Protein AF-0000000078877078 (afdb_homodimer)

InterPro domains:
  IPR003819 TauD/TfdA-like domain [PF02668] (152-395)
  IPR010376 Gamma-butyrobetaine hydroxylase-like, N-terminal [PF06155] (47-127)
  IPR038492 GBBH-like, N-terminal domain superfamily [G3DSA:3.30.2020.30] (36-132)
  IPR042098 Glutarate 2-hydroxylase superfamily [G3DSA:3.60.130.10] (136-426)
  IPR050411 Alpha-ketoglutarate-dependent hydroxylases [PTHR10696] (65-412)

Structure (mmCIF, N/CA/C/O backbone):
data_AF-0000000078877078-model_v1
#
loop_
_entity.id
_entity.type
_entity.pdbx_description
1 polymer 'Gamma-butyrobetaine hydroxylase-like N-terminal domain-containing protein'
#
loop_
_atom_site.group_PDB
_atom_site.id
_atom_site.type_symbol
_atom_site.label_atom_id
_atom_site.label_alt_id
_atom_site.label_comp_id
_atom_site.label_asym_id
_atom_site.label_entity_id
_atom_site.label_seq_id
_atom_site.pdbx_PDB_ins_code
_atom_site.Cartn_x
_atom_site.Cartn_y
_atom_site.Cartn_z
_atom_site.occupancy
_atom_site.B_iso_or_equiv
_atom_site.auth_seq_id
_atom_site.auth_comp_id
_atom_site.auth_asym_id
_atom_site.auth_atom_id
_atom_site.pdbx_PDB_model_num
ATOM 1 N N . MET A 1 1 ? 47.156 -26.203 28.141 1 19.09 1 MET A N 1
ATOM 2 C CA . MET A 1 1 ? 47.281 -24.75 28.156 1 19.09 1 MET A CA 1
ATOM 3 C C . MET A 1 1 ? 47.344 -24.203 26.734 1 19.09 1 MET A C 1
ATOM 5 O O . MET A 1 1 ? 46.781 -23.141 26.438 1 19.09 1 MET A O 1
ATOM 9 N N . SER A 1 2 ? 48.156 -24.703 25.797 1 19.36 2 SER A N 1
ATOM 10 C CA . SER A 1 2 ? 49 -24.078 24.797 1 19.36 2 SER A CA 1
ATOM 11 C C . SER A 1 2 ? 48.25 -23.797 23.5 1 19.36 2 SER A C 1
ATOM 13 O O . SER A 1 2 ? 48.625 -22.906 22.734 1 19.36 2 SER A O 1
ATOM 15 N N . LEU A 1 3 ? 47.469 -24.672 22.953 1 21.61 3 LEU A N 1
ATOM 16 C CA . LEU A 1 3 ? 47.125 -24.797 21.547 1 21.61 3 LEU A CA 1
ATOM 17 C C . LEU A 1 3 ? 46.156 -23.703 21.125 1 21.61 3 LEU A C 1
ATOM 19 O O . LEU A 1 3 ? 45.281 -23.938 20.281 1 21.61 3 LEU A O 1
ATOM 23 N N . GLN A 1 4 ? 45.719 -22.719 21.969 1 19.83 4 GLN A N 1
ATOM 24 C CA . GLN A 1 4 ? 44.625 -21.766 21.891 1 19.83 4 GLN A CA 1
ATOM 25 C C . GLN A 1 4 ? 44.906 -20.703 20.828 1 19.83 4 GLN A C 1
ATOM 27 O O . GLN A 1 4 ? 44 -19.922 20.469 1 19.83 4 GLN A O 1
ATOM 32 N N . ARG A 1 5 ? 46.188 -20.312 20.438 1 21.14 5 ARG A N 1
ATOM 33 C CA . ARG A 1 5 ? 46.594 -19 19.969 1 21.14 5 ARG A CA 1
ATOM 34 C C . ARG A 1 5 ? 46.344 -18.859 18.469 1 21.14 5 ARG A C 1
ATOM 36 O O . ARG A 1 5 ? 46.406 -17.75 17.922 1 21.14 5 ARG A O 1
ATOM 43 N N . LEU A 1 6 ? 46.375 -19.859 17.656 1 22.52 6 LEU A N 1
ATOM 44 C CA . LEU A 1 6 ? 46.844 -19.672 16.281 1 22.52 6 LEU A CA 1
ATOM 45 C C . LEU A 1 6 ? 45.75 -19.062 15.414 1 22.52 6 LEU A C 1
ATOM 47 O O . LEU A 1 6 ? 46 -18.547 14.328 1 22.52 6 LEU A O 1
ATOM 51 N N . PHE A 1 7 ? 44.469 -19.359 15.664 1 23.78 7 PHE A N 1
ATOM 52 C CA . PHE A 1 7 ? 43.531 -19.266 14.562 1 23.78 7 PHE A CA 1
ATOM 53 C C . PHE A 1 7 ? 43.188 -17.812 14.258 1 23.78 7 PHE A C 1
ATOM 55 O O . PHE A 1 7 ? 42.281 -17.531 13.469 1 23.78 7 PHE A O 1
ATOM 62 N N . TYR A 1 8 ? 43.719 -16.766 15.047 1 22.09 8 TYR A N 1
ATOM 63 C CA . TYR A 1 8 ? 43.219 -15.406 14.945 1 22.09 8 TYR A CA 1
ATOM 64 C C . TYR A 1 8 ? 43.688 -14.742 13.656 1 22.09 8 TYR A C 1
ATOM 66 O O . TYR A 1 8 ? 43.438 -13.562 13.422 1 22.09 8 TYR A O 1
ATOM 74 N N . ARG A 1 9 ? 44.719 -15.258 12.891 1 23.95 9 ARG A N 1
ATOM 75 C CA . ARG A 1 9 ? 45.5 -14.359 12.047 1 23.95 9 ARG A CA 1
ATOM 76 C C . ARG A 1 9 ? 44.719 -13.992 10.781 1 23.95 9 ARG A C 1
ATOM 78 O O . ARG A 1 9 ? 44.875 -12.898 10.25 1 23.95 9 ARG A O 1
ATOM 85 N N . GLY A 1 10 ? 44.156 -14.953 10.07 1 23.25 10 GLY A N 1
ATOM 86 C CA . GLY A 1 10 ? 44.094 -14.797 8.625 1 23.25 10 GLY A CA 1
ATOM 87 C C . GLY A 1 10 ? 43.031 -13.797 8.195 1 23.25 10 GLY A C 1
ATOM 88 O O . GLY A 1 10 ? 42.969 -13.406 7.027 1 23.25 10 GLY A O 1
ATOM 89 N N . ILE A 1 11 ? 41.969 -13.68 8.953 1 23.14 11 ILE A N 1
ATOM 90 C CA . ILE A 1 11 ? 40.812 -13.133 8.297 1 23.14 11 ILE A CA 1
ATOM 91 C C . ILE A 1 11 ? 40.938 -11.625 8.125 1 23.14 11 ILE A C 1
ATOM 93 O O . ILE A 1 11 ? 40.031 -10.945 7.688 1 23.14 11 ILE A O 1
ATOM 97 N N . ARG A 1 12 ? 42.125 -10.969 8.57 1 26.03 12 ARG A N 1
ATOM 98 C CA . ARG A 1 12 ? 42.188 -9.516 8.531 1 26.03 12 ARG A CA 1
ATOM 99 C C . ARG A 1 12 ? 42.312 -9.008 7.102 1 26.03 12 ARG A C 1
ATOM 101 O O . ARG A 1 12 ? 42.156 -7.809 6.848 1 26.03 12 ARG A O 1
ATOM 108 N N . SER A 1 13 ? 42.844 -9.812 6.199 1 25.41 13 SER A N 1
ATOM 109 C CA . SER A 1 13 ? 43.469 -9.117 5.07 1 25.41 13 SER A CA 1
ATOM 110 C C . SER A 1 13 ? 42.406 -8.547 4.133 1 25.41 13 SER A C 1
ATOM 112 O O . SER A 1 13 ? 42.594 -7.457 3.582 1 25.41 13 SER A O 1
ATOM 114 N N . ASN A 1 14 ? 41.438 -9.328 3.773 1 25.66 14 ASN A N 1
ATOM 115 C CA . ASN A 1 14 ? 40.875 -8.984 2.471 1 25.66 14 ASN A CA 1
ATOM 116 C C . ASN A 1 14 ? 39.969 -7.758 2.555 1 25.66 14 ASN A C 1
ATOM 118 O O . ASN A 1 14 ? 39.25 -7.441 1.601 1 25.66 14 ASN A O 1
ATOM 122 N N . ILE A 1 15 ? 39.719 -7.285 3.746 1 26.45 15 ILE A N 1
ATOM 123 C CA . ILE A 1 15 ? 38.812 -6.133 3.76 1 26.45 15 ILE A CA 1
ATOM 124 C C . ILE A 1 15 ? 39.562 -4.898 3.248 1 26.45 15 ILE A C 1
ATOM 126 O O . ILE A 1 15 ? 39.031 -3.783 3.318 1 26.45 15 ILE A O 1
ATOM 130 N N . LYS A 1 16 ? 40.875 -5.031 2.799 1 29.19 16 LYS A N 1
ATOM 131 C CA . LYS A 1 16 ? 41.656 -3.812 2.596 1 29.19 16 LYS A CA 1
ATOM 132 C C . LYS A 1 16 ? 41.156 -3.039 1.378 1 29.19 16 LYS A C 1
ATOM 134 O O . LYS A 1 16 ? 41.469 -1.856 1.219 1 29.19 16 LYS A O 1
ATOM 139 N N . GLY A 1 17 ? 40.812 -3.783 0.355 1 27.36 17 GLY A N 1
ATOM 140 C CA . GLY A 1 17 ? 40.75 -3.021 -0.882 1 27.36 17 GLY A CA 1
ATOM 141 C C . GLY A 1 17 ? 39.594 -2.057 -0.928 1 27.36 17 GLY A C 1
ATOM 142 O O . GLY A 1 17 ? 39.312 -1.461 -1.97 1 27.36 17 GLY A O 1
ATOM 143 N N . LEU A 1 18 ? 38.562 -2.264 -0.097 1 26.84 18 LEU A N 1
ATOM 144 C CA . LEU A 1 18 ? 37.562 -1.212 -0.287 1 26.84 18 LEU A CA 1
ATOM 145 C C . LEU A 1 18 ? 38.156 0.158 0.02 1 26.84 18 LEU A C 1
ATOM 147 O O . LEU A 1 18 ? 38.562 0.423 1.154 1 26.84 18 LEU A O 1
ATOM 151 N N . SER A 1 19 ? 38.969 0.689 -0.943 1 25.38 19 SER A N 1
ATOM 152 C CA . SER A 1 19 ? 39.656 1.984 -0.896 1 25.38 19 SER A CA 1
ATOM 153 C C . SER A 1 19 ? 38.812 3.023 -0.175 1 25.38 19 SER A C 1
ATOM 155 O O . SER A 1 19 ? 37.594 2.885 -0.097 1 25.38 19 SER A O 1
ATOM 157 N N . ASN A 1 20 ? 39.531 3.801 0.718 1 27.12 20 ASN A N 1
ATOM 158 C CA . ASN A 1 20 ? 39.281 5.02 1.48 1 27.12 20 ASN A CA 1
ATOM 159 C C . ASN A 1 20 ? 38.469 6.031 0.672 1 27.12 20 ASN A C 1
ATOM 161 O O . ASN A 1 20 ? 38.219 7.141 1.142 1 27.12 20 ASN A O 1
ATOM 165 N N . THR A 1 21 ? 38.531 5.73 -0.696 1 28.34 21 THR A N 1
ATOM 166 C CA . THR A 1 21 ? 38.031 6.82 -1.513 1 28.34 21 THR A CA 1
ATOM 167 C C . THR A 1 21 ? 36.531 7.008 -1.272 1 28.34 21 THR A C 1
ATOM 169 O O . THR A 1 21 ? 36 8.109 -1.428 1 28.34 21 THR A O 1
ATOM 172 N N . LEU A 1 22 ? 35.906 5.859 -1.009 1 26.8 22 LEU A N 1
ATOM 173 C CA . LEU A 1 22 ? 34.469 6.086 -0.963 1 26.8 22 LEU A CA 1
ATOM 174 C C . LEU A 1 22 ? 34.094 6.863 0.292 1 26.8 22 LEU A C 1
ATOM 176 O O . LEU A 1 22 ? 32.969 7.383 0.386 1 26.8 22 LEU A O 1
ATOM 180 N N . VAL A 1 23 ? 34.969 6.758 1.336 1 25.77 23 VAL A N 1
ATOM 181 C CA . VAL A 1 23 ? 34.531 7.391 2.574 1 25.77 23 VAL A CA 1
ATOM 182 C C . VAL A 1 23 ? 34.719 8.906 2.469 1 25.77 23 VAL A C 1
ATOM 184 O O . VAL A 1 23 ? 34.094 9.656 3.236 1 25.77 23 VAL A O 1
ATOM 187 N N . LYS A 1 24 ? 35.812 9.305 1.719 1 29.94 24 LYS A N 1
ATOM 188 C CA . LYS A 1 24 ? 36.156 10.719 1.813 1 29.94 24 LYS A CA 1
ATOM 189 C C . LYS A 1 24 ? 35.031 11.586 1.279 1 29.94 24 LYS A C 1
ATOM 191 O O . LYS A 1 24 ? 35.062 12.812 1.374 1 29.94 24 LYS A O 1
ATOM 196 N N . CYS A 1 25 ? 34.438 10.938 0.236 1 27.7 25 CYS A N 1
ATOM 197 C CA . CYS A 1 25 ? 33.562 11.93 -0.36 1 27.7 25 CYS A CA 1
ATOM 198 C C . CYS A 1 25 ? 32.5 12.375 0.637 1 27.7 25 CYS A C 1
ATOM 200 O O . CYS A 1 25 ? 31.672 13.234 0.329 1 27.7 25 CYS A O 1
ATOM 202 N N . LEU A 1 26 ? 32.344 11.477 1.593 1 28.56 26 LEU A N 1
ATOM 203 C CA . LEU A 1 26 ? 31.234 11.906 2.414 1 28.56 26 LEU A CA 1
ATOM 204 C C . LEU A 1 26 ? 31.625 13.07 3.318 1 28.56 26 LEU A C 1
ATOM 206 O O . LEU A 1 26 ? 30.859 13.477 4.188 1 28.56 26 LEU A O 1
ATOM 210 N N . THR A 1 27 ? 33.031 13.156 3.518 1 28.77 27 THR A N 1
ATOM 211 C CA . THR A 1 27 ? 33.375 13.969 4.672 1 28.77 27 THR A CA 1
ATOM 212 C C . THR A 1 27 ? 32.906 15.414 4.477 1 28.77 27 THR A C 1
ATOM 214 O O . THR A 1 27 ? 32.531 16.078 5.438 1 28.77 27 THR A O 1
ATOM 217 N N . SER A 1 28 ? 33.625 16 3.438 1 29.11 28 SER A N 1
ATOM 218 C CA . SER A 1 28 ? 33.688 17.438 3.656 1 29.11 28 SER A CA 1
ATOM 219 C C . SER A 1 28 ? 32.312 18.062 3.635 1 29.11 28 SER A C 1
ATOM 221 O O . SER A 1 28 ? 31.672 18.172 2.578 1 29.11 28 SER A O 1
ATOM 223 N N . SER A 1 29 ? 31.5 17.578 4.434 1 30.98 29 SER A N 1
ATOM 224 C CA . SER A 1 29 ? 30.312 18.438 4.461 1 30.98 29 SER A CA 1
ATOM 225 C C . SER A 1 29 ? 30.703 19.906 4.531 1 30.98 29 SER A C 1
ATOM 227 O O . SER A 1 29 ? 31.453 20.312 5.422 1 30.98 29 SER A O 1
ATOM 229 N N . PRO A 1 30 ? 31.031 20.578 3.459 1 32.22 30 PRO A N 1
ATOM 230 C CA . PRO A 1 30 ? 31.312 22 3.703 1 32.22 30 PRO A CA 1
ATOM 231 C C . PRO A 1 30 ? 30.578 22.547 4.934 1 32.22 30 PRO A C 1
ATOM 233 O O . PRO A 1 30 ? 29.578 21.969 5.367 1 32.22 30 PRO A O 1
ATOM 236 N N . ASP A 1 31 ? 31.328 23.141 5.883 1 36.28 31 ASP A N 1
ATOM 237 C CA . ASP A 1 31 ? 30.844 24.062 6.906 1 36.28 31 ASP A CA 1
ATOM 238 C C . ASP A 1 31 ? 29.562 24.781 6.449 1 36.28 31 ASP A C 1
ATOM 240 O O . ASP A 1 31 ? 29.625 25.828 5.816 1 36.28 31 ASP A O 1
ATOM 244 N N . HIS A 1 32 ? 28.844 24.156 5.719 1 37.41 32 HIS A N 1
ATOM 245 C CA . HIS A 1 32 ? 27.734 24.844 5.059 1 37.41 32 HIS A CA 1
ATOM 246 C C . HIS A 1 32 ? 26.875 25.594 6.066 1 37.41 32 HIS A C 1
ATOM 248 O O . HIS A 1 32 ? 25.703 25.875 5.801 1 37.41 32 HIS A O 1
ATOM 254 N N . THR A 1 33 ? 27.219 25.531 7.301 1 45.47 33 THR A N 1
ATOM 255 C CA . THR A 1 33 ? 26.219 26.375 7.941 1 45.47 33 THR A CA 1
ATOM 256 C C . THR A 1 33 ? 26.188 27.766 7.285 1 45.47 33 THR A C 1
ATOM 258 O O . THR A 1 33 ? 26.406 28.781 7.949 1 45.47 33 THR A O 1
ATOM 261 N N . ARG A 1 34 ? 26.844 27.891 6.148 1 48.09 34 ARG A N 1
ATOM 262 C CA . ARG A 1 34 ? 26.781 29.219 5.543 1 48.09 34 ARG A CA 1
ATOM 263 C C . ARG A 1 34 ? 25.359 29.75 5.527 1 48.09 34 ARG A C 1
ATOM 265 O O . ARG A 1 34 ? 24.469 29.141 4.918 1 48.09 34 ARG A O 1
ATOM 272 N N . LEU A 1 35 ? 25.047 30.438 6.621 1 60.56 35 LEU A N 1
ATOM 273 C CA . LEU A 1 35 ? 23.859 31.281 6.59 1 60.56 35 LEU A CA 1
ATOM 274 C C . LEU A 1 35 ? 23.688 31.922 5.219 1 60.56 35 LEU A C 1
ATOM 276 O O . LEU A 1 35 ? 24.547 32.688 4.781 1 60.56 35 LEU A O 1
ATOM 280 N N . LEU A 1 36 ? 22.812 31.25 4.461 1 76.25 36 LEU A N 1
ATOM 281 C CA . LEU A 1 36 ? 22.469 31.781 3.143 1 76.25 36 LEU A CA 1
ATOM 282 C C . LEU A 1 36 ? 21.953 33.219 3.248 1 76.25 36 LEU A C 1
ATOM 284 O O . LEU A 1 36 ? 21.25 33.562 4.203 1 76.25 36 LEU A O 1
ATOM 288 N N . GLN A 1 37 ? 22.656 34.062 2.518 1 87.38 37 GLN A N 1
ATOM 289 C CA . GLN A 1 37 ? 22.203 35.438 2.43 1 87.38 37 GLN A CA 1
ATOM 290 C C . GLN A 1 37 ? 21.547 35.719 1.089 1 87.38 37 GLN A C 1
ATOM 292 O O . GLN A 1 37 ? 21.922 35.156 0.066 1 87.38 37 GLN A O 1
ATOM 297 N N . ALA A 1 38 ? 20.562 36.5 1.178 1 93.75 38 ALA A N 1
ATOM 298 C CA . ALA A 1 38 ? 19.969 37.031 -0.055 1 93.75 38 ALA A CA 1
ATOM 299 C C . ALA A 1 38 ? 20.719 38.25 -0.554 1 93.75 38 ALA A C 1
ATOM 301 O O . ALA A 1 38 ? 21.109 39.125 0.24 1 93.75 38 ALA A O 1
ATOM 302 N N . LYS A 1 39 ? 20.969 38.281 -1.807 1 94 39 LYS A N 1
ATOM 303 C CA . LYS A 1 39 ? 21.547 39.469 -2.424 1 94 39 LYS A CA 1
ATOM 304 C C . LYS A 1 39 ? 20.5 40.562 -2.646 1 94 39 LYS A C 1
ATOM 306 O O . LYS A 1 39 ? 20.734 41.719 -2.336 1 94 39 LYS A O 1
ATOM 311 N N . GLU A 1 40 ? 19.406 40.188 -3.203 1 95.62 40 GLU A N 1
ATOM 312 C CA . GLU A 1 40 ? 18.328 41.125 -3.52 1 95.62 40 GLU A CA 1
ATOM 313 C C . GLU A 1 40 ? 16.969 40.406 -3.508 1 95.62 40 GLU A C 1
ATOM 315 O O . GLU A 1 40 ? 16.906 39.188 -3.703 1 95.62 40 GLU A O 1
ATOM 320 N N . ILE A 1 41 ? 15.961 41.125 -3.15 1 97.19 41 ILE A N 1
ATOM 321 C CA . ILE A 1 41 ? 14.602 40.625 -3.252 1 97.19 41 ILE A CA 1
ATOM 322 C C . ILE A 1 41 ? 13.758 41.562 -4.109 1 97.19 41 ILE A C 1
ATOM 324 O O . ILE A 1 41 ? 14.008 42.781 -4.137 1 97.19 41 ILE A O 1
ATOM 328 N N . GLU A 1 42 ? 12.883 41.031 -4.84 1 96.06 42 GLU A N 1
ATOM 329 C CA . GLU A 1 42 ? 11.992 41.844 -5.691 1 96.06 42 GLU A CA 1
ATOM 330 C C . GLU A 1 42 ? 10.547 41.344 -5.562 1 96.06 42 GLU A C 1
ATOM 332 O O . GLU A 1 42 ? 10.258 40.156 -5.75 1 96.06 42 GLU A O 1
ATOM 337 N N . ARG A 1 43 ? 9.719 42.25 -5.195 1 94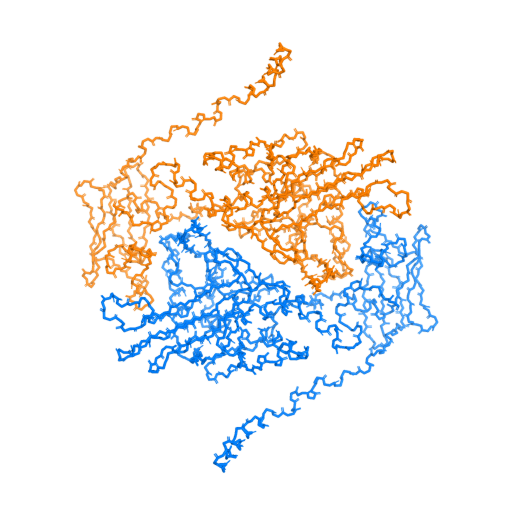.81 43 ARG A N 1
ATOM 338 C CA . ARG A 1 43 ? 8.289 41.969 -5.176 1 94.81 43 ARG A CA 1
ATOM 339 C C . ARG A 1 43 ? 7.676 42.156 -6.562 1 94.81 43 ARG A C 1
ATOM 341 O O . ARG A 1 43 ? 7.586 43.281 -7.07 1 94.81 43 ARG A O 1
ATOM 348 N N . ASN A 1 44 ? 7.344 41.094 -7.125 1 92.12 44 ASN A N 1
ATOM 349 C CA . ASN A 1 44 ? 6.648 41.156 -8.406 1 92.12 44 ASN A CA 1
ATOM 350 C C . ASN A 1 44 ? 5.137 41.062 -8.234 1 92.12 44 ASN A C 1
ATOM 352 O O . ASN A 1 44 ? 4.566 39.969 -8.203 1 92.12 44 ASN A O 1
ATOM 356 N N . LEU A 1 45 ? 4.469 42.156 -8.211 1 86.5 45 LEU A N 1
ATOM 357 C CA . LEU A 1 45 ? 3.045 42.219 -7.906 1 86.5 45 LEU A CA 1
ATOM 358 C C . LEU A 1 45 ? 2.215 41.625 -9.031 1 86.5 45 LEU A C 1
ATOM 360 O O . LEU A 1 45 ? 1.209 40.938 -8.773 1 86.5 45 LEU A O 1
ATOM 364 N N . GLY A 1 46 ? 2.619 41.844 -10.25 1 85.88 46 GLY A N 1
ATOM 365 C CA . GLY A 1 46 ? 1.891 41.312 -11.391 1 85.88 46 GLY A CA 1
ATOM 366 C C . GLY A 1 46 ? 1.839 39.781 -11.414 1 85.88 46 GLY A C 1
ATOM 367 O O . GLY A 1 46 ? 0.784 39.219 -11.664 1 85.88 46 GLY A O 1
ATOM 368 N N . ASP A 1 47 ? 2.904 39.219 -11 1 88.31 47 ASP A N 1
ATOM 369 C CA . ASP A 1 47 ? 2.996 37.75 -11.047 1 88.31 47 ASP A CA 1
ATOM 370 C C . ASP A 1 47 ? 2.6 37.125 -9.711 1 88.31 47 ASP A C 1
ATOM 372 O O . ASP A 1 47 ? 2.43 35.906 -9.609 1 88.31 47 ASP A O 1
ATOM 376 N N . GLY A 1 48 ? 2.465 38.031 -8.75 1 93.56 48 GLY A N 1
ATOM 377 C CA . GLY A 1 48 ? 2.072 37.531 -7.434 1 93.56 48 GLY A CA 1
ATOM 378 C C . GLY A 1 48 ? 3.158 36.75 -6.738 1 93.56 48 GLY A C 1
ATOM 379 O O . GLY A 1 48 ? 2.871 35.75 -6.066 1 93.56 48 GLY A O 1
ATOM 380 N N . LEU A 1 49 ? 4.449 37.062 -6.984 1 96.25 49 LEU A N 1
ATOM 381 C CA . LEU A 1 49 ? 5.512 36.25 -6.387 1 96.25 49 LEU A CA 1
ATOM 382 C C . LEU A 1 49 ? 6.66 37.156 -5.914 1 96.25 49 LEU A C 1
ATOM 384 O O . LEU A 1 49 ? 6.77 38.312 -6.328 1 96.25 49 LEU A O 1
ATOM 388 N N . LEU A 1 50 ? 7.426 36.688 -5.016 1 97.31 50 LEU A N 1
ATOM 389 C CA . LEU A 1 50 ? 8.688 37.281 -4.562 1 97.31 50 LEU A CA 1
ATOM 390 C C . LEU A 1 50 ? 9.867 36.594 -5.25 1 97.31 50 LEU A C 1
ATOM 392 O O . LEU A 1 50 ? 9.984 35.375 -5.258 1 97.31 50 LEU A O 1
ATOM 396 N N . SER A 1 51 ? 10.695 37.375 -5.84 1 96.44 51 SER A N 1
ATOM 397 C CA . SER A 1 51 ? 11.945 36.875 -6.383 1 96.44 51 SER A CA 1
ATOM 398 C C . SER A 1 51 ? 13.109 37.125 -5.426 1 96.44 51 SER A C 1
ATOM 400 O O . SER A 1 51 ? 13.281 38.25 -4.949 1 96.44 51 SER A O 1
ATOM 402 N N . VAL A 1 52 ? 13.805 36.125 -5.152 1 96.31 52 VAL A N 1
ATOM 403 C CA . VAL A 1 52 ? 14.977 36.219 -4.293 1 96.31 52 VAL A CA 1
ATOM 404 C C . VAL A 1 52 ? 16.234 35.844 -5.074 1 96.31 52 VAL A C 1
ATOM 406 O O . VAL A 1 52 ? 16.312 34.719 -5.609 1 96.31 52 VAL A O 1
ATOM 409 N N . THR A 1 53 ? 17.109 36.719 -5.199 1 96 53 THR A N 1
ATOM 410 C CA . THR A 1 53 ? 18.438 36.406 -5.711 1 96 53 THR A CA 1
ATOM 411 C C . THR A 1 53 ? 19.406 36.125 -4.566 1 96 53 THR A C 1
ATOM 413 O O . THR A 1 53 ? 19.594 36.969 -3.691 1 96 53 THR A O 1
ATOM 416 N N . TRP A 1 54 ? 19.984 34.969 -4.621 1 94.25 54 TRP A N 1
ATOM 417 C CA . TRP A 1 54 ? 20.859 34.562 -3.535 1 94.25 54 TRP A CA 1
ATOM 418 C C . TRP A 1 54 ? 22.297 35.031 -3.791 1 94.25 54 TRP A C 1
ATOM 420 O O . TRP A 1 54 ? 22.625 35.469 -4.898 1 94.25 54 TRP A O 1
ATOM 430 N N . ARG A 1 55 ? 23.109 34.938 -2.805 1 91.25 55 ARG A N 1
ATOM 431 C CA . ARG A 1 55 ? 24.484 35.438 -2.895 1 91.25 55 ARG A CA 1
ATOM 432 C C . ARG A 1 55 ? 25.266 34.656 -3.945 1 91.25 55 ARG A C 1
ATOM 434 O O . ARG A 1 55 ? 26.172 35.219 -4.578 1 91.25 55 ARG A O 1
ATOM 441 N N . ASP A 1 56 ? 24.906 33.469 -4.078 1 87.94 56 ASP A N 1
ATOM 442 C CA . ASP A 1 56 ? 25.641 32.656 -5.039 1 87.94 56 ASP A CA 1
ATOM 443 C C . ASP A 1 56 ? 25.172 32.938 -6.469 1 87.94 56 ASP A C 1
ATOM 445 O O . ASP A 1 56 ? 25.656 32.312 -7.418 1 87.94 56 ASP A O 1
ATOM 449 N N . GLY A 1 57 ? 24.281 33.812 -6.68 1 89.81 57 GLY A N 1
ATOM 450 C CA . GLY A 1 57 ? 23.828 34.219 -8 1 89.81 57 GLY A CA 1
ATOM 451 C C . GLY A 1 57 ? 22.578 33.5 -8.445 1 89.81 57 GLY A C 1
ATOM 452 O O . GLY A 1 57 ? 21.891 33.938 -9.383 1 89.81 57 GLY A O 1
ATOM 453 N N . SER A 1 58 ? 22.234 32.406 -7.785 1 90.31 58 SER A N 1
ATOM 454 C CA . SER A 1 58 ? 21 31.719 -8.133 1 90.31 58 SER A CA 1
ATOM 455 C C . SER A 1 58 ? 19.781 32.5 -7.68 1 90.31 58 SER A C 1
ATOM 457 O O . SER A 1 58 ? 19.891 33.438 -6.891 1 90.31 58 SER A O 1
ATOM 459 N N . SER A 1 59 ? 18.672 32.188 -8.273 1 93.06 59 SER A N 1
ATOM 460 C CA . SER A 1 59 ? 17.438 32.906 -7.922 1 93.06 59 SER A CA 1
ATOM 461 C C . SER A 1 59 ? 16.297 31.906 -7.656 1 93.06 59 SER A C 1
ATOM 463 O O . SER A 1 59 ? 16.297 30.797 -8.195 1 93.06 59 SER A O 1
ATOM 465 N N . SER A 1 60 ? 15.461 32.312 -6.75 1 93.56 60 SER A N 1
ATOM 466 C CA . SER A 1 60 ? 14.258 31.547 -6.438 1 93.56 60 SER A CA 1
ATOM 467 C C . SER A 1 60 ? 13.016 32.438 -6.492 1 93.56 60 SER A C 1
ATOM 469 O O . SER A 1 60 ? 13.086 33.625 -6.176 1 93.56 60 SER A O 1
ATOM 471 N N . ARG A 1 61 ? 11.977 31.875 -6.969 1 95.44 61 ARG A N 1
ATOM 472 C CA . ARG A 1 61 ? 10.688 32.562 -7.02 1 95.44 61 ARG A CA 1
ATOM 473 C C . ARG A 1 61 ? 9.688 31.922 -6.07 1 95.44 61 ARG A C 1
ATOM 475 O O . ARG A 1 61 ? 9.492 30.703 -6.098 1 95.44 61 ARG A O 1
ATOM 482 N N . TYR A 1 62 ? 9.055 32.719 -5.207 1 96.56 62 TYR A N 1
ATOM 483 C CA . TYR A 1 62 ? 8.094 32.25 -4.211 1 96.56 62 TYR A CA 1
ATOM 484 C C . TYR A 1 62 ? 6.754 32.969 -4.367 1 96.56 62 TYR A C 1
ATOM 486 O O . TYR A 1 62 ? 6.629 34.156 -4.047 1 96.56 62 TYR A O 1
ATOM 494 N N . PRO A 1 63 ? 5.727 32.281 -4.859 1 97.44 63 PRO A N 1
ATOM 495 C CA . PRO A 1 63 ? 4.406 32.906 -4.832 1 97.44 63 PRO A CA 1
ATOM 496 C C . PRO A 1 63 ? 3.996 33.344 -3.432 1 97.44 63 PRO A C 1
ATOM 498 O O . PRO A 1 63 ? 4.266 32.656 -2.453 1 97.44 63 PRO A O 1
ATOM 501 N N . PHE A 1 64 ? 3.336 34.5 -3.309 1 97.94 64 PHE A N 1
ATOM 502 C CA . PHE A 1 64 ? 3.025 35.094 -2.021 1 97.94 64 PHE A CA 1
ATOM 503 C C . PHE A 1 64 ? 2.096 34.188 -1.209 1 97.94 64 PHE A C 1
ATOM 505 O O . PHE A 1 64 ? 2.221 34.125 0.014 1 97.94 64 PHE A O 1
ATOM 512 N N . ILE A 1 65 ? 1.162 33.531 -1.873 1 97.25 65 ILE A N 1
ATOM 513 C CA . ILE A 1 65 ? 0.239 32.656 -1.165 1 97.25 65 ILE A CA 1
ATOM 514 C C . ILE A 1 65 ? 1.02 31.547 -0.451 1 97.25 65 ILE A C 1
ATOM 516 O O . ILE A 1 65 ? 0.677 31.156 0.668 1 97.25 65 ILE A O 1
ATOM 520 N N . TYR A 1 66 ? 2.064 31.047 -1.131 1 96.88 66 TYR A N 1
ATOM 521 C CA . TYR A 1 66 ? 2.936 30.047 -0.54 1 96.88 66 TYR A CA 1
ATOM 522 C C . TYR A 1 66 ? 3.643 30.594 0.696 1 96.88 66 TYR A C 1
ATOM 524 O O . TYR A 1 66 ? 3.596 29.969 1.767 1 96.88 66 TYR A O 1
ATOM 532 N N . LEU A 1 67 ? 4.148 31.719 0.571 1 97.5 67 LEU A N 1
ATOM 533 C CA . LEU A 1 67 ? 4.883 32.344 1.665 1 97.5 67 LEU A CA 1
ATOM 534 C C . LEU A 1 67 ? 3.959 32.625 2.844 1 97.5 67 LEU A C 1
ATOM 536 O O . LEU A 1 67 ? 4.348 32.469 4 1 97.5 67 LEU A O 1
ATOM 540 N N . ARG A 1 68 ? 2.746 33.062 2.574 1 97.38 68 ARG A N 1
ATOM 541 C CA . ARG A 1 68 ? 1.799 33.344 3.648 1 97.38 68 ARG A CA 1
ATOM 542 C C . ARG A 1 68 ? 1.395 32.062 4.375 1 97.38 68 ARG A C 1
ATOM 544 O O . ARG A 1 68 ? 1.274 32.062 5.602 1 97.38 68 ARG A O 1
ATOM 551 N N . ASP A 1 69 ? 1.187 31.062 3.641 1 96.19 69 ASP A N 1
ATOM 552 C CA . ASP A 1 69 ? 0.755 29.781 4.188 1 96.19 69 ASP A CA 1
ATOM 553 C C . ASP A 1 69 ? 1.827 29.188 5.098 1 96.19 69 ASP A C 1
ATOM 555 O O . ASP A 1 69 ? 1.51 28.547 6.102 1 96.19 69 ASP A O 1
ATOM 559 N N . ILE A 1 70 ? 3.102 29.422 4.742 1 94.44 70 ILE A N 1
ATOM 560 C CA . ILE A 1 70 ? 4.148 28.719 5.473 1 94.44 70 ILE A CA 1
ATOM 561 C C . ILE A 1 70 ? 4.734 29.625 6.547 1 94.44 70 ILE A C 1
ATOM 563 O O . ILE A 1 70 ? 5.824 29.375 7.062 1 94.44 70 ILE A O 1
ATOM 567 N N . CYS A 1 71 ? 3.998 30.734 6.855 1 95.06 71 CYS A N 1
ATOM 568 C CA . CYS A 1 71 ? 4.422 31.641 7.922 1 95.06 71 CYS A CA 1
ATOM 569 C C . CYS A 1 71 ? 4.633 30.875 9.227 1 95.06 71 CYS A C 1
ATOM 571 O O . CYS A 1 71 ? 3.826 30.016 9.586 1 95.06 71 CYS A O 1
ATOM 573 N N . ARG A 1 72 ? 5.652 31.234 9.961 1 91.31 72 ARG A N 1
ATOM 574 C CA . ARG A 1 72 ? 6.016 30.484 11.164 1 91.31 72 ARG A CA 1
ATOM 575 C C . ARG A 1 72 ? 5.836 31.344 12.414 1 91.31 72 ARG A C 1
ATOM 577 O O . ARG A 1 72 ? 6.371 31.016 13.477 1 91.31 72 ARG A O 1
ATOM 584 N N . CYS A 1 73 ? 5.184 32.469 12.289 1 92.62 73 CYS A N 1
ATOM 585 C CA . CYS A 1 73 ? 4.945 33.25 13.484 1 92.62 73 CYS A CA 1
ATOM 586 C C . CYS A 1 73 ? 4.066 32.5 14.477 1 92.62 73 CYS A C 1
ATOM 588 O O . CYS A 1 73 ? 3.426 31.516 14.117 1 92.62 73 CYS A O 1
ATOM 590 N N . PRO A 1 74 ? 4.004 32.875 15.695 1 89.56 74 PRO A N 1
ATOM 591 C CA . PRO A 1 74 ? 3.262 32.125 16.734 1 89.56 74 PRO A CA 1
ATOM 592 C C . PRO A 1 74 ? 1.761 32.094 16.453 1 89.56 74 PRO A C 1
ATOM 594 O O . PRO A 1 74 ? 1.072 31.188 16.953 1 89.56 74 PRO A O 1
ATOM 597 N N . GLN A 1 75 ? 1.266 33.031 15.711 1 91.19 75 GLN A N 1
ATOM 598 C CA . GLN A 1 75 ? -0.155 33.062 15.375 1 91.19 75 GLN A CA 1
ATOM 599 C C . GLN A 1 75 ? -0.475 32.031 14.289 1 91.19 75 GLN A C 1
ATOM 601 O O . GLN A 1 75 ? -1.616 31.578 14.172 1 91.19 75 GLN A O 1
ATOM 606 N N . CYS A 1 76 ? 0.543 31.656 13.539 1 93.19 76 CYS A N 1
ATOM 607 C CA . CYS A 1 76 ? 0.29 30.844 12.359 1 93.19 76 CYS A CA 1
ATOM 608 C C . CYS A 1 76 ? 0.778 29.422 12.562 1 93.19 76 CYS A C 1
ATOM 610 O O . CYS A 1 76 ? 0.383 28.516 11.82 1 93.19 76 CYS A O 1
ATOM 612 N N . PHE A 1 77 ? 1.619 29.188 13.508 1 89.44 77 PHE A N 1
ATOM 613 C CA . PHE A 1 77 ? 2.27 27.891 13.625 1 89.44 77 PHE A CA 1
ATOM 614 C C . PHE A 1 77 ? 2.555 27.562 15.078 1 89.44 77 PHE A C 1
ATOM 616 O O . PHE A 1 77 ? 3.102 28.391 15.812 1 89.44 77 PHE A O 1
ATOM 623 N N . HIS A 1 78 ? 2.088 26.359 15.422 1 83.12 78 HIS A N 1
ATOM 624 C CA . HIS A 1 78 ? 2.418 25.828 16.75 1 83.12 78 HIS A CA 1
ATOM 625 C C . HIS A 1 78 ? 3.746 25.078 16.734 1 83.12 78 HIS A C 1
ATOM 627 O O . HIS A 1 78 ? 3.814 23.938 16.266 1 83.12 78 HIS A O 1
ATOM 633 N N . ARG A 1 79 ? 4.688 25.578 17.328 1 77.75 79 ARG A N 1
ATOM 634 C CA . ARG A 1 79 ? 6.031 25.016 17.266 1 77.75 79 ARG A CA 1
ATOM 635 C C . ARG A 1 79 ? 6.109 23.719 18.062 1 77.75 79 ARG A C 1
ATOM 637 O O . ARG A 1 79 ? 6.875 22.812 17.703 1 77.75 79 ARG A O 1
ATOM 644 N N . SER A 1 80 ? 5.332 23.641 19.125 1 72.69 80 SER A N 1
ATOM 645 C CA . SER A 1 80 ? 5.387 22.453 19.969 1 72.69 80 SER A CA 1
ATOM 646 C C . SER A 1 80 ? 4.832 21.219 19.266 1 72.69 80 SER A C 1
ATOM 648 O O . SER A 1 80 ? 5.41 20.141 19.344 1 72.69 80 SER A O 1
ATOM 650 N N . SER A 1 81 ? 3.773 21.406 18.469 1 71.75 81 SER A N 1
ATOM 651 C CA . SER A 1 81 ? 3.129 20.297 17.797 1 71.75 81 SER A CA 1
ATOM 652 C C . SER A 1 81 ? 3.525 20.234 16.312 1 71.75 81 SER A C 1
ATOM 654 O O . SER A 1 81 ? 3.207 19.266 15.625 1 71.75 81 SER A O 1
ATOM 656 N N . LEU A 1 82 ? 4.266 21.234 15.875 1 76.5 82 LEU A N 1
ATOM 657 C CA . LEU A 1 82 ? 4.688 21.359 14.484 1 76.5 82 LEU A CA 1
ATOM 658 C C . LEU A 1 82 ? 3.484 21.328 13.547 1 76.5 82 LEU A C 1
ATOM 660 O O . LEU A 1 82 ? 3.496 20.625 12.531 1 76.5 82 LEU A O 1
ATOM 664 N N . GLN A 1 83 ? 2.459 22.016 14.031 1 79.81 83 GLN A N 1
ATOM 665 C CA . GLN A 1 83 ? 1.236 22.078 13.234 1 79.81 83 GLN A CA 1
ATOM 666 C C . GLN A 1 83 ? 0.803 23.516 12.984 1 79.81 83 GLN A C 1
ATOM 668 O O . GLN A 1 83 ? 1.116 24.406 13.766 1 79.81 83 GLN A O 1
ATOM 673 N N . ARG A 1 84 ? 0.043 23.672 11.977 1 86.5 84 ARG A N 1
ATOM 674 C CA . ARG A 1 84 ? -0.479 24.984 11.609 1 86.5 84 ARG A CA 1
ATOM 675 C C . ARG A 1 84 ? -1.563 25.438 12.578 1 86.5 84 ARG A C 1
ATOM 677 O O . ARG A 1 84 ? -2.404 24.641 13 1 86.5 84 ARG A O 1
ATOM 684 N N . ALA A 1 85 ? -1.438 26.641 12.922 1 85.31 85 ALA A N 1
ATOM 685 C CA . ALA A 1 85 ? -2.51 27.281 13.672 1 85.31 85 ALA A CA 1
ATOM 686 C C . ALA A 1 85 ? -3.438 28.062 12.742 1 85.31 85 ALA A C 1
ATOM 688 O O . ALA A 1 85 ? -4.633 28.188 13.008 1 85.31 85 ALA A O 1
ATOM 689 N N . LEU A 1 86 ? -2.83 28.5 11.703 1 89.19 86 LEU A N 1
ATOM 690 C CA . LEU A 1 86 ? -3.551 29.203 10.648 1 89.19 86 LEU A CA 1
ATOM 691 C C . LEU A 1 86 ? -4.469 28.25 9.891 1 89.19 86 LEU A C 1
ATOM 693 O O . LEU A 1 86 ? -4.09 27.109 9.602 1 89.19 86 LEU A O 1
ATOM 697 N N . ASP A 1 87 ? -5.699 28.672 9.648 1 90.88 87 ASP A N 1
ATOM 698 C CA . ASP A 1 87 ? -6.562 27.969 8.703 1 90.88 87 ASP A CA 1
ATOM 699 C C . ASP A 1 87 ? -6.52 28.625 7.328 1 90.88 87 ASP A C 1
ATOM 701 O O . ASP A 1 87 ? -7.309 29.531 7.035 1 90.88 87 ASP A O 1
ATOM 705 N N . PRO A 1 88 ? -5.723 28.172 6.551 1 93 88 PRO A N 1
ATOM 706 C CA . PRO A 1 88 ? -5.539 28.859 5.27 1 93 88 PRO A CA 1
ATOM 707 C C . PRO A 1 88 ? -6.789 28.828 4.395 1 93 88 PRO A C 1
ATOM 709 O O . PRO A 1 88 ? -7.035 29.75 3.619 1 93 88 PRO A O 1
ATOM 712 N N . VAL A 1 89 ? -7.57 27.828 4.527 1 93.69 89 VAL A N 1
ATOM 713 C CA . VAL A 1 89 ? -8.758 27.672 3.689 1 93.69 89 VAL A CA 1
ATOM 714 C C . VAL A 1 89 ? -9.742 28.797 3.98 1 93.69 89 VAL A C 1
ATOM 716 O O . VAL A 1 89 ? -10.359 29.344 3.062 1 93.69 89 VAL A O 1
ATOM 719 N N . ARG A 1 90 ? -9.805 29.172 5.188 1 92 90 ARG A N 1
ATOM 720 C CA . ARG A 1 90 ? -10.742 30.203 5.602 1 92 90 ARG A CA 1
ATOM 721 C C . ARG A 1 90 ? -10.117 31.594 5.496 1 92 90 ARG A C 1
ATOM 723 O O . ARG A 1 90 ? -10.812 32.562 5.215 1 92 90 ARG A O 1
ATOM 730 N N . GLU A 1 91 ? -8.867 31.688 5.641 1 94.31 91 GLU A N 1
ATOM 731 C CA . GLU A 1 91 ? -8.273 32.969 5.949 1 94.31 91 GLU A CA 1
ATOM 732 C C . GLU A 1 91 ? -7.48 33.531 4.766 1 94.31 91 GLU A C 1
ATOM 734 O O . GLU A 1 91 ? -7.137 34.719 4.73 1 94.31 91 GLU A O 1
ATOM 739 N N . LEU A 1 92 ? -7.211 32.656 3.832 1 95.88 92 LEU A N 1
ATOM 740 C CA . LEU A 1 92 ? -6.285 33.125 2.807 1 95.88 92 LEU A CA 1
ATOM 741 C C . LEU A 1 92 ? -6.949 33.125 1.434 1 95.88 92 LEU A C 1
ATOM 743 O O . LEU A 1 92 ? -7.754 32.25 1.132 1 95.88 92 LEU A O 1
ATOM 747 N N . ASP A 1 93 ? -6.555 34.094 0.718 1 95.38 93 ASP A N 1
ATOM 748 C CA . ASP A 1 93 ? -6.883 34.188 -0.702 1 95.38 93 ASP A CA 1
ATOM 749 C C . ASP A 1 93 ? -5.691 33.781 -1.566 1 95.38 93 ASP A C 1
ATOM 751 O O . ASP A 1 93 ? -4.609 34.375 -1.453 1 95.38 93 ASP A O 1
ATOM 755 N N . PRO A 1 94 ? -5.949 32.875 -2.48 1 94.88 94 PRO A N 1
ATOM 756 C CA . PRO A 1 94 ? -4.836 32.375 -3.301 1 94.88 94 PRO A CA 1
ATOM 757 C C . PRO A 1 94 ? -4.188 33.5 -4.121 1 94.88 94 PRO A C 1
ATOM 759 O O . PRO A 1 94 ? -3.068 33.344 -4.613 1 94.88 94 PRO A O 1
ATOM 762 N N . SER A 1 95 ? -4.82 34.656 -4.254 1 93 95 SER A N 1
ATOM 763 C CA . SER A 1 95 ? -4.297 35.75 -5.051 1 93 95 SER A CA 1
ATOM 764 C C . SER A 1 95 ? -3.676 36.812 -4.16 1 93 95 SER A C 1
ATOM 766 O O . SER A 1 95 ? -3.348 37.906 -4.633 1 93 95 SER A O 1
ATOM 768 N N . LEU A 1 96 ? -3.467 36.5 -2.998 1 94.44 96 LEU A N 1
ATOM 769 C CA . LEU A 1 96 ? -2.953 37.5 -2.051 1 94.44 96 LEU A CA 1
ATOM 770 C C . LEU A 1 96 ? -1.552 37.938 -2.445 1 94.44 96 LEU A C 1
ATOM 772 O O . LEU A 1 96 ? -0.767 37.156 -2.979 1 94.44 96 LEU A O 1
ATOM 776 N N . VAL A 1 97 ? -1.271 39.188 -2.18 1 95.5 97 VAL A N 1
ATOM 777 C CA . VAL A 1 97 ? 0.037 39.781 -2.441 1 95.5 97 VAL A CA 1
ATOM 778 C C . VAL A 1 97 ? 0.523 40.531 -1.204 1 95.5 97 VAL A C 1
ATOM 780 O O . VAL A 1 97 ? -0.269 41.188 -0.507 1 95.5 97 VAL A O 1
ATOM 783 N N . ALA A 1 98 ? 1.783 40.5 -0.96 1 96.88 98 ALA A N 1
ATOM 784 C CA . ALA A 1 98 ? 2.348 41.219 0.169 1 96.88 98 ALA A CA 1
ATOM 785 C C . ALA A 1 98 ? 2.355 42.719 -0.102 1 96.88 98 ALA A C 1
ATOM 787 O O . ALA A 1 98 ? 2.625 43.156 -1.225 1 96.88 98 ALA A O 1
ATOM 788 N N . SER A 1 99 ? 2.107 43.5 0.918 1 96.25 99 SER A N 1
ATOM 789 C CA . SER A 1 99 ? 2.127 44.938 0.807 1 96.25 99 SER A CA 1
ATOM 790 C C . SER A 1 99 ? 3.555 45.5 0.804 1 96.25 99 SER A C 1
ATOM 792 O O . SER A 1 99 ? 3.834 46.531 0.194 1 96.25 99 SER A O 1
ATOM 794 N N . LYS A 1 100 ? 4.426 44.844 1.51 1 97.06 100 LYS A N 1
ATOM 795 C CA . LYS A 1 100 ? 5.82 45.25 1.635 1 97.06 100 LYS A CA 1
ATOM 796 C C . LYS A 1 100 ? 6.742 44.062 1.781 1 97.06 100 LYS A C 1
ATOM 798 O O . LYS A 1 100 ? 6.34 43 2.312 1 97.06 100 LYS A O 1
ATOM 803 N N . ALA A 1 101 ? 7.914 44.125 1.192 1 97.75 101 ALA A N 1
ATOM 804 C CA . ALA A 1 101 ? 8.984 43.156 1.356 1 97.75 101 ALA A CA 1
ATOM 805 C C . ALA A 1 101 ? 10.305 43.844 1.695 1 97.75 101 ALA A C 1
ATOM 807 O O . ALA A 1 101 ? 10.695 44.812 1.039 1 97.75 101 ALA A O 1
ATOM 808 N N . GLU A 1 102 ? 10.93 43.312 2.75 1 97.44 102 GLU A N 1
ATOM 809 C CA . GLU A 1 102 ? 12.172 43.938 3.193 1 97.44 102 GLU A CA 1
ATOM 810 C C . GLU A 1 102 ? 13.234 42.875 3.484 1 97.44 102 GLU A C 1
ATOM 812 O O . GLU A 1 102 ? 12.922 41.781 3.973 1 97.44 102 GLU A O 1
ATOM 817 N N . LEU A 1 103 ? 14.398 43.188 3.15 1 96.81 103 LEU A N 1
ATOM 818 C CA . LEU A 1 103 ? 15.578 42.406 3.49 1 96.81 103 LEU A CA 1
ATOM 819 C C . LEU A 1 103 ? 16.312 43.031 4.676 1 96.81 103 LEU A C 1
ATOM 821 O O . LEU A 1 103 ? 16.516 44.25 4.73 1 96.81 103 LEU A O 1
ATOM 825 N N . SER A 1 104 ? 16.672 42.156 5.574 1 95.62 104 SER A N 1
ATOM 826 C CA . SER A 1 104 ? 17.391 42.656 6.746 1 95.62 104 SER A CA 1
ATOM 827 C C . SER A 1 104 ? 18.75 43.219 6.367 1 95.62 104 SER A C 1
ATOM 829 O O . SER A 1 104 ? 19.266 42.938 5.281 1 95.62 104 SER A O 1
ATOM 831 N N . HIS A 1 105 ? 19.281 43.969 7.336 1 94.38 105 HIS A N 1
ATOM 832 C CA . HIS A 1 105 ? 20.578 44.594 7.082 1 94.38 105 HIS A CA 1
ATOM 833 C C . HIS A 1 105 ? 21.656 43.562 6.836 1 94.38 105 HIS A C 1
ATOM 835 O O . HIS A 1 105 ? 22.531 43.75 5.992 1 94.38 105 HIS A O 1
ATOM 841 N N . ASP A 1 106 ? 21.562 42.469 7.59 1 93.31 106 ASP A N 1
ATOM 842 C CA . ASP A 1 106 ? 22.562 41.438 7.445 1 93.31 106 ASP A CA 1
ATOM 843 C C . ASP A 1 106 ? 22.219 40.5 6.301 1 93.31 106 ASP A C 1
ATOM 845 O O . ASP A 1 106 ? 22.938 39.531 6.035 1 93.31 106 ASP A O 1
ATOM 849 N N . ARG A 1 107 ? 21.078 40.719 5.684 1 94.62 107 ARG A N 1
ATOM 850 C CA . ARG A 1 107 ? 20.609 40.031 4.488 1 94.62 107 ARG A CA 1
ATOM 851 C C . ARG A 1 107 ? 20.359 38.562 4.781 1 94.62 107 ARG A C 1
ATOM 853 O O . ARG A 1 107 ? 20.531 37.719 3.898 1 94.62 107 ARG A O 1
ATOM 860 N N . LYS A 1 108 ? 20.031 38.25 6.027 1 94.5 108 LYS A N 1
ATOM 861 C CA . LYS A 1 108 ? 19.812 36.875 6.43 1 94.5 108 LYS A CA 1
ATOM 862 C C . LYS A 1 108 ? 18.328 36.594 6.672 1 94.5 108 LYS A C 1
ATOM 864 O O . LYS A 1 108 ? 17.938 35.469 6.922 1 94.5 108 LYS A O 1
ATOM 869 N N . GLN A 1 109 ? 17.531 37.688 6.578 1 96.12 109 GLN A N 1
ATOM 870 C CA . GLN A 1 109 ? 16.109 37.531 6.863 1 96.12 109 GLN A CA 1
ATOM 871 C C . GLN A 1 109 ? 15.266 38.344 5.883 1 96.12 109 GLN A C 1
ATOM 873 O O . GLN A 1 109 ? 15.633 39.469 5.52 1 96.12 109 GLN A O 1
ATOM 878 N N . ILE A 1 110 ? 14.172 37.781 5.527 1 97.19 110 ILE A N 1
ATOM 879 C CA . ILE A 1 110 ? 13.188 38.469 4.688 1 97.19 110 ILE A CA 1
ATOM 880 C C . ILE A 1 110 ? 11.891 38.656 5.473 1 97.19 110 ILE A C 1
ATOM 882 O O . ILE A 1 110 ? 11.375 37.719 6.09 1 97.19 110 ILE A O 1
ATOM 886 N N . THR A 1 111 ? 11.445 39.844 5.461 1 98 111 THR A N 1
ATOM 887 C CA . THR A 1 111 ? 10.203 40.188 6.148 1 98 111 THR A CA 1
ATOM 888 C C . THR A 1 111 ? 9.141 40.625 5.152 1 98 111 THR A C 1
ATOM 890 O O . THR A 1 111 ? 9.398 41.5 4.309 1 98 111 THR A O 1
ATOM 893 N N . LEU A 1 112 ? 7.996 40.062 5.25 1 98.06 112 LEU A N 1
ATOM 894 C CA . LEU A 1 112 ? 6.855 40.469 4.422 1 98.06 112 LEU A CA 1
ATOM 895 C C . LEU A 1 112 ? 5.727 41 5.277 1 98.06 112 LEU A C 1
ATOM 897 O O . LEU A 1 112 ? 5.41 40.469 6.336 1 98.06 112 LEU A O 1
ATOM 901 N N . THR A 1 113 ? 5.191 42.062 4.848 1 98.12 113 THR A N 1
ATOM 902 C CA . THR A 1 113 ? 3.986 42.625 5.453 1 98.12 113 THR A CA 1
ATOM 903 C C . THR A 1 113 ? 2.777 42.438 4.543 1 98.12 113 THR A C 1
ATOM 905 O O . THR A 1 113 ? 2.84 42.719 3.346 1 98.12 113 THR A O 1
ATOM 908 N N . TRP A 1 114 ? 1.732 42.031 5.152 1 97.19 114 TRP A N 1
ATOM 909 C CA . TRP A 1 114 ? 0.541 41.688 4.379 1 97.19 114 TRP A CA 1
ATOM 910 C C . TRP A 1 114 ? -0.511 42.781 4.496 1 97.19 114 TRP A C 1
ATOM 912 O O . TRP A 1 114 ? -0.431 43.625 5.383 1 97.19 114 TRP A O 1
ATOM 922 N N . PRO A 1 115 ? -1.517 42.812 3.619 1 95.06 115 PRO A N 1
ATOM 923 C CA . PRO A 1 115 ? -2.508 43.875 3.59 1 95.06 115 PRO A CA 1
ATOM 924 C C . PRO A 1 115 ? -3.24 44.031 4.918 1 95.06 115 PRO A C 1
ATOM 926 O O . PRO A 1 115 ? -3.615 45.156 5.289 1 95.06 115 PRO A O 1
ATOM 929 N N . ASN A 1 116 ? -3.395 43.031 5.668 1 94.94 116 ASN A N 1
ATOM 930 C CA . ASN A 1 116 ? -4.109 43.094 6.938 1 94.94 116 ASN A CA 1
ATOM 931 C C . ASN A 1 116 ? -3.174 43.469 8.086 1 94.94 116 ASN A C 1
ATOM 933 O O . ASN A 1 116 ? -3.564 43.406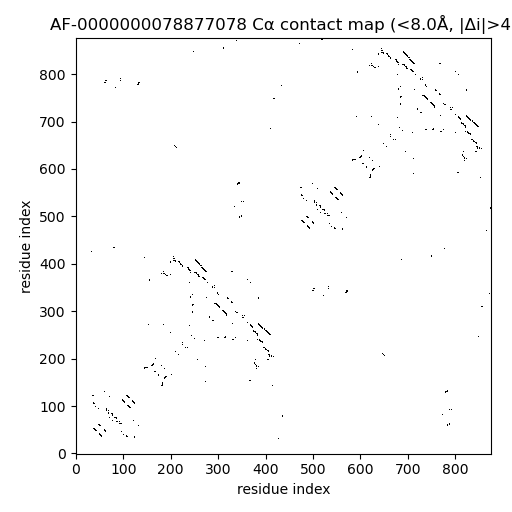 9.25 1 94.94 116 ASN A O 1
ATOM 937 N N . GLY A 1 117 ? -1.973 43.688 7.758 1 95.88 117 GLY A N 1
ATOM 938 C CA . GLY A 1 117 ? -1.012 44.125 8.758 1 95.88 117 GLY A CA 1
ATOM 939 C C . GLY A 1 117 ? -0.187 42.969 9.32 1 95.88 117 GLY A C 1
ATOM 940 O O . GLY A 1 117 ? 0.794 43.188 10.031 1 95.88 117 GLY A O 1
ATOM 941 N N . HIS A 1 118 ? -0.524 41.719 9.055 1 96.88 118 HIS A N 1
ATOM 942 C CA . HIS A 1 118 ? 0.249 40.562 9.5 1 96.88 118 HIS A CA 1
ATOM 943 C C . HIS A 1 118 ? 1.671 40.625 8.953 1 96.88 118 HIS A C 1
ATOM 945 O O . HIS A 1 118 ? 1.893 41.062 7.828 1 96.88 118 HIS A O 1
ATOM 951 N N . VAL A 1 119 ? 2.609 40.125 9.766 1 97.75 119 VAL A N 1
ATOM 952 C CA . VAL A 1 119 ? 4.012 40.156 9.359 1 97.75 119 VAL A CA 1
ATOM 953 C C . VAL A 1 119 ? 4.59 38.75 9.406 1 97.75 119 VAL A C 1
ATOM 955 O O . VAL A 1 119 ? 4.422 38.031 10.391 1 97.75 119 VAL A O 1
ATOM 958 N N . SER A 1 120 ? 5.148 38.344 8.289 1 97.19 120 SER A N 1
ATOM 959 C CA . SER A 1 120 ? 5.898 37.094 8.203 1 97.19 120 SER A CA 1
ATOM 960 C C . SER A 1 120 ? 7.398 37.344 8.117 1 97.19 120 SER A C 1
ATOM 962 O O . SER A 1 120 ? 7.844 38.219 7.391 1 97.19 120 SER A O 1
ATOM 964 N N . CYS A 1 121 ? 8.18 36.594 8.859 1 96.81 121 CYS A N 1
ATOM 965 C CA . CYS A 1 121 ? 9.633 36.656 8.828 1 96.81 121 CYS A CA 1
ATOM 966 C C . CYS A 1 121 ? 10.25 35.312 8.508 1 96.81 121 CYS A C 1
ATOM 968 O O . CYS A 1 121 ? 9.922 34.312 9.141 1 96.81 121 CYS A O 1
ATOM 970 N N . PHE A 1 122 ? 11.117 35.312 7.508 1 95.5 122 PHE A N 1
ATOM 971 C CA . PHE A 1 122 ? 11.758 34.062 7.082 1 95.5 122 PHE A CA 1
ATOM 972 C C . PHE A 1 122 ? 13.273 34.188 7.145 1 95.5 122 PHE A C 1
ATOM 974 O O . PHE A 1 122 ? 13.852 35.125 6.59 1 95.5 122 PHE A O 1
ATOM 981 N N . ASP A 1 123 ? 13.859 33.188 7.824 1 93.62 123 ASP A N 1
ATOM 982 C CA . ASP A 1 123 ? 15.305 33.031 7.656 1 93.62 123 ASP A CA 1
ATOM 983 C C . ASP A 1 123 ? 15.648 32.625 6.227 1 93.62 123 ASP A C 1
ATOM 985 O O . ASP A 1 123 ? 14.977 31.766 5.645 1 93.62 123 ASP A O 1
ATOM 989 N N . CYS A 1 124 ? 16.688 33.25 5.676 1 93.81 124 CYS A N 1
ATOM 990 C CA . CYS A 1 124 ? 17.047 32.969 4.289 1 93.81 124 CYS A CA 1
ATOM 991 C C . CYS A 1 124 ? 17.422 31.5 4.098 1 93.81 124 CYS A C 1
ATOM 993 O O . CYS A 1 124 ? 17.062 30.891 3.082 1 93.81 124 CYS A O 1
ATOM 995 N N . ASP A 1 125 ? 18.062 30.891 5.055 1 89.56 125 ASP A N 1
ATOM 996 C CA . ASP A 1 125 ? 18.406 29.484 4.965 1 89.56 125 ASP A CA 1
ATOM 997 C C . ASP A 1 125 ? 17.156 28.609 4.926 1 89.56 125 ASP A C 1
ATOM 999 O O . ASP A 1 125 ? 17.062 27.688 4.117 1 89.56 125 ASP A O 1
ATOM 1003 N N . TRP A 1 126 ? 16.266 28.922 5.809 1 90.12 126 TRP A N 1
ATOM 1004 C CA . TRP A 1 126 ? 15.008 28.188 5.902 1 90.12 126 TRP A CA 1
ATOM 1005 C C . TRP A 1 126 ? 14.219 28.281 4.605 1 90.12 126 TRP A C 1
ATOM 1007 O O . TRP A 1 126 ? 13.703 27.281 4.102 1 90.12 126 TRP A O 1
ATOM 1017 N N . LEU A 1 127 ? 14.164 29.469 4.109 1 92.69 127 LEU A N 1
ATOM 1018 C CA . LEU A 1 127 ? 13.398 29.703 2.891 1 92.69 127 LEU A CA 1
ATOM 1019 C C . LEU A 1 127 ? 14.078 29.062 1.686 1 92.69 127 LEU A C 1
ATOM 1021 O O . LEU A 1 127 ? 13.406 28.547 0.789 1 92.69 127 LEU A O 1
ATOM 1025 N N . PHE A 1 128 ? 15.383 29.125 1.647 1 90.69 128 PHE A N 1
ATOM 1026 C CA . PHE A 1 128 ? 16.125 28.516 0.557 1 90.69 128 PHE A CA 1
ATOM 1027 C C . PHE A 1 128 ? 15.836 27.016 0.477 1 90.69 128 PHE A C 1
ATOM 1029 O O . PHE A 1 128 ? 15.703 26.469 -0.616 1 90.69 128 PHE A O 1
ATOM 1036 N N . GLU A 1 129 ? 15.734 26.328 1.612 1 86.19 129 GLU A N 1
ATOM 1037 C CA . GLU A 1 129 ? 15.422 24.891 1.66 1 86.19 129 GLU A CA 1
ATOM 1038 C C . GLU A 1 129 ? 14.031 24.609 1.094 1 86.19 129 GLU A C 1
ATOM 1040 O O . GLU A 1 129 ? 13.719 23.484 0.737 1 86.19 129 GLU A O 1
ATOM 1045 N N . ARG A 1 130 ? 13.234 25.594 1.035 1 91.06 130 ARG A N 1
ATOM 1046 C CA . ARG A 1 130 ? 11.852 25.438 0.602 1 91.06 130 ARG A CA 1
ATOM 1047 C C . ARG A 1 130 ? 11.633 26.047 -0.78 1 91.06 130 ARG A C 1
ATOM 1049 O O . ARG A 1 130 ? 10.516 26.422 -1.133 1 91.06 130 ARG A O 1
ATOM 1056 N N . ARG A 1 131 ? 12.719 26.188 -1.537 1 91.38 131 ARG A N 1
ATOM 1057 C CA . ARG A 1 131 ? 12.609 26.672 -2.91 1 91.38 131 ARG A CA 1
ATOM 1058 C C . ARG A 1 131 ? 11.758 25.734 -3.756 1 91.38 131 ARG A C 1
ATOM 1060 O O . ARG A 1 131 ? 11.672 24.547 -3.467 1 91.38 131 ARG A O 1
ATOM 1067 N N . LEU A 1 132 ? 11.172 26.312 -4.723 1 91.75 132 LEU A N 1
ATOM 1068 C CA . LEU A 1 132 ? 10.297 25.562 -5.625 1 91.75 132 LEU A CA 1
ATOM 1069 C C . LEU A 1 132 ? 11.031 25.172 -6.902 1 91.75 132 LEU A C 1
ATOM 1071 O O . LEU A 1 132 ? 11.969 25.859 -7.312 1 91.75 132 LEU A O 1
ATOM 1075 N N . PRO A 1 133 ? 10.648 24 -7.414 1 86.88 133 PRO A N 1
ATOM 1076 C CA . PRO A 1 133 ? 11.312 23.594 -8.656 1 86.88 133 PRO A CA 1
ATOM 1077 C C . PRO A 1 133 ? 10.969 24.5 -9.828 1 86.88 133 PRO A C 1
ATOM 1079 O O . PRO A 1 133 ? 9.867 25.062 -9.891 1 86.88 133 PRO A O 1
ATOM 1082 N N . ASP A 1 134 ? 12.055 24.641 -10.594 1 77.12 134 ASP A N 1
ATOM 1083 C CA . ASP A 1 134 ? 11.758 25.344 -11.844 1 77.12 134 ASP A CA 1
ATOM 1084 C C . ASP A 1 134 ? 10.992 24.453 -12.805 1 77.12 134 ASP A C 1
ATOM 1086 O O . ASP A 1 134 ? 10.758 23.281 -12.516 1 77.12 134 ASP A O 1
ATOM 1090 N N . SER A 1 135 ? 10.688 24.797 -14.023 1 63.31 135 SER A N 1
ATOM 1091 C CA . SER A 1 135 ? 9.914 24 -14.969 1 63.31 135 SER A CA 1
ATOM 1092 C C . SER A 1 135 ? 10.375 22.547 -14.977 1 63.31 135 SER A C 1
ATOM 1094 O O . SER A 1 135 ? 9.555 21.625 -14.984 1 63.31 135 SER A O 1
ATOM 1096 N N . ASN A 1 136 ? 11.641 22.297 -15.172 1 51.28 136 ASN A N 1
ATOM 1097 C CA . ASN A 1 136 ? 12.117 20.938 -15.422 1 51.28 136 ASN A CA 1
ATOM 1098 C C . ASN A 1 136 ? 12.695 20.297 -14.164 1 51.28 136 ASN A C 1
ATOM 1100 O O . ASN A 1 136 ? 13.148 19.156 -14.188 1 51.28 136 ASN A O 1
ATOM 1104 N N . GLY A 1 137 ? 12.797 20.984 -13.047 1 50.34 137 GLY A N 1
ATOM 1105 C CA . GLY A 1 137 ? 13.609 20.438 -11.977 1 50.34 137 GLY A CA 1
ATOM 1106 C C . GLY A 1 137 ? 12.781 19.922 -10.812 1 50.34 137 GLY A C 1
ATOM 1107 O O . GLY A 1 137 ? 11.609 20.266 -10.672 1 50.34 137 GLY A O 1
ATOM 1108 N N . GLN A 1 138 ? 12.891 18.625 -10.469 1 51.25 138 GLN A N 1
ATOM 1109 C CA . GLN A 1 138 ? 12.219 18.062 -9.297 1 51.25 138 GLN A CA 1
ATOM 1110 C C . GLN A 1 138 ? 12.977 18.406 -8.016 1 51.25 138 GLN A C 1
ATOM 1112 O O . GLN A 1 138 ? 14.188 18.219 -7.934 1 51.25 138 GLN A O 1
ATOM 1117 N N . GLN A 1 139 ? 12.531 19.359 -7.246 1 51.59 139 GLN A N 1
ATOM 1118 C CA . GLN A 1 139 ? 13.25 19.781 -6.047 1 51.59 139 GLN A CA 1
ATOM 1119 C C . GLN A 1 139 ? 13.312 18.656 -5.016 1 51.59 139 GLN A C 1
ATOM 1121 O O . GLN A 1 139 ? 14.359 18.422 -4.414 1 51.59 139 GLN A O 1
ATOM 1126 N N . PHE A 1 140 ? 12.102 18.219 -4.434 1 50.88 140 PHE A N 1
ATOM 1127 C CA . PHE A 1 140 ? 12.203 17.281 -3.32 1 50.88 140 PHE A CA 1
ATOM 1128 C C . PHE A 1 140 ? 11.812 15.875 -3.762 1 50.88 140 PHE A C 1
ATOM 1130 O O . PHE A 1 140 ? 10.766 15.68 -4.379 1 50.88 140 PHE A O 1
ATOM 1137 N N . GLU A 1 141 ? 12.891 15.172 -4.223 1 49.59 141 GLU A N 1
ATOM 1138 C CA . GLU A 1 141 ? 12.57 13.766 -4.449 1 49.59 141 GLU A CA 1
ATOM 1139 C C . GLU A 1 141 ? 12.141 13.086 -3.158 1 49.59 141 GLU A C 1
ATOM 1141 O O . GLU A 1 141 ? 12.852 13.133 -2.152 1 49.59 141 GLU A O 1
ATOM 1146 N N . GLU A 1 142 ? 10.93 13.195 -2.885 1 51.09 142 GLU A N 1
ATOM 1147 C CA . GLU A 1 142 ? 10.594 12.273 -1.803 1 51.09 142 GLU A CA 1
ATOM 1148 C C . GLU A 1 142 ? 11.562 11.094 -1.754 1 51.09 142 GLU A C 1
ATOM 1150 O O . GLU A 1 142 ? 11.828 10.461 -2.777 1 51.09 142 GLU A O 1
ATOM 1155 N N . GLN A 1 143 ? 12.602 11.281 -1.057 1 45.69 143 GLN A N 1
ATOM 1156 C CA . GLN A 1 143 ? 13.594 10.227 -0.921 1 45.69 143 GLN A CA 1
ATOM 1157 C C . GLN A 1 143 ? 12.961 8.844 -1.051 1 45.69 143 GLN A C 1
ATOM 1159 O O . GLN A 1 143 ? 12.453 8.297 -0.071 1 45.69 143 GLN A O 1
ATOM 1164 N N . SER A 1 144 ? 12.141 8.695 -2.072 1 46.16 144 SER A N 1
ATOM 1165 C CA . SER A 1 144 ? 11.805 7.285 -2.252 1 46.16 144 SER A CA 1
ATOM 1166 C C . SER A 1 144 ? 13.062 6.414 -2.256 1 46.16 144 SER A C 1
ATOM 1168 O O . SER A 1 144 ? 14.148 6.879 -2.615 1 46.16 144 SER A O 1
ATOM 1170 N N . PHE A 1 145 ? 13.141 5.543 -1.425 1 43.25 145 PHE A N 1
ATOM 1171 C CA . PHE A 1 145 ? 14.242 4.582 -1.393 1 43.25 145 PHE A CA 1
ATOM 1172 C C . PHE A 1 145 ? 14.859 4.426 -2.775 1 43.25 145 PHE A C 1
ATOM 1174 O O . PHE A 1 145 ? 16.062 4.199 -2.898 1 43.25 145 PHE A O 1
ATOM 1181 N N . ILE A 1 146 ? 13.992 4.23 -3.859 1 45.47 146 ILE A N 1
ATOM 1182 C CA . ILE A 1 146 ? 14.562 3.771 -5.121 1 45.47 146 ILE A CA 1
ATOM 1183 C C . ILE A 1 146 ? 15.117 4.965 -5.898 1 45.47 146 ILE A C 1
ATOM 1185 O O . ILE A 1 146 ? 14.367 5.801 -6.395 1 45.47 146 ILE A O 1
ATOM 1189 N N . ARG A 1 147 ? 16.25 5.535 -5.531 1 49.38 147 ARG A N 1
ATOM 1190 C CA . ARG A 1 147 ? 16.906 6.645 -6.211 1 49.38 147 ARG A CA 1
ATOM 1191 C C . ARG A 1 147 ? 17.5 6.191 -7.539 1 49.38 147 ARG A C 1
ATOM 1193 O O . ARG A 1 147 ? 17.797 5.012 -7.727 1 49.38 147 ARG A O 1
ATOM 1200 N N . GLU A 1 148 ? 17.422 6.957 -8.586 1 48.75 148 GLU A N 1
ATOM 1201 C CA . GLU A 1 148 ? 18.188 6.891 -9.82 1 48.75 148 GLU A CA 1
ATOM 1202 C C . GLU A 1 148 ? 19.594 6.344 -9.562 1 48.75 148 GLU A C 1
ATOM 1204 O O . GLU A 1 148 ? 20.25 5.82 -10.469 1 48.75 148 GLU A O 1
ATOM 1209 N N . ASP A 1 149 ? 19.828 6.207 -8.227 1 57.44 149 ASP A N 1
ATOM 1210 C CA . ASP A 1 149 ? 21.172 5.754 -7.91 1 57.44 149 ASP A CA 1
ATOM 1211 C C . ASP A 1 149 ? 21.188 4.281 -7.504 1 57.44 149 ASP A C 1
ATOM 1213 O O . ASP A 1 149 ? 22.109 3.82 -6.84 1 57.44 149 ASP A O 1
ATOM 1217 N N . ALA A 1 150 ? 20.109 3.658 -7.98 1 65.69 150 ALA A N 1
ATOM 1218 C CA . ALA A 1 150 ? 20.094 2.232 -7.668 1 65.69 150 ALA A CA 1
ATOM 1219 C C . ALA A 1 150 ? 21.266 1.512 -8.328 1 65.69 150 ALA A C 1
ATOM 1221 O O . ALA A 1 150 ? 21.516 1.689 -9.523 1 65.69 150 ALA A O 1
ATOM 1222 N N . GLN A 1 151 ? 22.062 0.97 -7.461 1 72.5 151 GLN A N 1
ATOM 1223 C CA . GLN A 1 151 ? 23.078 0.059 -7.977 1 72.5 151 GLN A CA 1
ATOM 1224 C C . GLN A 1 151 ? 22.484 -1.312 -8.289 1 72.5 151 GLN A C 1
ATOM 1226 O O . GLN A 1 151 ? 22.047 -2.018 -7.379 1 72.5 151 GLN A O 1
ATOM 1231 N N . LEU A 1 152 ? 22.375 -1.499 -9.562 1 73.69 152 LEU A N 1
ATOM 1232 C CA . LEU A 1 152 ? 21.719 -2.721 -10.008 1 73.69 152 LEU A CA 1
ATOM 1233 C C . LEU A 1 152 ? 22.578 -3.943 -9.711 1 73.69 152 LEU A C 1
ATOM 1235 O O . LEU A 1 152 ? 23.797 -3.916 -9.914 1 73.69 152 LEU A O 1
ATOM 1239 N N . LEU A 1 153 ? 21.891 -4.844 -9.164 1 77.38 153 LEU A N 1
ATOM 1240 C CA . LEU A 1 153 ? 22.578 -6.082 -8.828 1 77.38 153 LEU A CA 1
ATOM 1241 C C . LEU A 1 153 ? 22.547 -7.059 -10 1 77.38 153 LEU A C 1
ATOM 1243 O O . LEU A 1 153 ? 21.578 -7.098 -10.75 1 77.38 153 LEU A O 1
ATOM 1247 N N . GLY A 1 154 ? 23.672 -7.641 -10.281 1 71.88 154 GLY A N 1
ATOM 1248 C CA . GLY A 1 154 ? 23.781 -8.68 -11.289 1 71.88 154 GLY A CA 1
ATOM 1249 C C . GLY A 1 154 ? 24.828 -9.727 -10.961 1 71.88 154 GLY A C 1
ATOM 1250 O O . GLY A 1 154 ? 25.25 -9.852 -9.805 1 71.88 154 GLY A O 1
ATOM 1251 N N . LEU A 1 155 ? 25.078 -10.328 -12.055 1 69.88 155 LEU A N 1
ATOM 1252 C CA . LEU A 1 155 ? 26 -11.453 -11.906 1 69.88 155 LEU A CA 1
ATOM 1253 C C . LEU A 1 155 ? 27.328 -10.992 -11.32 1 69.88 155 LEU A C 1
ATOM 1255 O O . LEU A 1 155 ? 27.891 -9.984 -11.766 1 69.88 155 LEU A O 1
ATOM 1259 N N . GLY A 1 156 ? 27.719 -11.766 -10.375 1 69.56 156 GLY A N 1
ATOM 1260 C CA . GLY A 1 156 ? 29.031 -11.555 -9.789 1 69.56 156 GLY A CA 1
ATOM 1261 C C . GLY A 1 156 ? 29.047 -10.445 -8.75 1 69.56 156 GLY A C 1
ATOM 1262 O O . GLY A 1 156 ? 30.078 -10.18 -8.141 1 69.56 156 GLY A O 1
ATOM 1263 N N . ALA A 1 157 ? 27.906 -9.82 -8.562 1 71.06 157 ALA A N 1
ATOM 1264 C CA . ALA A 1 157 ? 27.875 -8.758 -7.562 1 71.06 157 ALA A CA 1
ATOM 1265 C C . ALA A 1 157 ? 27.969 -9.336 -6.152 1 71.06 157 ALA A C 1
ATOM 1267 O O . ALA A 1 157 ? 27.422 -10.398 -5.871 1 71.06 157 ALA A O 1
ATOM 1268 N N . ASP A 1 158 ? 28.797 -8.727 -5.418 1 85.56 158 ASP A N 1
ATOM 1269 C CA . ASP A 1 158 ? 28.859 -9.078 -4 1 85.56 158 ASP A CA 1
ATOM 1270 C C . ASP A 1 158 ? 27.688 -8.453 -3.238 1 85.56 158 ASP A C 1
ATOM 1272 O O . ASP A 1 158 ? 27.328 -7.293 -3.479 1 85.56 158 ASP A O 1
ATOM 1276 N N . ILE A 1 159 ? 27.109 -9.281 -2.439 1 93.56 159 ILE A N 1
ATOM 1277 C CA . ILE A 1 159 ? 26.062 -8.75 -1.57 1 93.56 159 ILE A CA 1
ATOM 1278 C C . ILE A 1 159 ? 26.703 -7.906 -0.464 1 93.56 159 ILE A C 1
ATOM 1280 O O . ILE A 1 159 ? 27.516 -8.414 0.315 1 93.56 159 ILE A O 1
ATOM 1284 N N . PRO A 1 160 ? 26.328 -6.586 -0.424 1 95.12 160 PRO A N 1
ATOM 1285 C CA . PRO A 1 160 ? 26.828 -5.832 0.724 1 95.12 160 PRO A CA 1
ATOM 1286 C C . PRO A 1 160 ? 26.531 -6.516 2.057 1 95.12 160 PRO A C 1
ATOM 1288 O O . PRO A 1 160 ? 25.438 -7.039 2.26 1 95.12 160 PRO A O 1
ATOM 1291 N N . THR A 1 161 ? 27.547 -6.543 2.932 1 97.12 161 THR A N 1
ATOM 1292 C CA . THR A 1 161 ? 27.453 -7.277 4.188 1 97.12 161 THR A CA 1
ATOM 1293 C C . THR A 1 161 ? 27.844 -6.391 5.367 1 97.12 161 THR A C 1
ATOM 1295 O O . THR A 1 161 ? 28.812 -5.641 5.289 1 97.12 161 THR A O 1
ATOM 1298 N N . ILE A 1 162 ? 27.031 -6.438 6.395 1 97.81 162 ILE A N 1
ATOM 1299 C CA . ILE A 1 162 ? 27.312 -5.672 7.605 1 97.81 162 ILE A CA 1
ATOM 1300 C C . ILE A 1 162 ? 27.172 -6.574 8.828 1 97.81 162 ILE A C 1
ATOM 1302 O O . ILE A 1 162 ? 26.562 -7.641 8.758 1 97.81 162 ILE A O 1
ATOM 1306 N N . SER A 1 163 ? 27.75 -6.117 9.977 1 98.06 163 SER A N 1
ATOM 1307 C CA . SER A 1 163 ? 27.734 -6.895 11.211 1 98.06 163 SER A CA 1
ATOM 1308 C C . SER A 1 163 ? 26.438 -6.672 11.984 1 98.06 163 SER A C 1
ATOM 1310 O O . SER A 1 163 ? 26 -5.531 12.148 1 98.06 163 SER A O 1
ATOM 1312 N N . PHE A 1 164 ? 25.859 -7.828 12.492 1 98.56 164 PHE A N 1
ATOM 1313 C CA . PHE A 1 164 ? 24.641 -7.762 13.289 1 98.56 164 PHE A CA 1
ATOM 1314 C C . PHE A 1 164 ? 24.859 -6.914 14.539 1 98.56 164 PHE A C 1
ATOM 1316 O O . PHE A 1 164 ? 24.078 -6.012 14.828 1 98.56 164 PHE A O 1
ATOM 1323 N N . ASP A 1 165 ? 25.938 -7.121 15.211 1 98 165 ASP A N 1
ATOM 1324 C CA . ASP A 1 165 ? 26.25 -6.391 16.438 1 98 165 ASP A CA 1
ATOM 1325 C C . ASP A 1 165 ? 26.391 -4.895 16.172 1 98 165 ASP A C 1
ATOM 1327 O O . ASP A 1 165 ? 25.906 -4.07 16.953 1 98 165 ASP A O 1
ATOM 1331 N N . ASP A 1 166 ? 27.016 -4.602 15.102 1 97.75 166 ASP A N 1
ATOM 1332 C CA . ASP A 1 166 ? 27.219 -3.195 14.758 1 97.75 166 ASP A CA 1
ATOM 1333 C C . ASP A 1 166 ? 25.891 -2.521 14.438 1 97.75 166 ASP A C 1
ATOM 1335 O O . ASP A 1 166 ? 25.656 -1.368 14.805 1 97.75 166 ASP A O 1
ATOM 1339 N N . VAL A 1 167 ? 24.984 -3.232 13.797 1 97.69 167 VAL A N 1
ATOM 1340 C CA . VAL A 1 167 ? 23.688 -2.664 13.453 1 97.69 167 VAL A CA 1
ATOM 1341 C C . VAL A 1 167 ? 22.906 -2.361 14.734 1 97.69 167 VAL A C 1
ATOM 1343 O O . VAL A 1 167 ? 22.188 -1.357 14.805 1 97.69 167 VAL A O 1
ATOM 1346 N N . LEU A 1 168 ? 23.016 -3.168 15.719 1 96.88 168 LEU A N 1
ATOM 1347 C CA . LEU A 1 168 ? 22.25 -2.986 16.938 1 96.88 168 LEU A CA 1
ATOM 1348 C C . LEU A 1 168 ? 22.844 -1.892 17.812 1 96.88 168 LEU A C 1
ATOM 1350 O O . LEU A 1 168 ? 22.141 -1.233 18.578 1 96.88 168 LEU A O 1
ATOM 1354 N N . GLN A 1 169 ? 24.141 -1.602 17.625 1 95.69 169 GLN A N 1
ATOM 1355 C CA . GLN A 1 169 ? 24.797 -0.782 18.641 1 95.69 169 GLN A CA 1
ATOM 1356 C C . GLN A 1 169 ? 25.219 0.569 18.062 1 95.69 169 GLN A C 1
ATOM 1358 O O . GLN A 1 169 ? 25.484 1.513 18.812 1 95.69 169 GLN A O 1
ATOM 1363 N N . ASP A 1 170 ? 25.328 0.595 16.75 1 96.62 170 ASP A N 1
ATOM 1364 C CA . ASP A 1 170 ? 25.922 1.778 16.125 1 96.62 170 ASP A CA 1
ATOM 1365 C C . ASP A 1 170 ? 24.969 2.418 15.125 1 96.62 170 ASP A C 1
ATOM 1367 O O . ASP A 1 170 ? 24.641 1.815 14.102 1 96.62 170 ASP A O 1
ATOM 1371 N N . GLU A 1 171 ? 24.641 3.666 15.398 1 95.06 171 GLU A N 1
ATOM 1372 C CA . GLU A 1 171 ? 23.703 4.391 14.547 1 95.06 171 GLU A CA 1
ATOM 1373 C C . GLU A 1 171 ? 24.266 4.602 13.148 1 95.06 171 GLU A C 1
ATOM 1375 O O . GLU A 1 171 ? 23.531 4.621 12.164 1 95.06 171 GLU A O 1
ATOM 1380 N N . ARG A 1 172 ? 25.531 4.789 13.062 1 96.25 172 ARG A N 1
ATOM 1381 C CA . ARG A 1 172 ? 26.156 4.949 11.75 1 96.25 172 ARG A CA 1
ATOM 1382 C C . ARG A 1 172 ? 26 3.682 10.914 1 96.25 172 ARG A C 1
ATOM 1384 O O . ARG A 1 172 ? 25.719 3.754 9.719 1 96.25 172 ARG A O 1
ATOM 1391 N N . THR A 1 173 ? 26.172 2.572 11.555 1 97.75 173 THR A N 1
ATOM 1392 C CA . THR A 1 173 ? 25.984 1.302 10.859 1 97.75 173 THR A CA 1
ATOM 1393 C C . THR A 1 173 ? 24.531 1.093 10.492 1 97.75 173 THR A C 1
ATOM 1395 O O . THR A 1 173 ? 24.219 0.565 9.422 1 97.75 173 THR A O 1
ATOM 1398 N N . GLN A 1 174 ? 23.641 1.485 11.375 1 97.12 174 GLN A N 1
ATOM 1399 C CA . GLN A 1 174 ? 22.219 1.428 11.062 1 97.12 174 GLN A CA 1
ATOM 1400 C C . GLN A 1 174 ? 21.891 2.225 9.797 1 97.12 174 GLN A C 1
ATOM 1402 O O . GLN A 1 174 ? 21.188 1.736 8.914 1 97.12 174 GLN A O 1
ATOM 1407 N N . LEU A 1 175 ? 22.375 3.406 9.789 1 95.94 175 LEU A N 1
ATOM 1408 C CA . LEU A 1 175 ? 22.125 4.258 8.625 1 95.94 175 LEU A CA 1
ATOM 1409 C C . LEU A 1 175 ? 22.734 3.639 7.367 1 95.94 175 LEU A C 1
ATOM 1411 O O . LEU A 1 175 ? 22.109 3.662 6.301 1 95.94 175 LEU A O 1
ATOM 1415 N N . THR A 1 176 ? 23.922 3.076 7.484 1 95.88 176 THR A N 1
ATOM 1416 C CA . THR A 1 176 ? 24.547 2.404 6.355 1 95.88 176 THR A CA 1
ATOM 1417 C C . THR A 1 176 ? 23.672 1.264 5.84 1 95.88 176 THR A C 1
ATOM 1419 O O . THR A 1 176 ? 23.5 1.11 4.633 1 95.88 176 THR A O 1
ATOM 1422 N N . TRP A 1 177 ? 23.172 0.473 6.738 1 97.31 177 TRP A N 1
ATOM 1423 C CA . TRP A 1 177 ? 22.266 -0.615 6.391 1 97.31 177 TRP A CA 1
ATOM 1424 C C . TRP A 1 177 ? 21.109 -0.108 5.535 1 97.31 177 TRP A C 1
ATOM 1426 O O . TRP A 1 177 ? 20.859 -0.625 4.445 1 97.31 177 TRP A O 1
ATOM 1436 N N . LEU A 1 178 ? 20.531 0.928 5.992 1 95.38 178 LEU A N 1
ATOM 1437 C CA . LEU A 1 178 ? 19.328 1.445 5.344 1 95.38 178 LEU A CA 1
ATOM 1438 C C . LEU A 1 178 ? 19.672 2.086 4 1 95.38 178 LEU A C 1
ATOM 1440 O O . LEU A 1 178 ? 18.891 1.981 3.045 1 95.38 178 LEU A O 1
ATOM 1444 N N . LYS A 1 179 ? 20.75 2.744 3.951 1 92.06 179 LYS A N 1
ATOM 1445 C CA . LYS A 1 179 ? 21.188 3.316 2.684 1 92.06 179 LYS A CA 1
ATOM 1446 C C . LYS A 1 179 ? 21.5 2.223 1.666 1 92.06 179 LYS A C 1
ATOM 1448 O O . LYS A 1 179 ? 21.188 2.363 0.481 1 92.06 179 LYS A O 1
ATOM 1453 N N . LEU A 1 180 ? 22.125 1.156 2.145 1 92.88 180 LEU A N 1
ATOM 1454 C CA . LEU A 1 180 ? 22.438 0.038 1.266 1 92.88 180 LEU A CA 1
ATOM 1455 C C . LEU A 1 180 ? 21.172 -0.632 0.752 1 92.88 180 LEU A C 1
ATOM 1457 O O . LEU A 1 180 ? 21.094 -1.019 -0.416 1 92.88 180 LEU A O 1
ATOM 1461 N N . ILE A 1 181 ? 20.203 -0.785 1.59 1 94.12 181 ILE A N 1
ATOM 1462 C CA . ILE A 1 181 ? 18.922 -1.326 1.148 1 94.12 181 ILE A CA 1
ATOM 1463 C C . ILE A 1 181 ? 18.344 -0.443 0.048 1 94.12 181 ILE A C 1
ATOM 1465 O O . ILE A 1 181 ? 17.828 -0.946 -0.953 1 94.12 181 ILE A O 1
ATOM 1469 N N . GLY A 1 182 ? 18.406 0.808 0.245 1 89.5 182 GLY A N 1
ATOM 1470 C CA . GLY A 1 182 ? 17.906 1.734 -0.755 1 89.5 182 GLY A CA 1
ATOM 1471 C C . GLY A 1 182 ? 18.625 1.63 -2.084 1 89.5 182 GLY A C 1
ATOM 1472 O O . GLY A 1 182 ? 18 1.653 -3.145 1 89.5 182 GLY A O 1
ATOM 1473 N N . SER A 1 183 ? 19.922 1.516 -2.035 1 89 183 SER A N 1
ATOM 1474 C CA . SER A 1 183 ? 20.734 1.562 -3.252 1 89 183 SER A CA 1
ATOM 1475 C C . SER A 1 183 ? 20.797 0.193 -3.92 1 89 183 SER A C 1
ATOM 1477 O O . SER A 1 183 ? 20.703 0.088 -5.145 1 89 183 SER A O 1
ATOM 1479 N N . HIS A 1 184 ? 20.938 -0.901 -3.074 1 91.12 184 HIS A N 1
ATOM 1480 C CA . HIS A 1 184 ? 21.219 -2.223 -3.629 1 91.12 184 HIS A CA 1
ATOM 1481 C C . HIS A 1 184 ? 20 -3.127 -3.523 1 91.12 184 HIS A C 1
ATOM 1483 O O . HIS A 1 184 ? 19.891 -4.133 -4.234 1 91.12 184 HIS A O 1
ATOM 1489 N N . GLY A 1 185 ? 19.109 -2.791 -2.625 1 93.5 185 GLY A N 1
ATOM 1490 C CA . GLY A 1 185 ? 17.906 -3.582 -2.439 1 93.5 185 GLY A CA 1
ATOM 1491 C C . GLY A 1 185 ? 18.156 -4.871 -1.681 1 93.5 185 GLY A C 1
ATOM 1492 O O . GLY A 1 185 ? 17.203 -5.551 -1.277 1 93.5 185 GLY A O 1
ATOM 1493 N N . LEU A 1 186 ? 19.391 -5.242 -1.473 1 96.19 186 LEU A N 1
ATOM 1494 C CA . LEU A 1 186 ? 19.797 -6.5 -0.852 1 96.19 186 LEU A CA 1
ATOM 1495 C C . LEU A 1 186 ? 21.016 -6.301 0.045 1 96.19 186 LEU A C 1
ATOM 1497 O O . LEU A 1 186 ? 22.047 -5.781 -0.399 1 96.19 186 LEU A O 1
ATOM 1501 N N . VAL A 1 187 ? 20.859 -6.715 1.295 1 97 187 VAL A N 1
ATOM 1502 C CA . VAL A 1 187 ? 21.953 -6.586 2.248 1 97 187 VAL A CA 1
ATOM 1503 C C . VAL A 1 187 ? 22 -7.816 3.154 1 97 187 VAL A C 1
ATOM 1505 O O . VAL A 1 187 ? 20.969 -8.289 3.619 1 97 187 VAL A O 1
ATOM 1508 N N . LEU A 1 188 ? 23.203 -8.344 3.334 1 98.12 188 LEU A N 1
ATOM 1509 C CA . LEU A 1 188 ? 23.438 -9.453 4.262 1 98.12 188 LEU A CA 1
ATOM 1510 C C . LEU A 1 188 ? 23.938 -8.938 5.609 1 98.12 188 LEU A C 1
ATOM 1512 O O . LEU A 1 188 ? 24.859 -8.117 5.664 1 98.12 188 LEU A O 1
ATOM 1516 N N . ILE A 1 189 ? 23.281 -9.305 6.648 1 98.69 189 ILE A N 1
ATOM 1517 C CA . ILE A 1 189 ? 23.734 -9.047 8.016 1 98.69 189 ILE A CA 1
ATOM 1518 C C . ILE A 1 189 ? 24.25 -10.336 8.641 1 98.69 189 ILE A C 1
ATOM 1520 O O . ILE A 1 189 ? 23.516 -11.312 8.773 1 98.69 189 ILE A O 1
ATOM 1524 N N . ASN A 1 190 ? 25.5 -10.344 9.055 1 98.19 190 ASN A N 1
ATOM 1525 C CA . ASN A 1 190 ? 26.078 -11.578 9.586 1 98.19 190 ASN A CA 1
ATOM 1526 C C . ASN A 1 190 ? 26.297 -11.484 11.094 1 98.19 190 ASN A C 1
ATOM 1528 O O . ASN A 1 190 ? 26.266 -10.398 11.664 1 98.19 190 ASN A O 1
ATOM 1532 N N . GLY A 1 191 ? 26.344 -12.641 11.742 1 98.19 191 GLY A N 1
ATOM 1533 C CA . GLY A 1 191 ? 26.75 -12.727 13.133 1 98.19 191 GLY A CA 1
ATOM 1534 C C . GLY A 1 191 ? 25.594 -12.609 14.102 1 98.19 191 GLY A C 1
ATOM 1535 O O . GLY A 1 191 ? 25.766 -12.211 15.258 1 98.19 191 GLY A O 1
ATOM 1536 N N . ALA A 1 192 ? 24.422 -12.945 13.703 1 98.44 192 ALA A N 1
ATOM 1537 C CA . ALA A 1 192 ? 23.25 -12.781 14.57 1 98.44 192 ALA A CA 1
ATOM 1538 C C . ALA A 1 192 ? 23.094 -13.969 15.516 1 98.44 192 ALA A C 1
ATOM 1540 O O . ALA A 1 192 ? 22.297 -13.93 16.453 1 98.44 192 ALA A O 1
ATOM 1541 N N . GLY A 1 193 ? 23.875 -15.047 15.312 1 97.62 193 GLY A N 1
ATOM 1542 C CA . GLY A 1 193 ? 23.688 -16.266 16.094 1 97.62 193 GLY A CA 1
ATOM 1543 C C . GLY A 1 193 ? 22.469 -17.062 15.664 1 97.62 193 GLY A C 1
ATOM 1544 O O . GLY A 1 193 ? 21.812 -16.719 14.688 1 97.62 193 GLY A O 1
ATOM 1545 N N . SER A 1 194 ? 22.062 -18.109 16.422 1 97.12 194 SER A N 1
ATOM 1546 C CA . SER A 1 194 ? 21.047 -19.062 15.992 1 97.12 194 SER A CA 1
ATOM 1547 C C . SER A 1 194 ? 19.734 -18.844 16.734 1 97.12 194 SER A C 1
ATOM 1549 O O . SER A 1 194 ? 18.719 -19.438 16.391 1 97.12 194 SER A O 1
ATOM 1551 N N . ASP A 1 195 ? 19.719 -18 17.656 1 97.06 195 ASP A N 1
ATOM 1552 C CA . ASP A 1 195 ? 18.547 -17.828 18.516 1 97.06 195 ASP A CA 1
ATOM 1553 C C . ASP A 1 195 ? 17.422 -17.141 17.766 1 97.06 195 ASP A C 1
ATOM 1555 O O . ASP A 1 195 ? 17.656 -16.234 16.953 1 97.06 195 ASP A O 1
ATOM 1559 N N . ALA A 1 196 ? 16.234 -17.547 18.141 1 96.81 196 ALA A N 1
ATOM 1560 C CA . ALA A 1 196 ? 15.062 -16.828 17.641 1 96.81 196 ALA A CA 1
ATOM 1561 C C . ALA A 1 196 ? 14.984 -15.414 18.219 1 96.81 196 ALA A C 1
ATOM 1563 O O . ALA A 1 196 ? 15.547 -15.148 19.281 1 96.81 196 ALA A O 1
ATOM 1564 N N . GLY A 1 197 ? 14.344 -14.539 17.484 1 97.38 197 GLY A N 1
ATOM 1565 C CA . GLY A 1 197 ? 14.109 -13.203 18.016 1 97.38 197 GLY A CA 1
ATOM 1566 C C . GLY A 1 197 ? 15.047 -12.156 17.438 1 97.38 197 GLY A C 1
ATOM 1567 O O . GLY A 1 197 ? 14.859 -10.961 17.656 1 97.38 197 GLY A O 1
ATOM 1568 N N . GLN A 1 198 ? 16.062 -12.641 16.688 1 98.25 198 GLN A N 1
ATOM 1569 C CA . GLN A 1 198 ? 17.031 -11.695 16.141 1 98.25 198 GLN A CA 1
ATOM 1570 C C . GLN A 1 198 ? 16.391 -10.773 15.117 1 98.25 198 GLN A C 1
ATOM 1572 O O . GLN A 1 198 ? 16.75 -9.594 15.016 1 98.25 198 GLN A O 1
ATOM 1577 N N . VAL A 1 199 ? 15.43 -11.242 14.352 1 98.31 199 VAL A N 1
ATOM 1578 C CA . VAL A 1 199 ? 14.711 -10.445 13.367 1 98.31 199 VAL A CA 1
ATOM 1579 C C . VAL A 1 199 ? 13.93 -9.344 14.07 1 98.31 199 VAL A C 1
ATOM 1581 O O . VAL A 1 199 ? 13.875 -8.203 13.594 1 98.31 199 VAL A O 1
ATOM 1584 N N . LYS A 1 200 ? 13.32 -9.664 15.195 1 97 200 LYS A N 1
ATOM 1585 C CA . LYS A 1 200 ? 12.578 -8.688 15.977 1 97 200 LYS A CA 1
ATOM 1586 C C . LYS A 1 200 ? 13.484 -7.547 16.438 1 97 200 LYS A C 1
ATOM 1588 O O . LYS A 1 200 ? 13.07 -6.387 16.453 1 97 200 LYS A O 1
ATOM 1593 N N . LYS A 1 201 ? 14.672 -7.887 16.828 1 97.12 201 LYS A N 1
ATOM 1594 C CA . LYS A 1 201 ? 15.617 -6.855 17.234 1 97.12 201 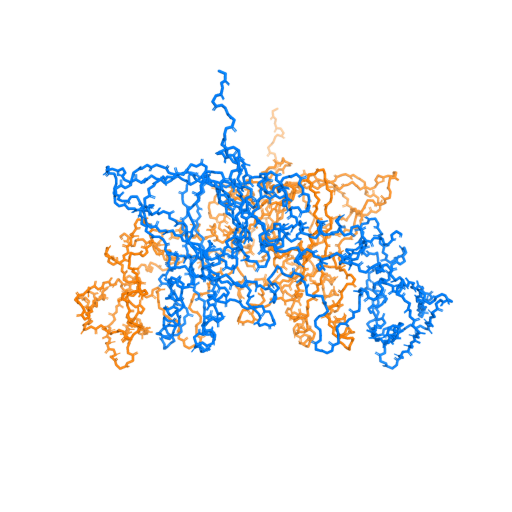LYS A CA 1
ATOM 1595 C C . LYS A 1 201 ? 15.875 -5.859 16.109 1 97.12 201 LYS A C 1
ATOM 1597 O O . LYS A 1 201 ? 15.945 -4.652 16.344 1 97.12 201 LYS A O 1
ATOM 1602 N N . LEU A 1 202 ? 16.062 -6.395 14.938 1 97.31 202 LEU A N 1
ATOM 1603 C CA . LEU A 1 202 ? 16.219 -5.508 13.789 1 97.31 202 LEU A CA 1
ATOM 1604 C C . LEU A 1 202 ? 14.961 -4.684 13.562 1 97.31 202 LEU A C 1
ATOM 1606 O O . LEU A 1 202 ? 15.039 -3.506 13.203 1 97.31 202 LEU A O 1
ATOM 1610 N N . GLY A 1 203 ? 13.789 -5.324 13.734 1 94.81 203 GLY A N 1
ATOM 1611 C CA . GLY A 1 203 ? 12.523 -4.613 13.641 1 94.81 203 GLY A CA 1
ATOM 1612 C C . GLY A 1 203 ? 12.43 -3.439 14.602 1 94.81 203 GLY A C 1
ATOM 1613 O O . GLY A 1 203 ? 11.883 -2.389 14.25 1 94.81 203 GLY A O 1
ATOM 1614 N N . ASP A 1 204 ? 12.953 -3.629 15.734 1 92.62 204 ASP A N 1
ATOM 1615 C CA . ASP A 1 204 ? 12.922 -2.57 16.734 1 92.62 204 ASP A CA 1
ATOM 1616 C C . ASP A 1 204 ? 13.773 -1.381 16.312 1 92.62 204 ASP A C 1
ATOM 1618 O O . ASP A 1 204 ? 13.453 -0.233 16.625 1 92.62 204 ASP A O 1
ATOM 1622 N N . VAL A 1 205 ? 14.859 -1.679 15.617 1 93.56 205 VAL A N 1
ATOM 1623 C CA . VAL A 1 205 ? 15.688 -0.609 15.07 1 93.56 205 VAL A CA 1
ATOM 1624 C C . VAL A 1 205 ? 14.867 0.22 14.078 1 93.56 205 VAL A C 1
ATOM 1626 O O . VAL A 1 205 ? 15.008 1.444 14.023 1 93.56 205 VAL A O 1
ATOM 1629 N N . LEU A 1 206 ? 13.984 -0.403 13.414 1 93.56 206 LEU A N 1
ATOM 1630 C CA . LEU A 1 206 ? 13.188 0.243 12.375 1 93.56 206 LEU A CA 1
ATOM 1631 C C . LEU A 1 206 ? 11.922 0.859 12.961 1 93.56 206 LEU A C 1
ATOM 1633 O O . LEU A 1 206 ? 11.227 1.624 12.289 1 93.56 206 LEU A O 1
ATOM 1637 N N . GLY A 1 207 ? 11.594 0.587 14.188 1 90.94 207 GLY A N 1
ATOM 1638 C CA . GLY A 1 207 ? 10.344 0.943 14.836 1 90.94 207 GLY A CA 1
ATOM 1639 C C . GLY A 1 207 ? 9.539 -0.262 15.289 1 90.94 207 GLY A C 1
ATOM 1640 O O . GLY A 1 207 ? 9.375 -0.493 16.484 1 90.94 207 GLY A O 1
ATOM 1641 N N . TYR A 1 208 ? 9.039 -1.049 14.383 1 91.5 208 TYR A N 1
ATOM 1642 C CA . TYR A 1 208 ? 8.32 -2.287 14.656 1 91.5 208 TYR A CA 1
ATOM 1643 C C . TYR A 1 208 ? 8.211 -3.141 13.398 1 91.5 208 TYR A C 1
ATOM 1645 O O . TYR A 1 208 ? 8.469 -2.664 12.289 1 91.5 208 TYR A O 1
ATOM 1653 N N . LEU A 1 209 ? 7.883 -4.387 13.609 1 94.38 209 LEU A N 1
ATOM 1654 C CA . LEU A 1 209 ? 7.668 -5.301 12.492 1 94.38 209 LEU A CA 1
ATOM 1655 C C . LEU A 1 209 ? 6.215 -5.262 12.039 1 94.38 209 LEU A C 1
ATOM 1657 O O . LEU A 1 209 ? 5.312 -4.984 12.828 1 94.38 209 LEU A O 1
ATOM 1661 N N . LYS A 1 210 ? 6.039 -5.473 10.797 1 94.12 210 LYS A N 1
ATOM 1662 C CA . LYS A 1 210 ? 4.695 -5.68 10.258 1 94.12 210 LYS A CA 1
ATOM 1663 C C . LYS A 1 210 ? 4.117 -7.012 10.727 1 94.12 210 LYS A C 1
ATOM 1665 O O . LYS A 1 210 ? 4.812 -8.031 10.734 1 94.12 210 LYS A O 1
ATOM 1670 N N . THR A 1 211 ? 2.891 -6.961 11.141 1 91.38 211 THR A N 1
ATOM 1671 C CA . THR A 1 211 ? 2.195 -8.195 11.484 1 91.38 211 THR A CA 1
ATOM 1672 C C . THR A 1 211 ? 1.565 -8.828 10.25 1 91.38 211 THR A C 1
ATOM 1674 O O . THR A 1 211 ? 0.97 -8.125 9.422 1 91.38 211 THR A O 1
ATOM 1677 N N . MET A 1 212 ? 1.766 -10.086 10.117 1 89.31 212 MET A N 1
ATOM 1678 C CA . MET A 1 212 ? 1.116 -10.891 9.086 1 89.31 212 MET A CA 1
ATOM 1679 C C . MET A 1 212 ? 0.266 -11.992 9.711 1 89.31 212 MET A C 1
ATOM 1681 O O . MET A 1 212 ? 0.018 -11.977 10.914 1 89.31 212 MET A O 1
ATOM 1685 N N . TRP A 1 213 ? -0.255 -12.836 8.891 1 86.38 213 TRP A N 1
ATOM 1686 C CA . TRP A 1 213 ? -1.156 -13.859 9.398 1 86.38 213 TRP A CA 1
ATOM 1687 C C . TRP A 1 213 ? -0.428 -14.797 10.359 1 86.38 213 TRP A C 1
ATOM 1689 O O . TRP A 1 213 ? -1.061 -15.508 11.141 1 86.38 213 TRP A O 1
ATOM 1699 N N . PHE A 1 214 ? 0.868 -14.773 10.367 1 84.81 214 PHE A N 1
ATOM 1700 C CA . PHE A 1 214 ? 1.661 -15.625 11.242 1 84.81 214 PHE A CA 1
ATOM 1701 C C . PHE A 1 214 ? 2.176 -14.844 12.445 1 84.81 214 PHE A C 1
ATOM 1703 O O . PHE A 1 214 ? 2.889 -15.383 13.289 1 84.81 214 PHE A O 1
ATOM 1710 N N . GLY A 1 215 ? 1.87 -13.656 12.508 1 88.62 215 GLY A N 1
ATOM 1711 C CA . GLY A 1 215 ? 2.395 -12.797 13.555 1 88.62 215 GLY A CA 1
ATOM 1712 C C . GLY A 1 215 ? 3.525 -11.906 13.094 1 88.62 215 GLY A C 1
ATOM 1713 O O . GLY A 1 215 ? 3.621 -11.586 11.906 1 88.62 215 GLY A O 1
ATOM 1714 N N . GLU A 1 216 ? 4.332 -11.438 14.055 1 91.62 216 GLU A N 1
ATOM 1715 C CA . GLU A 1 216 ? 5.43 -10.531 13.719 1 91.62 216 GLU A CA 1
ATOM 1716 C C . GLU A 1 216 ? 6.562 -11.273 13.023 1 91.62 216 GLU A C 1
ATOM 1718 O O . GLU A 1 216 ? 7.195 -10.734 12.109 1 91.62 216 GLU A O 1
ATOM 1723 N N . THR A 1 217 ? 6.852 -12.453 13.555 1 94.81 217 THR A N 1
ATOM 1724 C CA . THR A 1 217 ? 7.828 -13.344 12.922 1 94.81 217 THR A CA 1
ATOM 1725 C C . THR A 1 217 ? 7.273 -14.758 12.805 1 94.81 217 THR A C 1
ATOM 1727 O O . THR A 1 217 ? 6.27 -15.094 13.438 1 94.81 217 THR A O 1
ATOM 1730 N N . TYR A 1 218 ? 7.887 -15.531 11.945 1 90.19 218 TYR A N 1
ATOM 1731 C CA . TYR A 1 218 ? 7.461 -16.922 11.805 1 90.19 218 TYR A CA 1
ATOM 1732 C C . TYR A 1 218 ? 8.633 -17.812 11.43 1 90.19 218 TYR A C 1
ATOM 1734 O O . TYR A 1 218 ? 9.539 -17.391 10.703 1 90.19 218 TYR A O 1
ATOM 1742 N N . PRO A 1 219 ? 8.602 -18.984 11.938 1 91.62 219 PRO A N 1
ATOM 1743 C CA . PRO A 1 219 ? 9.633 -19.953 11.562 1 91.62 219 PRO A CA 1
ATOM 1744 C C . PRO A 1 219 ? 9.328 -20.656 10.242 1 91.62 219 PRO A C 1
ATOM 1746 O O . PRO A 1 219 ? 8.156 -20.844 9.891 1 91.62 219 PRO A O 1
ATOM 1749 N N . VAL A 1 220 ? 10.32 -20.938 9.516 1 90.06 220 VAL A N 1
ATOM 1750 C CA . VAL A 1 220 ? 10.258 -21.828 8.359 1 90.06 220 VAL A CA 1
ATOM 1751 C C . VAL A 1 220 ? 11.156 -23.047 8.586 1 90.06 220 VAL A C 1
ATOM 1753 O O . VAL A 1 220 ? 12.375 -22.906 8.758 1 90.06 220 VAL A O 1
ATOM 1756 N N . VAL A 1 221 ? 10.562 -24.125 8.656 1 90.25 221 VAL A N 1
ATOM 1757 C CA . VAL A 1 221 ? 11.305 -25.375 8.859 1 90.25 221 VAL A CA 1
ATOM 1758 C C . VAL A 1 221 ? 11.227 -26.234 7.605 1 90.25 221 VAL A C 1
ATOM 1760 O O . VAL A 1 221 ? 10.141 -26.641 7.184 1 90.25 221 VAL A O 1
ATOM 1763 N N . ASN A 1 222 ? 12.344 -26.422 7.023 1 86.88 222 ASN A N 1
ATOM 1764 C CA . ASN A 1 222 ? 12.43 -27.297 5.848 1 86.88 222 ASN A CA 1
ATOM 1765 C C . ASN A 1 222 ? 13.102 -28.625 6.176 1 86.88 222 ASN A C 1
ATOM 1767 O O . ASN A 1 222 ? 14.266 -28.641 6.582 1 86.88 222 ASN A O 1
ATOM 1771 N N . LYS A 1 223 ? 12.414 -29.672 5.98 1 86.25 223 LYS A N 1
ATOM 1772 C CA . LYS A 1 223 ? 12.961 -31.016 6.137 1 86.25 223 LYS A CA 1
ATOM 1773 C C . LYS A 1 223 ? 13.32 -31.625 4.785 1 86.25 223 LYS A C 1
ATOM 1775 O O . LYS A 1 223 ? 12.438 -31.859 3.953 1 86.25 223 LYS A O 1
ATOM 1780 N N . ILE A 1 224 ? 14.586 -31.922 4.66 1 84.25 224 ILE A N 1
ATOM 1781 C CA . ILE A 1 224 ? 15.086 -32.406 3.381 1 84.25 224 ILE A CA 1
ATOM 1782 C C . ILE A 1 224 ? 15.422 -33.906 3.5 1 84.25 224 ILE A C 1
ATOM 1784 O O . ILE A 1 224 ? 16.016 -34.344 4.484 1 84.25 224 ILE A O 1
ATOM 1788 N N . GLY A 1 225 ? 15.297 -34.812 2.395 1 73.25 225 GLY A N 1
ATOM 1789 C CA . GLY A 1 225 ? 15.672 -36.219 2.305 1 73.25 225 GLY A CA 1
ATOM 1790 C C . GLY A 1 225 ? 14.711 -37.125 3.025 1 73.25 225 GLY A C 1
ATOM 1791 O O . GLY A 1 225 ? 14.844 -38.344 2.953 1 73.25 225 GLY A O 1
ATOM 1792 N N . SER A 1 226 ? 14.078 -36.812 4.062 1 56.94 226 SER A N 1
ATOM 1793 C CA . SER A 1 226 ? 13.352 -37.781 4.859 1 56.94 226 SER A CA 1
ATOM 1794 C C . SER A 1 226 ? 12.422 -38.625 3.99 1 56.94 226 SER A C 1
ATOM 1796 O O . SER A 1 226 ? 11.805 -38.125 3.057 1 56.94 226 SER A O 1
ATOM 1798 N N . GLU A 1 227 ? 12.875 -39.938 3.811 1 49.06 227 GLU A N 1
ATOM 1799 C CA . GLU A 1 227 ? 12.281 -41.094 3.131 1 49.06 227 GLU A CA 1
ATOM 1800 C C . GLU A 1 227 ? 10.773 -40.938 3.004 1 49.06 227 GLU A C 1
ATOM 1802 O O . GLU A 1 227 ? 10.172 -41.406 2.031 1 49.06 227 GLU A O 1
ATOM 1807 N N . ASP A 1 228 ? 10.133 -41.156 4.23 1 41.53 228 ASP A N 1
ATOM 1808 C CA . ASP A 1 228 ? 8.719 -41.5 4.109 1 41.53 228 ASP A CA 1
ATOM 1809 C C . ASP A 1 228 ? 8.016 -40.531 3.139 1 41.53 228 ASP A C 1
ATOM 1811 O O . ASP A 1 228 ? 7.098 -40.938 2.422 1 41.53 228 ASP A O 1
ATOM 1815 N N . THR A 1 229 ? 7.852 -39.344 3.562 1 39.16 229 THR A N 1
ATOM 1816 C CA . THR A 1 229 ? 6.875 -38.531 2.83 1 39.16 229 THR A CA 1
ATOM 1817 C C . THR A 1 229 ? 7.496 -37.938 1.572 1 39.16 229 THR A C 1
ATOM 1819 O O . THR A 1 229 ? 8.719 -37.781 1.498 1 39.16 229 THR A O 1
ATOM 1822 N N . GLY A 1 230 ? 6.871 -37.938 0.433 1 38.41 230 GLY A N 1
ATOM 1823 C CA . GLY A 1 230 ? 7 -37.219 -0.825 1 38.41 230 GLY A CA 1
ATOM 1824 C C . GLY A 1 230 ? 7.945 -36.031 -0.74 1 38.41 230 GLY A C 1
ATOM 1825 O O . GLY A 1 230 ? 8.258 -35.562 0.355 1 38.41 230 GLY A O 1
ATOM 1826 N N . ALA A 1 231 ? 8.898 -36.031 -1.693 1 41.59 231 ALA A N 1
ATOM 1827 C CA . ALA A 1 231 ? 9.797 -34.906 -1.814 1 41.59 231 ALA A CA 1
ATOM 1828 C C . ALA A 1 231 ? 9.219 -33.656 -1.136 1 41.59 231 ALA A C 1
ATOM 1830 O O . ALA A 1 231 ? 8.117 -33.219 -1.479 1 41.59 231 ALA A O 1
ATOM 1831 N N . SER A 1 232 ? 9.617 -33.438 0.005 1 47.69 232 SER A N 1
ATOM 1832 C CA . SER A 1 232 ? 9.188 -32.188 0.635 1 47.69 232 SER A CA 1
ATOM 1833 C C . SER A 1 232 ? 9.297 -31 -0.334 1 47.69 232 SER A C 1
ATOM 1835 O O . SER A 1 232 ? 10.273 -30.891 -1.073 1 47.69 232 SER A O 1
ATOM 1837 N N . PRO A 1 233 ? 8.25 -30.359 -0.647 1 54.5 233 PRO A N 1
ATOM 1838 C CA . PRO A 1 233 ? 8.273 -29.188 -1.518 1 54.5 233 PRO A CA 1
ATOM 1839 C C . PRO A 1 233 ? 9.523 -28.328 -1.328 1 54.5 233 PRO A C 1
ATOM 1841 O O . PRO A 1 233 ? 9.984 -27.688 -2.275 1 54.5 233 PRO A O 1
ATOM 1844 N N . ALA A 1 234 ? 10.227 -28.625 -0.172 1 53.47 234 ALA A N 1
ATOM 1845 C CA . ALA A 1 234 ? 11.414 -27.812 0.092 1 53.47 234 ALA A CA 1
ATOM 1846 C C . ALA A 1 234 ? 12.617 -28.359 -0.682 1 53.47 234 ALA A C 1
ATOM 1848 O O . ALA A 1 234 ? 13.617 -27.656 -0.846 1 53.47 234 ALA A O 1
ATOM 1849 N N . SER A 1 235 ? 12.539 -29.516 -1.243 1 56.28 235 SER A N 1
ATOM 1850 C CA . SER A 1 235 ? 13.664 -30.109 -1.962 1 56.28 235 SER A CA 1
ATOM 1851 C C . SER A 1 235 ? 13.688 -29.656 -3.418 1 56.28 235 SER A C 1
ATOM 1853 O O . SER A 1 235 ? 14.68 -29.859 -4.117 1 56.28 235 SER A O 1
ATOM 1855 N N . ILE A 1 236 ? 12.695 -28.953 -3.736 1 69.19 236 ILE A N 1
ATOM 1856 C CA . ILE A 1 236 ? 12.594 -28.531 -5.133 1 69.19 236 ILE A CA 1
ATOM 1857 C C . ILE A 1 236 ? 13.008 -27.078 -5.262 1 69.19 236 ILE A C 1
ATOM 1859 O O . ILE A 1 236 ? 12.828 -26.281 -4.332 1 69.19 236 ILE A O 1
ATOM 1863 N N . ALA A 1 237 ? 13.711 -26.922 -6.363 1 82.44 237 ALA A N 1
ATOM 1864 C CA . ALA A 1 237 ? 14.141 -25.547 -6.656 1 82.44 237 ALA A CA 1
ATOM 1865 C C . ALA A 1 237 ? 12.945 -24.609 -6.75 1 82.44 237 ALA A C 1
ATOM 1867 O O . ALA A 1 237 ? 11.852 -25.016 -7.148 1 82.44 237 ALA A O 1
ATOM 1868 N N . CYS A 1 238 ? 13.125 -23.484 -6.254 1 88.31 238 CYS A N 1
ATOM 1869 C CA . CYS A 1 238 ? 12.133 -22.422 -6.371 1 88.31 238 CYS A CA 1
ATOM 1870 C C . CYS A 1 238 ? 12.664 -21.281 -7.23 1 88.31 238 CYS A C 1
ATOM 1872 O O . CYS A 1 238 ? 13.688 -20.672 -6.91 1 88.31 238 CYS A O 1
ATOM 1874 N N . VAL A 1 239 ? 11.977 -21.031 -8.305 1 91.81 239 VAL A N 1
ATOM 1875 C CA . VAL A 1 239 ? 12.336 -19.922 -9.164 1 91.81 239 VAL A CA 1
ATOM 1876 C C . VAL A 1 239 ? 12.172 -18.609 -8.398 1 91.81 239 VAL A C 1
ATOM 1878 O O . VAL A 1 239 ? 11.211 -18.438 -7.641 1 91.81 239 VAL A O 1
ATOM 1881 N N . PRO A 1 240 ? 13.148 -17.688 -8.648 1 95.75 240 PRO A N 1
ATOM 1882 C CA . PRO A 1 240 ? 12.992 -16.391 -7.977 1 95.75 240 PRO A CA 1
ATOM 1883 C C . PRO A 1 240 ? 11.641 -15.742 -8.258 1 95.75 240 PRO A C 1
ATOM 1885 O O . PRO A 1 240 ? 11.188 -15.719 -9.398 1 95.75 240 PRO A O 1
ATOM 1888 N N . LYS A 1 241 ? 11.023 -15.266 -7.195 1 96.31 241 LYS A N 1
ATOM 1889 C CA . LYS A 1 241 ? 9.68 -14.711 -7.305 1 96.31 241 LYS A CA 1
ATOM 1890 C C . LYS A 1 241 ? 9.477 -13.562 -6.324 1 96.31 241 LYS A C 1
ATOM 1892 O O . LYS A 1 241 ? 10.234 -13.414 -5.367 1 96.31 241 LYS A O 1
ATOM 1897 N N . ALA A 1 242 ? 8.469 -12.758 -6.625 1 97.12 242 ALA A N 1
ATOM 1898 C CA . ALA A 1 242 ? 8.086 -11.664 -5.734 1 97.12 242 ALA A CA 1
ATOM 1899 C C . ALA A 1 242 ? 7.469 -12.195 -4.445 1 97.12 242 ALA A C 1
ATOM 1901 O O . ALA A 1 242 ? 6.754 -13.195 -4.457 1 97.12 242 ALA A O 1
ATOM 1902 N N . THR A 1 243 ? 7.73 -11.461 -3.436 1 94.19 243 THR A N 1
ATOM 1903 C CA . THR A 1 243 ? 7.199 -11.797 -2.121 1 94.19 243 THR A CA 1
ATOM 1904 C C . THR A 1 243 ? 5.734 -11.383 -2.004 1 94.19 243 THR A C 1
ATOM 1906 O O . THR A 1 243 ? 5.387 -10.234 -2.291 1 94.19 243 THR A O 1
ATOM 1909 N N . CYS A 1 244 ? 4.848 -12.273 -1.663 1 94.44 244 CYS A N 1
ATOM 1910 C CA . CYS A 1 244 ? 3.439 -12.062 -1.354 1 94.44 244 CYS A CA 1
ATOM 1911 C C . CYS A 1 244 ? 2.74 -11.305 -2.477 1 94.44 244 CYS A C 1
ATOM 1913 O O . CYS A 1 244 ? 2.068 -10.297 -2.229 1 94.44 244 CYS A O 1
ATOM 1915 N N . PRO A 1 245 ? 2.811 -11.758 -3.676 1 96 245 PRO A N 1
ATOM 1916 C CA . PRO A 1 245 ? 2.203 -11.039 -4.797 1 96 245 PRO A CA 1
ATOM 1917 C C . PRO A 1 245 ? 0.678 -11.008 -4.723 1 96 245 PRO A C 1
ATOM 1919 O O . PRO A 1 245 ? 0.034 -10.273 -5.473 1 96 245 PRO A O 1
ATOM 1922 N N . TYR A 1 246 ? 0.047 -11.766 -3.863 1 94.06 246 TYR A N 1
ATOM 1923 C CA . TYR A 1 246 ? -1.399 -11.875 -3.719 1 94.06 246 TYR A CA 1
ATOM 1924 C C . TYR A 1 246 ? -1.945 -10.789 -2.805 1 94.06 246 TYR A C 1
ATOM 1926 O O . TYR A 1 246 ? -3.135 -10.781 -2.48 1 94.06 246 TYR A O 1
ATOM 1934 N N . LYS A 1 247 ? -1.097 -9.867 -2.383 1 94.62 247 LYS A N 1
ATOM 1935 C CA . LYS A 1 247 ? -1.502 -8.75 -1.538 1 94.62 247 LYS A CA 1
ATOM 1936 C C . LYS A 1 247 ? -1.31 -7.422 -2.258 1 94.62 247 LYS A C 1
ATOM 1938 O O . LYS A 1 247 ? -0.376 -7.266 -3.049 1 94.62 247 LYS A O 1
ATOM 1943 N N . GLU A 1 248 ? -2.219 -6.496 -1.885 1 91.56 248 GLU A N 1
ATOM 1944 C CA . GLU A 1 248 ? -2.004 -5.129 -2.35 1 91.56 248 GLU A CA 1
ATOM 1945 C C . GLU A 1 248 ? -0.818 -4.484 -1.639 1 91.56 248 GLU A C 1
ATOM 1947 O O . GLU A 1 248 ? 0.062 -3.908 -2.285 1 91.56 248 GLU A O 1
ATOM 1952 N N . TYR A 1 249 ? -0.838 -4.672 -0.396 1 89.44 249 TYR A N 1
ATOM 1953 C CA . TYR A 1 249 ? 0.302 -4.18 0.369 1 89.44 249 TYR A CA 1
ATOM 1954 C C . TYR A 1 249 ? 1.16 -5.332 0.875 1 89.44 249 TYR A C 1
ATOM 1956 O O . TYR A 1 249 ? 0.751 -6.07 1.774 1 89.44 249 TYR A O 1
ATOM 1964 N N . ARG A 1 250 ? 2.328 -5.457 0.502 1 91.06 250 ARG A N 1
ATOM 1965 C CA . ARG A 1 250 ? 3.146 -6.652 0.675 1 91.06 250 ARG A CA 1
ATOM 1966 C C . ARG A 1 250 ? 4.188 -6.449 1.771 1 91.06 250 ARG A C 1
ATOM 1968 O O . ARG A 1 250 ? 4.844 -7.406 2.197 1 91.06 250 ARG A O 1
ATOM 1975 N N . GLY A 1 251 ? 4.371 -5.277 2.23 1 90.44 251 GLY A N 1
ATOM 1976 C CA . GLY A 1 251 ? 5.516 -4.965 3.072 1 90.44 251 GLY A CA 1
ATOM 1977 C C . GLY A 1 251 ? 6.66 -4.32 2.309 1 90.44 251 GLY A C 1
ATOM 1978 O O . GLY A 1 251 ? 6.676 -4.336 1.076 1 90.44 251 GLY A O 1
ATOM 1979 N N . GLY A 1 252 ? 7.594 -3.822 3.023 1 93.19 252 GLY A N 1
ATOM 1980 C CA . GLY A 1 252 ? 8.672 -3.104 2.367 1 93.19 252 GLY A CA 1
ATOM 1981 C C . GLY A 1 252 ? 10 -3.834 2.436 1 93.19 252 GLY A C 1
ATOM 1982 O O . GLY A 1 252 ? 10.773 -3.826 1.472 1 93.19 252 GLY A O 1
ATOM 1983 N N . LEU A 1 253 ? 10.289 -4.391 3.545 1 97 253 LEU A N 1
ATOM 1984 C CA . LEU A 1 253 ? 11.539 -5.113 3.783 1 97 253 LEU A CA 1
ATOM 1985 C C . LEU A 1 253 ? 11.258 -6.523 4.285 1 97 253 LEU A C 1
ATOM 1987 O O . LEU A 1 253 ? 10.516 -6.711 5.254 1 97 253 LEU A O 1
ATOM 1991 N N . HIS A 1 254 ? 11.789 -7.5 3.615 1 97.81 254 HIS A N 1
ATOM 1992 C CA . HIS A 1 254 ? 11.711 -8.891 4.047 1 97.81 254 HIS A CA 1
ATOM 1993 C C . HIS A 1 254 ? 13.031 -9.344 4.656 1 97.81 254 HIS A C 1
ATOM 1995 O O . HIS A 1 254 ? 14.102 -9.094 4.098 1 97.81 254 HIS A O 1
ATOM 2001 N N . MET A 1 255 ? 12.969 -9.945 5.781 1 98.44 255 MET A N 1
ATOM 2002 C CA . MET A 1 255 ? 14.164 -10.414 6.48 1 98.44 255 MET A CA 1
ATOM 2003 C C . MET A 1 255 ? 14.086 -11.914 6.727 1 98.44 255 MET A C 1
ATOM 2005 O O . MET A 1 255 ? 13.07 -12.43 7.188 1 98.44 255 MET A O 1
ATOM 2009 N N . ILE A 1 256 ? 15.164 -12.578 6.402 1 98.19 256 ILE A N 1
ATOM 2010 C CA . ILE A 1 256 ? 15.266 -14.023 6.59 1 98.19 256 ILE A CA 1
ATOM 2011 C C . ILE A 1 256 ? 16.516 -14.352 7.41 1 98.19 256 ILE A C 1
ATOM 2013 O O . ILE A 1 256 ? 17.641 -14.148 6.949 1 98.19 256 ILE A O 1
ATOM 2017 N N . HIS A 1 257 ? 16.297 -14.859 8.547 1 98.75 257 HIS A N 1
ATOM 2018 C CA . HIS A 1 257 ? 17.359 -15.273 9.461 1 98.75 257 HIS A CA 1
ATOM 2019 C C . HIS A 1 257 ? 17.594 -16.781 9.406 1 98.75 257 HIS A C 1
ATOM 2021 O O . HIS A 1 257 ? 16.688 -17.562 9.703 1 98.75 257 HIS A O 1
ATOM 2027 N N . CYS A 1 258 ? 18.828 -17.141 9.062 1 98.31 258 CYS A N 1
ATOM 2028 C CA . CYS A 1 258 ? 19.172 -18.562 9.117 1 98.31 258 CYS A CA 1
ATOM 2029 C C . CYS A 1 258 ? 19.562 -18.969 10.531 1 98.31 258 CYS A C 1
ATOM 2031 O O . CYS A 1 258 ? 20.641 -18.641 11.016 1 98.31 258 CYS A O 1
ATOM 2033 N N . ARG A 1 259 ? 18.75 -19.719 11.125 1 98.19 259 ARG A N 1
ATOM 2034 C CA . ARG A 1 259 ? 18.984 -20.172 12.5 1 98.19 259 ARG A CA 1
ATOM 2035 C C . ARG A 1 259 ? 19.719 -21.5 12.531 1 98.19 259 ARG A C 1
ATOM 2037 O O . ARG A 1 259 ? 20.484 -21.766 13.461 1 98.19 259 ARG A O 1
ATOM 2044 N N . GLN A 1 260 ? 19.344 -22.312 11.555 1 96.62 260 GLN A N 1
ATOM 2045 C CA . GLN A 1 260 ? 20 -23.609 11.375 1 96.62 260 GLN A CA 1
ATOM 2046 C C . GLN A 1 260 ? 20.25 -23.891 9.898 1 96.62 260 GLN A C 1
ATOM 2048 O O . GLN A 1 260 ? 19.312 -24.078 9.117 1 96.62 260 GLN A O 1
ATOM 2053 N N . GLU A 1 261 ? 21.531 -24 9.586 1 93.94 261 GLU A N 1
ATOM 2054 C CA . GLU A 1 261 ? 21.891 -24.281 8.195 1 93.94 261 GLU A CA 1
ATOM 2055 C C . GLU A 1 261 ? 21.891 -25.781 7.918 1 93.94 261 GLU A C 1
ATOM 2057 O O . GLU A 1 261 ? 22 -26.578 8.844 1 93.94 261 GLU A O 1
ATOM 2062 N N . LEU A 1 262 ? 21.672 -26.062 6.715 1 91 262 LEU A N 1
ATOM 2063 C CA . LEU A 1 262 ? 21.859 -27.422 6.227 1 91 262 LEU A CA 1
ATOM 2064 C C . LEU A 1 262 ? 23.031 -27.5 5.246 1 91 262 LEU A C 1
ATOM 2066 O O . LEU A 1 262 ? 23 -26.844 4.203 1 91 262 LEU A O 1
ATOM 2070 N N . GLY A 1 263 ? 23.984 -28.234 5.598 1 88 263 GLY A N 1
ATOM 2071 C CA . GLY A 1 263 ? 25.141 -28.391 4.734 1 88 263 GLY A CA 1
ATOM 2072 C C . GLY A 1 263 ? 24.875 -29.234 3.508 1 88 263 GLY A C 1
ATOM 2073 O O . GLY A 1 263 ? 23.75 -29.703 3.311 1 88 263 GLY A O 1
ATOM 2074 N N . GLY A 1 264 ? 25.906 -29.281 2.625 1 88.56 264 GLY A N 1
ATOM 2075 C CA . GLY A 1 264 ? 25.781 -30.062 1.406 1 88.56 264 GLY A CA 1
ATOM 2076 C C . GLY A 1 264 ? 25.625 -29.219 0.164 1 88.56 264 GLY A C 1
ATOM 2077 O O . GLY A 1 264 ? 25.578 -27.984 0.251 1 88.56 264 GLY A O 1
ATOM 2078 N N . GLU A 1 265 ? 25.531 -29.984 -0.898 1 90.25 265 GLU A N 1
ATOM 2079 C CA . GLU A 1 265 ? 25.406 -29.297 -2.176 1 90.25 265 GLU A CA 1
ATOM 2080 C C . GLU A 1 265 ? 23.984 -28.781 -2.393 1 90.25 265 GLU A C 1
ATOM 2082 O O . GLU A 1 265 ? 23.016 -29.469 -2.053 1 90.25 265 GLU A O 1
ATOM 2087 N N . GLY A 1 266 ? 23.969 -27.625 -2.992 1 91.19 266 GLY A N 1
ATOM 2088 C CA . GLY A 1 266 ? 22.641 -27.062 -3.258 1 91.19 266 GLY A CA 1
ATOM 2089 C C . GLY A 1 266 ? 22.109 -26.234 -2.102 1 91.19 266 GLY A C 1
ATOM 2090 O O . GLY A 1 266 ? 22.797 -26.016 -1.113 1 91.19 266 GLY A O 1
ATOM 2091 N N . GLY A 1 267 ? 20.875 -25.719 -2.27 1 91.5 267 GLY A N 1
ATOM 2092 C CA . GLY A 1 267 ? 20.172 -25.016 -1.204 1 91.5 267 GLY A CA 1
ATOM 2093 C C . GLY A 1 267 ? 20.516 -23.531 -1.142 1 91.5 267 GLY A C 1
ATOM 2094 O O . GLY A 1 267 ? 20.109 -22.844 -0.214 1 91.5 267 GLY A O 1
ATOM 2095 N N . GLU A 1 268 ? 21.234 -23.078 -2.123 1 93.56 268 GLU A N 1
ATOM 2096 C CA . GLU A 1 268 ? 21.547 -21.656 -2.168 1 93.56 268 GLU A CA 1
ATOM 2097 C C . GLU A 1 268 ? 20.281 -20.828 -2.408 1 93.56 268 GLU A C 1
ATOM 2099 O O . GLU A 1 268 ? 19.422 -21.203 -3.199 1 93.56 268 GLU A O 1
ATOM 2104 N N . HIS A 1 269 ? 20.188 -19.797 -1.698 1 93.94 269 HIS A N 1
ATOM 2105 C CA . HIS A 1 269 ? 19.203 -18.797 -2.094 1 93.94 269 HIS A CA 1
ATOM 2106 C C . HIS A 1 269 ? 19.625 -18.094 -3.387 1 93.94 269 HIS A C 1
ATOM 2108 O O . HIS A 1 269 ? 20.812 -17.859 -3.617 1 93.94 269 HIS A O 1
ATOM 2114 N N . THR A 1 270 ? 18.688 -17.828 -4.148 1 94.88 270 THR A N 1
ATOM 2115 C CA . THR A 1 270 ? 18.922 -17.094 -5.391 1 94.88 270 THR A CA 1
ATOM 2116 C C . THR A 1 270 ? 18.188 -15.758 -5.387 1 94.88 270 THR A C 1
ATOM 2118 O O . THR A 1 270 ? 17.031 -15.688 -5 1 94.88 270 THR A O 1
ATOM 2121 N N . PHE A 1 271 ? 18.922 -14.711 -5.766 1 96.12 271 PHE A N 1
ATOM 2122 C CA . PHE A 1 271 ? 18.375 -13.367 -5.777 1 96.12 271 PHE A CA 1
ATOM 2123 C C . PHE A 1 271 ? 18.516 -12.734 -7.16 1 96.12 271 PHE A C 1
ATOM 2125 O O . PHE A 1 271 ? 19.562 -12.828 -7.785 1 96.12 271 PHE A O 1
ATOM 2132 N N . VAL A 1 272 ? 17.469 -12.156 -7.598 1 96.5 272 VAL A N 1
ATOM 2133 C CA . VAL A 1 272 ? 17.453 -11.445 -8.867 1 96.5 272 VAL A CA 1
ATOM 2134 C C . VAL A 1 272 ? 16.969 -10.016 -8.664 1 96.5 272 VAL A C 1
ATOM 2136 O O . VAL A 1 272 ? 15.938 -9.797 -8.016 1 96.5 272 VAL A O 1
ATOM 2139 N N . ASP A 1 273 ? 17.719 -9.031 -9.172 1 95.88 273 ASP A N 1
ATOM 2140 C CA . ASP A 1 273 ? 17.281 -7.637 -9.148 1 95.88 273 ASP A CA 1
ATOM 2141 C C . ASP A 1 273 ? 16.234 -7.367 -10.234 1 95.88 273 ASP A C 1
ATOM 2143 O O . ASP A 1 273 ? 16.578 -7.238 -11.414 1 95.88 273 ASP A O 1
ATOM 2147 N N . GLY A 1 274 ? 15.016 -7.262 -9.828 1 96.5 274 GLY A N 1
ATOM 2148 C CA . GLY A 1 274 ? 13.922 -7.043 -10.766 1 96.5 274 GLY A CA 1
ATOM 2149 C C . GLY A 1 274 ? 14.094 -5.777 -11.586 1 96.5 274 GLY A C 1
ATOM 2150 O O . GLY A 1 274 ? 13.648 -5.715 -12.734 1 96.5 274 GLY A O 1
ATOM 2151 N N . PHE A 1 275 ? 14.688 -4.715 -11.055 1 94.5 275 PHE A N 1
ATOM 2152 C CA . PHE A 1 275 ? 14.914 -3.475 -11.781 1 94.5 275 PHE A CA 1
ATOM 2153 C C . PHE A 1 275 ? 15.914 -3.688 -12.914 1 94.5 275 PHE A C 1
ATOM 2155 O O . PHE A 1 275 ? 15.742 -3.146 -14.008 1 94.5 275 PHE A O 1
ATOM 2162 N N . ASN A 1 276 ? 16.891 -4.48 -12.617 1 93.56 276 ASN A N 1
ATOM 2163 C CA . ASN A 1 276 ? 17.844 -4.809 -13.664 1 93.56 276 ASN A CA 1
ATOM 2164 C C . ASN A 1 276 ? 17.188 -5.555 -14.82 1 93.56 276 ASN A C 1
ATOM 2166 O O . ASN A 1 276 ? 17.422 -5.227 -15.984 1 93.56 276 ASN A O 1
ATOM 2170 N N . ILE A 1 277 ? 16.391 -6.461 -14.492 1 96.12 277 ILE A N 1
ATOM 2171 C CA . ILE A 1 277 ? 15.672 -7.254 -15.492 1 96.12 277 ILE A CA 1
ATOM 2172 C C . ILE A 1 277 ? 14.742 -6.355 -16.297 1 96.12 277 ILE A C 1
ATOM 2174 O O . ILE A 1 277 ? 14.664 -6.469 -17.531 1 96.12 277 ILE A O 1
ATOM 2178 N N . ALA A 1 278 ? 14.039 -5.508 -15.625 1 96.69 278 ALA A N 1
ATOM 2179 C CA . ALA A 1 278 ? 13.109 -4.598 -16.281 1 96.69 278 ALA A CA 1
ATOM 2180 C C . ALA A 1 278 ? 13.844 -3.678 -17.266 1 96.69 278 ALA A C 1
ATOM 2182 O O . ALA A 1 278 ? 13.375 -3.438 -18.375 1 96.69 278 ALA A O 1
ATOM 2183 N N . LYS A 1 279 ? 14.953 -3.186 -16.844 1 94.38 279 LYS A N 1
ATOM 2184 C CA . LYS A 1 279 ? 15.75 -2.334 -17.734 1 94.38 279 LYS A CA 1
ATOM 2185 C C . LYS A 1 279 ? 16.219 -3.098 -18.969 1 94.38 279 LYS A C 1
ATOM 2187 O O . LYS A 1 279 ? 16.172 -2.572 -20.078 1 94.38 279 LYS A O 1
ATOM 2192 N N . GLN A 1 280 ? 16.641 -4.328 -18.719 1 95.25 280 GLN A N 1
ATOM 2193 C CA . GLN A 1 280 ? 17.078 -5.164 -19.828 1 95.25 280 GLN A CA 1
ATOM 2194 C C . GLN A 1 280 ? 15.945 -5.426 -20.812 1 95.25 280 GLN A C 1
ATOM 2196 O O . GLN A 1 280 ? 16.125 -5.348 -22.031 1 95.25 280 GLN A O 1
ATOM 2201 N N . LEU A 1 281 ? 14.82 -5.699 -20.312 1 97.94 281 LEU A N 1
ATOM 2202 C CA . LEU A 1 281 ? 13.664 -5.934 -21.188 1 97.94 281 LEU A CA 1
ATOM 2203 C C . LEU A 1 281 ? 13.32 -4.676 -21.969 1 97.94 281 LEU A C 1
ATOM 2205 O O . LEU A 1 281 ? 13.031 -4.75 -23.172 1 97.94 281 LEU A O 1
ATOM 2209 N N . LYS A 1 282 ? 13.305 -3.553 -21.25 1 97.38 282 LYS A N 1
ATOM 2210 C CA . LYS A 1 282 ? 12.984 -2.291 -21.922 1 97.38 282 LYS A CA 1
ATOM 2211 C C . LYS A 1 282 ? 13.922 -2.033 -23.094 1 97.38 282 LYS A C 1
ATOM 2213 O O . LYS A 1 282 ? 13.484 -1.578 -24.156 1 97.38 282 LYS A O 1
ATOM 2218 N N . LYS A 1 283 ? 15.133 -2.326 -22.969 1 96.75 283 LYS A N 1
ATOM 2219 C CA . LYS A 1 283 ? 16.141 -2.154 -24.016 1 96.75 283 LYS A CA 1
ATOM 2220 C C . LYS A 1 283 ? 15.906 -3.129 -25.172 1 96.75 283 LYS A C 1
ATOM 2222 O O . LYS A 1 283 ? 15.953 -2.74 -26.328 1 96.75 283 LYS A O 1
ATOM 2227 N N . GLU A 1 284 ? 15.57 -4.371 -24.875 1 97.56 284 GLU A N 1
ATOM 2228 C CA . GLU A 1 284 ? 15.484 -5.43 -25.875 1 97.56 284 GLU A CA 1
ATOM 2229 C C . GLU A 1 284 ? 14.133 -5.43 -26.562 1 97.56 284 GLU A C 1
ATOM 2231 O O . GLU A 1 284 ? 14.039 -5.746 -27.75 1 97.56 284 GLU A O 1
ATOM 2236 N N . ASP A 1 285 ? 13.148 -5.16 -25.812 1 98.44 285 ASP A N 1
ATOM 2237 C CA . ASP A 1 285 ? 11.789 -5.273 -26.328 1 98.44 285 ASP A CA 1
ATOM 2238 C C . ASP A 1 285 ? 10.852 -4.277 -25.641 1 98.44 285 ASP A C 1
ATOM 2240 O O . ASP A 1 285 ? 10.047 -4.66 -24.797 1 98.44 285 ASP A O 1
ATOM 2244 N N . PRO A 1 286 ? 10.852 -3.021 -26.094 1 98.25 286 PRO A N 1
ATOM 2245 C CA . PRO A 1 286 ? 10.047 -1.98 -25.453 1 98.25 286 PRO A CA 1
ATOM 2246 C C . PRO A 1 286 ? 8.547 -2.281 -25.5 1 98.25 286 PRO A C 1
ATOM 2248 O O . PRO A 1 286 ? 7.805 -1.869 -24.609 1 98.25 286 PRO A O 1
ATOM 2251 N N . GLU A 1 287 ? 8.117 -2.994 -26.484 1 98.31 287 GLU A N 1
ATOM 2252 C CA . GLU A 1 287 ? 6.699 -3.332 -26.578 1 98.31 287 GLU A CA 1
ATOM 2253 C C . GLU A 1 287 ? 6.285 -4.297 -25.469 1 98.31 287 GLU A C 1
ATOM 2255 O O . GLU A 1 287 ? 5.266 -4.094 -24.812 1 98.31 287 GLU A O 1
ATOM 2260 N N . ASN A 1 288 ? 7.094 -5.305 -25.281 1 98.5 288 ASN A N 1
ATOM 2261 C CA . ASN A 1 288 ? 6.824 -6.234 -24.188 1 98.5 288 ASN A CA 1
ATOM 2262 C C . ASN A 1 288 ? 6.926 -5.547 -22.828 1 98.5 288 ASN A C 1
ATOM 2264 O O . ASN A 1 288 ? 6.152 -5.844 -21.922 1 98.5 288 ASN A O 1
ATOM 2268 N N . PHE A 1 289 ? 7.906 -4.625 -22.797 1 98.5 289 PHE A N 1
ATOM 2269 C CA . PHE A 1 289 ? 8.023 -3.838 -21.578 1 98.5 289 PHE A CA 1
ATOM 2270 C C . PHE A 1 289 ? 6.738 -3.078 -21.297 1 98.5 289 PHE A C 1
ATOM 2272 O O . PHE A 1 289 ? 6.191 -3.164 -20.188 1 98.5 289 PHE A O 1
ATOM 2279 N N . ASN A 1 290 ? 6.262 -2.469 -22.234 1 98.19 290 ASN A N 1
ATOM 2280 C CA . ASN A 1 290 ? 5.047 -1.682 -22.078 1 98.19 290 ASN A CA 1
ATOM 2281 C C . ASN A 1 290 ? 3.846 -2.564 -21.734 1 98.19 290 ASN A C 1
ATOM 2283 O O . ASN A 1 290 ? 2.998 -2.186 -20.938 1 98.19 290 ASN A O 1
ATOM 2287 N N . ARG A 1 291 ? 3.748 -3.688 -22.312 1 97.81 291 ARG A N 1
ATOM 2288 C CA . ARG A 1 291 ? 2.66 -4.621 -22.047 1 97.81 291 ARG A CA 1
ATOM 2289 C C . ARG A 1 291 ? 2.666 -5.062 -20.594 1 97.81 291 ARG A C 1
ATOM 2291 O O . ARG A 1 291 ? 1.611 -5.164 -19.953 1 97.81 291 ARG A O 1
ATOM 2298 N N . LEU A 1 292 ? 3.852 -5.297 -20.078 1 98.31 292 LEU A N 1
ATOM 2299 C CA . LEU A 1 292 ? 3.975 -5.762 -18.703 1 98.31 292 LEU A CA 1
ATOM 2300 C C . LEU A 1 292 ? 3.754 -4.617 -17.719 1 98.31 292 LEU A C 1
ATOM 2302 O O . LEU A 1 292 ? 3.551 -4.852 -16.531 1 98.31 292 LEU A O 1
ATOM 2306 N N . CYS A 1 293 ? 3.768 -3.342 -18.188 1 97.12 293 CYS A N 1
ATOM 2307 C CA . CYS A 1 293 ? 3.459 -2.182 -17.359 1 97.12 293 CYS A CA 1
ATOM 2308 C C . CYS A 1 293 ? 1.953 -1.965 -17.266 1 97.12 293 CYS A C 1
ATOM 2310 O O . CYS A 1 293 ? 1.479 -1.242 -16.391 1 97.12 293 CYS A O 1
ATOM 2312 N N . THR A 1 294 ? 1.229 -2.6 -18.109 1 93.38 294 THR A N 1
ATOM 2313 C CA . THR A 1 294 ? -0.18 -2.236 -18.219 1 93.38 294 THR A CA 1
ATOM 2314 C C . THR A 1 294 ? -1.072 -3.42 -17.859 1 93.38 294 THR A C 1
ATOM 2316 O O . THR A 1 294 ? -2.035 -3.271 -17.109 1 93.38 294 THR A O 1
ATOM 2319 N N . ALA A 1 295 ? -0.768 -4.59 -18.391 1 93.44 295 ALA A N 1
ATOM 2320 C CA . ALA A 1 295 ? -1.595 -5.762 -18.125 1 93.44 295 ALA A CA 1
ATOM 2321 C C . ALA A 1 295 ? -1.425 -6.23 -16.688 1 93.44 295 ALA A C 1
ATOM 2323 O O . ALA A 1 295 ? -0.305 -6.285 -16.172 1 93.44 295 ALA A O 1
ATOM 2324 N N . ARG A 1 296 ? -2.502 -6.566 -16.109 1 93.44 296 ARG A N 1
ATOM 2325 C CA . ARG A 1 296 ? -2.453 -7.012 -14.719 1 93.44 296 ARG A CA 1
ATOM 2326 C C . ARG A 1 296 ? -2.525 -8.531 -14.625 1 93.44 296 ARG A C 1
ATOM 2328 O O . ARG A 1 296 ? -3.279 -9.164 -15.367 1 93.44 296 ARG A O 1
ATOM 2335 N N . ILE A 1 297 ? -1.721 -9.07 -13.758 1 95 297 ILE A N 1
ATOM 2336 C CA . ILE A 1 297 ? -1.703 -10.508 -13.484 1 95 297 ILE A CA 1
ATOM 2337 C C . ILE A 1 297 ? -2.311 -10.773 -12.109 1 95 297 ILE A C 1
ATOM 2339 O O . ILE A 1 297 ? -1.968 -10.109 -11.133 1 95 297 ILE A O 1
ATOM 2343 N N . LEU A 1 298 ? -3.246 -11.727 -12.055 1 92.62 298 LEU A N 1
ATOM 2344 C CA . LEU A 1 298 ? -3.932 -12.055 -10.812 1 92.62 298 LEU A CA 1
ATOM 2345 C C . LEU A 1 298 ? -3.168 -13.133 -10.039 1 92.62 298 LEU A C 1
ATOM 2347 O O . LEU A 1 298 ? -2.744 -14.133 -10.617 1 92.62 298 LEU A O 1
ATOM 2351 N N . TYR A 1 299 ? -2.977 -12.867 -8.773 1 93.5 299 TYR A N 1
ATOM 2352 C CA . TYR A 1 299 ? -2.336 -13.812 -7.859 1 93.5 299 TYR A CA 1
ATOM 2353 C C . TYR A 1 299 ? -3.258 -14.148 -6.695 1 93.5 299 TYR A C 1
ATOM 2355 O O . TYR A 1 299 ? -4.02 -13.297 -6.227 1 93.5 299 TYR A O 1
ATOM 2363 N N . GLN A 1 300 ? -3.154 -15.391 -6.211 1 90.56 300 GLN A N 1
ATOM 2364 C CA . GLN A 1 300 ? -3.984 -15.789 -5.082 1 90.56 300 GLN A CA 1
ATOM 2365 C C . GLN A 1 300 ? -3.23 -16.734 -4.156 1 90.56 300 GLN A C 1
ATOM 2367 O O . GLN A 1 300 ? -2.334 -17.469 -4.598 1 90.56 300 GLN A O 1
ATOM 2372 N N . ARG A 1 301 ? -3.588 -16.703 -2.959 1 89.56 301 ARG A N 1
ATOM 2373 C CA . ARG A 1 301 ? -3.092 -17.641 -1.956 1 89.56 301 ARG A CA 1
ATOM 2374 C C . ARG A 1 301 ? -4.137 -17.891 -0.875 1 89.56 301 ARG A C 1
ATOM 2376 O O . ARG A 1 301 ? -4.734 -16.938 -0.354 1 89.56 301 ARG A O 1
ATOM 2383 N N . LYS A 1 302 ? -4.363 -19.094 -0.612 1 87.19 302 LYS A N 1
ATOM 2384 C CA . LYS A 1 302 ? -5.195 -19.5 0.514 1 87.19 302 LYS A CA 1
ATOM 2385 C C . LYS A 1 302 ? -4.34 -19.953 1.697 1 87.19 302 LYS A C 1
ATOM 2387 O O . LYS A 1 302 ? -3.354 -20.672 1.521 1 87.19 302 LYS A O 1
ATOM 2392 N N . VAL A 1 303 ? -4.645 -19.391 2.826 1 83.19 303 VAL A N 1
ATOM 2393 C CA . VAL A 1 303 ? -3.979 -19.797 4.059 1 83.19 303 VAL A CA 1
ATOM 2394 C C . VAL A 1 303 ? -5.008 -20.344 5.047 1 83.19 303 VAL A C 1
ATOM 2396 O O . VAL A 1 303 ? -6.012 -19.672 5.332 1 83.19 303 VAL A O 1
ATOM 2399 N N . THR A 1 304 ? -4.785 -21.547 5.379 1 79.06 304 THR A N 1
ATOM 2400 C CA . THR A 1 304 ? -5.648 -22.141 6.395 1 79.06 304 THR A CA 1
ATOM 2401 C C . THR A 1 304 ? -4.82 -22.672 7.559 1 79.06 304 THR A C 1
ATOM 2403 O O . THR A 1 304 ? -4.027 -23.609 7.383 1 79.06 304 THR A O 1
ATOM 2406 N N . ASN A 1 305 ? -4.805 -22.016 8.562 1 67.62 305 ASN A N 1
ATOM 2407 C CA . ASN A 1 305 ? -4.191 -22.547 9.766 1 67.62 305 ASN A CA 1
ATOM 2408 C C . ASN A 1 305 ? -5.109 -22.406 10.977 1 67.62 305 ASN A C 1
ATOM 2410 O O . ASN A 1 305 ? -6.277 -22.031 10.836 1 67.62 305 ASN A O 1
ATOM 2414 N N . HIS A 1 306 ? -4.641 -22.984 11.992 1 56.97 306 HIS A N 1
ATOM 2415 C CA . HIS A 1 306 ? -5.438 -22.984 13.219 1 56.97 306 HIS A CA 1
ATOM 2416 C C . HIS A 1 306 ? -5.934 -21.594 13.562 1 56.97 306 HIS A C 1
ATOM 2418 O O . HIS A 1 306 ? -7.027 -21.422 14.102 1 56.97 306 HIS A O 1
ATOM 2424 N N . ASP A 1 307 ? -5.211 -20.672 13.078 1 60.5 307 ASP A N 1
ATOM 2425 C CA . ASP A 1 307 ? -5.477 -19.328 13.586 1 60.5 307 ASP A CA 1
ATOM 2426 C C . ASP A 1 307 ? -6.062 -18.438 12.5 1 60.5 307 ASP A C 1
ATOM 2428 O O . ASP A 1 307 ? -6.605 -17.375 12.789 1 60.5 307 ASP A O 1
ATOM 2432 N N . ALA A 1 308 ? -5.938 -18.953 11.32 1 68.44 308 ALA A N 1
ATOM 2433 C CA . ALA A 1 308 ? -6.375 -18 10.305 1 68.44 308 ALA A CA 1
ATOM 2434 C C . ALA A 1 308 ? -6.891 -18.719 9.062 1 68.44 308 ALA A C 1
ATOM 2436 O O . ALA A 1 308 ? -6.355 -19.766 8.68 1 68.44 308 ALA A O 1
ATOM 2437 N N . ASP A 1 309 ? -7.969 -18.375 8.531 1 83.94 309 ASP A N 1
ATOM 2438 C CA . ASP A 1 309 ? -8.508 -18.75 7.223 1 83.94 309 ASP A CA 1
ATOM 2439 C C . ASP A 1 309 ? -8.578 -17.531 6.297 1 83.94 309 ASP A C 1
ATOM 2441 O O . ASP A 1 309 ? -9.406 -16.641 6.504 1 83.94 309 ASP A O 1
ATOM 2445 N N . LEU A 1 310 ? -7.594 -17.516 5.375 1 89.56 310 LEU A N 1
ATOM 2446 C CA . LEU A 1 310 ? -7.48 -16.344 4.52 1 89.56 310 LEU A CA 1
ATOM 2447 C C . LEU A 1 310 ? -7.559 -16.734 3.049 1 89.56 310 LEU A C 1
ATOM 2449 O O . LEU A 1 310 ? -7.078 -17.797 2.656 1 89.56 310 LEU A O 1
ATOM 2453 N N . LYS A 1 311 ? -8.156 -15.992 2.305 1 90.5 311 LYS A N 1
ATOM 2454 C CA . LYS A 1 311 ? -8.188 -16.047 0.847 1 90.5 311 LYS A CA 1
ATOM 2455 C C . LYS A 1 311 ? -7.738 -14.719 0.239 1 90.5 311 LYS A C 1
ATOM 2457 O O . LYS A 1 311 ? -8.562 -13.844 -0.039 1 90.5 311 LYS A O 1
ATOM 2462 N N . MET A 1 312 ? -6.48 -14.617 0.049 1 91.62 312 MET A N 1
ATOM 2463 C CA . MET A 1 312 ? -5.902 -13.367 -0.44 1 91.62 312 MET A CA 1
ATOM 2464 C C . MET A 1 312 ? -5.801 -13.375 -1.962 1 91.62 312 MET A C 1
ATOM 2466 O O . MET A 1 312 ? -5.48 -14.398 -2.562 1 91.62 312 MET A O 1
ATOM 2470 N N . SER A 1 313 ? -6.168 -12.359 -2.553 1 92.19 313 SER A N 1
ATOM 2471 C CA . SER A 1 313 ? -6.199 -12.211 -4.004 1 92.19 313 SER A CA 1
ATOM 2472 C C . SER A 1 313 ? -5.984 -10.758 -4.418 1 92.19 313 SER A C 1
ATOM 2474 O O . SER A 1 313 ? -6.637 -9.852 -3.889 1 92.19 313 SER A O 1
ATOM 2476 N N . PHE A 1 314 ? -5.023 -10.586 -5.297 1 92.81 314 PHE A N 1
ATOM 2477 C CA . PHE A 1 314 ? -4.812 -9.242 -5.828 1 92.81 314 PHE A CA 1
ATOM 2478 C C . PHE A 1 314 ? -4.113 -9.305 -7.18 1 92.81 314 PHE A C 1
ATOM 2480 O O . PHE A 1 314 ? -3.367 -10.25 -7.461 1 92.81 314 PHE A O 1
ATOM 2487 N N . SER A 1 315 ? -4.387 -8.32 -8.016 1 92.75 315 SER A N 1
ATOM 2488 C CA . SER A 1 315 ? -3.746 -8.273 -9.328 1 92.75 315 SER A CA 1
ATOM 2489 C C . SER A 1 315 ? -2.777 -7.098 -9.422 1 92.75 315 SER A C 1
ATOM 2491 O O . SER A 1 315 ? -3.027 -6.031 -8.859 1 92.75 315 SER A O 1
ATOM 2493 N N . HIS A 1 316 ? -1.682 -7.336 -10.086 1 94.88 316 HIS A N 1
ATOM 2494 C CA . HIS A 1 316 ? -0.632 -6.348 -10.305 1 94.88 316 HIS A CA 1
ATOM 2495 C C . HIS A 1 316 ? -0.137 -6.379 -11.742 1 94.88 316 HIS A C 1
ATOM 2497 O O . HIS A 1 316 ? -0.134 -7.434 -12.383 1 94.88 316 HIS A O 1
ATOM 2503 N N . PRO A 1 317 ? 0.275 -5.156 -12.258 1 96.25 317 PRO A N 1
ATOM 2504 C CA . PRO A 1 317 ? 1.229 -5.293 -13.359 1 96.25 317 PRO A CA 1
ATOM 2505 C C . PRO A 1 317 ? 2.561 -5.895 -12.914 1 96.25 317 PRO A C 1
ATOM 2507 O O . PRO A 1 317 ? 2.928 -5.793 -11.742 1 96.25 317 PRO A O 1
ATOM 2510 N N . VAL A 1 318 ? 3.211 -6.52 -13.812 1 98.31 318 VAL A N 1
ATOM 2511 C CA . VAL A 1 318 ? 4.516 -7.082 -13.492 1 98.31 318 VAL A CA 1
ATOM 2512 C C . VAL A 1 318 ? 5.504 -5.961 -13.18 1 98.31 318 VAL A C 1
ATOM 2514 O O . VAL A 1 318 ? 6.297 -6.062 -12.242 1 98.31 318 VAL A O 1
ATOM 2517 N N . ILE A 1 319 ? 5.441 -4.934 -14.023 1 98.19 319 ILE A N 1
ATOM 2518 C CA . ILE A 1 319 ? 6.301 -3.766 -13.859 1 98.19 319 ILE A CA 1
ATOM 2519 C C . ILE A 1 319 ? 5.453 -2.541 -13.523 1 98.19 319 ILE A C 1
ATOM 2521 O O . ILE A 1 319 ? 4.598 -2.135 -14.312 1 98.19 319 ILE A O 1
ATOM 2525 N N . ARG A 1 320 ? 5.715 -1.99 -12.414 1 96.31 320 ARG A N 1
ATOM 2526 C CA . ARG A 1 320 ? 5.043 -0.751 -12.039 1 96.31 320 ARG A CA 1
ATOM 2527 C C . ARG A 1 320 ? 5.996 0.436 -12.117 1 96.31 320 ARG A C 1
ATOM 2529 O O . ARG A 1 320 ? 7.109 0.38 -11.586 1 96.31 320 ARG A O 1
ATOM 2536 N N . LEU A 1 321 ? 5.52 1.453 -12.727 1 92.69 321 LEU A N 1
ATOM 2537 C CA . LEU A 1 321 ? 6.262 2.709 -12.805 1 92.69 321 LEU A CA 1
ATOM 2538 C C . LEU A 1 321 ? 5.637 3.764 -11.898 1 92.69 321 LEU A C 1
ATOM 2540 O O . LEU A 1 321 ? 4.453 3.68 -11.562 1 92.69 321 LEU A O 1
ATOM 2544 N N . ASP A 1 322 ? 6.434 4.633 -11.43 1 86.94 322 ASP A N 1
ATOM 2545 C CA . ASP A 1 322 ? 5.879 5.77 -10.703 1 86.94 322 ASP A CA 1
ATOM 2546 C C . ASP A 1 322 ? 5.367 6.84 -11.664 1 86.94 322 ASP A C 1
ATOM 2548 O O . ASP A 1 322 ? 5.32 6.621 -12.875 1 86.94 322 ASP A O 1
ATOM 2552 N N . ASP A 1 323 ? 4.906 7.98 -11.133 1 79.81 323 ASP A N 1
ATOM 2553 C CA . ASP A 1 323 ? 4.262 9.023 -11.922 1 79.81 323 ASP A CA 1
ATOM 2554 C C . ASP A 1 323 ? 5.258 9.688 -12.875 1 79.81 323 ASP A C 1
ATOM 2556 O O . ASP A 1 323 ? 4.863 10.359 -13.82 1 79.81 323 ASP A O 1
ATOM 2560 N N . LYS A 1 324 ? 6.566 9.477 -12.656 1 80.44 324 LYS A N 1
ATOM 2561 C CA . LYS A 1 324 ? 7.598 10.062 -13.508 1 80.44 324 LYS A CA 1
ATOM 2562 C C . LYS A 1 324 ? 8.133 9.039 -14.5 1 80.44 324 LYS A C 1
ATOM 2564 O O . LYS A 1 324 ? 9.117 9.297 -15.203 1 80.44 324 LYS A O 1
ATOM 2569 N N . GLY A 1 325 ? 7.621 7.91 -14.461 1 86.06 325 GLY A N 1
ATOM 2570 C CA . GLY A 1 325 ? 8.016 6.875 -15.406 1 86.06 325 GLY A CA 1
ATOM 2571 C C . GLY A 1 325 ? 9.195 6.055 -14.938 1 86.06 325 GLY A C 1
ATOM 2572 O O . GLY A 1 325 ? 9.789 5.301 -15.711 1 86.06 325 GLY A O 1
ATOM 2573 N N . ARG A 1 326 ? 9.539 6.152 -13.703 1 90 326 ARG A N 1
ATOM 2574 C CA . ARG A 1 326 ? 10.648 5.367 -13.156 1 90 326 ARG A CA 1
ATOM 2575 C C . ARG A 1 326 ? 10.148 4.055 -12.57 1 90 326 ARG A C 1
ATOM 2577 O O . ARG A 1 326 ? 8.992 3.955 -12.156 1 90 326 ARG A O 1
ATOM 2584 N N . LEU A 1 327 ? 11.094 3.057 -12.5 1 92.81 327 LEU A N 1
ATOM 2585 C CA . LEU A 1 327 ? 10.734 1.759 -11.938 1 92.81 327 LEU A CA 1
ATOM 2586 C C . LEU A 1 327 ? 10.375 1.885 -10.461 1 92.81 327 LEU A C 1
ATOM 2588 O O . LEU A 1 327 ? 11.125 2.48 -9.688 1 92.81 327 LEU A O 1
ATOM 2592 N N . LYS A 1 328 ? 9.281 1.337 -10.094 1 92.62 328 LYS A N 1
ATOM 2593 C CA . LYS A 1 328 ? 8.789 1.446 -8.727 1 92.62 328 LYS A CA 1
ATOM 2594 C C . LYS A 1 328 ? 8.711 0.077 -8.055 1 92.62 328 LYS A C 1
ATOM 2596 O O . LYS A 1 328 ? 9.062 -0.069 -6.883 1 92.62 328 LYS A O 1
ATOM 2601 N N . ARG A 1 329 ? 8.234 -0.881 -8.805 1 95.38 329 ARG A N 1
ATOM 2602 C CA . ARG A 1 329 ? 8.008 -2.193 -8.211 1 95.38 329 ARG A CA 1
ATOM 2603 C C . ARG A 1 329 ? 7.98 -3.283 -9.273 1 95.38 329 ARG A C 1
ATOM 2605 O O . ARG A 1 329 ? 7.461 -3.07 -10.375 1 95.38 329 ARG A O 1
ATOM 2612 N N . ILE A 1 330 ? 8.484 -4.422 -8.914 1 97.5 330 ILE A N 1
ATOM 2613 C CA . ILE A 1 330 ? 8.445 -5.609 -9.766 1 97.5 330 ILE A CA 1
ATOM 2614 C C . ILE A 1 330 ? 7.699 -6.73 -9.047 1 97.5 330 ILE A C 1
ATOM 2616 O O . ILE A 1 330 ? 8.07 -7.121 -7.934 1 97.5 330 ILE A O 1
ATOM 2620 N N . ILE A 1 331 ? 6.598 -7.211 -9.641 1 98.06 331 ILE A N 1
ATOM 2621 C CA . ILE A 1 331 ? 5.844 -8.312 -9.062 1 98.06 331 ILE A CA 1
ATOM 2622 C C . ILE A 1 331 ? 5.664 -9.422 -10.094 1 98.06 331 ILE A C 1
ATOM 2624 O O . ILE A 1 331 ? 4.832 -9.312 -11 1 98.06 331 ILE A O 1
ATOM 2628 N N . CYS A 1 332 ? 6.402 -10.43 -9.945 1 97.62 332 CYS A N 1
ATOM 2629 C CA . CYS A 1 332 ? 6.34 -11.594 -10.82 1 97.62 332 CYS A CA 1
ATOM 2630 C C . CYS A 1 332 ? 6.484 -12.883 -10.023 1 97.62 332 CYS A C 1
ATOM 2632 O O . CYS A 1 332 ? 7.457 -13.055 -9.289 1 97.62 332 CYS A O 1
ATOM 2634 N N . SER A 1 333 ? 5.512 -13.734 -10.148 1 95.19 333 SER A N 1
ATOM 2635 C CA . SER A 1 333 ? 5.531 -15.031 -9.469 1 95.19 333 SER A CA 1
ATOM 2636 C C . SER A 1 333 ? 4.719 -16.062 -10.242 1 95.19 333 SER A C 1
ATOM 2638 O O . SER A 1 333 ? 3.496 -15.945 -10.352 1 95.19 333 SER A O 1
ATOM 2640 N N . GLU A 1 334 ? 5.379 -17.078 -10.695 1 90.31 334 GLU A N 1
ATOM 2641 C CA . GLU A 1 334 ? 4.664 -18.172 -11.344 1 90.31 334 GLU A CA 1
ATOM 2642 C C . GLU A 1 334 ? 3.902 -19.016 -10.328 1 90.31 334 GLU A C 1
ATOM 2644 O O . GLU A 1 334 ? 2.826 -19.531 -10.633 1 90.31 334 GLU A O 1
ATOM 2649 N N . LYS A 1 335 ? 4.426 -19.047 -9.219 1 88.06 335 LYS A N 1
ATOM 2650 C CA . LYS A 1 335 ? 3.916 -19.922 -8.172 1 88.06 335 LYS A CA 1
ATOM 2651 C C . LYS A 1 335 ? 2.496 -19.531 -7.77 1 88.06 335 LYS A C 1
ATOM 2653 O O . LYS A 1 335 ? 1.65 -20.391 -7.539 1 88.06 335 LYS A O 1
ATOM 2658 N N . TYR A 1 336 ? 2.234 -18.25 -7.762 1 91.56 336 TYR A N 1
ATOM 2659 C CA . TYR A 1 336 ? 0.967 -17.812 -7.191 1 91.56 336 TYR A CA 1
ATOM 2660 C C . TYR A 1 336 ? 0.033 -17.297 -8.273 1 91.56 336 TYR A C 1
ATOM 2662 O O . TYR A 1 336 ? -1.077 -16.844 -7.984 1 91.56 336 TYR A O 1
ATOM 2670 N N . ARG A 1 337 ? 0.475 -17.328 -9.477 1 92.75 337 ARG A N 1
ATOM 2671 C CA . ARG A 1 337 ? -0.373 -16.906 -10.586 1 92.75 337 ARG A CA 1
ATOM 2672 C C . ARG A 1 337 ? -1.558 -17.844 -10.758 1 92.75 337 ARG A C 1
ATOM 2674 O O . ARG A 1 337 ? -1.406 -19.078 -10.656 1 92.75 337 ARG A O 1
ATOM 2681 N N . VAL A 1 338 ? -2.75 -17.266 -11.078 1 89.75 338 VAL A N 1
ATOM 2682 C CA . VAL A 1 338 ? -3.941 -18.109 -11.156 1 89.75 338 VAL A CA 1
ATOM 2683 C C . VAL A 1 338 ? -4.398 -18.219 -12.609 1 89.75 338 VAL A C 1
ATOM 2685 O O . VAL A 1 338 ? -3.699 -17.781 -13.523 1 89.75 338 VAL A O 1
ATOM 2688 N N . SER A 1 339 ? -5.492 -18.906 -12.789 1 87.75 339 SER A N 1
ATOM 2689 C CA . SER A 1 339 ? -5.953 -19.312 -14.109 1 87.75 339 SER A CA 1
ATOM 2690 C C . SER A 1 339 ? -6.836 -18.234 -14.742 1 87.75 339 SER A C 1
ATOM 2692 O O . SER A 1 339 ? -7.66 -18.531 -15.609 1 87.75 339 SER A O 1
ATOM 2694 N N . PHE A 1 340 ? -6.738 -17.047 -14.281 1 88.62 340 PHE A N 1
ATOM 2695 C CA . PHE A 1 340 ? -7.523 -15.953 -14.836 1 88.62 340 PHE A CA 1
ATOM 2696 C C . PHE A 1 340 ? -6.621 -14.953 -15.555 1 88.62 340 PHE A C 1
ATOM 2698 O O . PHE A 1 340 ? -5.535 -14.633 -15.07 1 88.62 340 PHE A O 1
ATOM 2705 N N . VAL A 1 341 ? -7.074 -14.609 -16.656 1 88 341 VAL A N 1
ATOM 2706 C CA . VAL A 1 341 ? -6.41 -13.555 -17.422 1 88 341 VAL A CA 1
ATOM 2707 C C . VAL A 1 341 ? -7.422 -12.469 -17.781 1 88 341 VAL A C 1
ATOM 2709 O O . VAL A 1 341 ? -8.562 -12.773 -18.141 1 88 341 VAL A O 1
ATOM 2712 N N . ASN A 1 342 ? -6.98 -11.203 -17.703 1 86.12 342 ASN A N 1
ATOM 2713 C CA . ASN A 1 342 ? -7.938 -10.117 -17.875 1 86.12 342 ASN A CA 1
ATOM 2714 C C . ASN A 1 342 ? -7.555 -9.219 -19.047 1 86.12 342 ASN A C 1
ATOM 2716 O O . ASN A 1 342 ? -7.465 -7.996 -18.906 1 86.12 342 ASN A O 1
ATOM 2720 N N . VAL A 1 343 ? -7.312 -9.758 -20.172 1 91.25 343 VAL A N 1
ATOM 2721 C CA . VAL A 1 343 ? -7.098 -9.031 -21.422 1 91.25 343 VAL A CA 1
ATOM 2722 C C . VAL A 1 343 ? -7.902 -9.688 -22.547 1 91.25 343 VAL A C 1
ATOM 2724 O O . VAL A 1 343 ? -8.289 -10.852 -22.438 1 91.25 343 VAL A O 1
ATOM 2727 N N . PRO A 1 344 ? -8.18 -8.961 -23.609 1 92.06 344 PRO A N 1
ATOM 2728 C CA . PRO A 1 344 ? -8.914 -9.555 -24.734 1 92.06 344 PRO A CA 1
ATOM 2729 C C . PRO A 1 344 ? -8.172 -10.734 -25.375 1 92.06 344 PRO A C 1
ATOM 2731 O O . PRO A 1 344 ? -6.941 -10.797 -25.312 1 92.06 344 PRO A O 1
ATOM 2734 N N . PRO A 1 345 ? -8.898 -11.609 -25.969 1 93.81 345 PRO A N 1
ATOM 2735 C CA . PRO A 1 345 ? -8.32 -12.844 -26.516 1 93.81 345 PRO A CA 1
ATOM 2736 C C . PRO A 1 345 ? -7.125 -12.578 -27.438 1 93.81 345 PRO A C 1
ATOM 2738 O O . PRO A 1 345 ? -6.117 -13.289 -27.359 1 93.81 345 PRO A O 1
ATOM 2741 N N . ASN A 1 346 ? -7.234 -11.539 -28.203 1 92.44 346 ASN A N 1
ATOM 2742 C CA . ASN A 1 346 ? -6.176 -11.273 -29.172 1 92.44 346 ASN A CA 1
ATOM 2743 C C . ASN A 1 346 ? -4.898 -10.797 -28.5 1 92.44 346 ASN A C 1
ATOM 2745 O O . ASN A 1 346 ? -3.814 -10.867 -29.078 1 92.44 346 ASN A O 1
ATOM 2749 N N . GLU A 1 347 ? -5.047 -10.352 -27.281 1 94.06 347 GLU A N 1
ATOM 2750 C CA . GLU A 1 347 ? -3.9 -9.82 -26.547 1 94.06 347 GLU A CA 1
ATOM 2751 C C . GLU A 1 347 ? -3.248 -10.891 -25.688 1 94.06 347 GLU A C 1
ATOM 2753 O O . GLU A 1 347 ? -2.131 -10.711 -25.203 1 94.06 347 GLU A O 1
ATOM 2758 N N . VAL A 1 348 ? -3.877 -11.992 -25.531 1 95.62 348 VAL A N 1
ATOM 2759 C CA . VAL A 1 348 ? -3.439 -13.023 -24.594 1 95.62 348 VAL A CA 1
ATOM 2760 C C . VAL A 1 348 ? -2.096 -13.586 -25.047 1 95.62 348 VAL A C 1
ATOM 2762 O O . VAL A 1 348 ? -1.141 -13.625 -24.266 1 95.62 348 VAL A O 1
ATOM 2765 N N . PRO A 1 349 ? -1.93 -14.008 -26.328 1 96.38 349 PRO A N 1
ATOM 2766 C CA . PRO A 1 349 ? -0.62 -14.531 -26.734 1 96.38 349 PRO A CA 1
ATOM 2767 C C . PRO A 1 349 ? 0.499 -13.508 -26.578 1 96.38 349 PRO A C 1
ATOM 2769 O O . PRO A 1 349 ? 1.63 -13.867 -26.234 1 96.38 349 PRO A O 1
ATOM 2772 N N . LEU A 1 350 ? 0.148 -12.266 -26.844 1 96.69 350 LEU A N 1
ATOM 2773 C CA . LEU A 1 350 ? 1.138 -11.203 -26.688 1 96.69 350 LEU A CA 1
ATOM 2774 C C . LEU A 1 350 ? 1.558 -11.055 -25.234 1 96.69 350 LEU A C 1
ATOM 2776 O O . LEU A 1 350 ? 2.742 -10.883 -24.938 1 96.69 350 LEU A O 1
ATOM 2780 N N . LEU A 1 351 ? 0.608 -11.117 -24.328 1 97.12 351 LEU A N 1
ATOM 2781 C CA . LEU A 1 351 ? 0.903 -11.031 -22.906 1 97.12 351 LEU A CA 1
ATOM 2782 C C . LEU A 1 351 ? 1.775 -12.195 -22.453 1 97.12 351 LEU A C 1
ATOM 2784 O O . LEU A 1 351 ? 2.732 -12.016 -21.703 1 97.12 351 LEU A O 1
ATOM 2788 N N . TYR A 1 352 ? 1.456 -13.367 -22.938 1 97.56 352 TYR A N 1
ATOM 2789 C CA . TYR A 1 352 ? 2.25 -14.539 -22.578 1 97.56 352 TYR A CA 1
ATOM 2790 C C . TYR A 1 352 ? 3.678 -14.406 -23.094 1 97.56 352 TYR A C 1
ATOM 2792 O O . TYR A 1 352 ? 4.633 -14.758 -22.406 1 97.56 352 TYR A O 1
ATOM 2800 N N . ARG A 1 353 ? 3.811 -13.953 -24.297 1 97.94 353 ARG A N 1
ATOM 2801 C CA . ARG A 1 353 ? 5.148 -13.742 -24.844 1 97.94 353 ARG A CA 1
ATOM 2802 C C . ARG A 1 353 ? 5.961 -12.805 -23.953 1 97.94 353 ARG A C 1
ATOM 2804 O O . ARG A 1 353 ? 7.121 -13.094 -23.641 1 97.94 353 ARG A O 1
ATOM 2811 N N . ALA A 1 354 ? 5.309 -11.703 -23.594 1 98.38 354 ALA A N 1
ATOM 2812 C CA . ALA A 1 354 ? 5.98 -10.727 -22.734 1 98.38 354 ALA A CA 1
ATOM 2813 C C . ALA A 1 354 ? 6.336 -11.336 -21.391 1 98.38 354 ALA A C 1
ATOM 2815 O O . ALA A 1 354 ? 7.465 -11.188 -20.906 1 98.38 354 ALA A O 1
ATOM 2816 N N . TYR A 1 355 ? 5.371 -12.008 -20.812 1 98 355 TYR A N 1
ATOM 2817 C CA . TYR A 1 355 ? 5.551 -12.625 -19.5 1 98 355 TYR A CA 1
ATOM 2818 C C . TYR A 1 355 ? 6.656 -13.672 -19.531 1 98 355 TYR A C 1
ATOM 2820 O O . TYR A 1 355 ? 7.5 -13.727 -18.641 1 98 355 TYR A O 1
ATOM 2828 N N . PHE A 1 356 ? 6.684 -14.5 -20.578 1 97.88 356 PHE A N 1
ATOM 2829 C CA . PHE A 1 356 ? 7.691 -15.547 -20.703 1 97.88 356 PHE A CA 1
ATOM 2830 C C . PHE A 1 356 ? 9.078 -14.945 -20.906 1 97.88 356 PHE A C 1
ATOM 2832 O O . PHE A 1 356 ? 10.062 -15.438 -20.344 1 97.88 356 PHE A O 1
ATOM 2839 N N . GLN A 1 357 ? 9.117 -13.953 -21.703 1 98.12 357 GLN A N 1
ATOM 2840 C CA . GLN A 1 357 ? 10.406 -13.305 -21.906 1 98.12 357 GLN A CA 1
ATOM 2841 C C . GLN A 1 357 ? 10.969 -12.766 -20.594 1 98.12 357 GLN A C 1
ATOM 2843 O O . GLN A 1 357 ? 12.148 -12.961 -20.281 1 98.12 357 GLN A O 1
ATOM 2848 N N . PHE A 1 358 ? 10.18 -12.086 -19.859 1 98.38 358 PHE A N 1
ATOM 2849 C CA . PHE A 1 358 ? 10.594 -11.555 -18.562 1 98.38 358 PHE A CA 1
ATOM 2850 C C . PHE A 1 358 ? 11.031 -12.672 -17.641 1 98.38 358 PHE A C 1
ATOM 2852 O O . PHE A 1 358 ? 12.07 -12.578 -16.984 1 98.38 358 PHE A O 1
ATOM 2859 N N . SER A 1 359 ? 10.266 -13.695 -17.578 1 97.56 359 SER A N 1
ATOM 2860 C CA . SER A 1 359 ? 10.547 -14.836 -16.719 1 97.56 359 SER A CA 1
ATOM 2861 C C . SER A 1 359 ? 11.852 -15.523 -17.109 1 97.56 359 SER A C 1
ATOM 2863 O O . SER A 1 359 ? 12.586 -16.016 -16.25 1 97.56 359 SER A O 1
ATOM 2865 N N . ARG A 1 360 ? 12.078 -15.602 -18.344 1 97.12 360 ARG A N 1
ATOM 2866 C CA . ARG A 1 360 ? 13.336 -16.172 -18.812 1 97.12 360 ARG A CA 1
ATOM 2867 C C . ARG A 1 360 ? 14.523 -15.344 -18.344 1 97.12 360 ARG A C 1
ATOM 2869 O O . ARG A 1 360 ? 15.578 -15.891 -17.984 1 97.12 360 ARG A O 1
ATOM 2876 N N . LEU A 1 361 ? 14.352 -14.062 -18.375 1 96.56 361 LEU A N 1
ATOM 2877 C CA . LEU A 1 361 ? 15.406 -13.195 -17.875 1 96.56 361 LEU A CA 1
ATOM 2878 C C . LEU A 1 361 ? 15.633 -13.438 -16.375 1 96.56 361 LEU A C 1
ATOM 2880 O O . LEU A 1 361 ? 16.781 -13.461 -15.922 1 96.56 361 LEU A O 1
ATOM 2884 N N . ILE A 1 362 ? 14.586 -13.625 -15.648 1 96.69 362 ILE A N 1
ATOM 2885 C CA . ILE A 1 362 ? 14.664 -13.898 -14.211 1 96.69 362 ILE A CA 1
ATOM 2886 C C . ILE A 1 362 ? 15.453 -15.188 -13.977 1 96.69 362 ILE A C 1
ATOM 2888 O O . ILE A 1 362 ? 16.188 -15.297 -13 1 96.69 362 ILE A O 1
ATOM 2892 N N . ARG A 1 363 ? 15.336 -16.094 -14.883 1 94.81 363 ARG A N 1
ATOM 2893 C CA . ARG A 1 363 ? 15.93 -17.422 -14.727 1 94.81 363 AR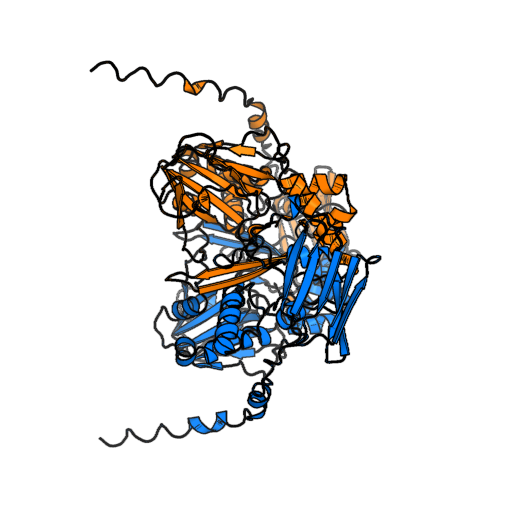G A CA 1
ATOM 2894 C C . ARG A 1 363 ? 17.344 -17.438 -15.281 1 94.81 363 ARG A C 1
ATOM 2896 O O . ARG A 1 363 ? 18.062 -18.438 -15.141 1 94.81 363 ARG A O 1
ATOM 2903 N N . ASN A 1 364 ? 17.75 -16.422 -15.906 1 94.94 364 ASN A N 1
ATOM 2904 C CA . ASN A 1 364 ? 19.078 -16.359 -16.5 1 94.94 364 ASN A CA 1
ATOM 2905 C C . ASN A 1 364 ? 20.156 -16.25 -15.438 1 94.94 364 ASN A C 1
ATOM 2907 O O . ASN A 1 364 ? 20.156 -15.305 -14.633 1 94.94 364 ASN A O 1
ATOM 2911 N N . PRO A 1 365 ? 21.094 -17.156 -15.477 1 92.31 365 PRO A N 1
ATOM 2912 C CA . PRO A 1 365 ? 22.156 -17.141 -14.461 1 92.31 365 PRO A CA 1
ATOM 2913 C C . PRO A 1 365 ? 22.984 -15.859 -14.508 1 92.31 365 PRO A C 1
ATOM 2915 O O . PRO A 1 365 ? 23.594 -15.469 -13.5 1 92.31 365 PRO A O 1
ATOM 2918 N N . GLY A 1 366 ? 23 -15.195 -15.594 1 92.19 366 GLY A N 1
ATOM 2919 C CA . GLY A 1 366 ? 23.75 -13.961 -15.727 1 92.19 366 GLY A CA 1
ATOM 2920 C C . GLY A 1 366 ? 23.188 -12.828 -14.891 1 92.19 366 GLY A C 1
ATOM 2921 O O . GLY A 1 366 ? 23.875 -11.82 -14.656 1 92.19 366 GLY A O 1
ATOM 2922 N N . TYR A 1 367 ? 22 -13.023 -14.383 1 93.38 367 TYR A N 1
ATOM 2923 C CA . TYR A 1 367 ? 21.375 -11.977 -13.586 1 93.38 367 TYR A CA 1
ATOM 2924 C C . TYR A 1 367 ? 21.125 -12.453 -12.156 1 93.38 367 TYR A C 1
ATOM 2926 O O . TYR A 1 367 ? 20.547 -11.727 -11.344 1 93.38 367 TYR A O 1
ATOM 2934 N N . THR A 1 368 ? 21.578 -13.609 -11.836 1 93.69 368 THR A N 1
ATOM 2935 C CA . THR A 1 368 ? 21.234 -14.219 -10.562 1 93.69 368 THR A CA 1
ATOM 2936 C C . THR A 1 368 ? 22.422 -14.188 -9.609 1 93.69 368 THR A C 1
ATOM 2938 O O . THR A 1 368 ? 23.547 -14.523 -9.992 1 93.69 368 THR A O 1
ATOM 2941 N N . ILE A 1 369 ? 22.141 -13.75 -8.398 1 94.06 369 ILE A N 1
ATOM 2942 C CA . ILE A 1 369 ? 23.109 -13.867 -7.309 1 94.06 369 ILE A CA 1
ATOM 2943 C C . ILE A 1 369 ? 22.75 -15.07 -6.438 1 94.06 369 ILE A C 1
ATOM 2945 O O . ILE A 1 369 ? 21.609 -15.203 -5.984 1 94.06 369 ILE A O 1
ATOM 2949 N N . LYS A 1 370 ? 23.703 -15.906 -6.219 1 92.75 370 LYS A N 1
ATOM 2950 C CA . LYS A 1 370 ? 23.5 -17.078 -5.363 1 92.75 370 LYS A CA 1
ATOM 2951 C C . LYS A 1 370 ? 24.266 -16.922 -4.047 1 92.75 370 LYS A C 1
ATOM 2953 O O . LYS A 1 370 ? 25.391 -16.438 -4.027 1 92.75 370 LYS A O 1
ATOM 2958 N N . HIS A 1 371 ? 23.578 -17.281 -3.029 1 93.75 371 HIS A N 1
ATOM 2959 C CA . HIS A 1 371 ? 24.203 -17.219 -1.714 1 93.75 371 HIS A CA 1
ATOM 2960 C C . HIS A 1 371 ? 23.641 -18.281 -0.774 1 93.75 371 HIS A C 1
ATOM 2962 O O . HIS A 1 371 ? 22.422 -18.359 -0.582 1 93.75 371 HIS A O 1
ATOM 2968 N N . LYS A 1 372 ? 24.531 -19.078 -0.241 1 94.12 372 LYS A N 1
ATOM 2969 C CA . LYS A 1 372 ? 24.094 -20.016 0.79 1 94.12 372 LYS A CA 1
ATOM 2970 C C . LYS A 1 372 ? 24.188 -19.391 2.178 1 94.12 372 LYS A C 1
ATOM 2972 O O . LYS A 1 372 ? 25.281 -19.062 2.648 1 94.12 372 LYS A O 1
ATOM 2977 N N . LEU A 1 373 ? 23.094 -19.234 2.791 1 95.44 373 LEU A N 1
ATOM 2978 C CA . LEU A 1 373 ? 23.078 -18.609 4.105 1 95.44 373 LEU A CA 1
ATOM 2979 C C . LEU A 1 373 ? 23.656 -19.531 5.164 1 95.44 373 LEU A C 1
ATOM 2981 O O . LEU A 1 373 ? 23.406 -20.734 5.152 1 95.44 373 LEU A O 1
ATOM 2985 N N . ARG A 1 374 ? 24.453 -18.938 6 1 96.19 374 ARG A N 1
ATOM 2986 C CA . ARG A 1 374 ? 25.016 -19.641 7.152 1 96.19 374 ARG A CA 1
ATOM 2987 C C . ARG A 1 374 ? 24.25 -19.281 8.43 1 96.19 374 ARG A C 1
ATOM 2989 O O . ARG A 1 374 ? 23.562 -18.266 8.484 1 96.19 374 ARG A O 1
ATOM 2996 N N . GLU A 1 375 ? 24.406 -20.234 9.359 1 97.62 375 GLU A N 1
ATOM 2997 C CA . GLU A 1 375 ? 23.812 -19.953 10.656 1 97.62 375 GLU A CA 1
ATOM 2998 C C . GLU A 1 375 ? 24.234 -18.578 11.172 1 97.62 375 GLU A C 1
ATOM 3000 O O . GLU A 1 375 ? 25.438 -18.266 11.195 1 97.62 375 GLU A O 1
ATOM 3005 N N . GLY A 1 376 ? 23.234 -17.781 11.5 1 98.44 376 GLY A N 1
ATOM 3006 C CA . GLY A 1 376 ? 23.531 -16.438 11.992 1 98.44 376 GLY A CA 1
ATOM 3007 C C . GLY A 1 376 ? 23.406 -15.367 10.93 1 98.44 376 GLY A C 1
ATOM 3008 O O . GLY A 1 376 ? 23.406 -14.18 11.242 1 98.44 376 GLY A O 1
ATOM 3009 N N . ASP A 1 377 ? 23.297 -15.789 9.703 1 98.38 377 ASP A N 1
ATOM 3010 C CA . ASP A 1 377 ? 23.094 -14.844 8.617 1 98.38 377 ASP A CA 1
ATOM 3011 C C . ASP A 1 377 ? 21.641 -14.359 8.562 1 98.38 377 ASP A C 1
ATOM 3013 O O . ASP A 1 377 ? 20.719 -15.148 8.766 1 98.38 377 ASP A O 1
ATOM 3017 N N . ILE A 1 378 ? 21.438 -13.086 8.344 1 98.75 378 ILE A N 1
ATOM 3018 C CA . ILE A 1 378 ? 20.125 -12.516 8.039 1 98.75 378 ILE A CA 1
ATOM 3019 C C . ILE A 1 378 ? 20.188 -11.773 6.707 1 98.75 378 ILE A C 1
ATOM 3021 O O . ILE A 1 378 ? 20.906 -10.773 6.574 1 98.75 378 ILE A O 1
ATOM 3025 N N . ILE A 1 379 ? 19.5 -12.273 5.77 1 98.19 379 ILE A N 1
ATOM 3026 C CA . ILE A 1 379 ? 19.375 -11.547 4.516 1 98.19 379 ILE A CA 1
ATOM 3027 C C . ILE A 1 379 ? 18.203 -10.562 4.602 1 98.19 379 ILE A C 1
ATOM 3029 O O . ILE A 1 379 ? 17.156 -10.898 5.148 1 98.19 379 ILE A O 1
ATOM 3033 N N . THR A 1 380 ? 18.375 -9.312 4.223 1 98.12 380 THR A N 1
ATOM 3034 C CA . THR A 1 380 ? 17.344 -8.289 4.152 1 98.12 380 THR A CA 1
ATOM 3035 C C . THR A 1 380 ? 17.156 -7.805 2.717 1 98.12 380 THR A C 1
ATOM 3037 O O . THR A 1 380 ? 18.109 -7.426 2.049 1 98.12 380 THR A O 1
ATOM 3040 N N . MET A 1 381 ? 15.938 -7.793 2.277 1 97.19 381 MET A N 1
ATOM 3041 C CA . MET A 1 381 ? 15.719 -7.512 0.862 1 97.19 381 MET A CA 1
ATOM 3042 C C . MET A 1 381 ? 14.531 -6.574 0.671 1 97.19 381 MET A C 1
ATOM 3044 O O . MET A 1 381 ? 13.523 -6.688 1.372 1 97.19 381 MET A O 1
ATOM 3048 N N . ASP A 1 382 ? 14.648 -5.598 -0.2 1 95.88 382 ASP A N 1
ATOM 3049 C CA . ASP A 1 382 ? 13.555 -4.742 -0.649 1 95.88 382 ASP A CA 1
ATOM 3050 C C . ASP A 1 382 ? 12.531 -5.535 -1.458 1 95.88 382 ASP A C 1
ATOM 3052 O O . ASP A 1 382 ? 12.828 -5.996 -2.562 1 95.88 382 ASP A O 1
ATOM 3056 N N . THR A 1 383 ? 11.297 -5.602 -0.994 1 96 383 THR A N 1
ATOM 3057 C CA . THR A 1 383 ? 10.289 -6.477 -1.575 1 96 383 THR A CA 1
ATOM 3058 C C . THR A 1 383 ? 9.812 -5.93 -2.918 1 96 383 THR A C 1
ATOM 3060 O O . THR A 1 383 ? 9.188 -6.652 -3.701 1 96 383 THR A O 1
ATOM 3063 N N . ASP A 1 384 ? 10.094 -4.672 -3.24 1 94.25 384 ASP A N 1
ATOM 3064 C CA . ASP A 1 384 ? 9.641 -4.059 -4.484 1 94.25 384 ASP A CA 1
ATOM 3065 C C . ASP A 1 384 ? 10.625 -4.316 -5.617 1 94.25 384 ASP A C 1
ATOM 3067 O O . ASP A 1 384 ? 10.32 -4.059 -6.785 1 94.25 384 ASP A O 1
ATOM 3071 N N . ARG A 1 385 ? 11.664 -4.871 -5.25 1 93.81 385 ARG A N 1
ATOM 3072 C CA . ARG A 1 385 ? 12.734 -4.898 -6.242 1 93.81 385 ARG A CA 1
ATOM 3073 C C . ARG A 1 385 ? 13.336 -6.297 -6.367 1 93.81 385 ARG A C 1
ATOM 3075 O O . ARG A 1 385 ? 13.523 -6.801 -7.473 1 93.81 385 ARG A O 1
ATOM 3082 N N . VAL A 1 386 ? 13.594 -6.895 -5.289 1 96.38 386 VAL A N 1
ATOM 3083 C CA . VAL A 1 386 ? 14.375 -8.133 -5.289 1 96.38 386 VAL A CA 1
ATOM 3084 C C . VAL A 1 386 ? 13.43 -9.328 -5.344 1 96.38 386 VAL A C 1
ATOM 3086 O O . VAL A 1 386 ? 12.469 -9.406 -4.578 1 96.38 386 VAL A O 1
ATOM 3089 N N . LEU A 1 387 ? 13.672 -10.203 -6.246 1 97.56 387 LEU A N 1
ATOM 3090 C CA . LEU A 1 387 ? 13.016 -11.508 -6.324 1 97.56 387 LEU A CA 1
ATOM 3091 C C . LEU A 1 387 ? 13.883 -12.594 -5.699 1 97.56 387 LEU A C 1
ATOM 3093 O O . LEU A 1 387 ? 15.102 -12.602 -5.883 1 97.56 387 LEU A O 1
ATOM 3097 N N . CYS A 1 388 ? 13.25 -13.445 -4.973 1 96.44 388 CYS A N 1
ATOM 3098 C CA . CYS A 1 388 ? 14.008 -14.438 -4.211 1 96.44 388 CYS A CA 1
ATOM 3099 C C . CYS A 1 388 ? 13.555 -15.844 -4.559 1 96.44 388 CYS A C 1
ATOM 3101 O O . CYS A 1 388 ? 12.359 -16.094 -4.723 1 96.44 388 CYS A O 1
ATOM 3103 N N . GLY A 1 389 ? 14.531 -16.719 -4.75 1 94.94 389 GLY A N 1
ATOM 3104 C CA . GLY A 1 389 ? 14.32 -18.141 -4.945 1 94.94 389 GLY A CA 1
ATOM 3105 C C . GLY A 1 389 ? 15.312 -19 -4.188 1 94.94 389 GLY A C 1
ATOM 3106 O O . GLY A 1 389 ? 15.93 -18.547 -3.221 1 94.94 389 GLY A O 1
ATOM 3107 N N . ARG A 1 390 ? 15.328 -20.281 -4.609 1 92.69 390 ARG A N 1
ATOM 3108 C CA . ARG A 1 390 ? 16.219 -21.234 -3.951 1 92.69 390 ARG A CA 1
ATOM 3109 C C . ARG A 1 390 ? 16.578 -22.375 -4.891 1 92.69 390 ARG A C 1
ATOM 3111 O O . ARG A 1 390 ? 15.742 -22.859 -5.645 1 92.69 390 ARG A O 1
ATOM 3118 N N . ASP A 1 391 ? 17.812 -22.719 -4.793 1 92.62 391 ASP A N 1
ATOM 3119 C CA . ASP A 1 391 ? 18.25 -23.906 -5.531 1 92.62 391 ASP A CA 1
ATOM 3120 C C . ASP A 1 391 ? 17.828 -25.188 -4.805 1 92.62 391 ASP A C 1
ATOM 3122 O O . ASP A 1 391 ? 17.734 -25.203 -3.576 1 92.62 391 ASP A O 1
ATOM 3126 N N . ALA A 1 392 ? 17.688 -26.219 -5.555 1 89.69 392 ALA A N 1
ATOM 3127 C CA . ALA A 1 392 ? 17.391 -27.516 -4.973 1 89.69 392 ALA A CA 1
ATOM 3128 C C . ALA A 1 392 ? 18.625 -28.094 -4.277 1 89.69 392 ALA A C 1
ATOM 3130 O O . ALA A 1 392 ? 19.766 -27.844 -4.684 1 89.69 392 ALA A O 1
ATOM 3131 N N . TYR A 1 393 ? 18.375 -28.828 -3.266 1 89.69 393 TYR A N 1
ATOM 3132 C CA . TYR A 1 393 ? 19.438 -29.609 -2.67 1 89.69 393 TYR A CA 1
ATOM 3133 C C . TYR A 1 393 ? 19.766 -30.844 -3.516 1 89.69 393 TYR A C 1
ATOM 3135 O O . TYR A 1 393 ? 18.875 -31.375 -4.207 1 89.69 393 TYR A O 1
ATOM 3143 N N . GLY A 1 394 ? 21.016 -31.234 -3.406 1 87.06 394 GLY A N 1
ATOM 3144 C CA . GLY A 1 394 ? 21.375 -32.469 -4.055 1 87.06 394 GLY A CA 1
ATOM 3145 C C . GLY A 1 394 ? 20.641 -33.688 -3.479 1 87.06 394 GLY A C 1
ATOM 3146 O O . GLY A 1 394 ? 20.219 -33.656 -2.326 1 87.06 394 GLY A O 1
ATOM 3147 N N . PRO A 1 395 ? 20.516 -34.688 -4.281 1 84.25 395 PRO A N 1
ATOM 3148 C CA . PRO A 1 395 ? 19.75 -35.875 -3.865 1 84.25 395 PRO A CA 1
ATOM 3149 C C . PRO A 1 395 ? 20.328 -36.531 -2.629 1 84.25 395 PRO A C 1
ATOM 3151 O O . PRO A 1 395 ? 19.625 -37.25 -1.918 1 84.25 395 PRO A O 1
ATOM 3154 N N . GLU A 1 396 ? 21.594 -36.312 -2.316 1 85.75 396 GLU A N 1
ATOM 3155 C CA . GLU A 1 396 ? 22.25 -37 -1.215 1 85.75 396 GLU A CA 1
ATOM 3156 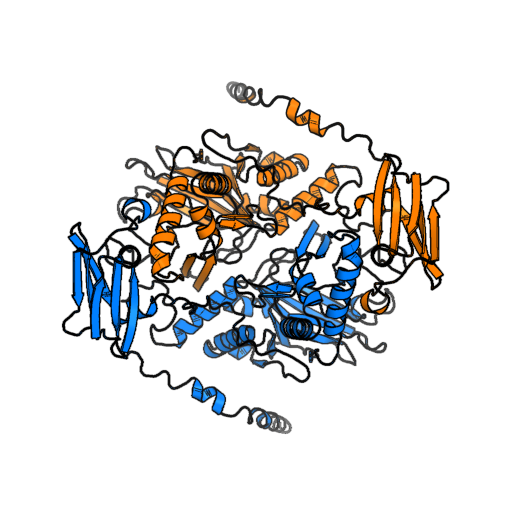C C . GLU A 1 396 ? 22.156 -36.188 0.08 1 85.75 396 GLU A C 1
ATOM 3158 O O . GLU A 1 396 ? 22.562 -36.656 1.142 1 85.75 396 GLU A O 1
ATOM 3163 N N . VAL A 1 397 ? 21.594 -35.094 -0.028 1 88.62 397 VAL A N 1
ATOM 3164 C CA . VAL A 1 397 ? 21.562 -34.219 1.134 1 88.62 397 VAL A CA 1
ATOM 3165 C C . VAL A 1 397 ? 20.297 -34.5 1.958 1 88.62 397 VAL A C 1
ATOM 3167 O O . VAL A 1 397 ? 19.203 -34.656 1.407 1 88.62 397 VAL A O 1
ATOM 3170 N N . SER A 1 398 ? 20.453 -34.688 3.289 1 88.62 398 SER A N 1
ATOM 3171 C CA . SER A 1 398 ? 19.344 -34.875 4.219 1 88.62 398 SER A CA 1
ATOM 3172 C C . SER A 1 398 ? 19.562 -34.094 5.508 1 88.62 398 SER A C 1
ATOM 3174 O O . SER A 1 398 ? 20.688 -33.969 5.98 1 88.62 398 SER A O 1
ATOM 3176 N N . GLY A 1 399 ? 18.516 -33.562 6 1 90.69 399 GLY A N 1
ATOM 3177 C CA . GLY A 1 399 ? 18.578 -32.781 7.23 1 90.69 399 GLY A CA 1
ATOM 3178 C C . GLY A 1 399 ? 17.531 -31.703 7.301 1 90.69 399 GLY A C 1
ATOM 3179 O O . GLY A 1 399 ? 16.547 -31.719 6.555 1 90.69 399 GLY A O 1
ATOM 3180 N N . THR A 1 400 ? 17.672 -30.875 8.312 1 90.62 400 THR A N 1
ATOM 3181 C CA . THR A 1 400 ? 16.688 -29.812 8.547 1 90.62 400 THR A CA 1
ATOM 3182 C C . THR A 1 400 ? 17.359 -28.453 8.547 1 90.62 400 THR A C 1
ATOM 3184 O O . THR A 1 400 ? 18.453 -28.297 9.094 1 90.62 400 THR A O 1
ATOM 3187 N N . GLU A 1 401 ? 16.812 -27.562 7.906 1 93.06 401 GLU A N 1
ATOM 3188 C CA . GLU A 1 401 ? 17.203 -26.156 8.062 1 93.06 401 GLU A CA 1
ATOM 3189 C C . GLU A 1 401 ? 16.047 -25.328 8.625 1 93.06 401 GLU A C 1
ATOM 3191 O O . GLU A 1 401 ? 14.883 -25.641 8.398 1 93.06 401 GLU A O 1
ATOM 3196 N N . VAL A 1 402 ? 16.375 -24.344 9.414 1 95.06 402 VAL A N 1
ATOM 3197 C CA . VAL A 1 402 ? 15.391 -23.516 10.109 1 95.06 402 VAL A CA 1
ATOM 3198 C C . VAL A 1 402 ? 15.672 -22.047 9.852 1 95.06 402 VAL A C 1
ATOM 3200 O O . VAL A 1 402 ? 16.812 -21.594 9.992 1 95.06 402 VAL A O 1
ATOM 3203 N N . PHE A 1 403 ? 14.656 -21.375 9.477 1 96.19 403 PHE A N 1
ATOM 3204 C CA . PHE A 1 403 ? 14.727 -19.938 9.273 1 96.19 403 PHE A CA 1
ATOM 3205 C C . PHE A 1 403 ? 13.711 -19.219 10.148 1 96.19 403 PHE A C 1
ATOM 3207 O O . PHE A 1 403 ? 12.742 -19.812 10.617 1 96.19 403 PHE A O 1
ATOM 3214 N N . GLU A 1 404 ? 13.984 -18.016 10.445 1 97.62 404 GLU A N 1
ATOM 3215 C CA . GLU A 1 404 ? 13.031 -17.062 11.016 1 97.62 404 GLU A CA 1
ATOM 3216 C C . GLU A 1 404 ? 12.828 -15.859 10.094 1 97.62 404 GLU A C 1
ATOM 3218 O O . GLU A 1 404 ? 13.797 -15.203 9.711 1 97.62 404 GLU A O 1
ATOM 3223 N N . CYS A 1 405 ? 11.602 -15.594 9.773 1 96.94 405 CYS A N 1
ATOM 3224 C CA . CYS A 1 405 ? 11.32 -14.555 8.789 1 96.94 405 CYS A CA 1
ATOM 3225 C C . CYS A 1 405 ? 10.453 -13.453 9.391 1 96.94 405 CYS A C 1
ATOM 3227 O O . CYS A 1 405 ? 9.727 -13.688 10.359 1 96.94 405 CYS A O 1
ATOM 3229 N N . GLY A 1 406 ? 10.562 -12.258 8.867 1 96.62 406 GLY A N 1
ATOM 3230 C CA . GLY A 1 406 ? 9.734 -11.117 9.234 1 96.62 406 GLY A CA 1
ATOM 3231 C C . GLY A 1 406 ? 9.727 -10.023 8.18 1 96.62 406 GLY A C 1
ATOM 3232 O O . GLY A 1 406 ? 10.523 -10.062 7.238 1 96.62 406 GLY A O 1
ATOM 3233 N N . PHE A 1 407 ? 8.758 -9.102 8.406 1 96.5 407 PHE A N 1
ATOM 3234 C CA . PHE A 1 407 ? 8.594 -8.008 7.449 1 96.5 407 PHE A CA 1
ATOM 3235 C C . PHE A 1 407 ? 8.57 -6.664 8.164 1 96.5 407 PHE A C 1
ATOM 3237 O O . PHE A 1 407 ? 8.164 -6.582 9.328 1 96.5 407 PHE A O 1
ATOM 3244 N N . SER A 1 408 ? 9.039 -5.699 7.516 1 95.62 408 SER A N 1
ATOM 3245 C CA . SER A 1 408 ? 8.828 -4.312 7.926 1 95.62 408 SER A CA 1
ATOM 3246 C C . SER A 1 408 ? 8.188 -3.494 6.812 1 95.62 408 SER A C 1
ATOM 3248 O O . SER A 1 408 ? 8.398 -3.77 5.633 1 95.62 408 SER A O 1
ATOM 3250 N N . ASP A 1 409 ? 7.414 -2.5 7.23 1 93.38 409 ASP A N 1
ATOM 3251 C CA . ASP A 1 409 ? 6.832 -1.593 6.25 1 93.38 409 ASP A CA 1
ATOM 3252 C C . ASP A 1 409 ? 7.883 -0.635 5.691 1 93.38 409 ASP A C 1
ATOM 3254 O O . ASP A 1 409 ? 8.789 -0.212 6.414 1 93.38 409 ASP A O 1
ATOM 3258 N N . LYS A 1 410 ? 7.664 -0.254 4.527 1 91.75 410 LYS A N 1
ATOM 3259 C CA . LYS A 1 410 ? 8.562 0.714 3.906 1 91.75 410 LYS A CA 1
ATOM 3260 C C . LYS A 1 410 ? 8.562 2.033 4.676 1 91.75 410 LYS A C 1
ATOM 3262 O O . LYS A 1 410 ? 9.602 2.701 4.77 1 91.75 410 LYS A O 1
ATOM 3267 N N . ASP A 1 411 ? 7.445 2.449 5.195 1 92.56 411 ASP A N 1
ATOM 3268 C CA . ASP A 1 411 ? 7.328 3.684 5.969 1 92.56 411 ASP A CA 1
ATOM 3269 C C . ASP A 1 411 ? 8.273 3.67 7.164 1 92.56 411 ASP A C 1
ATOM 3271 O O . ASP A 1 411 ? 8.828 4.707 7.535 1 92.56 411 ASP A O 1
ATOM 3275 N N . MET A 1 412 ? 8.438 2.504 7.707 1 92 412 MET A N 1
ATOM 3276 C CA . MET A 1 412 ? 9.273 2.396 8.898 1 92 412 MET A CA 1
ATOM 3277 C C . MET A 1 412 ? 10.75 2.479 8.523 1 92 412 MET A C 1
ATOM 3279 O O . MET A 1 412 ? 11.531 3.133 9.219 1 92 412 MET A O 1
ATOM 3283 N N . THR A 1 413 ? 11.117 1.854 7.438 1 92.44 413 THR A N 1
ATOM 3284 C CA . THR A 1 413 ? 12.5 1.939 6.984 1 92.44 413 THR A CA 1
ATOM 3285 C C . THR A 1 413 ? 12.859 3.377 6.621 1 92.44 413 THR A C 1
ATOM 3287 O O . THR A 1 413 ? 13.93 3.863 6.984 1 92.44 413 THR A O 1
ATOM 3290 N N . SER A 1 414 ? 11.961 4.02 5.996 1 92 414 SER A N 1
ATOM 3291 C CA . SER A 1 414 ? 12.18 5.406 5.605 1 92 414 SER A CA 1
ATOM 3292 C C . SER A 1 414 ? 12.25 6.32 6.828 1 92 414 SER A C 1
ATOM 3294 O O . SER A 1 414 ? 13.078 7.234 6.883 1 92 414 SER A O 1
ATOM 3296 N N . SER A 1 415 ? 11.328 6.09 7.711 1 93.12 415 SER A N 1
ATOM 3297 C CA . SER A 1 415 ? 11.32 6.863 8.953 1 93.12 415 SER A CA 1
ATOM 3298 C C . SER A 1 415 ? 12.625 6.707 9.711 1 93.12 415 SER A C 1
ATOM 3300 O O . SER A 1 415 ? 13.219 7.695 10.156 1 93.12 415 SER A O 1
ATOM 3302 N N . ALA A 1 416 ? 13.086 5.484 9.836 1 93.25 416 ALA A N 1
ATOM 3303 C CA . ALA A 1 416 ? 14.344 5.211 10.539 1 93.25 416 ALA A CA 1
ATOM 3304 C C . ALA A 1 416 ? 15.516 5.914 9.859 1 93.25 416 ALA A C 1
ATOM 3306 O O . ALA A 1 416 ? 16.375 6.496 10.523 1 93.25 416 ALA A O 1
ATOM 3307 N N . ARG A 1 417 ? 15.547 5.836 8.617 1 92.5 417 ARG A N 1
ATOM 3308 C CA . ARG A 1 417 ? 16.609 6.488 7.871 1 92.5 417 ARG A CA 1
ATOM 3309 C C . ARG A 1 417 ? 16.625 7.992 8.117 1 92.5 417 ARG A C 1
ATOM 3311 O O . ARG A 1 417 ? 17.672 8.578 8.375 1 92.5 417 ARG A O 1
ATOM 3318 N N . ARG A 1 418 ? 15.461 8.617 8.039 1 89.75 418 ARG A N 1
ATOM 3319 C CA . ARG A 1 418 ? 15.344 10.055 8.258 1 89.75 418 ARG A CA 1
ATOM 3320 C C . ARG A 1 418 ? 15.812 10.438 9.656 1 89.75 418 ARG A C 1
ATOM 3322 O O . ARG A 1 418 ? 16.516 11.43 9.828 1 89.75 418 ARG A O 1
ATOM 3329 N N . LEU A 1 419 ? 15.43 9.664 10.602 1 90.19 419 LEU A N 1
ATOM 3330 C CA . LEU A 1 419 ? 15.82 9.914 11.984 1 90.19 419 LEU A CA 1
ATOM 3331 C C . LEU A 1 419 ? 17.328 9.836 12.148 1 90.19 419 LEU A C 1
ATOM 3333 O O . LEU A 1 419 ? 17.953 10.711 12.758 1 90.19 419 LEU A O 1
ATOM 3337 N N . LEU A 1 420 ? 17.859 8.812 11.57 1 91.56 420 LEU A N 1
ATOM 3338 C CA . LEU A 1 420 ? 19.297 8.578 11.688 1 91.56 420 LEU A CA 1
ATOM 3339 C C . LEU A 1 420 ? 20.078 9.656 10.953 1 91.56 420 LEU A C 1
ATOM 3341 O O . LEU A 1 420 ? 21.109 10.133 11.445 1 91.56 420 LEU A O 1
ATOM 3345 N N . GLU A 1 421 ? 19.609 10 9.812 1 88.44 421 GLU A N 1
ATOM 3346 C CA . GLU A 1 421 ? 20.266 11.062 9.062 1 88.44 421 GLU A CA 1
ATOM 3347 C C . GLU A 1 421 ? 20.281 12.367 9.852 1 88.44 421 GLU A C 1
ATOM 3349 O O . GLU A 1 421 ? 21.297 13.07 9.883 1 88.44 421 GLU A O 1
ATOM 3354 N N . LYS A 1 422 ? 19.203 12.648 10.43 1 84.69 422 LYS A N 1
ATOM 3355 C CA . LYS A 1 422 ? 19.094 13.867 11.227 1 84.69 422 LYS A CA 1
ATOM 3356 C C . LYS A 1 422 ? 20.031 13.82 12.43 1 84.69 422 LYS A C 1
ATOM 3358 O O . LYS A 1 422 ? 20.75 14.789 12.711 1 84.69 422 LYS A O 1
ATOM 3363 N N . ARG A 1 423 ? 20.047 12.766 13.117 1 86.75 423 ARG A N 1
ATOM 3364 C CA . ARG A 1 423 ? 20.844 12.625 14.328 1 86.75 423 ARG A CA 1
ATOM 3365 C C . ARG A 1 423 ? 22.344 12.656 14.023 1 86.75 423 ARG A C 1
ATOM 3367 O O . ARG A 1 423 ? 23.125 13.203 14.797 1 86.75 423 ARG A O 1
ATOM 3374 N N . LEU A 1 424 ? 22.734 12.109 12.945 1 89.94 424 LEU A N 1
ATOM 3375 C CA . LEU A 1 424 ? 24.141 11.945 12.625 1 89.94 424 LEU A CA 1
ATOM 3376 C C . LEU A 1 424 ? 24.656 13.148 11.844 1 89.94 424 LEU A C 1
ATOM 3378 O O . LEU A 1 424 ? 25.875 13.352 11.75 1 89.94 424 LEU A O 1
ATOM 3382 N N . SER A 1 425 ? 23.922 13.789 11.039 1 75.62 425 SER A N 1
ATOM 3383 C CA . SER A 1 425 ? 24.375 14.992 10.344 1 75.62 425 SER A CA 1
ATOM 3384 C C . SER A 1 425 ? 24.641 16.125 11.32 1 75.62 425 SER A C 1
ATOM 3386 O O . SER A 1 425 ? 25.344 17.094 10.992 1 75.62 425 SER A O 1
ATOM 3388 N N . GLY A 1 426 ? 24.719 15.773 12.617 1 59.5 426 GLY A N 1
ATOM 3389 C CA . GLY A 1 426 ? 24.891 16.891 13.539 1 59.5 426 GLY A CA 1
ATOM 3390 C C . GLY A 1 426 ? 24.031 18.078 13.203 1 59.5 426 GLY A C 1
ATOM 3391 O O . GLY A 1 426 ? 23.609 18.828 14.102 1 59.5 426 GLY A O 1
ATOM 3392 N N . GLU A 1 427 ? 24.234 18.781 11.938 1 45 427 GLU A N 1
ATOM 3393 C CA . GLU A 1 427 ? 23.734 20.047 11.414 1 45 427 GLU A CA 1
ATOM 3394 C C . GLU A 1 427 ? 22.312 19.906 10.883 1 45 427 GLU A C 1
ATOM 3396 O O . GLU A 1 427 ? 21.906 18.812 10.5 1 45 427 GLU A O 1
ATOM 3401 N N . GLY A 1 428 ? 21.359 20.719 11.18 1 41.25 428 GLY A N 1
ATOM 3402 C CA . GLY A 1 428 ? 19.984 21.031 10.797 1 41.25 428 GLY A CA 1
ATOM 3403 C C . GLY A 1 428 ? 19.688 20.734 9.336 1 41.25 428 GLY A C 1
ATOM 3404 O O . GLY A 1 428 ? 18.766 21.297 8.758 1 41.25 428 GLY A O 1
ATOM 3405 N N . THR A 1 429 ? 20.641 20.203 8.586 1 39.5 429 THR A N 1
ATOM 3406 C CA . THR A 1 429 ? 20.562 20.344 7.137 1 39.5 429 THR A CA 1
ATOM 3407 C C . THR A 1 429 ? 19.453 19.469 6.562 1 39.5 429 THR A C 1
ATOM 3409 O O . THR A 1 429 ? 19.141 19.562 5.375 1 39.5 429 THR A O 1
ATOM 3412 N N . GLY A 1 430 ? 19.078 18.484 7.094 1 40.97 430 GLY A N 1
ATOM 3413 C CA . GLY A 1 430 ? 18.203 17.625 6.32 1 40.97 430 GLY A CA 1
ATOM 3414 C C . GLY A 1 430 ? 16.781 18.156 6.227 1 40.97 430 GLY A C 1
ATOM 3415 O O . GLY A 1 430 ? 16.469 19.219 6.793 1 40.97 430 GLY A O 1
ATOM 3416 N N . PHE A 1 431 ? 15.969 17.562 5.254 1 44.16 431 PHE A N 1
ATOM 3417 C CA . PHE A 1 431 ? 14.547 17.859 5.172 1 44.16 431 PHE A CA 1
ATOM 3418 C C . PHE A 1 431 ? 13.961 18.078 6.562 1 44.16 431 PHE A C 1
ATOM 3420 O O . PHE A 1 431 ? 13.844 17.141 7.352 1 44.16 431 PHE A O 1
ATOM 3427 N N . GLU A 1 432 ? 14.398 19.234 7.105 1 47 432 GLU A N 1
ATOM 3428 C CA . GLU A 1 432 ? 13.875 19.531 8.438 1 47 432 GLU A CA 1
ATOM 3429 C C . GLU A 1 432 ? 12.352 19.406 8.477 1 47 432 GLU A C 1
ATOM 3431 O O . GLU A 1 432 ? 11.664 20 7.641 1 47 432 GLU A O 1
ATOM 3436 N N . PHE A 1 433 ? 11.945 18.297 9.008 1 52.03 433 PHE A N 1
ATOM 3437 C CA . PHE A 1 433 ? 10.562 18.391 9.453 1 52.03 433 PHE A CA 1
ATOM 3438 C C . PHE A 1 433 ? 10.258 19.781 9.992 1 52.03 433 PHE A C 1
ATOM 3440 O O . PHE A 1 433 ? 11.164 20.516 10.375 1 52.03 433 PHE A O 1
ATOM 3447 N N . ASP A 1 434 ? 9.281 20.328 9.516 1 48.12 434 ASP A N 1
ATOM 3448 C CA . ASP A 1 434 ? 8.883 21.625 10.039 1 48.12 434 ASP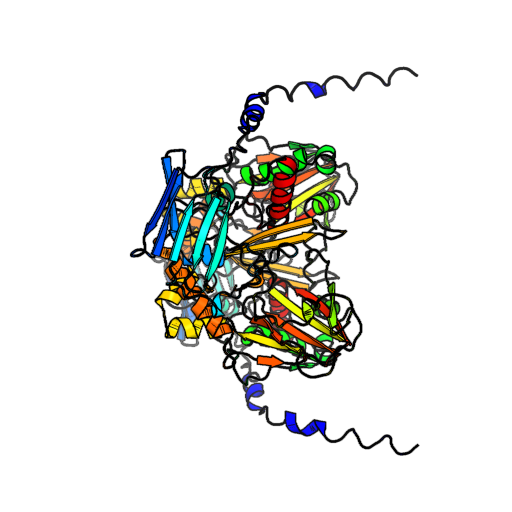 A CA 1
ATOM 3449 C C . ASP A 1 434 ? 9.312 21.781 11.5 1 48.12 434 ASP A C 1
ATOM 3451 O O . ASP A 1 434 ? 8.469 21.844 12.398 1 48.12 434 ASP A O 1
ATOM 3455 N N . GLU A 1 435 ? 10.578 21.25 11.805 1 43.41 435 GLU A N 1
ATOM 3456 C CA . GLU A 1 435 ? 11.023 21.438 13.18 1 43.41 435 GLU A CA 1
ATOM 3457 C C . GLU A 1 435 ? 11.203 22.922 13.484 1 43.41 435 GLU A C 1
ATOM 3459 O O . GLU A 1 435 ? 11.531 23.719 12.594 1 43.41 435 GLU A O 1
ATOM 3464 N N . PRO A 1 436 ? 10.734 23.297 14.711 1 32.41 436 PRO A N 1
ATOM 3465 C CA . PRO A 1 436 ? 10.961 24.688 15.156 1 32.41 436 PRO A CA 1
ATOM 3466 C C . PRO A 1 436 ? 12.422 25.109 15.039 1 32.41 436 PRO A C 1
ATOM 3468 O O . PRO A 1 436 ? 13.328 24.312 15.289 1 32.41 436 PRO A O 1
ATOM 3471 N N . VAL A 1 437 ? 12.789 25.875 13.984 1 27.25 437 VAL A N 1
ATOM 3472 C CA . VAL A 1 437 ? 14.047 26.594 14.156 1 27.25 437 VAL A CA 1
ATOM 3473 C C . VAL A 1 437 ? 14.172 27.078 15.602 1 27.25 437 VAL A C 1
ATOM 3475 O O . VAL A 1 437 ? 13.328 27.844 16.078 1 27.25 437 VAL A O 1
ATOM 3478 N N . LEU A 1 438 ? 14.711 26.344 16.438 1 23.84 438 LEU A N 1
ATOM 3479 C CA . LEU A 1 438 ? 15.117 27.016 17.672 1 23.84 438 LEU A CA 1
ATOM 3480 C C . LEU A 1 438 ? 16.016 28.203 17.359 1 23.84 438 LEU A C 1
ATOM 3482 O O . LEU A 1 438 ? 16.906 28.125 16.516 1 23.84 438 LEU A O 1
ATOM 3486 N N . MET B 1 1 ? -40.344 -8.469 44.219 1 19.05 1 MET B N 1
ATOM 3487 C CA . MET B 1 1 ? -40.594 -9.383 43.094 1 19.05 1 MET B CA 1
ATOM 3488 C C . MET B 1 1 ? -40.812 -8.617 41.781 1 19.05 1 MET B C 1
ATOM 3490 O O . MET B 1 1 ? -40.281 -9.016 40.75 1 19.05 1 MET B O 1
ATOM 3494 N N . SER B 1 2 ? -41.688 -7.617 41.656 1 19.31 2 SER B N 1
ATOM 3495 C CA . SER B 1 2 ? -42.688 -7.355 40.625 1 19.31 2 SER B CA 1
ATOM 3496 C C . SER B 1 2 ? -42.156 -6.449 39.531 1 19.31 2 SER B C 1
ATOM 3498 O O . SER B 1 2 ? -42.625 -6.496 38.375 1 19.31 2 SER B O 1
ATOM 3500 N N . LEU B 1 3 ? -41.469 -5.379 39.781 1 21.31 3 LEU B N 1
ATOM 3501 C CA . LEU B 1 3 ? -41.406 -4.168 38.969 1 21.31 3 LEU B CA 1
ATOM 3502 C C . LEU B 1 3 ? -40.531 -4.371 37.75 1 21.31 3 LEU B C 1
ATOM 3504 O O . LEU B 1 3 ? -39.75 -3.479 37.406 1 21.31 3 LEU B O 1
ATOM 3508 N N . GLN B 1 4 ? -39.906 -5.562 37.5 1 19.91 4 GLN B N 1
ATOM 3509 C CA . GLN B 1 4 ? -38.844 -5.926 36.594 1 19.91 4 GLN B CA 1
ATOM 3510 C C . GLN B 1 4 ? -39.281 -5.809 35.125 1 19.91 4 GLN B C 1
ATOM 3512 O O . GLN B 1 4 ? -38.469 -5.891 34.219 1 19.91 4 GLN B O 1
ATOM 3517 N N . ARG B 1 5 ? -40.625 -5.938 34.719 1 22.22 5 ARG B N 1
ATOM 3518 C CA . ARG B 1 5 ? -41.125 -6.461 33.469 1 22.22 5 ARG B CA 1
ATOM 3519 C C . ARG B 1 5 ? -41.125 -5.375 32.375 1 22.22 5 ARG B C 1
ATOM 3521 O O . ARG B 1 5 ? -41.312 -5.664 31.203 1 22.22 5 ARG B O 1
ATOM 3528 N N . LEU B 1 6 ? -41.25 -4.125 32.625 1 22.06 6 LEU B N 1
ATOM 3529 C CA . LEU B 1 6 ? -41.938 -3.236 31.719 1 22.06 6 LEU B CA 1
ATOM 3530 C C . LEU B 1 6 ? -41.031 -2.834 30.562 1 22.06 6 LEU B C 1
ATOM 3532 O O . LEU B 1 6 ? -41.531 -2.336 29.531 1 22.06 6 LEU B O 1
ATOM 3536 N N . PHE B 1 7 ? -39.719 -2.691 30.75 1 23.8 7 PHE B N 1
ATOM 3537 C CA . PHE B 1 7 ? -39 -1.78 29.875 1 23.8 7 PHE B CA 1
ATOM 3538 C C . PHE B 1 7 ? -38.781 -2.41 28.5 1 23.8 7 PHE B C 1
ATOM 3540 O O . PHE B 1 7 ? -37.969 -1.913 27.703 1 23.8 7 PHE B O 1
ATOM 3547 N N . TYR B 1 8 ? -39.25 -3.713 28.203 1 21.94 8 TYR B N 1
ATOM 3548 C CA . TYR B 1 8 ? -38.875 -4.438 27 1 21.94 8 TYR B CA 1
ATOM 3549 C C . TYR B 1 8 ? -39.562 -3.85 25.766 1 21.94 8 TYR B C 1
ATOM 3551 O O . TYR B 1 8 ? -39.438 -4.391 24.672 1 21.94 8 TYR B O 1
ATOM 3559 N N . ARG B 1 9 ? -40.625 -2.979 25.859 1 23.72 9 ARG B N 1
ATOM 3560 C CA . ARG B 1 9 ? -41.594 -2.93 24.766 1 23.72 9 ARG B CA 1
ATOM 3561 C C . ARG B 1 9 ? -41.031 -2.16 23.562 1 23.72 9 ARG B C 1
ATOM 3563 O O . ARG B 1 9 ? -41.312 -2.5 22.422 1 23.72 9 ARG B O 1
ATOM 3570 N N . GLY B 1 10 ? -40.531 -0.904 23.719 1 23.05 10 GLY B N 1
ATOM 3571 C CA . GLY B 1 10 ? -40.719 0.098 22.688 1 23.05 10 GLY B CA 1
ATOM 3572 C C . GLY B 1 10 ? -39.781 -0.078 21.5 1 23.05 10 GLY B C 1
ATOM 3573 O O . GLY B 1 10 ? -40 0.549 20.469 1 23.05 10 GLY B O 1
ATOM 3574 N N . ILE B 1 11 ? -38.594 -0.58 21.719 1 22.72 11 ILE B N 1
ATOM 3575 C CA . ILE B 1 11 ? -37.594 -0.281 20.734 1 22.72 11 ILE B CA 1
ATOM 3576 C C . ILE B 1 11 ? -37.812 -1.134 19.484 1 22.72 11 ILE B C 1
ATOM 3578 O O . ILE B 1 11 ? -36.969 -1.189 18.594 1 22.72 11 ILE B O 1
ATOM 3582 N N . ARG B 1 12 ? -38.938 -1.963 19.406 1 27.64 12 ARG B N 1
ATOM 3583 C CA . ARG B 1 12 ? -39.094 -2.881 18.281 1 27.64 12 ARG B CA 1
ATOM 3584 C C . ARG B 1 12 ? -39.406 -2.127 17 1 27.64 12 ARG B C 1
ATOM 3586 O O . ARG B 1 12 ? -39.312 -2.68 15.898 1 27.64 12 ARG B O 1
ATOM 3593 N N . SER B 1 13 ? -40.031 -0.984 17.109 1 25.11 13 SER B N 1
ATOM 3594 C CA . SER B 1 13 ? -40.844 -0.638 15.945 1 25.11 13 SER B CA 1
ATOM 3595 C C . SER B 1 13 ? -39.969 -0.19 14.773 1 25.11 13 SER B C 1
ATOM 3597 O O . SER B 1 13 ? -40.281 -0.478 13.617 1 25.11 13 SER B O 1
ATOM 3599 N N . ASN B 1 14 ? -39 0.693 15.023 1 25.41 14 ASN B N 1
ATOM 3600 C CA . ASN B 1 14 ? -38.656 1.504 13.859 1 25.41 14 ASN B CA 1
ATOM 3601 C C . ASN B 1 14 ? -37.812 0.727 12.859 1 25.41 14 ASN B C 1
ATOM 3603 O O . ASN B 1 14 ? -37.188 1.316 11.969 1 25.41 14 ASN B O 1
ATOM 3607 N N . ILE B 1 15 ? -37.5 -0.547 13.219 1 28.58 15 ILE B N 1
ATOM 3608 C CA . ILE B 1 15 ? -36.75 -1.228 12.156 1 28.58 15 ILE B CA 1
ATOM 3609 C C . ILE B 1 15 ? -37.688 -1.44 10.945 1 28.58 15 ILE B C 1
ATOM 3611 O O . ILE B 1 15 ? -37.531 -2.426 10.219 1 28.58 15 ILE B O 1
ATOM 3615 N N . LYS B 1 16 ? -38.938 -0.891 10.93 1 28.41 16 LYS B N 1
ATOM 3616 C CA . LYS B 1 16 ? -39.969 -1.411 10.047 1 28.41 16 LYS B CA 1
ATOM 3617 C C . LYS B 1 16 ? -39.656 -1.125 8.586 1 28.41 16 LYS B C 1
ATOM 3619 O O . LYS B 1 16 ? -40.062 -1.873 7.695 1 28.41 16 LYS B O 1
ATOM 3624 N N . GLY B 1 17 ? -39.281 0.13 8.32 1 27.64 17 GLY B N 1
ATOM 3625 C CA . GLY B 1 17 ? -39.469 0.471 6.918 1 27.64 17 GLY B CA 1
ATOM 3626 C C . GLY B 1 17 ? -38.438 -0.168 6.016 1 27.64 17 GLY B C 1
ATOM 3627 O O . GLY B 1 17 ? -38.312 0.17 4.836 1 27.64 17 GLY B O 1
ATOM 3628 N N . LEU B 1 18 ? -37.312 -0.685 6.586 1 27.55 18 LEU B N 1
ATOM 3629 C CA . LEU B 1 18 ? -36.438 -1.24 5.555 1 27.55 18 LEU B CA 1
ATOM 3630 C C . LEU B 1 18 ? -37.125 -2.381 4.816 1 27.55 18 LEU B C 1
ATOM 3632 O O . LEU B 1 18 ? -37.469 -3.406 5.418 1 27.55 18 LEU B O 1
ATOM 3636 N N . SER B 1 19 ? -38.094 -2 3.9 1 26.03 19 SER B N 1
ATOM 3637 C CA . SER B 1 19 ? -38.844 -2.92 3.047 1 26.03 19 SER B CA 1
ATOM 3638 C C . SER B 1 19 ? -37.969 -4.113 2.641 1 26.03 19 SER B C 1
ATOM 3640 O O . SER B 1 19 ? -36.75 -4.031 2.635 1 26.03 19 SER B O 1
ATOM 3642 N N . ASN B 1 20 ? -38.594 -5.328 2.785 1 28.17 20 ASN B N 1
ATOM 3643 C CA . ASN B 1 20 ? -38.344 -6.695 2.344 1 28.17 20 ASN B CA 1
ATOM 3644 C C . ASN B 1 20 ? -37.75 -6.727 0.944 1 28.17 20 ASN B C 1
ATOM 3646 O O . ASN B 1 20 ? -37.5 -7.805 0.393 1 28.17 20 ASN B O 1
ATOM 3650 N N . THR B 1 21 ? -38 -5.516 0.279 1 29.41 21 THR B N 1
ATOM 3651 C CA . THR B 1 21 ? -37.656 -5.609 -1.137 1 29.41 21 THR B CA 1
ATOM 3652 C C . THR B 1 21 ? -36.156 -5.82 -1.322 1 29.41 21 THR B C 1
ATOM 3654 O O . THR B 1 21 ? -35.719 -6.406 -2.316 1 29.41 21 THR B O 1
ATOM 3657 N N . LEU B 1 22 ? -35.438 -5.234 -0.364 1 27.47 22 LEU B N 1
ATOM 3658 C CA . LEU B 1 22 ? -34 -5.363 -0.678 1 27.47 22 LEU B CA 1
ATOM 3659 C C . LEU B 1 22 ? -33.531 -6.801 -0.478 1 27.47 22 LEU B C 1
ATOM 3661 O O . LEU B 1 22 ? -32.438 -7.168 -0.921 1 27.47 22 LEU B O 1
ATOM 3665 N N . VAL B 1 23 ? -34.281 -7.539 0.396 1 26.5 23 VAL B N 1
ATOM 3666 C CA . VAL B 1 23 ? -33.781 -8.875 0.68 1 26.5 23 VAL B CA 1
ATOM 3667 C C . VAL B 1 23 ? -34.062 -9.797 -0.502 1 26.5 23 VAL B C 1
ATOM 3669 O O . VAL B 1 23 ? -33.406 -10.828 -0.67 1 26.5 23 VAL B O 1
ATOM 3672 N N . LYS B 1 24 ? -35.25 -9.547 -1.145 1 30.31 24 LYS B N 1
ATOM 3673 C CA . LYS B 1 24 ? -35.656 -10.555 -2.115 1 30.31 24 LYS B CA 1
ATOM 3674 C C . LYS B 1 24 ? -34.656 -10.648 -3.268 1 30.31 24 LYS B C 1
ATOM 3676 O O . LYS B 1 24 ? -34.781 -11.523 -4.129 1 30.31 24 LYS B O 1
ATOM 3681 N N . CYS B 1 25 ? -34.188 -9.422 -3.512 1 28.41 25 CYS B N 1
ATOM 3682 C CA . CYS B 1 25 ? -33.438 -9.562 -4.746 1 28.41 25 CYS B CA 1
ATOM 3683 C C . CYS B 1 25 ? -32.281 -10.539 -4.562 1 28.41 25 CYS B C 1
ATOM 3685 O O . CYS B 1 25 ? -31.531 -10.812 -5.508 1 28.41 25 CYS B O 1
ATOM 3687 N N . LEU B 1 26 ? -32 -10.664 -3.281 1 28.89 26 LEU B N 1
ATOM 3688 C CA . LEU B 1 26 ? -30.828 -11.531 -3.205 1 28.89 26 LEU B CA 1
ATOM 3689 C C . LEU B 1 26 ? -31.203 -12.984 -3.438 1 28.89 26 LEU B C 1
ATOM 3691 O O . LEU B 1 26 ? -30.375 -13.883 -3.254 1 28.89 26 LEU B O 1
ATOM 3695 N N . THR B 1 27 ? -32.562 -13.242 -3.227 1 29.16 27 THR B N 1
ATOM 3696 C CA . THR B 1 27 ? -32.875 -14.648 -3.041 1 29.16 27 THR B CA 1
ATOM 3697 C C . THR B 1 27 ? -32.531 -15.453 -4.285 1 29.16 27 THR B C 1
ATOM 3699 O O . THR B 1 27 ? -32.062 -16.594 -4.18 1 29.16 27 THR B O 1
ATOM 3702 N N . SER B 1 28 ? -33.375 -15.133 -5.328 1 29.28 28 SER B N 1
ATOM 3703 C CA . SER B 1 28 ? -33.469 -16.25 -6.258 1 29.28 28 SER B CA 1
ATOM 3704 C C . SER B 1 28 ? -32.125 -16.562 -6.914 1 29.28 28 SER B C 1
ATOM 3706 O O . SER B 1 28 ? -31.672 -15.805 -7.766 1 29.28 28 SER B O 1
ATOM 3708 N N . SER B 1 29 ? -31.203 -16.766 -6.125 1 31.36 29 SER B N 1
ATOM 3709 C CA . SER B 1 29 ? -30.078 -17.281 -6.906 1 31.36 29 SER B CA 1
ATOM 3710 C C . SER B 1 29 ? -30.547 -18.344 -7.898 1 31.36 29 SER B C 1
ATOM 3712 O O . SER B 1 29 ? -31.172 -19.328 -7.512 1 31.36 29 SER B O 1
ATOM 3714 N N . PRO B 1 30 ? -31.078 -18.031 -9.055 1 32.28 30 PRO B N 1
ATOM 3715 C CA . PRO B 1 30 ? -31.406 -19.172 -9.906 1 32.28 30 PRO B CA 1
ATOM 3716 C C . PRO B 1 30 ? -30.531 -20.391 -9.617 1 32.28 30 PRO B C 1
ATOM 3718 O O . PRO B 1 30 ? -29.438 -20.25 -9.07 1 32.28 30 PRO B O 1
ATOM 3721 N N . ASP B 1 31 ? -31.141 -21.547 -9.305 1 36.44 31 ASP B N 1
ATOM 3722 C CA . ASP B 1 31 ? -30.562 -22.891 -9.383 1 36.44 31 ASP B CA 1
ATOM 3723 C C . ASP B 1 31 ? -29.453 -22.953 -10.422 1 36.44 31 ASP B C 1
ATOM 3725 O O . ASP B 1 31 ? -29.703 -23.219 -11.602 1 36.44 31 ASP B O 1
ATOM 3729 N N . HIS B 1 32 ? -28.859 -21.906 -10.633 1 37.53 32 HIS B N 1
ATOM 3730 C CA . HIS B 1 32 ? -27.938 -21.844 -11.766 1 37.53 32 HIS B CA 1
ATOM 3731 C C . HIS B 1 32 ? -26.953 -23.016 -11.734 1 37.53 32 HIS B C 1
ATOM 3733 O O . HIS B 1 32 ? -25.844 -22.906 -12.273 1 37.53 32 HIS B O 1
ATOM 3739 N N . THR B 1 33 ? -27.094 -23.906 -10.82 1 45.75 33 THR B N 1
ATOM 3740 C CA . THR B 1 33 ? -26.047 -24.859 -11.172 1 45.75 33 THR B CA 1
ATOM 3741 C C . THR B 1 33 ? -26.188 -25.312 -12.617 1 45.75 33 THR B C 1
ATOM 3743 O O . THR B 1 33 ? -26.547 -26.453 -12.875 1 45.75 33 THR B O 1
ATOM 3746 N N . ARG B 1 34 ? -27 -24.594 -13.383 1 48.06 34 ARG B N 1
ATOM 3747 C CA . ARG B 1 34 ? -27.094 -25.047 -14.766 1 48.06 34 ARG B CA 1
ATOM 3748 C C . ARG B 1 34 ? -25.703 -25.312 -15.344 1 48.06 34 ARG B C 1
ATOM 3750 O O . ARG B 1 34 ? -24.875 -24.406 -15.438 1 48.06 34 ARG B O 1
ATOM 3757 N N . LEU B 1 35 ? -25.312 -26.578 -15.18 1 60.53 35 LEU B N 1
ATOM 3758 C CA . LEU B 1 35 ? -24.172 -27.047 -15.969 1 60.53 35 LEU B CA 1
ATOM 3759 C C . LEU B 1 35 ? -24.203 -26.438 -17.375 1 60.53 35 LEU B C 1
ATOM 3761 O O . LEU B 1 35 ? -25.141 -26.672 -18.125 1 60.53 35 LEU B O 1
ATOM 3765 N N . LEU B 1 36 ? -23.359 -25.391 -17.469 1 76.94 36 LEU B N 1
ATOM 3766 C CA . LEU B 1 36 ? -23.219 -24.734 -18.766 1 76.94 36 LEU B CA 1
ATOM 3767 C C . LEU B 1 36 ? -22.781 -25.734 -19.828 1 76.94 36 LEU B C 1
ATOM 3769 O O . LEU B 1 36 ? -21.984 -26.625 -19.562 1 76.94 36 LEU B O 1
ATOM 3773 N N . GLN B 1 37 ? -23.609 -25.781 -20.875 1 87.88 37 GLN B N 1
ATOM 3774 C CA . GLN B 1 37 ? -23.266 -26.625 -22.016 1 87.88 37 GLN B CA 1
ATOM 3775 C C . GLN B 1 37 ? -22.781 -25.781 -23.188 1 87.88 37 GLN B C 1
ATOM 3777 O O . GLN B 1 37 ? -23.25 -24.656 -23.375 1 87.88 37 GLN B O 1
ATOM 3782 N N . ALA B 1 38 ? -21.859 -26.312 -23.844 1 94 38 ALA B N 1
ATOM 3783 C CA . ALA B 1 38 ? -21.453 -25.703 -25.109 1 94 38 ALA B CA 1
ATOM 3784 C C . ALA B 1 38 ? -22.328 -26.203 -26.25 1 94 38 ALA B C 1
ATOM 3786 O O . ALA B 1 38 ? -22.672 -27.391 -26.312 1 94 38 ALA B O 1
ATOM 3787 N N . LYS B 1 39 ? -22.734 -25.297 -27.062 1 94.19 39 LYS B N 1
ATOM 3788 C CA . LYS B 1 39 ? -23.469 -25.672 -28.281 1 94.19 39 LYS B CA 1
ATOM 3789 C C . LYS B 1 39 ? -22.516 -26.156 -29.359 1 94.19 39 LYS B C 1
ATOM 3791 O O . LYS B 1 39 ? -22.766 -27.188 -30 1 94.19 39 LYS B O 1
ATOM 3796 N N . GLU B 1 40 ? -21.484 -25.453 -29.609 1 95.69 40 GLU B N 1
ATOM 3797 C CA . GLU B 1 40 ? -20.5 -25.766 -30.641 1 95.69 40 GLU B CA 1
ATOM 3798 C C . GLU B 1 40 ? -19.125 -25.219 -30.266 1 95.69 40 GLU B C 1
ATOM 3800 O O . GLU B 1 40 ? -19.016 -24.266 -29.5 1 95.69 40 GLU B O 1
ATOM 3805 N N . ILE B 1 41 ? -18.109 -25.922 -30.703 1 97.25 41 ILE B N 1
ATOM 3806 C CA . ILE B 1 41 ? -16.75 -25.422 -30.562 1 97.25 41 ILE B CA 1
ATOM 3807 C C . ILE B 1 41 ? -16.078 -25.359 -31.938 1 97.25 41 ILE B C 1
ATOM 3809 O O . ILE B 1 41 ? -16.391 -26.172 -32.812 1 97.25 41 ILE B O 1
ATOM 3813 N N . GLU B 1 42 ? -15.273 -24.422 -32.125 1 96.12 42 GLU B N 1
ATOM 3814 C CA . GLU B 1 42 ? -14.539 -24.25 -33.375 1 96.12 42 GLU B CA 1
ATOM 3815 C C . GLU B 1 42 ? -13.07 -23.969 -33.125 1 96.12 42 GLU B C 1
ATOM 3817 O O . GLU B 1 42 ? -12.734 -23.016 -32.406 1 96.12 42 GLU B O 1
ATOM 3822 N N . ARG B 1 43 ? -12.258 -24.781 -33.656 1 94.88 43 ARG B N 1
ATOM 3823 C CA . ARG B 1 43 ? -10.82 -24.547 -33.625 1 94.88 43 ARG B CA 1
ATOM 3824 C C . ARG B 1 43 ? -10.391 -23.609 -34.719 1 94.88 43 ARG B C 1
ATOM 3826 O O . ARG B 1 43 ? -10.414 -23.969 -35.906 1 94.88 43 ARG B O 1
ATOM 3833 N N . ASN B 1 44 ? -10.078 -22.453 -34.375 1 92.06 44 ASN B N 1
ATOM 3834 C CA . ASN B 1 44 ? -9.555 -21.5 -35.344 1 92.06 44 ASN B CA 1
ATOM 3835 C C . ASN B 1 44 ? -8.031 -21.484 -35.344 1 92.06 44 ASN B C 1
ATOM 3837 O O . ASN B 1 44 ? -7.402 -20.75 -34.594 1 92.06 44 ASN B O 1
ATOM 3841 N N . LEU B 1 45 ? -7.426 -22.188 -36.219 1 86.56 45 LEU B N 1
ATOM 3842 C CA . LEU B 1 45 ? -5.98 -22.391 -36.25 1 86.56 45 LEU B CA 1
ATOM 3843 C C . LEU B 1 45 ? -5.266 -21.094 -36.656 1 86.56 45 LEU B C 1
ATOM 3845 O O . LEU B 1 45 ? -4.199 -20.781 -36.094 1 86.56 45 LEU B O 1
ATOM 3849 N N . GLY B 1 46 ? -5.832 -20.359 -37.562 1 85.88 46 GLY B N 1
ATOM 3850 C CA . GLY B 1 46 ? -5.223 -19.125 -38 1 85.88 46 GLY B CA 1
ATOM 3851 C C . GLY B 1 46 ? -5.09 -18.094 -36.906 1 85.88 46 GLY B C 1
ATOM 3852 O O . GLY B 1 46 ? -4.043 -17.453 -36.75 1 85.88 46 GLY B O 1
ATOM 3853 N N . ASP B 1 47 ? -6.066 -18.062 -36.062 1 88.31 47 ASP B N 1
ATOM 3854 C CA . ASP B 1 47 ? -6.082 -17.062 -35 1 88.31 47 ASP B CA 1
ATOM 3855 C C . ASP B 1 47 ? -5.484 -17.625 -33.719 1 88.31 47 ASP B C 1
ATOM 3857 O O . ASP B 1 47 ? -5.23 -16.891 -32.75 1 88.31 47 ASP B O 1
ATOM 3861 N N . GLY B 1 48 ? -5.273 -18.922 -33.75 1 93.62 48 GLY B N 1
ATOM 3862 C CA . GLY B 1 48 ? -4.691 -19.562 -32.594 1 93.62 48 GLY B CA 1
ATOM 3863 C C . GLY B 1 48 ? -5.633 -19.594 -31.391 1 93.62 48 GLY B C 1
ATOM 3864 O O . GLY B 1 48 ? -5.211 -19.422 -30.25 1 93.62 48 GLY B O 1
ATOM 3865 N N . LEU B 1 49 ? -6.957 -19.703 -31.641 1 96.25 49 LEU B N 1
ATOM 3866 C CA . LEU B 1 49 ? -7.887 -19.672 -30.516 1 96.25 49 LEU B CA 1
ATOM 3867 C C . LEU B 1 49 ? -9.016 -20.688 -30.719 1 96.25 49 LEU B C 1
ATOM 3869 O O . LEU B 1 49 ? -9.242 -21.156 -31.828 1 96.25 49 LEU B O 1
ATOM 3873 N N . LEU B 1 50 ? -9.641 -21.094 -29.688 1 97.31 50 LEU B N 1
ATOM 3874 C CA . LEU B 1 50 ? -10.859 -21.891 -29.672 1 97.31 50 LEU B CA 1
ATOM 3875 C C . LEU B 1 50 ? -12.086 -21 -29.469 1 97.31 50 LEU B C 1
ATOM 3877 O O . LEU B 1 50 ? -12.125 -20.188 -28.547 1 97.31 50 LEU B O 1
ATOM 3881 N N . SER B 1 51 ? -13.016 -21.125 -30.344 1 96.5 51 SER B N 1
ATOM 3882 C CA . SER B 1 51 ? -14.297 -20.453 -30.156 1 96.5 51 SER B CA 1
ATOM 3883 C C . SER B 1 51 ? -15.344 -21.406 -29.578 1 96.5 51 SER B C 1
ATOM 3885 O O . SER B 1 51 ? -15.523 -22.516 -30.078 1 96.5 51 SER B O 1
ATOM 3887 N N . VAL B 1 52 ? -15.945 -20.969 -28.547 1 96.38 52 VAL B N 1
ATOM 3888 C CA . VAL B 1 52 ? -17 -21.75 -27.922 1 96.38 52 VAL B CA 1
ATOM 3889 C C . VAL B 1 52 ? -18.328 -20.984 -28 1 96.38 52 VAL B C 1
ATOM 3891 O O . VAL B 1 52 ? -18.406 -19.844 -27.516 1 96.38 52 VAL B O 1
ATOM 3894 N N . THR B 1 53 ? -19.25 -21.531 -28.609 1 96.06 53 THR B N 1
ATOM 3895 C CA . THR B 1 53 ? -20.609 -21.016 -28.547 1 96.06 53 THR B CA 1
ATOM 3896 C C . THR B 1 53 ? -21.406 -21.734 -27.469 1 96.06 53 THR B C 1
ATOM 3898 O O . THR B 1 53 ? -21.531 -22.969 -27.5 1 96.06 53 THR B O 1
ATOM 3901 N N . TRP B 1 54 ? -21.922 -20.969 -26.578 1 94.31 54 TRP B N 1
ATOM 3902 C CA . TRP B 1 54 ? -22.641 -21.547 -25.453 1 94.31 54 TRP B CA 1
ATOM 3903 C C . TRP B 1 54 ? -24.109 -21.75 -25.781 1 94.31 54 TRP B C 1
ATOM 3905 O O . TRP B 1 54 ? -24.609 -21.234 -26.797 1 94.31 54 TRP B O 1
ATOM 3915 N N . ARG B 1 55 ? -24.781 -22.484 -24.984 1 91.44 55 ARG B N 1
ATOM 3916 C CA . ARG B 1 55 ? -26.172 -22.828 -25.234 1 91.44 55 ARG B CA 1
ATOM 3917 C C . ARG B 1 55 ? -27.047 -21.578 -25.25 1 91.44 55 ARG B C 1
ATOM 3919 O O . ARG B 1 55 ? -28.047 -21.516 -25.969 1 91.44 55 ARG B O 1
ATOM 3926 N N . ASP B 1 56 ? -26.656 -20.656 -24.5 1 88 56 ASP B N 1
ATOM 3927 C CA . ASP B 1 56 ? -27.453 -19.438 -24.422 1 88 56 ASP B CA 1
ATOM 3928 C C . ASP B 1 56 ? -27.188 -18.547 -25.625 1 88 56 ASP B C 1
ATOM 3930 O O . ASP B 1 56 ? -27.766 -17.453 -25.734 1 88 56 ASP B O 1
ATOM 3934 N N . GLY B 1 57 ? -26.375 -18.922 -26.531 1 89.94 57 GLY B N 1
ATOM 3935 C CA . GLY B 1 57 ? -26.125 -18.172 -27.75 1 89.94 57 GLY B CA 1
ATOM 3936 C C . GLY B 1 57 ? -24.891 -17.297 -27.672 1 89.94 57 GLY B C 1
ATOM 3937 O O . GLY B 1 57 ? -24.375 -16.844 -28.688 1 89.94 57 GLY B O 1
ATOM 3938 N N . SER B 1 58 ? -24.422 -17.047 -26.469 1 90.38 58 SER B N 1
ATOM 3939 C CA . SER B 1 58 ? -23.203 -16.25 -26.328 1 90.38 58 SER B CA 1
ATOM 3940 C C . SER B 1 58 ? -21.969 -17.047 -26.781 1 90.38 58 SER B C 1
ATOM 3942 O O . SER B 1 58 ? -22.047 -18.266 -26.938 1 90.38 58 SER B O 1
ATOM 3944 N N . SER B 1 59 ? -20.938 -16.328 -27.078 1 93.12 59 SER B N 1
ATOM 3945 C CA . SER B 1 59 ? -19.719 -16.984 -27.516 1 93.12 59 SER B CA 1
ATOM 3946 C C . SER B 1 59 ? -18.5 -16.453 -26.766 1 93.12 59 SER B C 1
ATOM 3948 O O . SER B 1 59 ? -18.5 -15.32 -26.281 1 93.12 59 SER B O 1
ATOM 3950 N N . SER B 1 60 ? -17.578 -17.344 -26.562 1 93.56 60 SER B N 1
ATOM 3951 C CA . SER B 1 60 ? -16.297 -17 -25.953 1 93.56 60 SER B CA 1
ATOM 3952 C C . SER B 1 60 ? -15.133 -17.484 -26.797 1 93.56 60 SER B C 1
ATOM 3954 O O . SER B 1 60 ? -15.227 -18.516 -27.469 1 93.56 60 SER B O 1
ATOM 3956 N N . ARG B 1 61 ? -14.125 -16.688 -26.828 1 95.5 61 ARG B N 1
ATOM 3957 C CA . ARG B 1 61 ? -12.891 -17.031 -27.531 1 95.5 61 ARG B CA 1
ATOM 3958 C C . ARG B 1 61 ? -11.75 -17.25 -26.547 1 95.5 61 ARG B C 1
ATOM 3960 O O . ARG B 1 61 ? -11.484 -16.406 -25.688 1 95.5 61 ARG B O 1
ATOM 3967 N N . TYR B 1 62 ? -11.055 -18.406 -26.672 1 96.56 62 TYR B N 1
ATOM 3968 C CA . TYR B 1 62 ? -9.953 -18.781 -25.781 1 96.56 62 TYR B CA 1
ATOM 3969 C C . TYR B 1 62 ? -8.688 -19.047 -26.578 1 96.56 62 TYR B C 1
ATOM 3971 O O . TYR B 1 62 ? -8.586 -20.062 -27.266 1 96.56 62 TYR B O 1
ATOM 3979 N N . PRO B 1 63 ? -7.691 -18.172 -26.516 1 97.5 63 PRO B N 1
ATOM 3980 C CA . PRO B 1 63 ? -6.414 -18.531 -27.141 1 97.5 63 PRO B CA 1
ATOM 3981 C C . PRO B 1 63 ? -5.855 -19.844 -26.594 1 97.5 63 PRO B C 1
ATOM 3983 O O . PRO B 1 63 ? -5.965 -20.125 -25.406 1 97.5 63 PRO B O 1
ATOM 3986 N N . PHE B 1 64 ? -5.254 -20.656 -27.453 1 98 64 PHE B N 1
ATOM 3987 C CA . PHE B 1 64 ? -4.82 -22 -27.094 1 98 64 PHE B CA 1
ATOM 3988 C C . PHE B 1 64 ? -3.748 -21.953 -26.016 1 98 64 PHE B C 1
ATOM 3990 O O . PHE B 1 64 ? -3.713 -22.812 -25.141 1 98 64 PHE B O 1
ATOM 3997 N N . ILE B 1 65 ? -2.877 -20.969 -26.062 1 97.31 65 ILE B N 1
ATOM 3998 C CA . ILE B 1 65 ? -1.823 -20.859 -25.062 1 97.31 65 ILE B CA 1
ATOM 3999 C C . ILE B 1 65 ? -2.445 -20.703 -23.672 1 97.31 65 ILE B C 1
ATOM 4001 O O . ILE B 1 65 ? -1.943 -21.266 -22.688 1 97.31 65 ILE B O 1
ATOM 4005 N N . TYR B 1 66 ? -3.533 -19.922 -23.625 1 96.94 66 TYR B N 1
ATOM 4006 C CA . TYR B 1 66 ? -4.266 -19.75 -22.375 1 96.94 66 TYR B CA 1
ATOM 4007 C C . TYR B 1 66 ? -4.84 -21.062 -21.891 1 96.94 66 TYR B C 1
ATOM 4009 O O . TYR B 1 66 ? -4.617 -21.453 -20.734 1 96.94 66 TYR B O 1
ATOM 4017 N N . LEU B 1 67 ? -5.422 -21.75 -22.734 1 97.56 67 LEU B N 1
ATOM 4018 C CA . LEU B 1 67 ? -6.047 -23.031 -22.391 1 97.56 67 LEU B CA 1
ATOM 4019 C C . LEU B 1 67 ? -5 -24.047 -21.953 1 97.56 67 LEU B C 1
ATOM 4021 O O . LEU B 1 67 ? -5.23 -24.812 -21.016 1 97.56 67 LEU B O 1
ATOM 4025 N N . ARG B 1 68 ? -3.855 -24.062 -22.609 1 97.44 68 ARG B N 1
ATOM 4026 C CA . ARG B 1 68 ? -2.799 -24.984 -22.234 1 97.44 68 ARG B CA 1
ATOM 4027 C C . ARG B 1 68 ? -2.236 -24.656 -20.859 1 97.44 68 ARG B C 1
ATOM 4029 O O . ARG B 1 68 ? -1.96 -25.547 -20.047 1 97.44 68 ARG B O 1
ATOM 4036 N N . ASP B 1 69 ? -2.064 -23.438 -20.609 1 96.25 69 ASP B N 1
ATOM 4037 C CA . ASP B 1 69 ? -1.498 -22.969 -19.344 1 96.25 69 ASP B CA 1
ATOM 4038 C C . ASP B 1 69 ? -2.412 -23.312 -18.172 1 96.25 69 ASP B C 1
ATOM 4040 O O . ASP B 1 69 ? -1.938 -23.609 -17.078 1 96.25 69 ASP B O 1
ATOM 4044 N N . ILE B 1 70 ? -3.73 -23.266 -18.422 1 94.56 70 ILE B N 1
ATOM 4045 C CA . ILE B 1 70 ? -4.641 -23.406 -17.281 1 94.56 70 ILE B CA 1
ATOM 4046 C C . ILE B 1 70 ? -5.133 -24.844 -17.188 1 94.56 70 ILE B C 1
ATOM 4048 O O . ILE B 1 70 ? -6.137 -25.109 -16.516 1 94.56 70 ILE B O 1
ATOM 4052 N N . CYS B 1 71 ? -4.426 -25.75 -17.891 1 95.25 71 CYS B N 1
ATOM 4053 C CA . CYS B 1 71 ? -4.758 -27.172 -17.812 1 95.25 71 CYS B CA 1
ATOM 4054 C C . CYS B 1 71 ? -4.758 -27.656 -16.359 1 95.25 71 CYS B C 1
ATOM 4056 O O . CYS B 1 71 ? -3.863 -27.297 -15.594 1 95.25 71 CYS B O 1
ATOM 4058 N N . ARG B 1 72 ? -5.703 -28.5 -16.016 1 91.44 72 ARG B N 1
ATOM 4059 C CA . ARG B 1 72 ? -5.871 -28.906 -14.633 1 91.44 72 ARG B CA 1
ATOM 4060 C C . ARG B 1 72 ? -5.578 -30.391 -14.469 1 91.44 72 ARG B C 1
ATOM 4062 O O . ARG B 1 72 ? -5.949 -31 -13.453 1 91.44 72 ARG B O 1
ATOM 4069 N N . CYS B 1 73 ? -5.012 -31 -15.461 1 92.75 73 CYS B N 1
ATOM 4070 C CA . CYS B 1 73 ? -4.668 -32.406 -15.305 1 92.75 73 CYS B CA 1
ATOM 4071 C C . CYS B 1 73 ? -3.629 -32.594 -14.203 1 92.75 73 CYS B C 1
ATOM 4073 O O . CYS B 1 73 ? -2.982 -31.641 -13.781 1 92.75 73 CYS B O 1
ATOM 4075 N N . PRO B 1 74 ? -3.438 -33.75 -13.664 1 89.69 74 PRO B N 1
ATOM 4076 C CA . PRO B 1 74 ? -2.533 -34 -12.539 1 89.69 74 PRO B CA 1
ATOM 4077 C C . PRO B 1 74 ? -1.077 -33.688 -12.875 1 89.69 74 PRO B C 1
ATOM 4079 O O . PRO B 1 74 ? -0.281 -33.406 -11.969 1 89.69 74 PRO B O 1
ATOM 4082 N N . GLN B 1 75 ? -0.743 -33.719 -14.141 1 91.31 75 GLN B N 1
ATOM 4083 C CA . GLN B 1 75 ? 0.622 -33.406 -14.555 1 91.31 75 GLN B CA 1
ATOM 4084 C C . GLN B 1 75 ? 0.861 -31.906 -14.539 1 91.31 75 GLN B C 1
ATOM 4086 O O . GLN B 1 75 ? 2.002 -31.453 -14.422 1 91.31 75 GLN B O 1
ATOM 4091 N N . CYS B 1 76 ? -0.228 -31.172 -14.617 1 93.38 76 CYS B N 1
ATOM 4092 C CA . CYS B 1 76 ? -0.08 -29.734 -14.828 1 93.38 76 CYS B CA 1
ATOM 4093 C C . CYS B 1 76 ? -0.457 -28.953 -13.57 1 93.38 76 CYS B C 1
ATOM 4095 O O . CYS B 1 76 ? -0.104 -27.781 -13.43 1 93.38 76 CYS B O 1
ATOM 4097 N N . PHE B 1 77 ? -1.158 -29.562 -12.68 1 89.62 77 PHE B N 1
ATOM 4098 C CA . PHE B 1 77 ? -1.716 -28.812 -11.555 1 89.62 77 PHE B CA 1
ATOM 4099 C C . PHE B 1 77 ? -1.801 -29.688 -10.312 1 89.62 77 PHE B C 1
ATOM 4101 O O . PHE B 1 77 ? -2.291 -30.828 -10.383 1 89.62 77 PHE B O 1
ATOM 4108 N N . HIS B 1 78 ? -1.225 -29.109 -9.25 1 83.31 78 HIS B N 1
ATOM 4109 C CA . HIS B 1 78 ? -1.356 -29.766 -7.957 1 83.31 78 HIS B CA 1
ATOM 4110 C C . HIS B 1 78 ? -2.633 -29.328 -7.246 1 83.31 78 HIS B C 1
ATOM 4112 O O . HIS B 1 78 ? -2.695 -28.219 -6.695 1 83.31 78 HIS B O 1
ATOM 4118 N N . ARG B 1 79 ? -3.521 -30.156 -7.113 1 78.19 79 ARG B N 1
ATOM 4119 C CA . ARG B 1 79 ? -4.828 -29.812 -6.562 1 78.19 79 ARG B CA 1
ATOM 4120 C C . ARG B 1 79 ? -4.738 -29.531 -5.066 1 78.19 79 ARG B C 1
ATOM 4122 O O . ARG B 1 79 ? -5.492 -28.719 -4.531 1 78.19 79 ARG B O 1
ATOM 4129 N N . SER B 1 80 ? -3.828 -30.219 -4.402 1 72.88 80 SER B N 1
ATOM 4130 C CA . SER B 1 80 ? -3.713 -30.078 -2.957 1 72.88 80 SER B CA 1
ATOM 4131 C C . SER B 1 80 ? -3.182 -28.703 -2.582 1 72.88 80 SER B C 1
ATOM 4133 O O . SER B 1 80 ? -3.682 -28.062 -1.649 1 72.88 80 SER B O 1
ATOM 4135 N N . SER B 1 81 ? -2.24 -28.172 -3.367 1 71.81 81 SER B N 1
ATOM 4136 C CA . SER B 1 81 ? -1.621 -26.891 -3.057 1 71.81 81 SER B CA 1
ATOM 4137 C C . SER B 1 81 ? -2.189 -25.781 -3.932 1 71.81 81 SER B C 1
ATOM 4139 O O . SER B 1 81 ? -1.908 -24.594 -3.707 1 71.81 81 SER B O 1
ATOM 4141 N N . LEU B 1 82 ? -3.031 -26.156 -4.875 1 76.88 82 LEU B N 1
ATOM 4142 C CA . LEU B 1 82 ? -3.629 -25.234 -5.824 1 76.88 82 LEU B CA 1
ATOM 4143 C C . LEU B 1 82 ? -2.553 -24.438 -6.566 1 76.88 82 LEU B C 1
ATOM 4145 O O . LEU B 1 82 ? -2.648 -23.219 -6.699 1 76.88 82 LEU B O 1
ATOM 4149 N N . GLN B 1 83 ? -1.513 -25.203 -6.887 1 80.25 83 GLN B N 1
ATOM 4150 C CA . GLN B 1 83 ? -0.406 -24.578 -7.602 1 80.25 83 GLN B CA 1
ATOM 4151 C C . GLN B 1 83 ? -0.091 -25.312 -8.891 1 80.25 83 GLN B C 1
ATOM 4153 O O . GLN B 1 83 ? -0.355 -26.516 -9.008 1 80.25 83 GLN B O 1
ATOM 4158 N N . ARG B 1 84 ? 0.522 -24.641 -9.773 1 86.75 84 ARG B N 1
ATOM 4159 C CA . ARG B 1 84 ? 0.918 -25.219 -11.055 1 86.75 84 ARG B CA 1
ATOM 4160 C C . ARG B 1 84 ? 2.088 -26.172 -10.891 1 86.75 84 ARG B C 1
ATOM 4162 O O . ARG B 1 84 ? 3.02 -25.906 -10.133 1 86.75 84 ARG B O 1
ATOM 4169 N N . ALA B 1 85 ? 1.941 -27.234 -11.547 1 85.62 85 ALA B N 1
ATOM 4170 C CA . ALA B 1 85 ? 3.062 -28.156 -11.672 1 85.62 85 ALA B CA 1
ATOM 4171 C C . ALA B 1 85 ? 3.816 -27.938 -12.977 1 85.62 85 ALA B C 1
ATOM 4173 O O . ALA B 1 85 ? 5.031 -28.141 -13.047 1 85.62 85 ALA B O 1
ATOM 4174 N N . LEU B 1 86 ? 3.062 -27.5 -13.906 1 89.56 86 LEU B N 1
ATOM 4175 C CA . LEU B 1 86 ? 3.605 -27.141 -15.211 1 89.56 86 LEU B CA 1
ATOM 4176 C C . LEU B 1 86 ? 4.473 -25.891 -15.117 1 89.56 86 LEU B C 1
ATOM 4178 O O . LEU B 1 86 ? 4.121 -24.953 -14.414 1 89.56 86 LEU B O 1
ATOM 4182 N N . ASP B 1 87 ? 5.641 -25.938 -15.742 1 91.12 87 ASP B N 1
ATOM 4183 C CA . ASP B 1 87 ? 6.418 -24.719 -15.945 1 91.12 87 ASP B CA 1
ATOM 4184 C C . ASP B 1 87 ? 6.168 -24.125 -17.328 1 91.12 87 ASP B C 1
ATOM 4186 O O . ASP B 1 87 ? 6.863 -24.469 -18.297 1 91.12 87 ASP B O 1
ATOM 4190 N N . PRO B 1 88 ? 5.309 -23.297 -17.406 1 93.19 88 PRO B N 1
ATOM 4191 C CA . PRO B 1 88 ? 4.926 -22.797 -18.734 1 93.19 88 PRO B CA 1
ATOM 4192 C C . PRO B 1 88 ? 6.055 -22.047 -19.438 1 93.19 88 PRO B C 1
ATOM 4194 O O . PRO B 1 88 ? 6.145 -22.078 -20.656 1 93.19 88 PRO B O 1
ATOM 4197 N N . VAL B 1 89 ? 6.895 -21.453 -18.703 1 94 89 VAL B N 1
ATOM 4198 C CA . VAL B 1 89 ? 7.973 -20.656 -19.281 1 94 89 VAL B CA 1
ATOM 4199 C C . VAL B 1 89 ? 8.93 -21.562 -20.047 1 94 89 VAL B C 1
ATOM 4201 O O . VAL B 1 89 ? 9.391 -21.203 -21.141 1 94 89 VAL B O 1
ATOM 4204 N N . ARG B 1 90 ? 9.117 -22.703 -19.547 1 92.38 90 ARG B N 1
ATOM 4205 C CA . ARG B 1 90 ? 10.047 -23.641 -20.172 1 92.38 90 ARG B CA 1
ATOM 4206 C C . ARG B 1 90 ? 9.336 -24.516 -21.203 1 92.38 90 ARG B C 1
ATOM 4208 O O . ARG B 1 90 ? 9.938 -24.906 -22.203 1 92.38 90 ARG B O 1
ATOM 4215 N N . GLU B 1 91 ? 8.109 -24.75 -21.016 1 94.56 91 GLU B N 1
ATOM 4216 C CA . GLU B 1 91 ? 7.492 -25.891 -21.703 1 94.56 91 GLU B CA 1
ATOM 4217 C C . GLU B 1 91 ? 6.523 -25.406 -22.781 1 94.56 91 GLU B C 1
ATOM 4219 O O . GLU B 1 91 ? 6.117 -26.188 -23.656 1 94.56 91 GLU B O 1
ATOM 4224 N N . LEU B 1 92 ? 6.191 -24.156 -22.719 1 96 92 LEU B N 1
ATOM 4225 C CA . LEU B 1 92 ? 5.117 -23.766 -23.625 1 96 92 LEU B CA 1
ATOM 4226 C C . LEU B 1 92 ? 5.598 -22.703 -24.594 1 96 92 LEU B C 1
ATOM 4228 O O . LEU B 1 92 ? 6.402 -21.844 -24.234 1 96 92 LEU B O 1
ATOM 4232 N N . ASP B 1 93 ? 5.07 -22.844 -25.766 1 95.5 93 ASP B N 1
ATOM 4233 C CA . ASP B 1 93 ? 5.207 -21.828 -26.797 1 95.5 93 ASP B CA 1
ATOM 4234 C C . ASP B 1 93 ? 3.943 -20.969 -26.906 1 95.5 93 ASP B C 1
ATOM 4236 O O . ASP B 1 93 ? 2.852 -21.5 -27.125 1 95.5 93 ASP B O 1
ATOM 4240 N N . PRO B 1 94 ? 4.141 -19.672 -26.859 1 95 94 PRO B N 1
ATOM 4241 C CA . PRO B 1 94 ? 2.957 -18.812 -26.906 1 95 94 PRO B CA 1
ATOM 4242 C C . PRO B 1 94 ? 2.15 -18.984 -28.188 1 95 94 PRO B C 1
ATOM 4244 O O . PRO B 1 94 ? 0.986 -18.578 -28.25 1 95 94 PRO B O 1
ATOM 4247 N N . SER B 1 95 ? 2.689 -19.594 -29.203 1 93.12 95 SER B N 1
ATOM 4248 C CA . SER B 1 95 ? 2.01 -19.766 -30.484 1 93.12 95 SER B CA 1
ATOM 4249 C C . SER B 1 95 ? 1.448 -21.172 -30.625 1 93.12 95 SER B C 1
ATOM 4251 O O . SER B 1 95 ? 1.001 -21.578 -31.703 1 93.12 95 SER B O 1
ATOM 4253 N N . LEU B 1 96 ? 1.404 -21.859 -29.594 1 94.56 96 LEU B N 1
ATOM 4254 C CA . LEU B 1 96 ? 0.96 -23.234 -29.656 1 94.56 96 LEU B CA 1
ATOM 4255 C C . LEU B 1 96 ? -0.503 -23.328 -30.062 1 94.56 96 LEU B C 1
ATOM 4257 O O . LEU B 1 96 ? -1.303 -22.453 -29.734 1 94.56 96 LEU B O 1
ATOM 4261 N N . VAL B 1 97 ? -0.822 -24.375 -30.781 1 95.62 97 VAL B N 1
ATOM 4262 C CA . VAL B 1 97 ? -2.186 -24.641 -31.234 1 95.62 97 VAL B CA 1
ATOM 4263 C C . VAL B 1 97 ? -2.557 -26.094 -30.906 1 95.62 97 VAL B C 1
ATOM 4265 O O . VAL B 1 97 ? -1.722 -27 -31.031 1 95.62 97 VAL B O 1
ATOM 4268 N N . ALA B 1 98 ? -3.768 -26.312 -30.562 1 96.94 98 ALA B N 1
ATOM 4269 C CA . ALA B 1 98 ? -4.227 -27.672 -30.281 1 96.94 98 ALA B CA 1
ATOM 4270 C C . ALA B 1 98 ? -4.355 -28.469 -31.578 1 96.94 98 ALA B C 1
ATOM 4272 O O . ALA B 1 98 ? -4.793 -27.938 -32.594 1 96.94 98 ALA B O 1
ATOM 4273 N N . SER B 1 99 ? -4.035 -29.734 -31.516 1 96.38 99 SER B N 1
ATOM 4274 C CA . SER B 1 99 ? -4.152 -30.625 -32.656 1 96.38 99 SER B CA 1
ATOM 4275 C C . SER B 1 99 ? -5.598 -31.047 -32.875 1 96.38 99 SER B C 1
ATOM 4277 O O . SER B 1 99 ? -6.008 -31.297 -34.031 1 96.38 99 SER B O 1
ATOM 4279 N N . LYS B 1 100 ? -6.32 -31.203 -31.828 1 97.12 100 LYS B N 1
ATOM 4280 C CA . LYS B 1 100 ? -7.711 -31.656 -31.891 1 97.12 100 LYS B CA 1
ATOM 4281 C C . LYS B 1 100 ? -8.539 -31.016 -30.781 1 97.12 100 LYS B C 1
ATOM 4283 O O . LYS B 1 100 ? -8.016 -30.688 -29.703 1 97.12 100 LYS B O 1
ATOM 4288 N N . ALA B 1 101 ? -9.773 -30.688 -31.078 1 97.75 101 ALA B N 1
ATOM 4289 C CA . ALA B 1 101 ? -10.758 -30.219 -30.109 1 97.75 101 ALA B CA 1
ATOM 4290 C C . ALA B 1 101 ? -12.062 -31 -30.234 1 97.75 101 ALA B C 1
ATOM 4292 O O . ALA B 1 101 ? -12.594 -31.172 -31.328 1 97.75 101 ALA B O 1
ATOM 4293 N N . GLU B 1 102 ? -12.508 -31.469 -29.078 1 97.5 102 GLU B N 1
ATOM 4294 C CA . GLU B 1 102 ? -13.727 -32.281 -29.078 1 97.5 102 GLU B CA 1
ATOM 4295 C C . GLU B 1 102 ? -14.68 -31.844 -27.969 1 97.5 102 GLU B C 1
ATOM 4297 O O . GLU B 1 102 ? -14.242 -31.484 -26.875 1 97.5 102 GLU B O 1
ATOM 4302 N N . LEU B 1 103 ? -15.891 -31.875 -28.297 1 96.88 103 LEU B N 1
ATOM 4303 C CA . LEU B 1 103 ? -16.969 -31.672 -27.344 1 96.88 103 LEU B CA 1
ATOM 4304 C C . LEU B 1 103 ? -17.578 -33 -26.922 1 96.88 103 LEU B C 1
ATOM 4306 O O . LEU B 1 103 ? -17.844 -33.875 -27.781 1 96.88 103 LEU B O 1
ATOM 4310 N N . SER B 1 104 ? -17.781 -33.125 -25.656 1 95.69 104 SER B N 1
ATOM 4311 C CA . SER B 1 104 ? -18.359 -34.375 -25.172 1 95.69 104 SER B CA 1
ATOM 4312 C C . SER B 1 104 ? -19.797 -34.531 -25.672 1 95.69 104 SER B C 1
ATOM 4314 O O . SER B 1 104 ? -20.422 -33.562 -26.094 1 95.69 104 SER B O 1
ATOM 4316 N N . HIS B 1 105 ? -20.234 -35.781 -25.516 1 94.5 105 HIS B N 1
ATOM 4317 C CA . HIS B 1 105 ? -21.578 -36.094 -25.984 1 94.5 105 HIS B CA 1
ATOM 4318 C C . HIS B 1 105 ? -22.641 -35.281 -25.234 1 94.5 105 HIS B C 1
ATOM 4320 O O . HIS B 1 105 ? -23.625 -34.844 -25.828 1 94.5 105 HIS B O 1
ATOM 4326 N N . ASP B 1 106 ? -22.375 -35.125 -23.953 1 93.44 106 ASP B N 1
ATOM 4327 C CA . ASP B 1 106 ? -23.344 -34.375 -23.141 1 93.44 106 ASP B CA 1
ATOM 4328 C C . ASP B 1 106 ? -23.078 -32.875 -23.234 1 93.44 106 ASP B C 1
ATOM 4330 O O . ASP B 1 106 ? -23.781 -32.094 -22.594 1 93.44 106 ASP B O 1
ATOM 4334 N N . ARG B 1 107 ? -22.047 -32.5 -23.953 1 94.75 107 ARG B N 1
ATOM 4335 C CA . ARG B 1 107 ? -21.703 -31.125 -24.281 1 94.75 107 ARG B CA 1
ATOM 4336 C C . ARG B 1 107 ? -21.344 -30.359 -23.016 1 94.75 107 ARG B C 1
ATOM 4338 O O . ARG B 1 107 ? -21.562 -29.141 -22.953 1 94.75 107 ARG B O 1
ATOM 4345 N N . LYS B 1 108 ? -20.828 -31.078 -22.031 1 94.62 108 LYS B N 1
ATOM 4346 C CA . LYS B 1 108 ? -20.484 -30.438 -20.766 1 94.62 108 LYS B CA 1
ATOM 4347 C C . LYS B 1 108 ? -18.969 -30.344 -20.578 1 94.62 108 LYS B C 1
ATOM 4349 O O . LYS B 1 108 ? -18.484 -29.75 -19.625 1 94.62 108 LYS B O 1
ATOM 4354 N N . GLN B 1 109 ? -18.25 -30.953 -21.547 1 96.19 109 GLN B N 1
ATOM 4355 C CA . GLN B 1 109 ? -16.797 -30.984 -21.438 1 96.19 109 GLN B CA 1
ATOM 4356 C C . GLN B 1 109 ? -16.141 -30.734 -22.781 1 96.19 109 GLN B C 1
ATOM 4358 O O . GLN B 1 109 ? -16.609 -31.234 -23.812 1 96.19 109 GLN B O 1
ATOM 4363 N N . ILE B 1 110 ? -15.062 -30.031 -22.734 1 97.31 110 ILE B N 1
ATOM 4364 C CA . ILE B 1 110 ? -14.234 -29.812 -23.906 1 97.31 110 ILE B CA 1
ATOM 4365 C C . ILE B 1 110 ? -12.867 -30.453 -23.719 1 97.31 110 ILE B C 1
ATOM 4367 O O . ILE B 1 110 ? -12.227 -30.266 -22.672 1 97.31 110 ILE B O 1
ATOM 4371 N N . THR B 1 111 ? -12.492 -31.203 -24.656 1 98.06 111 THR B N 1
ATOM 4372 C CA . THR B 1 111 ? -11.195 -31.875 -24.609 1 98.06 111 THR B CA 1
ATOM 4373 C C . THR B 1 111 ? -10.297 -31.375 -25.734 1 98.06 111 THR B C 1
ATOM 4375 O O . THR B 1 111 ? -10.711 -31.344 -26.891 1 98.06 111 THR B O 1
ATOM 4378 N N . LEU B 1 112 ? -9.117 -31.016 -25.406 1 98.06 112 LEU B N 1
ATOM 4379 C CA . LEU B 1 112 ? -8.117 -30.594 -26.375 1 98.06 112 LEU B CA 1
ATOM 4380 C C . LEU B 1 112 ? -6.918 -31.531 -26.359 1 98.06 112 LEU B C 1
ATOM 4382 O O . LEU B 1 112 ? -6.441 -31.938 -25.297 1 98.06 112 LEU B O 1
ATOM 4386 N N . THR B 1 113 ? -6.496 -31.891 -27.5 1 98.19 113 THR B N 1
ATOM 4387 C CA . THR B 1 113 ? -5.258 -32.656 -27.672 1 98.19 113 THR B CA 1
ATOM 4388 C C . THR B 1 113 ? -4.164 -31.766 -28.266 1 98.19 113 THR B C 1
ATOM 4390 O O . THR B 1 113 ? -4.395 -31.062 -29.25 1 98.19 113 THR B O 1
ATOM 4393 N N . TRP B 1 114 ? -3.031 -31.875 -27.688 1 97.25 114 TRP B N 1
ATOM 4394 C CA . TRP B 1 114 ? -1.93 -31 -28.094 1 97.25 114 TRP B CA 1
ATOM 4395 C C . TRP B 1 114 ? -0.933 -31.766 -28.969 1 97.25 114 TRP B C 1
ATOM 4397 O O . TRP B 1 114 ? -0.946 -33 -29 1 97.25 114 TRP B O 1
ATOM 4407 N N . PRO B 1 115 ? -0.05 -31.078 -29.688 1 95.12 115 PRO B N 1
ATOM 4408 C CA . PRO B 1 115 ? 0.87 -31.719 -30.625 1 95.12 115 PRO B CA 1
ATOM 4409 C C . PRO B 1 115 ? 1.751 -32.781 -29.969 1 95.12 115 PRO B C 1
ATOM 4411 O O . PRO B 1 115 ? 2.105 -33.781 -30.609 1 95.12 115 PRO B O 1
ATOM 4414 N N . ASN B 1 116 ? 2.055 -32.625 -28.734 1 95.06 116 ASN B N 1
ATOM 4415 C CA . ASN B 1 116 ? 2.916 -33.594 -28.047 1 95.06 116 ASN B CA 1
ATOM 4416 C C . ASN B 1 116 ? 2.111 -34.75 -27.453 1 95.06 116 ASN B C 1
ATOM 4418 O O . ASN B 1 116 ? 2.648 -35.562 -26.703 1 95.06 116 ASN B O 1
ATOM 4422 N N . GLY B 1 117 ? 0.866 -34.719 -27.672 1 96.06 117 GLY B N 1
ATOM 4423 C CA . GLY B 1 117 ? 0.016 -35.781 -27.219 1 96.06 117 GLY B CA 1
ATOM 4424 C C . GLY B 1 117 ? -0.665 -35.5 -25.891 1 96.06 117 GLY B C 1
ATOM 4425 O O . GLY B 1 117 ? -1.558 -36.25 -25.469 1 96.06 117 GLY B O 1
ATOM 4426 N N . HIS B 1 118 ? -0.288 -34.438 -25.188 1 97 118 HIS B N 1
ATOM 4427 C CA . HIS B 1 118 ? -0.934 -34.062 -23.938 1 97 118 HIS B CA 1
ATOM 4428 C C . HIS B 1 118 ? -2.414 -33.75 -24.156 1 97 118 HIS B C 1
ATOM 4430 O O . HIS B 1 118 ? -2.799 -33.25 -25.203 1 97 118 HIS B O 1
ATOM 4436 N N . VAL B 1 119 ? -3.215 -34.094 -23.141 1 97.81 119 VAL B N 1
ATOM 4437 C CA . VAL B 1 119 ? -4.656 -33.906 -23.266 1 97.81 119 VAL B CA 1
ATOM 4438 C C . VAL B 1 119 ? -5.145 -33.031 -22.109 1 97.81 119 VAL B C 1
ATOM 4440 O O . VAL B 1 119 ? -4.816 -33.281 -20.953 1 97.81 119 VAL B O 1
ATOM 4443 N N . SER B 1 120 ? -5.812 -31.953 -22.469 1 97.25 120 SER B N 1
ATOM 4444 C CA . SER B 1 120 ? -6.496 -31.094 -21.5 1 97.25 120 SER B CA 1
ATOM 4445 C C . SER B 1 120 ? -8.008 -31.297 -21.562 1 97.25 120 SER B C 1
ATOM 4447 O O . SER B 1 120 ? -8.586 -31.375 -22.641 1 97.25 120 SER B O 1
ATOM 4449 N N . CYS B 1 121 ? -8.641 -31.375 -20.422 1 96.88 121 CYS B N 1
ATOM 4450 C CA . CYS B 1 121 ? -10.086 -31.5 -20.312 1 96.88 121 CYS B CA 1
ATOM 4451 C C . CYS B 1 121 ? -10.664 -30.391 -19.438 1 96.88 121 CYS B C 1
ATOM 4453 O O . CYS B 1 121 ? -10.195 -30.172 -18.312 1 96.88 121 CYS B O 1
ATOM 4455 N N . PHE B 1 122 ? -11.641 -29.703 -19.984 1 95.56 122 PHE B N 1
ATOM 4456 C CA . PHE B 1 122 ? -12.258 -28.594 -19.25 1 95.56 122 PHE B CA 1
ATOM 4457 C C . PHE B 1 122 ? -13.758 -28.812 -19.109 1 95.56 122 PHE B C 1
ATOM 4459 O O . PHE B 1 122 ? -14.453 -29.047 -20.109 1 95.56 122 PHE B O 1
ATOM 4466 N N . ASP B 1 123 ? -14.203 -28.672 -17.859 1 93.75 123 ASP B N 1
ATOM 4467 C CA . ASP B 1 123 ? -15.641 -28.531 -17.672 1 93.75 123 ASP B CA 1
ATOM 4468 C C . ASP B 1 123 ? -16.141 -27.203 -18.266 1 93.75 123 ASP B C 1
ATOM 4470 O O . ASP B 1 123 ? -15.5 -26.172 -18.094 1 93.75 123 ASP B O 1
ATOM 4474 N N . CYS B 1 124 ? -17.266 -27.266 -18.953 1 94 124 CYS B N 1
ATOM 4475 C CA . CYS B 1 124 ? -17.781 -26.078 -19.609 1 94 124 CYS B CA 1
ATOM 4476 C C . CYS B 1 124 ? -18.094 -24.984 -18.594 1 94 124 CYS B C 1
ATOM 4478 O O . CYS B 1 124 ? -17.844 -23.797 -18.859 1 94 124 CYS B O 1
ATOM 4480 N N . ASP B 1 125 ? -18.594 -25.328 -17.438 1 89.69 125 ASP B N 1
ATOM 4481 C CA . ASP B 1 125 ? -18.875 -24.344 -16.406 1 89.69 125 ASP B CA 1
ATOM 4482 C C . ASP B 1 125 ? -17.578 -23.656 -15.93 1 89.69 125 ASP B C 1
ATOM 4484 O O . ASP B 1 125 ? -17.531 -22.438 -15.781 1 89.69 125 ASP B O 1
ATOM 4488 N N . TRP B 1 126 ? -16.594 -24.469 -15.695 1 90.38 126 TRP B N 1
ATOM 4489 C CA . TRP B 1 126 ? -15.297 -23.969 -15.242 1 90.38 126 TRP B CA 1
ATOM 4490 C C . TRP B 1 126 ? -14.688 -23.031 -16.266 1 90.38 126 TRP B C 1
ATOM 4492 O O . TRP B 1 126 ? -14.18 -21.969 -15.922 1 90.38 126 TRP B O 1
ATOM 4502 N N . LEU B 1 127 ? -14.766 -23.453 -17.484 1 92.75 127 LEU B N 1
ATOM 4503 C CA . LEU B 1 127 ? -14.172 -22.656 -18.562 1 92.75 127 LEU B CA 1
ATOM 4504 C C . LEU B 1 127 ? -14.969 -21.375 -18.797 1 92.75 127 LEU B C 1
ATOM 4506 O O . LEU B 1 127 ? -14.383 -20.328 -19.078 1 92.75 127 LEU B O 1
ATOM 4510 N N . PHE B 1 128 ? -16.266 -21.469 -18.688 1 90.75 128 PHE B N 1
ATOM 4511 C CA . PHE B 1 128 ? -17.109 -20.281 -18.859 1 90.75 128 PHE B CA 1
ATOM 4512 C C . PHE B 1 128 ? -16.734 -19.219 -17.828 1 90.75 128 PHE B C 1
ATOM 4514 O O . PHE B 1 128 ? -16.703 -18.016 -18.156 1 90.75 128 PHE B O 1
ATOM 4521 N N . GLU B 1 129 ? -16.438 -19.594 -16.594 1 86.31 129 GLU B N 1
ATOM 4522 C CA . GLU B 1 129 ? -16.047 -18.656 -15.539 1 86.31 129 GLU B CA 1
ATOM 4523 C C . GLU B 1 129 ? -14.727 -17.969 -15.875 1 86.31 129 GLU B C 1
ATOM 4525 O O . GLU B 1 129 ? -14.391 -16.938 -15.305 1 86.31 129 GLU B O 1
ATOM 4530 N N . ARG B 1 130 ? -14.008 -18.531 -16.75 1 91.25 130 ARG B N 1
ATOM 4531 C CA . ARG B 1 130 ? -12.68 -18.031 -17.094 1 91.25 130 ARG B CA 1
ATOM 4532 C C . ARG B 1 130 ? -12.68 -17.391 -18.484 1 91.25 130 ARG B C 1
ATOM 4534 O O . ARG B 1 130 ? -11.641 -17.328 -19.141 1 91.25 130 ARG B O 1
ATOM 4541 N N . ARG B 1 131 ? -13.852 -16.984 -18.938 1 91.44 131 ARG B N 1
ATOM 4542 C CA . ARG B 1 131 ? -13.945 -16.281 -20.203 1 91.44 131 ARG B CA 1
ATOM 4543 C C . ARG B 1 131 ? -13.148 -14.977 -20.172 1 91.44 131 ARG B C 1
ATOM 4545 O O . ARG B 1 131 ? -12.953 -14.398 -19.109 1 91.44 131 ARG B O 1
ATOM 4552 N N . LEU B 1 132 ? -12.734 -14.602 -21.297 1 91.75 132 LEU B N 1
ATOM 4553 C CA . LEU B 1 132 ? -11.938 -13.383 -21.453 1 91.75 132 LEU B CA 1
ATOM 4554 C C . LEU B 1 132 ? -12.805 -12.219 -21.906 1 91.75 132 LEU B C 1
ATOM 4556 O O . LEU B 1 132 ? -13.828 -12.422 -22.562 1 91.75 132 LEU B O 1
ATOM 4560 N N . PRO B 1 133 ? -12.422 -11.039 -21.406 1 86.69 133 PRO B N 1
ATOM 4561 C CA . PRO B 1 133 ? -13.211 -9.883 -21.828 1 86.69 133 PRO B CA 1
ATOM 4562 C C . PRO B 1 133 ? -13.07 -9.586 -23.328 1 86.69 133 PRO B C 1
ATOM 4564 O O . PRO B 1 133 ? -12.016 -9.844 -23.906 1 86.69 133 PRO B O 1
ATOM 4567 N N . ASP B 1 134 ? -14.234 -9.188 -23.812 1 77 134 ASP B N 1
ATOM 4568 C CA . ASP B 1 134 ? -14.133 -8.719 -25.188 1 77 134 ASP B CA 1
ATOM 4569 C C . ASP B 1 134 ? -13.453 -7.352 -25.25 1 77 134 ASP B C 1
ATOM 4571 O O . ASP B 1 134 ? -13.117 -6.773 -24.203 1 77 134 ASP B O 1
ATOM 4575 N N . SER B 1 135 ? -13.375 -6.641 -26.328 1 63 135 SER B N 1
ATOM 4576 C CA . SER B 1 135 ? -12.688 -5.359 -26.453 1 63 135 SER B CA 1
ATOM 4577 C C . SER B 1 135 ? -13.031 -4.438 -25.281 1 63 135 SER B C 1
ATOM 4579 O O . SER B 1 135 ? -12.148 -3.811 -24.703 1 63 135 SER B O 1
ATOM 4581 N N . ASN B 1 136 ? -14.266 -4.141 -25.078 1 50.81 136 ASN B N 1
ATOM 4582 C CA . ASN B 1 136 ? -14.648 -3.076 -24.156 1 50.81 136 ASN B CA 1
ATOM 4583 C C . ASN B 1 136 ? -15.023 -3.633 -22.781 1 50.81 136 ASN B C 1
ATOM 4585 O O . ASN B 1 136 ? -15.375 -2.875 -21.875 1 50.81 136 ASN B O 1
ATOM 4589 N N . GLY B 1 137 ? -15.078 -4.926 -22.562 1 50.06 137 GLY B N 1
ATOM 4590 C CA . GLY B 1 137 ? -15.703 -5.398 -21.344 1 50.06 137 GLY B CA 1
ATOM 4591 C C . GLY B 1 137 ? -14.703 -5.898 -20.312 1 50.06 137 GLY B C 1
ATOM 4592 O O . GLY B 1 137 ? -13.562 -6.203 -20.656 1 50.06 137 GLY B O 1
ATOM 4593 N N . GLN B 1 138 ? -14.648 -5.312 -19.125 1 51.19 138 GLN B N 1
ATOM 4594 C CA . GLN B 1 138 ? -13.805 -5.801 -18.031 1 51.19 138 GLN B CA 1
ATOM 4595 C C . GLN B 1 138 ? -14.438 -7.008 -17.344 1 51.19 138 GLN B C 1
ATOM 4597 O O . GLN B 1 138 ? -15.617 -6.98 -16.984 1 51.19 138 GLN B O 1
ATOM 4602 N N . GLN B 1 139 ? -13.969 -8.195 -17.609 1 51.59 139 GLN B N 1
ATOM 4603 C CA . GLN B 1 139 ? -14.562 -9.406 -17.047 1 51.59 139 GLN B CA 1
ATOM 4604 C C . GLN B 1 139 ? -14.438 -9.43 -15.523 1 51.59 139 GLN B C 1
ATOM 4606 O O . GLN B 1 139 ? -15.391 -9.781 -14.82 1 51.59 139 GLN B O 1
ATOM 4611 N N . PHE B 1 140 ? -13.148 -9.492 -14.969 1 50.88 140 PHE B N 1
ATOM 4612 C CA . PHE B 1 140 ? -13.055 -9.688 -13.523 1 50.88 140 PHE B CA 1
ATOM 4613 C C . PHE B 1 140 ? -12.656 -8.398 -12.82 1 50.88 140 PHE B C 1
ATOM 4615 O O . PHE B 1 140 ? -11.68 -7.75 -13.211 1 50.88 140 PHE B O 1
ATOM 4622 N N . GLU B 1 141 ? -13.734 -7.66 -12.469 1 49.75 141 GLU B N 1
ATOM 4623 C CA . GLU B 1 141 ? -13.375 -6.531 -11.617 1 49.75 141 GLU B CA 1
ATOM 4624 C C . GLU B 1 141 ? -12.742 -7.004 -10.312 1 49.75 141 GLU B C 1
ATOM 4626 O O . GLU B 1 141 ? -13.32 -7.828 -9.594 1 49.75 141 GLU B O 1
ATOM 4631 N N . GLU B 1 142 ? -11.516 -7.195 -10.367 1 51.28 142 GLU B N 1
ATOM 4632 C CA . GLU B 1 142 ? -10.984 -7.367 -9.016 1 51.28 142 GLU B CA 1
ATOM 4633 C C . GLU B 1 142 ? -11.875 -6.684 -7.98 1 51.28 142 GLU B C 1
ATOM 4635 O O . GLU B 1 142 ? -12.25 -5.52 -8.148 1 51.28 142 GLU B O 1
ATOM 4640 N N . GLN B 1 143 ? -12.797 -7.391 -7.52 1 45.81 143 GLN B N 1
ATOM 4641 C CA . GLN B 1 143 ? -13.711 -6.855 -6.52 1 45.81 143 GLN B CA 1
ATOM 4642 C C . GLN B 1 143 ? -13.031 -5.797 -5.66 1 45.81 143 GLN B C 1
ATOM 4644 O O . GLN B 1 143 ? -12.359 -6.125 -4.68 1 45.81 143 GLN B O 1
ATOM 4649 N N . SER B 1 144 ? -12.383 -4.867 -6.32 1 46.19 144 SER B N 1
ATOM 4650 C CA . SER B 1 144 ? -12 -3.771 -5.434 1 46.19 144 SER B CA 1
ATOM 4651 C C . SER B 1 144 ? -13.195 -3.279 -4.621 1 46.19 144 SER B C 1
ATOM 4653 O O . SER B 1 144 ? -14.344 -3.402 -5.055 1 46.19 144 SER B O 1
ATOM 4655 N N . PHE B 1 145 ? -13.094 -3.314 -3.41 1 43.28 145 PHE B N 1
ATOM 4656 C CA . PHE B 1 145 ? -14.125 -2.77 -2.535 1 43.28 145 PHE B CA 1
ATOM 4657 C C . PHE B 1 145 ? -14.906 -1.668 -3.24 1 43.28 145 PHE B C 1
ATOM 4659 O O . PHE B 1 145 ? -16.109 -1.504 -3.008 1 43.28 145 PHE B O 1
ATOM 4666 N N . ILE B 1 146 ? -14.172 -0.678 -3.918 1 45.19 146 ILE B N 1
ATOM 4667 C CA . ILE B 1 146 ? -14.875 0.526 -4.348 1 45.19 146 ILE B CA 1
ATOM 4668 C C . ILE B 1 146 ? -15.578 0.27 -5.68 1 45.19 146 ILE B C 1
ATOM 4670 O O . ILE B 1 146 ? -14.914 0.126 -6.715 1 45.19 146 ILE B O 1
ATOM 4674 N N . ARG B 1 147 ? -16.703 -0.405 -5.734 1 49.5 147 ARG B N 1
ATOM 4675 C CA . ARG B 1 147 ? -17.5 -0.677 -6.926 1 49.5 147 ARG B CA 1
ATOM 4676 C C . ARG B 1 147 ? -18.234 0.575 -7.391 1 49.5 147 ARG B C 1
ATOM 4678 O O . ARG B 1 147 ? -18.484 1.484 -6.598 1 49.5 147 ARG B O 1
ATOM 4685 N N . GLU B 1 148 ? -18.312 0.838 -8.656 1 48.94 148 GLU B N 1
ATOM 4686 C CA . GLU B 1 148 ? -19.234 1.758 -9.328 1 48.94 148 GLU B CA 1
ATOM 4687 C C . GLU B 1 148 ? -20.562 1.851 -8.586 1 48.94 148 GLU B C 1
ATOM 4689 O O . GLU B 1 148 ? -21.281 2.848 -8.703 1 48.94 148 GLU B O 1
ATOM 4694 N N . ASP B 1 149 ? -20.625 0.911 -7.602 1 57.34 149 ASP B N 1
ATOM 4695 C CA . ASP B 1 149 ? -21.906 0.901 -6.898 1 57.34 149 ASP B CA 1
ATOM 4696 C C . ASP B 1 149 ? -21.781 1.563 -5.527 1 57.34 149 ASP B C 1
ATOM 4698 O O . ASP B 1 149 ? -22.625 1.34 -4.648 1 57.34 149 ASP B O 1
ATOM 4702 N N . ALA B 1 150 ? -20.75 2.385 -5.496 1 65.25 150 ALA B N 1
ATOM 4703 C CA . ALA B 1 150 ? -20.609 3.086 -4.223 1 65.25 150 ALA B CA 1
ATOM 4704 C C . ALA B 1 150 ? -21.797 4.004 -3.969 1 65.25 150 ALA B C 1
ATOM 4706 O O . ALA B 1 150 ? -22.203 4.766 -4.852 1 65.25 150 ALA B O 1
ATOM 4707 N N . GLN B 1 151 ? -22.469 3.664 -2.9 1 72.44 151 GLN B N 1
ATOM 4708 C CA . GLN B 1 151 ? -23.484 4.605 -2.432 1 72.44 151 GLN B CA 1
ATOM 4709 C C . GLN B 1 151 ? -22.844 5.777 -1.69 1 72.44 151 GLN B C 1
ATOM 4711 O O . GLN B 1 151 ? -22.234 5.594 -0.63 1 72.44 151 GLN B O 1
ATOM 4716 N N . LEU B 1 152 ? -22.875 6.855 -2.398 1 73.62 152 LEU B N 1
ATOM 4717 C CA . LEU B 1 152 ? -22.203 8.031 -1.863 1 73.62 152 LEU B CA 1
ATOM 4718 C C . LEU B 1 152 ? -22.938 8.578 -0.651 1 73.62 152 LEU B C 1
ATOM 4720 O O . LEU B 1 152 ? -24.172 8.648 -0.648 1 73.62 152 LEU B O 1
ATOM 4724 N N . LEU B 1 153 ? -22.125 8.82 0.291 1 77.38 153 LEU B N 1
ATOM 4725 C CA . LEU B 1 153 ? -22.703 9.359 1.521 1 77.38 153 LEU B CA 1
ATOM 4726 C C . LEU B 1 153 ? -22.766 10.883 1.462 1 77.38 153 LEU B C 1
ATOM 4728 O O . LEU B 1 153 ? -21.906 11.523 0.869 1 77.38 153 LEU B O 1
ATOM 4732 N N . GLY B 1 154 ? -23.906 11.406 1.871 1 72.06 154 GLY B N 1
ATOM 4733 C CA . GLY B 1 154 ? -24.078 12.844 1.992 1 72.06 154 GLY B CA 1
ATOM 4734 C C . GLY B 1 154 ? -25.016 13.234 3.119 1 72.06 154 GLY B C 1
ATOM 4735 O O . GLY B 1 154 ? -25.281 12.438 4.023 1 72.06 154 GLY B O 1
ATOM 4736 N N . LEU B 1 155 ? -25.375 14.445 2.889 1 70 155 LEU B N 1
ATOM 4737 C CA . LEU B 1 155 ? -26.219 15.023 3.934 1 70 155 LEU B CA 1
ATOM 4738 C C . LEU B 1 155 ? -27.484 14.203 4.133 1 70 155 LEU B C 1
ATOM 4740 O O . LEU B 1 155 ? -28.141 13.836 3.162 1 70 155 LEU B O 1
ATOM 4744 N N . GLY B 1 156 ? -27.703 13.984 5.367 1 69.69 156 GLY B N 1
ATOM 4745 C CA . GLY B 1 156 ? -28.938 13.32 5.75 1 69.69 156 GLY B CA 1
ATOM 4746 C C . GLY B 1 156 ? -28.891 11.812 5.609 1 69.69 156 GLY B C 1
ATOM 4747 O O . GLY B 1 156 ? -29.844 11.117 5.953 1 69.69 156 GLY B O 1
ATOM 4748 N N . ALA B 1 157 ? -27.781 11.328 5.125 1 71.25 157 ALA B N 1
ATOM 4749 C CA . ALA B 1 157 ? -27.672 9.875 4.992 1 71.25 157 ALA B CA 1
ATOM 4750 C C . ALA B 1 157 ? -27.547 9.203 6.355 1 71.25 157 ALA B C 1
ATOM 4752 O O . ALA B 1 157 ? -26.922 9.75 7.27 1 71.25 157 ALA B O 1
ATOM 4753 N N . ASP B 1 158 ? -28.312 8.203 6.488 1 85.5 158 ASP B N 1
ATOM 4754 C CA . ASP B 1 158 ? -28.172 7.383 7.688 1 85.5 158 ASP B CA 1
ATOM 4755 C C . ASP B 1 158 ? -26.953 6.465 7.578 1 85.5 158 ASP B C 1
ATOM 4757 O O . ASP B 1 158 ? -26.688 5.891 6.52 1 85.5 158 ASP B O 1
ATOM 4761 N N . ILE B 1 159 ? -26.234 6.461 8.648 1 93.62 159 ILE B N 1
ATOM 4762 C CA . ILE B 1 159 ? -25.125 5.516 8.695 1 93.62 159 ILE B CA 1
ATOM 4763 C C . ILE B 1 159 ? -25.656 4.098 8.875 1 93.62 159 ILE B C 1
ATOM 4765 O O . ILE B 1 159 ? -26.344 3.809 9.867 1 93.62 159 ILE B O 1
ATOM 4769 N N . PRO B 1 160 ? -25.359 3.211 7.883 1 95.12 160 PRO B N 1
ATOM 4770 C CA . PRO B 1 160 ? -25.75 1.825 8.141 1 95.12 160 PRO B CA 1
ATOM 4771 C C . PRO B 1 160 ? -25.266 1.309 9.484 1 95.12 160 PRO B C 1
ATOM 4773 O O . PRO B 1 160 ? -24.125 1.57 9.867 1 95.12 160 PRO B O 1
ATOM 4776 N N . THR B 1 161 ? -26.156 0.626 10.203 1 97.06 161 THR B N 1
ATOM 4777 C CA . THR B 1 161 ? -25.859 0.189 11.562 1 97.06 161 THR B CA 1
ATOM 4778 C C . THR B 1 161 ? -26.141 -1.301 11.727 1 97.06 161 THR B C 1
ATOM 4780 O O . THR B 1 161 ? -27.156 -1.801 11.242 1 97.06 161 THR B O 1
ATOM 4783 N N . ILE B 1 162 ? -25.219 -1.99 12.328 1 97.81 162 ILE B N 1
ATOM 4784 C CA . ILE B 1 162 ? -25.375 -3.418 12.586 1 97.81 162 ILE B CA 1
ATOM 4785 C C . ILE B 1 162 ? -25.031 -3.719 14.047 1 97.81 162 ILE B C 1
ATOM 4787 O O . ILE B 1 162 ? -24.375 -2.916 14.711 1 97.81 162 ILE B O 1
ATOM 4791 N N . SER B 1 163 ? -25.484 -4.906 14.539 1 98.06 163 SER B N 1
ATOM 4792 C CA . SER B 1 163 ? -25.266 -5.301 15.93 1 98.06 163 SER B CA 1
ATOM 4793 C C . SER B 1 163 ? -23.906 -5.949 16.109 1 98.06 163 SER B C 1
ATOM 4795 O O . SER B 1 163 ? -23.516 -6.809 15.312 1 98.06 163 SER B O 1
ATOM 4797 N N . PHE B 1 164 ? -23.203 -5.535 17.219 1 98.5 164 PHE B N 1
ATOM 4798 C CA . PHE B 1 164 ? -21.906 -6.105 17.547 1 98.5 164 PHE B CA 1
ATOM 4799 C C . PHE B 1 164 ? -22.016 -7.609 17.75 1 98.5 164 PHE B C 1
ATOM 4801 O O . PHE B 1 164 ? -21.25 -8.383 17.172 1 98.5 164 PHE B O 1
ATOM 4808 N N . ASP B 1 165 ? -22.984 -8.031 18.484 1 98 165 ASP B N 1
ATOM 4809 C CA . ASP B 1 165 ? -23.172 -9.445 18.781 1 98 165 ASP B CA 1
ATOM 4810 C C . ASP B 1 165 ? -23.438 -10.25 17.516 1 98 165 ASP B C 1
ATOM 4812 O O . ASP B 1 165 ? -22.906 -11.352 17.344 1 98 165 ASP B O 1
ATOM 4816 N N . ASP B 1 166 ? -24.203 -9.68 16.672 1 97.75 166 ASP B N 1
ATOM 4817 C CA . ASP B 1 166 ? -24.516 -10.375 15.43 1 97.75 166 ASP B CA 1
ATOM 4818 C C . ASP B 1 166 ? -23.281 -10.508 14.547 1 97.75 166 ASP B C 1
ATOM 4820 O O . ASP B 1 166 ? -23.078 -11.539 13.906 1 97.75 166 ASP B O 1
ATOM 4824 N N . VAL B 1 167 ? -22.438 -9.508 14.539 1 97.69 167 VAL B N 1
ATOM 4825 C CA . VAL B 1 167 ? -21.219 -9.562 13.734 1 97.69 167 VAL B CA 1
ATOM 4826 C C . VAL B 1 167 ? -20.297 -10.672 14.25 1 97.69 167 VAL B C 1
ATOM 4828 O O . VAL B 1 167 ? -19.656 -11.367 13.469 1 97.69 167 VAL B O 1
ATOM 4831 N N . LEU B 1 168 ? -20.25 -10.883 15.516 1 96.88 168 LEU B N 1
ATOM 4832 C CA . LEU B 1 168 ? -19.344 -11.867 16.078 1 96.88 168 LEU B CA 1
ATOM 4833 C C . LEU B 1 168 ? -19.891 -13.281 15.922 1 96.88 168 LEU B C 1
ATOM 4835 O O . LEU B 1 168 ? -19.125 -14.242 15.836 1 96.88 168 LEU B O 1
ATOM 4839 N N . GLN B 1 169 ? -21.219 -13.398 15.75 1 95.69 169 GLN B N 1
ATOM 4840 C CA . GLN B 1 169 ? -21.797 -14.734 15.883 1 95.69 169 GLN B CA 1
ATOM 4841 C C . GLN B 1 169 ? -22.344 -15.234 14.547 1 95.69 169 GLN B C 1
ATOM 4843 O O . GLN B 1 169 ? -22.578 -16.422 14.375 1 95.69 169 GLN B O 1
ATOM 4848 N N . ASP B 1 170 ? -22.625 -14.281 13.68 1 96.69 170 ASP B N 1
ATOM 4849 C CA . ASP B 1 170 ? -23.344 -14.648 12.461 1 96.69 170 ASP B CA 1
ATOM 4850 C C . ASP B 1 170 ? -22.562 -14.266 11.211 1 96.69 170 ASP B C 1
ATOM 4852 O O . ASP B 1 170 ? -22.328 -13.086 10.953 1 96.69 170 ASP B O 1
ATOM 4856 N N . GLU B 1 171 ? -22.266 -15.289 10.414 1 95.12 171 GLU B N 1
ATOM 4857 C CA . GLU B 1 171 ? -21.484 -15.078 9.203 1 95.12 171 GLU B CA 1
ATOM 4858 C C . GLU B 1 171 ? -22.234 -14.211 8.203 1 95.12 171 GLU B C 1
ATOM 4860 O O . GLU B 1 171 ? -21.625 -13.445 7.449 1 95.12 171 GLU B O 1
ATOM 4865 N N . ARG B 1 172 ? -23.5 -14.344 8.156 1 96.25 172 ARG B N 1
ATOM 4866 C CA . ARG B 1 172 ? -24.297 -13.508 7.254 1 96.25 172 ARG B CA 1
ATOM 4867 C C . ARG B 1 172 ? -24.172 -12.039 7.629 1 96.25 172 ARG B C 1
ATOM 4869 O O . ARG B 1 172 ? -24.047 -11.18 6.754 1 96.25 172 ARG B O 1
ATOM 4876 N N . THR B 1 173 ? -24.203 -11.781 8.906 1 97.75 173 THR B N 1
ATOM 4877 C CA . THR B 1 173 ? -24.047 -10.406 9.375 1 97.75 173 THR B CA 1
ATOM 4878 C C . THR B 1 173 ? -22.641 -9.906 9.102 1 97.75 173 THR B C 1
ATOM 4880 O O . THR B 1 173 ? -22.438 -8.742 8.758 1 97.75 173 THR B O 1
ATOM 4883 N N . GLN B 1 174 ? -21.656 -10.781 9.273 1 97.19 174 GLN B N 1
ATOM 4884 C CA . GLN B 1 174 ? -20.281 -10.422 8.938 1 97.19 174 GLN B CA 1
ATOM 4885 C C . GLN B 1 174 ? -20.172 -10 7.477 1 97.19 174 GLN B C 1
ATOM 4887 O O . GLN B 1 174 ? -19.562 -8.969 7.168 1 97.19 174 GLN B O 1
ATOM 4892 N N . LEU B 1 175 ? -20.703 -10.797 6.652 1 96 175 LEU B N 1
ATOM 4893 C CA . LEU B 1 175 ? -20.672 -10.492 5.227 1 96 175 LEU B CA 1
ATOM 4894 C C . LEU B 1 175 ? -21.391 -9.18 4.934 1 96 175 LEU B C 1
ATOM 4896 O O . LEU B 1 175 ? -20.906 -8.359 4.141 1 96 175 LEU B O 1
ATOM 4900 N N . THR B 1 176 ? -22.516 -8.961 5.57 1 95.94 176 THR B N 1
ATOM 4901 C CA . THR B 1 176 ? -23.25 -7.711 5.41 1 95.94 176 THR B CA 1
ATOM 4902 C C . THR B 1 176 ? -22.391 -6.52 5.816 1 95.94 176 THR B C 1
ATOM 4904 O O . THR B 1 176 ? -22.344 -5.508 5.113 1 95.94 176 THR B O 1
ATOM 4907 N N . TRP B 1 177 ? -21.734 -6.621 6.934 1 97.31 177 TRP B N 1
ATOM 4908 C CA . TRP B 1 177 ? -20.812 -5.586 7.406 1 97.31 177 TRP B CA 1
ATOM 4909 C C . TRP B 1 177 ? -19.797 -5.223 6.324 1 97.31 177 TRP B C 1
ATOM 4911 O O . TRP B 1 177 ? -19.672 -4.051 5.961 1 97.31 177 TRP B O 1
ATOM 4921 N N . LEU B 1 178 ? -19.234 -6.23 5.77 1 95.44 178 LEU B N 1
ATOM 4922 C CA . LEU B 1 178 ? -18.141 -6.02 4.812 1 95.44 178 LEU B CA 1
ATOM 4923 C C . LEU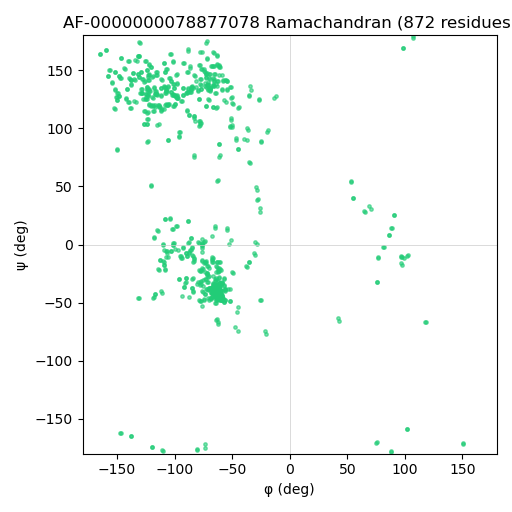 B 1 178 ? -18.688 -5.469 3.498 1 95.44 178 LEU B C 1
ATOM 4925 O O . LEU B 1 178 ? -18.047 -4.641 2.855 1 95.44 178 LEU B O 1
ATOM 4929 N N . LYS B 1 179 ? -19.797 -5.93 3.111 1 92.12 179 LYS B N 1
ATOM 4930 C CA . LYS B 1 179 ? -20.422 -5.391 1.908 1 92.12 179 LYS B CA 1
ATOM 4931 C C . LYS B 1 179 ? -20.797 -3.924 2.094 1 92.12 179 LYS B C 1
ATOM 4933 O O . LYS B 1 179 ? -20.656 -3.117 1.175 1 92.12 179 LYS B O 1
ATOM 4938 N N . LEU B 1 180 ? -21.297 -3.604 3.273 1 92.94 180 LEU B N 1
ATOM 4939 C CA . LEU B 1 180 ? -21.672 -2.225 3.57 1 92.94 180 LEU B CA 1
ATOM 4940 C C . LEU B 1 180 ? -20.438 -1.323 3.576 1 92.94 180 LEU B C 1
ATOM 4942 O O . LEU B 1 180 ? -20.484 -0.19 3.094 1 92.94 180 LEU B O 1
ATOM 4946 N N . ILE B 1 181 ? -19.359 -1.792 4.121 1 94.12 181 ILE B N 1
ATOM 4947 C CA . ILE B 1 181 ? -18.125 -1.03 4.074 1 94.12 181 ILE B CA 1
ATOM 4948 C C . ILE B 1 181 ? -17.734 -0.764 2.623 1 94.12 181 ILE B C 1
ATOM 4950 O O . ILE B 1 181 ? -17.312 0.346 2.277 1 94.12 181 ILE B O 1
ATOM 4954 N N . GLY B 1 182 ? -17.844 -1.738 1.827 1 89.56 182 GLY B N 1
ATOM 4955 C CA . GLY B 1 182 ? -17.531 -1.58 0.418 1 89.56 182 GLY B CA 1
ATOM 4956 C C . GLY B 1 182 ? -18.406 -0.564 -0.284 1 89.56 182 GLY B C 1
ATOM 4957 O O . GLY B 1 182 ? -17.922 0.253 -1.067 1 89.56 182 GLY B O 1
ATOM 4958 N N . SER B 1 183 ? -19.672 -0.609 -0.006 1 89 183 SER B N 1
ATOM 4959 C CA . SER B 1 183 ? -20.625 0.218 -0.739 1 89 183 SER B CA 1
ATOM 4960 C C . SER B 1 183 ? -20.703 1.622 -0.151 1 89 183 SER B C 1
ATOM 4962 O O . SER B 1 183 ? -20.781 2.607 -0.89 1 89 183 SER B O 1
ATOM 4964 N N . HIS B 1 184 ? -20.672 1.718 1.236 1 91.12 184 HIS B N 1
ATOM 4965 C CA . HIS B 1 184 ? -20.938 2.996 1.887 1 91.12 184 HIS B CA 1
ATOM 4966 C C . HIS B 1 184 ? -19.672 3.59 2.477 1 91.12 184 HIS B C 1
ATOM 4968 O O . HIS B 1 184 ? -19.609 4.789 2.746 1 91.12 184 HIS B O 1
ATOM 4974 N N . GLY B 1 185 ? -18.703 2.744 2.711 1 93.56 185 GLY B N 1
ATOM 4975 C CA . GLY B 1 185 ? -17.438 3.205 3.271 1 93.56 185 GLY B CA 1
ATOM 4976 C C . GLY B 1 185 ? -17.516 3.482 4.762 1 93.56 185 GLY B C 1
ATOM 4977 O O . GLY B 1 185 ? -16.5 3.688 5.414 1 93.56 185 GLY B O 1
ATOM 4978 N N . LEU B 1 186 ? -18.703 3.508 5.332 1 96.19 186 LEU B N 1
ATOM 4979 C CA . LEU B 1 186 ? -18.953 3.857 6.727 1 96.19 186 LEU B CA 1
ATOM 4980 C C . LEU B 1 186 ? -20.062 2.984 7.316 1 96.19 186 LEU B C 1
ATOM 4982 O O . LEU B 1 186 ? -21.156 2.908 6.762 1 96.19 186 LEU B O 1
ATOM 4986 N N . VAL B 1 187 ? -19.719 2.348 8.43 1 97.06 187 VAL B N 1
ATOM 4987 C CA . VAL B 1 187 ? -20.688 1.489 9.094 1 97.06 187 VAL B CA 1
ATOM 4988 C C . VAL B 1 187 ? -20.562 1.632 10.609 1 97.06 187 VAL B C 1
ATOM 4990 O O . VAL B 1 187 ? -19.438 1.661 11.133 1 97.06 187 VAL B O 1
ATOM 4993 N N . LEU B 1 188 ? -21.703 1.772 11.266 1 98.12 188 LEU B N 1
ATOM 4994 C CA . LEU B 1 188 ? -21.75 1.808 12.719 1 98.12 188 LEU B CA 1
ATOM 4995 C C . LEU B 1 188 ? -22.109 0.434 13.289 1 98.12 188 LEU B C 1
ATOM 4997 O O . LEU B 1 188 ? -23.062 -0.205 12.836 1 98.12 188 LEU B O 1
ATOM 5001 N N . ILE B 1 189 ? -21.297 -0.051 14.164 1 98.69 189 ILE B N 1
ATOM 5002 C CA . ILE B 1 189 ? -21.578 -1.262 14.93 1 98.69 189 ILE B CA 1
ATOM 5003 C C . ILE B 1 189 ? -21.953 -0.895 16.359 1 98.69 189 ILE B C 1
ATOM 5005 O O . ILE B 1 189 ? -21.156 -0.294 17.078 1 98.69 189 ILE B O 1
ATOM 5009 N N . ASN B 1 190 ? -23.141 -1.267 16.797 1 98.19 190 ASN B N 1
ATOM 5010 C CA . ASN B 1 190 ? -23.578 -0.877 18.125 1 98.19 190 ASN B CA 1
ATOM 5011 C C . ASN B 1 190 ? -23.609 -2.07 19.078 1 98.19 190 ASN B C 1
ATOM 5013 O O . ASN B 1 190 ? -23.562 -3.221 18.641 1 98.19 190 ASN B O 1
ATOM 5017 N N . GLY B 1 191 ? -23.516 -1.794 20.359 1 98.19 191 GLY B N 1
ATOM 5018 C CA . GLY B 1 191 ? -23.734 -2.797 21.391 1 98.19 191 GLY B CA 1
ATOM 5019 C C . GLY B 1 191 ? -22.469 -3.529 21.797 1 98.19 191 GLY B C 1
ATOM 5020 O O . GLY B 1 191 ? -22.531 -4.664 22.281 1 98.19 191 GLY B O 1
ATOM 5021 N N . ALA B 1 192 ? -21.344 -2.941 21.641 1 98.44 192 ALA B N 1
ATOM 5022 C CA . ALA B 1 192 ? -20.094 -3.629 21.938 1 98.44 192 ALA B CA 1
ATOM 5023 C C . ALA B 1 192 ? -19.75 -3.525 23.422 1 98.44 192 ALA B C 1
ATOM 5025 O O . ALA B 1 192 ? -18.844 -4.199 23.906 1 98.44 192 ALA B O 1
ATOM 5026 N N . GLY B 1 193 ? -20.484 -2.707 24.203 1 97.56 193 GLY B N 1
ATOM 5027 C CA . GLY B 1 193 ? -20.141 -2.471 25.594 1 97.56 193 GLY B CA 1
ATOM 5028 C C . GLY B 1 193 ? -18.953 -1.542 25.75 1 97.56 193 GLY B C 1
ATOM 5029 O O . GLY B 1 193 ? -18.438 -1.002 24.781 1 97.56 193 GLY B O 1
ATOM 5030 N N . SER B 1 194 ? -18.391 -1.396 26.984 1 97.06 194 SER B N 1
ATOM 5031 C CA . SER B 1 194 ? -17.391 -0.383 27.281 1 97.06 194 SER B CA 1
ATOM 5032 C C . SER B 1 194 ? -16 -1.008 27.422 1 97.06 194 SER B C 1
ATOM 5034 O O . SER B 1 194 ? -15.008 -0.295 27.516 1 97.06 194 SER B O 1
ATOM 5036 N N . ASP B 1 195 ? -15.922 -2.254 27.406 1 97.06 195 ASP B N 1
ATOM 5037 C CA . ASP B 1 195 ? -14.664 -2.932 27.703 1 97.06 195 ASP B CA 1
ATOM 5038 C C . ASP B 1 195 ? -13.672 -2.771 26.562 1 97.06 195 ASP B C 1
ATOM 5040 O O . ASP B 1 195 ? -14.055 -2.781 25.391 1 97.06 195 ASP B O 1
ATOM 5044 N N . ALA B 1 196 ? -12.43 -2.709 26.953 1 96.69 196 ALA B N 1
ATOM 5045 C CA . ALA B 1 196 ? -11.367 -2.746 25.953 1 96.69 196 ALA B CA 1
ATOM 5046 C C . ALA B 1 196 ? -11.305 -4.113 25.266 1 96.69 196 ALA B C 1
ATOM 5048 O O . ALA B 1 196 ? -11.742 -5.117 25.844 1 96.69 196 ALA B O 1
ATOM 5049 N N . GLY B 1 197 ? -10.805 -4.117 24.062 1 97.38 197 GLY B N 1
ATOM 5050 C CA . GLY B 1 197 ? -10.578 -5.387 23.375 1 97.38 197 GLY B CA 1
ATOM 5051 C C . GLY B 1 197 ? -11.641 -5.703 22.344 1 97.38 197 GLY B C 1
ATOM 5052 O O . GLY B 1 197 ? -11.5 -6.656 21.578 1 97.38 197 GLY B O 1
ATOM 5053 N N . GLN B 1 198 ? -12.719 -4.902 22.344 1 98.25 198 GLN B N 1
ATOM 5054 C CA . GLN B 1 198 ? -13.797 -5.176 21.406 1 98.25 198 GLN B CA 1
ATOM 5055 C C . GLN B 1 198 ? -13.336 -4.988 19.953 1 98.25 198 GLN B C 1
ATOM 5057 O O . GLN B 1 198 ? -13.773 -5.715 19.062 1 98.25 198 GLN B O 1
ATOM 5062 N N . VAL B 1 199 ? -12.461 -4.047 19.688 1 98.31 199 VAL B N 1
ATOM 5063 C CA . VAL B 1 199 ? -11.914 -3.809 18.359 1 98.31 199 VAL B CA 1
ATOM 5064 C C . VAL B 1 199 ? -11.109 -5.023 17.906 1 98.31 199 VAL B C 1
ATOM 5066 O O . VAL B 1 199 ? -11.18 -5.422 16.734 1 98.31 199 VAL B O 1
ATOM 5069 N N . LYS B 1 200 ? -10.352 -5.602 18.812 1 97.06 200 LYS B N 1
ATOM 5070 C CA . LYS B 1 200 ? -9.57 -6.797 18.5 1 97.06 200 LYS B CA 1
ATOM 5071 C C . LYS B 1 200 ? -10.469 -7.949 18.062 1 97.06 200 LYS B C 1
ATOM 5073 O O . LYS B 1 200 ? -10.125 -8.711 17.156 1 97.06 200 LYS B O 1
ATOM 5078 N N . LYS B 1 201 ? -11.578 -8.078 18.719 1 97.12 201 LYS B N 1
ATOM 5079 C CA . LYS B 1 201 ? -12.523 -9.133 18.344 1 97.12 201 LYS B CA 1
ATOM 5080 C C . LYS B 1 201 ? -12.977 -8.977 16.906 1 97.12 201 LYS B C 1
ATOM 5082 O O . LYS B 1 201 ? -13.078 -9.961 16.156 1 97.12 201 LYS B O 1
ATOM 5087 N N . LEU B 1 202 ? -13.281 -7.754 16.547 1 97.31 202 LEU B N 1
ATOM 5088 C CA . LEU B 1 202 ? -13.625 -7.5 15.148 1 97.31 202 LEU B CA 1
ATOM 5089 C C . LEU B 1 202 ? -12.445 -7.812 14.234 1 97.31 202 LEU B C 1
ATOM 5091 O O . LEU B 1 202 ? -12.633 -8.328 13.133 1 97.31 202 LEU B O 1
ATOM 5095 N N . GLY B 1 203 ? -11.234 -7.449 14.672 1 95 203 GLY B N 1
ATOM 5096 C CA . GLY B 1 203 ? -10.031 -7.781 13.93 1 95 203 GLY B CA 1
ATOM 5097 C C . GLY B 1 203 ? -9.883 -9.273 13.672 1 95 203 GLY B C 1
ATOM 5098 O O . GLY B 1 203 ? -9.445 -9.68 12.594 1 95 203 GLY B O 1
ATOM 5099 N N . ASP B 1 204 ? -10.242 -10.008 14.617 1 92.81 204 ASP B N 1
ATOM 5100 C CA . ASP B 1 204 ? -10.148 -11.461 14.484 1 92.81 204 ASP B CA 1
ATOM 5101 C C . ASP B 1 204 ? -11.117 -11.977 13.422 1 92.81 204 ASP B C 1
ATOM 5103 O O . ASP B 1 204 ? -10.82 -12.953 12.727 1 92.81 204 ASP B O 1
ATOM 5107 N N . VAL B 1 205 ? -12.266 -11.336 13.328 1 93.62 205 VAL B N 1
ATOM 5108 C CA . VAL B 1 205 ? -13.211 -11.68 12.273 1 93.62 205 VAL B CA 1
ATOM 5109 C C . VAL B 1 205 ? -12.57 -11.453 10.906 1 93.62 205 VAL B C 1
ATOM 5111 O O . VAL B 1 205 ? -12.789 -12.227 9.977 1 93.62 205 VAL B O 1
ATOM 5114 N N . LEU B 1 206 ? -11.742 -10.5 10.82 1 93.75 206 LEU B N 1
ATOM 5115 C CA . LEU B 1 206 ? -11.125 -10.109 9.562 1 93.75 206 LEU B CA 1
ATOM 5116 C C . LEU B 1 206 ? -9.828 -10.883 9.328 1 93.75 206 LEU B C 1
ATOM 5118 O O . LEU B 1 206 ? -9.266 -10.844 8.234 1 93.75 206 LEU B O 1
ATOM 5122 N N . GLY B 1 207 ? -9.336 -11.602 10.281 1 91.06 207 GLY B N 1
ATOM 5123 C CA . GLY B 1 207 ? -8.031 -12.25 10.289 1 91.06 207 GLY B CA 1
ATOM 5124 C C . GLY B 1 207 ? -7.117 -11.734 11.383 1 91.06 207 GLY B C 1
ATOM 5125 O O . GLY B 1 207 ? -6.789 -12.469 12.32 1 91.06 207 GLY B O 1
ATOM 5126 N N . TYR B 1 208 ? -6.695 -10.516 11.328 1 91.62 208 TYR B N 1
ATOM 5127 C CA . TYR B 1 208 ? -5.879 -9.852 12.336 1 91.62 208 TYR B CA 1
ATOM 5128 C C . TYR B 1 208 ? -5.883 -8.336 12.133 1 91.62 208 TYR B C 1
ATOM 5130 O O . TYR B 1 208 ? -6.305 -7.848 11.086 1 91.62 208 TYR B O 1
ATOM 5138 N N . LEU B 1 209 ? -5.469 -7.645 13.164 1 94.44 209 LEU B N 1
ATOM 5139 C CA . LEU B 1 209 ? -5.344 -6.191 13.078 1 94.44 209 LEU B CA 1
ATOM 5140 C C . LEU B 1 209 ? -3.963 -5.793 12.562 1 94.44 209 LEU B C 1
ATOM 5142 O O . LEU B 1 209 ? -2.988 -6.523 12.766 1 94.44 209 LEU B O 1
ATOM 5146 N N . LYS B 1 210 ? -3.922 -4.719 11.883 1 94.19 210 LYS B N 1
ATOM 5147 C CA . LYS B 1 210 ? -2.646 -4.109 11.516 1 94.19 210 LYS B CA 1
ATOM 5148 C C . LYS B 1 210 ? -1.939 -3.539 12.742 1 94.19 210 LYS B C 1
ATOM 5150 O O . LYS B 1 210 ? -2.572 -2.91 13.594 1 94.19 210 LYS B O 1
ATOM 5155 N N . THR B 1 211 ? -0.681 -3.812 12.82 1 91.31 211 THR B N 1
ATOM 5156 C CA . THR B 1 211 ? 0.121 -3.209 13.883 1 91.31 211 THR B CA 1
ATOM 5157 C C . THR B 1 211 ? 0.626 -1.832 13.461 1 91.31 211 THR B C 1
ATOM 5159 O O . THR B 1 211 ? 1.078 -1.65 12.328 1 91.31 211 THR B O 1
ATOM 5162 N N . MET B 1 212 ? 0.485 -0.906 14.344 1 89.31 212 MET B N 1
ATOM 5163 C CA . MET B 1 212 ? 1.044 0.433 14.18 1 89.31 212 MET B CA 1
ATOM 5164 C C . MET B 1 212 ? 2.025 0.751 15.305 1 89.31 212 MET B C 1
ATOM 5166 O O . MET B 1 212 ? 2.422 -0.139 16.062 1 89.31 212 MET B O 1
ATOM 5170 N N . TRP B 1 213 ? 2.486 1.947 15.328 1 86.25 213 TRP B N 1
ATOM 5171 C CA . TRP B 1 213 ? 3.5 2.303 16.312 1 86.25 213 TRP B CA 1
ATOM 5172 C C . TRP B 1 213 ? 2.951 2.172 17.734 1 86.25 213 TRP B C 1
ATOM 5174 O O . TRP B 1 213 ? 3.715 2.092 18.688 1 86.25 213 TRP B O 1
ATOM 5184 N N . PHE B 1 214 ? 1.664 2.08 17.891 1 84.69 214 PHE B N 1
ATOM 5185 C CA . PHE B 1 214 ? 1.036 1.947 19.188 1 84.69 214 PHE B CA 1
ATOM 5186 C C . PHE B 1 214 ? 0.634 0.501 19.453 1 84.69 214 PHE B C 1
ATOM 5188 O O . PHE B 1 214 ? 0.065 0.191 20.5 1 84.69 214 PHE B O 1
ATOM 5195 N N . GLY B 1 215 ? 0.878 -0.315 18.578 1 88.56 215 GLY B N 1
ATOM 5196 C CA . GLY B 1 215 ? 0.446 -1.698 18.703 1 88.56 215 GLY B CA 1
ATOM 5197 C C . GLY B 1 215 ? -0.783 -2.014 17.875 1 88.56 215 GLY B C 1
ATOM 5198 O O . GLY B 1 215 ? -1.045 -1.351 16.859 1 88.56 215 GLY B O 1
ATOM 5199 N N . GLU B 1 216 ? -1.493 -3.086 18.266 1 91.56 216 GLU B N 1
ATOM 5200 C CA . GLU B 1 216 ? -2.67 -3.506 17.5 1 91.56 216 GLU B CA 1
ATOM 5201 C C . GLU B 1 216 ? -3.84 -2.553 17.734 1 91.56 216 GLU B C 1
ATOM 5203 O O . GLU B 1 216 ? -4.609 -2.277 16.812 1 91.56 216 GLU B O 1
ATOM 5208 N N . THR B 1 217 ? -4 -2.174 19 1 94.75 217 THR B N 1
ATOM 5209 C CA . THR B 1 217 ? -4.992 -1.169 19.359 1 94.75 217 THR B CA 1
ATOM 5210 C C . THR B 1 217 ? -4.383 -0.107 20.266 1 94.75 217 THR B C 1
ATOM 5212 O O . THR B 1 217 ? -3.291 -0.298 20.797 1 94.75 217 THR B O 1
ATOM 5215 N N . TYR B 1 218 ? -5.047 1.022 20.359 1 90 218 TYR B N 1
ATOM 5216 C CA . TYR B 1 218 ? -4.566 2.072 21.25 1 90 218 TYR B CA 1
ATOM 5217 C C . TYR B 1 218 ? -5.727 2.881 21.812 1 90 218 TYR B C 1
ATOM 5219 O O . TYR B 1 218 ? -6.738 3.088 21.141 1 90 218 TYR B O 1
ATOM 5227 N N . PRO B 1 219 ? -5.574 3.285 23 1 91.44 219 PRO B N 1
ATOM 5228 C CA . PRO B 1 219 ? -6.586 4.152 23.594 1 91.44 219 PRO B CA 1
ATOM 5229 C C . PRO B 1 219 ? -6.41 5.621 23.219 1 91.44 219 PRO B C 1
ATOM 5231 O O . PRO B 1 219 ? -5.285 6.066 22.969 1 91.44 219 PRO B O 1
ATOM 5234 N N . VAL B 1 220 ? -7.469 6.297 23.094 1 89.94 220 VAL B N 1
ATOM 5235 C CA . VAL B 1 220 ? -7.504 7.75 22.984 1 89.94 220 VAL B CA 1
ATOM 5236 C C . VAL B 1 220 ? -8.297 8.336 24.141 1 89.94 220 VAL B C 1
ATOM 5238 O O . VAL B 1 220 ? -9.484 8.047 24.297 1 89.94 220 VAL B O 1
ATOM 5241 N N . VAL B 1 221 ? -7.637 9.047 24.938 1 90.19 221 VAL B N 1
ATOM 5242 C CA . VAL B 1 221 ? -8.281 9.672 26.078 1 90.19 221 VAL B CA 1
ATOM 5243 C C . VAL B 1 221 ? -8.312 11.188 25.891 1 90.19 221 VAL B C 1
ATOM 5245 O O . VAL B 1 221 ? -7.27 11.836 25.781 1 90.19 221 VAL B O 1
ATOM 5248 N N . ASN B 1 222 ? -9.492 11.688 25.781 1 86.81 222 ASN B N 1
ATOM 5249 C CA . ASN B 1 222 ? -9.672 13.125 25.656 1 86.81 222 ASN B CA 1
ATOM 5250 C C . ASN B 1 222 ? -10.227 13.734 26.953 1 86.81 222 ASN B C 1
ATOM 5252 O O . ASN B 1 222 ? -11.328 13.383 27.375 1 86.81 222 ASN B O 1
ATOM 5256 N N . LYS B 1 223 ? -9.5 14.625 27.516 1 86.06 223 LYS B N 1
ATOM 5257 C CA . LYS B 1 223 ? -9.953 15.367 28.688 1 86.06 223 LYS B CA 1
ATOM 5258 C C . LYS B 1 223 ? -10.438 16.766 28.297 1 86.06 223 LYS B C 1
ATOM 5260 O O . LYS B 1 223 ? -9.656 17.594 27.812 1 86.06 223 LYS B O 1
ATOM 5265 N N . ILE B 1 224 ? -11.695 16.984 28.594 1 84.12 224 ILE B N 1
ATOM 5266 C CA . ILE B 1 224 ? -12.32 18.234 28.188 1 84.12 224 ILE B CA 1
ATOM 5267 C C . ILE B 1 224 ? -12.555 19.125 29.422 1 84.12 224 ILE B C 1
ATOM 5269 O O . ILE B 1 224 ? -13 18.641 30.469 1 84.12 224 ILE B O 1
ATOM 5273 N N . GLY B 1 225 ? -12.516 20.562 29.359 1 73 225 GLY B N 1
ATOM 5274 C CA . GLY B 1 225 ? -12.82 21.531 30.391 1 73 225 GLY B CA 1
ATOM 5275 C C . GLY B 1 225 ? -11.727 21.656 31.438 1 73 225 GLY B C 1
ATOM 5276 O O . GLY B 1 225 ? -11.797 22.516 32.312 1 73 225 GLY B O 1
ATOM 5277 N N . SER B 1 226 ? -11 20.703 31.797 1 56.84 226 SER B N 1
ATOM 5278 C CA . SER B 1 226 ? -10.125 20.797 32.969 1 56.84 226 SER B CA 1
ATOM 5279 C C . SER B 1 226 ? -9.266 22.062 32.906 1 56.84 226 SER B C 1
ATOM 5281 O O . SER B 1 226 ? -8.812 22.453 31.828 1 56.84 226 SER B O 1
ATOM 5283 N N . GLU B 1 227 ? -9.648 23.047 33.844 1 48.91 227 GLU B N 1
ATOM 5284 C CA . GLU B 1 227 ? -9.078 24.344 34.188 1 48.91 227 GLU B CA 1
ATOM 5285 C C . GLU B 1 227 ? -7.609 24.422 33.75 1 48.91 227 GLU B C 1
ATOM 5287 O O . GLU B 1 227 ? -7.117 25.5 33.406 1 48.91 227 GLU B O 1
ATOM 5292 N N . ASP B 1 228 ? -6.805 23.703 34.656 1 41.41 228 ASP B N 1
ATOM 5293 C CA . ASP B 1 228 ? -5.402 24.109 34.625 1 41.41 228 ASP B CA 1
ATOM 5294 C C . ASP B 1 228 ? -4.898 24.25 33.188 1 41.41 228 ASP B C 1
ATOM 5296 O O . ASP B 1 228 ? -4.137 25.172 32.875 1 41.41 228 ASP B O 1
ATOM 5300 N N . THR B 1 229 ? -4.684 23.172 32.562 1 39 229 THR B N 1
ATOM 5301 C CA . THR B 1 229 ? -3.84 23.25 31.375 1 39 229 THR B CA 1
ATOM 5302 C C . THR B 1 229 ? -4.645 23.734 30.172 1 39 229 THR B C 1
ATOM 5304 O O . THR B 1 229 ? -5.871 23.625 30.156 1 39 229 THR B O 1
ATOM 5307 N N . GLY B 1 230 ? -4.145 24.562 29.297 1 38 230 GLY B N 1
ATOM 5308 C CA . GLY B 1 230 ? -4.457 24.984 27.938 1 38 230 GLY B CA 1
ATOM 5309 C C . GLY B 1 230 ? -5.465 24.094 27.234 1 38 230 GLY B C 1
ATOM 5310 O O . GLY B 1 230 ? -5.691 22.953 27.672 1 38 230 GLY B O 1
ATOM 5311 N N . ALA B 1 231 ? -6.531 24.766 26.734 1 41.47 231 ALA B N 1
ATOM 5312 C CA . ALA B 1 231 ? -7.516 24.047 25.922 1 41.47 231 ALA B CA 1
ATOM 5313 C C . ALA B 1 231 ? -6.945 22.75 25.391 1 41.47 231 ALA B C 1
ATOM 5315 O O . ALA B 1 231 ? -5.922 22.734 24.703 1 41.47 231 ALA B O 1
ATOM 5316 N N . SER B 1 232 ? -7.242 21.734 26.031 1 47.66 232 SER B N 1
ATOM 5317 C CA . SER B 1 232 ? -6.828 20.453 25.469 1 47.66 232 SER B CA 1
ATOM 5318 C C . SER B 1 232 ? -7.113 20.375 23.984 1 47.66 232 SER B C 1
ATOM 5320 O O . SER B 1 232 ? -8.18 20.797 23.516 1 47.66 232 SER B O 1
ATOM 5322 N N . PRO B 1 233 ? -6.16 20.234 23.156 1 54.47 233 PRO B N 1
ATOM 5323 C CA . PRO B 1 233 ? -6.348 20.094 21.719 1 54.47 233 PRO B CA 1
ATOM 5324 C C . PRO B 1 233 ? -7.613 19.312 21.359 1 54.47 233 PRO B C 1
ATOM 5326 O O . PRO B 1 233 ? -8.227 19.562 20.312 1 54.47 233 PRO B O 1
ATOM 5329 N N . ALA B 1 234 ? -8.156 18.609 22.422 1 53.31 234 ALA B N 1
ATOM 5330 C CA . ALA B 1 234 ? -9.344 17.812 22.141 1 53.31 234 ALA B CA 1
ATOM 5331 C C . ALA B 1 234 ? -10.602 18.672 22.188 1 53.31 234 ALA B C 1
ATOM 5333 O O . ALA B 1 234 ? -11.656 18.281 21.672 1 53.31 234 ALA B O 1
ATOM 5334 N N . SER B 1 235 ? -10.539 19.859 22.688 1 56.06 235 SER B N 1
ATOM 5335 C CA . SER B 1 235 ? -11.711 20.734 22.797 1 56.06 235 SER B CA 1
ATOM 5336 C C . SER B 1 235 ? -11.938 21.516 21.516 1 56.06 235 SER B C 1
ATOM 5338 O O . SER B 1 235 ? -13 22.109 21.328 1 56.06 235 SER B O 1
ATOM 5340 N N . ILE B 1 236 ? -11.023 21.328 20.656 1 69.06 236 ILE B N 1
ATOM 5341 C CA . ILE B 1 236 ? -11.117 22.094 19.422 1 69.06 236 ILE B CA 1
ATOM 5342 C C . ILE B 1 236 ? -11.633 21.203 18.297 1 69.06 236 ILE B C 1
ATOM 5344 O O . ILE B 1 236 ? -11.383 20 18.297 1 69.06 236 ILE B O 1
ATOM 5348 N N . ALA B 1 237 ? -12.469 21.891 17.547 1 82.06 237 ALA B N 1
ATOM 5349 C CA . ALA B 1 237 ? -13.008 21.172 16.391 1 82.06 237 ALA B CA 1
ATOM 5350 C C . ALA B 1 237 ? -11.883 20.688 15.477 1 82.06 237 ALA B C 1
ATOM 5352 O O . ALA B 1 237 ? -10.828 21.312 15.383 1 82.06 237 ALA B O 1
ATOM 5353 N N . CYS B 1 238 ? -12.07 19.547 14.984 1 88.12 238 CYS B N 1
ATOM 5354 C CA . CYS B 1 238 ? -11.164 18.984 13.992 1 88.12 238 CYS B CA 1
ATOM 5355 C C . CYS B 1 238 ? -11.852 18.828 12.641 1 88.12 238 CYS B C 1
ATOM 5357 O O . CYS B 1 238 ? -12.867 18.141 12.539 1 88.12 238 CYS B O 1
ATOM 5359 N N . VAL B 1 239 ? -11.328 19.516 11.672 1 91.75 239 VAL B N 1
ATOM 5360 C CA . VAL B 1 239 ? -11.852 19.391 10.32 1 91.75 239 VAL B CA 1
ATOM 5361 C C . VAL B 1 239 ? -11.664 17.969 9.82 1 91.75 239 VAL B C 1
ATOM 5363 O O . VAL B 1 239 ? -10.625 17.344 10.078 1 91.75 239 VAL B O 1
ATOM 5366 N N . PRO B 1 240 ? -12.719 17.484 9.094 1 95.75 240 PRO B N 1
ATOM 5367 C CA . PRO B 1 240 ? -12.547 16.125 8.555 1 95.75 240 PRO B CA 1
ATOM 5368 C C . PRO B 1 240 ? -11.281 15.984 7.719 1 95.75 240 PRO B C 1
ATOM 5370 O O . PRO B 1 240 ? -10.969 16.844 6.895 1 95.75 240 PRO B O 1
ATOM 5373 N N . LYS B 1 241 ? -10.562 14.906 7.984 1 96.25 241 LYS B N 1
ATOM 5374 C CA . LYS B 1 241 ? -9.273 14.703 7.332 1 96.25 241 LYS B CA 1
ATOM 5375 C C . LYS B 1 241 ? -9.008 13.219 7.098 1 96.25 241 LYS B C 1
ATOM 5377 O O . LYS B 1 241 ? -9.656 12.359 7.711 1 96.25 241 LYS B O 1
ATOM 5382 N N . ALA B 1 242 ? -8.094 12.961 6.176 1 97.12 242 ALA B N 1
ATOM 5383 C CA . ALA B 1 242 ? -7.672 11.594 5.898 1 97.12 242 ALA B CA 1
ATOM 5384 C C . ALA B 1 242 ? -6.863 11.023 7.059 1 97.12 242 ALA B C 1
ATOM 5386 O O . ALA B 1 242 ? -6.098 11.742 7.703 1 97.12 242 ALA B O 1
ATOM 5387 N N . THR B 1 243 ? -7.035 9.758 7.219 1 94.25 243 THR B N 1
ATOM 5388 C CA . THR B 1 243 ? -6.324 9.039 8.266 1 94.25 243 THR B CA 1
ATOM 5389 C C . THR B 1 243 ? -4.883 8.758 7.844 1 94.25 243 THR B C 1
ATOM 5391 O O . THR B 1 243 ? -4.641 8.234 6.758 1 94.25 243 THR B O 1
ATOM 5394 N N . CYS B 1 244 ? -3.91 9.141 8.617 1 94.38 244 CYS B N 1
ATOM 5395 C CA . CYS B 1 244 ? -2.488 8.852 8.492 1 94.38 244 CYS B CA 1
ATOM 5396 C C . CYS B 1 244 ? -1.98 9.227 7.102 1 94.38 244 CYS B C 1
ATOM 5398 O O . CYS B 1 244 ? -1.344 8.406 6.43 1 94.38 244 CYS B O 1
ATOM 5400 N N . PRO B 1 245 ? -2.168 10.422 6.664 1 96 245 PRO B N 1
ATOM 5401 C CA . PRO B 1 245 ? -1.748 10.805 5.316 1 96 245 PRO B CA 1
ATOM 5402 C C . PRO B 1 245 ? -0.23 10.812 5.152 1 96 245 PRO B C 1
ATOM 5404 O O . PRO B 1 245 ? 0.272 10.914 4.031 1 96 245 PRO B O 1
ATOM 5407 N N . TYR B 1 246 ? 0.54 10.711 6.199 1 94.06 246 TYR B N 1
ATOM 5408 C CA . TYR B 1 246 ? 1.998 10.766 6.195 1 94.06 246 TYR B CA 1
ATOM 5409 C C . TYR B 1 246 ? 2.592 9.391 5.914 1 94.06 246 TYR B C 1
ATOM 5411 O O . TYR B 1 246 ? 3.811 9.211 5.973 1 94.06 246 TYR B O 1
ATOM 5419 N N . LYS B 1 247 ? 1.753 8.414 5.613 1 94.56 247 LYS B N 1
ATOM 5420 C CA . LYS B 1 247 ? 2.199 7.066 5.281 1 94.56 247 LYS B CA 1
ATOM 5421 C C . LYS B 1 247 ? 1.852 6.707 3.84 1 94.56 247 LYS B C 1
ATOM 5423 O O . LYS B 1 247 ? 0.827 7.152 3.314 1 94.56 247 LYS B O 1
ATOM 5428 N N . GLU B 1 248 ? 2.75 5.859 3.289 1 91.56 248 GLU B N 1
ATOM 5429 C CA . GLU B 1 248 ? 2.406 5.285 1.992 1 91.56 248 GLU B CA 1
ATOM 5430 C C . GLU B 1 248 ? 1.268 4.277 2.119 1 91.56 248 GLU B C 1
ATOM 5432 O O . GLU B 1 248 ? 0.285 4.344 1.378 1 91.56 248 GLU B O 1
ATOM 5437 N N . TYR B 1 249 ? 1.442 3.465 3.053 1 89.44 249 TYR B N 1
ATOM 5438 C CA . TYR B 1 249 ? 0.358 2.529 3.33 1 89.44 249 TYR B CA 1
ATOM 5439 C C . TYR B 1 249 ? -0.347 2.883 4.633 1 89.44 249 TYR B C 1
ATOM 5441 O O . TYR B 1 249 ? 0.23 2.748 5.715 1 89.44 249 TYR B O 1
ATOM 5449 N N . ARG B 1 250 ? -1.554 3.15 4.629 1 91.12 250 ARG B N 1
ATOM 5450 C CA . ARG B 1 250 ? -2.27 3.775 5.734 1 91.12 250 ARG B CA 1
ATOM 5451 C C . ARG B 1 250 ? -3.174 2.77 6.441 1 91.12 250 ARG B C 1
ATOM 5453 O O . ARG B 1 250 ? -3.732 3.064 7.5 1 91.12 250 ARG B O 1
ATOM 5460 N N . GLY B 1 251 ? -3.35 1.637 5.887 1 90.44 251 GLY B N 1
ATOM 5461 C CA . GLY B 1 251 ? -4.391 0.734 6.359 1 90.44 251 GLY B CA 1
ATOM 5462 C C . GLY B 1 251 ? -5.652 0.794 5.523 1 90.44 251 GLY B C 1
ATOM 5463 O O . GLY B 1 251 ? -5.828 1.711 4.715 1 90.44 251 GLY B O 1
ATOM 5464 N N . GLY B 1 252 ? -6.52 -0.118 5.746 1 93.25 252 GLY B N 1
ATOM 5465 C CA . GLY B 1 252 ? -7.715 -0.181 4.918 1 93.25 252 GLY B CA 1
ATOM 5466 C C . GLY B 1 252 ? -8.984 0.175 5.672 1 93.25 252 GLY B C 1
ATOM 5467 O O . GLY B 1 252 ? -9.875 0.824 5.121 1 93.25 252 GLY B O 1
ATOM 5468 N N . LEU B 1 253 ? -9.086 -0.272 6.859 1 97 253 LEU B N 1
ATOM 5469 C CA . LEU B 1 253 ? -10.25 -0.041 7.707 1 97 253 LEU B CA 1
ATOM 5470 C C . LEU B 1 253 ? -9.836 0.545 9.055 1 97 253 LEU B C 1
ATOM 5472 O O . LEU B 1 253 ? -8.961 -0.004 9.727 1 97 253 LEU B O 1
ATOM 5476 N N . HIS B 1 254 ? -10.398 1.657 9.398 1 97.81 254 HIS B N 1
ATOM 5477 C CA . HIS B 1 254 ? -10.195 2.266 10.711 1 97.81 254 HIS B CA 1
ATOM 5478 C C . HIS B 1 254 ? -11.398 2.041 11.617 1 97.81 254 HIS B C 1
ATOM 5480 O O . HIS B 1 254 ? -12.539 2.229 11.195 1 97.81 254 HIS B O 1
ATOM 5486 N N . MET B 1 255 ? -11.164 1.604 12.789 1 98.44 255 MET B N 1
ATOM 5487 C CA . MET B 1 255 ? -12.234 1.331 13.742 1 98.44 255 MET B CA 1
ATOM 5488 C C . MET B 1 255 ? -12.047 2.154 15.016 1 98.44 255 MET B C 1
ATOM 5490 O O . MET B 1 255 ? -10.953 2.207 15.57 1 98.44 255 MET B O 1
ATOM 5494 N N . ILE B 1 256 ? -13.117 2.771 15.43 1 98.12 256 ILE B N 1
ATOM 5495 C CA . ILE B 1 256 ? -13.109 3.59 16.641 1 98.12 256 ILE B CA 1
ATOM 5496 C C . ILE B 1 256 ? -14.227 3.129 17.578 1 98.12 256 ILE B C 1
ATOM 5498 O O . ILE B 1 256 ? -15.406 3.258 17.266 1 98.12 256 ILE B O 1
ATOM 5502 N N . HIS B 1 257 ? -13.859 2.635 18.672 1 98.75 257 HIS B N 1
ATOM 5503 C CA . HIS B 1 257 ? -14.773 2.164 19.719 1 98.75 257 HIS B CA 1
ATOM 5504 C C . HIS B 1 257 ? -14.922 3.197 20.828 1 98.75 257 HIS B C 1
ATOM 5506 O O . HIS B 1 257 ? -13.945 3.549 21.484 1 98.75 257 HIS B O 1
ATOM 5512 N N . CYS B 1 258 ? -16.172 3.625 21.031 1 98.25 258 CYS B N 1
ATOM 5513 C CA . CYS B 1 258 ? -16.422 4.508 22.156 1 98.25 258 CYS B CA 1
ATOM 5514 C C . CYS B 1 258 ? -16.609 3.711 23.438 1 98.25 258 CYS B C 1
ATOM 5516 O O . CYS B 1 258 ? -17.641 3.074 23.641 1 98.25 258 CYS B O 1
ATOM 5518 N N . ARG B 1 259 ? -15.68 3.814 24.297 1 98.19 259 ARG B N 1
ATOM 5519 C CA . ARG B 1 259 ? -15.711 3.074 25.547 1 98.19 259 ARG B CA 1
ATOM 5520 C C . ARG B 1 259 ? -16.375 3.898 26.656 1 98.19 259 ARG B C 1
ATOM 5522 O O . ARG B 1 259 ? -16.984 3.346 27.562 1 98.19 259 ARG B O 1
ATOM 5529 N N . GLN B 1 260 ? -16.078 5.184 26.562 1 96.56 260 GLN B N 1
ATOM 5530 C CA . GLN B 1 260 ? -16.688 6.141 27.5 1 96.56 260 GLN B CA 1
ATOM 5531 C C . GLN B 1 260 ? -17.109 7.414 26.766 1 96.56 260 GLN B C 1
ATOM 5533 O O . GLN B 1 260 ? -16.266 8.172 26.281 1 96.56 260 GLN B O 1
ATOM 5538 N N . GLU B 1 261 ? -18.406 7.648 26.797 1 93.75 261 GLU B N 1
ATOM 5539 C CA . GLU B 1 261 ? -18.922 8.844 26.141 1 93.75 261 GLU B CA 1
ATOM 5540 C C . GLU B 1 261 ? -18.875 10.047 27.078 1 93.75 261 GLU B C 1
ATOM 5542 O O . GLU B 1 261 ? -18.828 9.898 28.297 1 93.75 261 GLU B O 1
ATOM 5547 N N . LEU B 1 262 ? -18.766 11.148 26.484 1 90.88 262 LEU B N 1
ATOM 5548 C CA . LEU B 1 262 ? -18.938 12.406 27.188 1 90.88 262 LEU B CA 1
ATOM 5549 C C . LEU B 1 262 ? -20.219 13.117 26.75 1 90.88 262 LEU B C 1
ATOM 5551 O O . LEU B 1 262 ? -20.359 13.461 25.562 1 90.88 262 LEU B O 1
ATOM 5555 N N . GLY B 1 263 ? -21.094 13.281 27.625 1 87.88 263 GLY B N 1
ATOM 5556 C CA . GLY B 1 263 ? -22.344 13.953 27.312 1 87.88 263 GLY B CA 1
ATOM 5557 C C . GLY B 1 263 ? -22.188 15.445 27.109 1 87.88 263 GLY B C 1
ATOM 5558 O O . GLY B 1 263 ? -21.078 15.969 27.188 1 87.88 263 GLY B O 1
ATOM 5559 N N . GLY B 1 264 ? -23.328 16.078 26.703 1 88.44 264 GLY B N 1
ATOM 5560 C CA . GLY B 1 264 ? -23.297 17.516 26.469 1 88.44 264 GLY B CA 1
ATOM 5561 C C . GLY B 1 264 ? -23.344 17.891 25 1 88.44 264 GLY B C 1
ATOM 5562 O O . GLY B 1 264 ? -23.344 17 24.141 1 88.44 264 GLY B O 1
ATOM 5563 N N . GLU B 1 265 ? -23.359 19.188 24.875 1 90.25 265 GLU B N 1
ATOM 5564 C CA . GLU B 1 265 ? -23.422 19.688 23.5 1 90.25 265 GLU B CA 1
ATOM 5565 C C . GLU B 1 265 ? -22.062 19.594 22.797 1 90.25 265 GLU B C 1
ATOM 5567 O O . GLU B 1 265 ? -21.031 19.859 23.422 1 90.25 265 GLU B O 1
ATOM 5572 N N . GLY B 1 266 ? -22.188 19.266 21.547 1 91.19 266 GLY B N 1
ATOM 5573 C CA . GLY B 1 266 ? -20.938 19.172 20.781 1 91.19 266 GLY B CA 1
ATOM 5574 C C . GLY B 1 266 ? -20.297 17.797 20.859 1 91.19 266 GLY B C 1
ATOM 5575 O O . GLY B 1 266 ? -20.891 16.859 21.422 1 91.19 266 GLY B O 1
ATOM 5576 N N . GLY B 1 267 ? -19.125 17.641 20.219 1 91.44 267 GLY B N 1
ATOM 5577 C CA . GLY B 1 267 ? -18.344 16.422 20.297 1 91.44 267 GLY B CA 1
ATOM 5578 C C . GLY B 1 267 ? -18.766 15.375 19.281 1 91.44 267 GLY B C 1
ATOM 5579 O O . GLY B 1 267 ? -18.266 14.242 19.312 1 91.44 267 GLY B O 1
ATOM 5580 N N . GLU B 1 268 ? -19.625 15.758 18.391 1 93.56 268 GLU B N 1
ATOM 5581 C CA . GLU B 1 268 ? -20.016 14.828 17.344 1 93.56 268 GLU B CA 1
ATOM 5582 C C . GLU B 1 268 ? -18.844 14.523 16.406 1 93.56 268 GLU B C 1
ATOM 5584 O O . GLU B 1 268 ? -18.062 15.422 16.078 1 93.56 268 GLU B O 1
ATOM 5589 N N . HIS B 1 269 ? -18.719 13.312 16.094 1 93.94 269 HIS B N 1
ATOM 5590 C CA . HIS B 1 269 ? -17.844 12.992 14.969 1 93.94 269 HIS B CA 1
ATOM 5591 C C . HIS B 1 269 ? -18.453 13.461 13.656 1 93.94 269 HIS B C 1
ATOM 5593 O O . HIS B 1 269 ? -19.672 13.406 13.477 1 93.94 269 HIS B O 1
ATOM 5599 N N . THR B 1 270 ? -17.641 13.914 12.844 1 94.88 270 THR B N 1
ATOM 5600 C CA . THR B 1 270 ? -18.062 14.344 11.516 1 94.88 270 THR B CA 1
ATOM 5601 C C . THR B 1 270 ? -17.406 13.484 10.438 1 94.88 270 THR B C 1
ATOM 5603 O O . THR B 1 270 ? -16.203 13.211 10.492 1 94.88 270 THR B O 1
ATOM 5606 N N . PHE B 1 271 ? -18.25 13.023 9.492 1 96.12 271 PHE B N 1
ATOM 5607 C CA . PHE B 1 271 ? -17.781 12.164 8.414 1 96.12 271 PHE B CA 1
ATOM 5608 C C . PHE B 1 271 ? -18.125 12.766 7.055 1 96.12 271 PHE B C 1
ATOM 5610 O O . PHE B 1 271 ? -19.25 13.227 6.84 1 96.12 271 PHE B O 1
ATOM 5617 N N . VAL B 1 272 ? -17.172 12.773 6.211 1 96.56 272 VAL B N 1
ATOM 5618 C CA . VAL B 1 272 ? -17.359 13.242 4.844 1 96.56 272 VAL B CA 1
ATOM 5619 C C . VAL B 1 272 ? -16.922 12.164 3.855 1 96.56 272 VAL B C 1
ATOM 5621 O O . VAL B 1 272 ? -15.828 11.602 3.988 1 96.56 272 VAL B O 1
ATOM 5624 N N . ASP B 1 273 ? -17.781 11.844 2.875 1 95.88 273 ASP B N 1
ATOM 5625 C CA . ASP B 1 273 ? -17.422 10.922 1.796 1 95.88 273 ASP B CA 1
ATOM 5626 C C . ASP B 1 273 ? -16.547 11.609 0.756 1 95.88 273 ASP B C 1
ATOM 5628 O O . ASP B 1 273 ? -17.031 12.383 -0.071 1 95.88 273 ASP B O 1
ATOM 5632 N N . GLY B 1 274 ? -15.281 11.305 0.795 1 96.5 274 GLY B N 1
ATOM 5633 C CA . GLY B 1 274 ? -14.336 11.914 -0.12 1 96.5 274 GLY B CA 1
ATOM 5634 C C . GLY B 1 274 ? -14.672 11.672 -1.579 1 96.5 274 GLY B C 1
ATOM 5635 O O . GLY B 1 274 ? -14.391 12.516 -2.436 1 96.5 274 GLY B O 1
ATOM 5636 N N . PHE B 1 275 ? -15.266 10.539 -1.945 1 94.5 275 PHE B N 1
ATOM 5637 C CA . PHE B 1 275 ? -15.648 10.25 -3.322 1 94.5 275 PHE B CA 1
ATOM 5638 C C . PHE B 1 275 ? -16.766 11.18 -3.779 1 94.5 275 PHE B C 1
ATOM 5640 O O . PHE B 1 275 ? -16.766 11.641 -4.922 1 94.5 275 PHE B O 1
ATOM 5647 N N . ASN B 1 276 ? -17.641 11.422 -2.869 1 93.56 276 ASN B N 1
ATOM 5648 C CA . ASN B 1 276 ? -18.719 12.367 -3.189 1 93.56 276 ASN B CA 1
ATOM 5649 C C . ASN B 1 276 ? -18.156 13.758 -3.475 1 93.56 276 ASN B C 1
ATOM 5651 O O . ASN B 1 276 ? -18.562 14.398 -4.453 1 93.56 276 ASN B O 1
ATOM 5655 N N . ILE B 1 277 ? -17.266 14.172 -2.682 1 96.06 277 ILE B N 1
ATOM 5656 C CA . ILE B 1 277 ? -16.641 15.484 -2.832 1 96.06 277 ILE B CA 1
ATOM 5657 C C . ILE B 1 277 ? -15.875 15.539 -4.148 1 96.06 277 ILE B C 1
ATOM 5659 O O . ILE B 1 277 ? -15.945 16.531 -4.875 1 96.06 277 ILE B O 1
ATOM 5663 N N . ALA B 1 278 ? -15.133 14.508 -4.43 1 96.69 278 ALA B N 1
ATOM 5664 C CA . ALA B 1 278 ? -14.352 14.453 -5.66 1 96.69 278 ALA B CA 1
ATOM 5665 C C . ALA B 1 278 ? -15.258 14.523 -6.887 1 96.69 278 ALA B C 1
ATOM 5667 O O . ALA B 1 278 ? -14.938 15.219 -7.855 1 96.69 278 ALA B O 1
ATOM 5668 N N . LYS B 1 279 ? -16.328 13.828 -6.848 1 94.38 279 LYS B N 1
ATOM 5669 C CA . LYS B 1 279 ? -17.281 13.875 -7.957 1 94.38 279 LYS B CA 1
ATOM 5670 C C . LYS B 1 279 ? -17.844 15.281 -8.141 1 94.38 279 LYS B C 1
ATOM 5672 O O . LYS B 1 279 ? -17.969 15.766 -9.266 1 94.38 279 LYS B O 1
ATOM 5677 N N . GLN B 1 280 ? -18.188 15.883 -7.008 1 95.12 280 GLN B N 1
ATOM 5678 C CA . GLN B 1 280 ? -18.703 17.25 -7.055 1 95.12 280 GLN B CA 1
ATOM 5679 C C . GLN B 1 280 ? -17.688 18.203 -7.645 1 95.12 280 GLN B C 1
ATOM 5681 O O . GLN B 1 280 ? -18.031 19.062 -8.477 1 95.12 280 GLN B O 1
ATOM 5686 N N . LEU B 1 281 ? -16.484 18.094 -7.25 1 97.94 281 LEU B N 1
ATOM 5687 C CA . LEU B 1 281 ? -15.445 18.953 -7.789 1 97.94 281 LEU B CA 1
ATOM 5688 C C . LEU B 1 281 ? -15.273 18.734 -9.289 1 97.94 281 LEU B C 1
ATOM 5690 O O . LEU B 1 281 ? -15.133 19.688 -10.055 1 97.94 281 LEU B O 1
ATOM 5694 N N . LYS B 1 282 ? -15.234 17.453 -9.664 1 97.31 282 LYS B N 1
ATOM 5695 C CA . LYS B 1 282 ? -15.07 17.125 -11.078 1 97.31 282 LYS B CA 1
ATOM 5696 C C . LYS B 1 282 ? -16.156 17.781 -11.922 1 97.31 282 LYS B C 1
ATOM 5698 O O . LYS B 1 282 ? -15.891 18.297 -13.008 1 97.31 282 LYS B O 1
ATOM 5703 N N . LYS B 1 283 ? -17.328 17.812 -11.469 1 96.69 283 LYS B N 1
ATOM 5704 C CA . LYS B 1 283 ? -18.469 18.422 -12.156 1 96.69 283 LYS B CA 1
ATOM 5705 C C . LYS B 1 283 ? -18.328 19.938 -12.211 1 96.69 283 LYS B C 1
ATOM 5707 O O . LYS B 1 283 ? -18.531 20.547 -13.266 1 96.69 283 LYS B O 1
ATOM 5712 N N . GLU B 1 284 ? -17.875 20.562 -11.141 1 97.5 284 GLU B N 1
ATOM 5713 C CA . GLU B 1 284 ? -17.859 22.016 -11.016 1 97.5 284 GLU B CA 1
ATOM 5714 C C . GLU B 1 284 ? -16.609 22.609 -11.641 1 97.5 284 GLU B C 1
ATOM 5716 O O . GLU B 1 284 ? -16.641 23.719 -12.188 1 97.5 284 GLU B O 1
ATOM 5721 N N . ASP B 1 285 ? -15.555 21.922 -11.477 1 98.44 285 ASP B N 1
ATOM 5722 C CA . ASP B 1 285 ? -14.266 22.469 -11.906 1 98.44 285 ASP B CA 1
ATOM 5723 C C . ASP B 1 285 ? -13.312 21.344 -12.312 1 98.44 285 ASP B C 1
ATOM 5725 O O . ASP B 1 285 ? -12.383 21.016 -11.578 1 98.44 285 ASP B O 1
ATOM 5729 N N . PRO B 1 286 ? -13.438 20.844 -13.539 1 98.25 286 PRO B N 1
ATOM 5730 C CA . PRO B 1 286 ? -12.617 19.719 -14 1 98.25 286 PRO B CA 1
ATOM 5731 C C . PRO B 1 286 ? -11.125 20.031 -13.992 1 98.25 286 PRO B C 1
ATOM 5733 O O . PRO B 1 286 ? -10.305 19.141 -13.812 1 98.25 286 PRO B O 1
ATOM 5736 N N . GLU B 1 287 ? -10.773 21.266 -14.156 1 98.25 287 GLU B N 1
ATOM 5737 C CA . GLU B 1 287 ? -9.367 21.641 -14.148 1 98.25 287 GLU B CA 1
ATOM 5738 C C . GLU B 1 287 ? -8.766 21.484 -12.75 1 98.25 287 GLU B C 1
ATOM 5740 O O . GLU B 1 287 ? -7.68 20.922 -12.602 1 98.25 287 GLU B O 1
ATOM 5745 N N . ASN B 1 288 ? -9.492 21.969 -11.789 1 98.5 288 ASN B N 1
ATOM 5746 C CA . ASN B 1 288 ? -9.039 21.781 -10.414 1 98.5 288 ASN B CA 1
ATOM 5747 C C . ASN B 1 288 ? -9.008 20.312 -10.023 1 98.5 288 ASN B C 1
ATOM 5749 O O . ASN B 1 288 ? -8.109 19.875 -9.297 1 98.5 288 ASN B O 1
ATOM 5753 N N . PHE B 1 289 ? -10.016 19.609 -10.555 1 98.5 289 PHE B N 1
ATOM 5754 C CA . PHE B 1 289 ? -10.023 18.156 -10.328 1 98.5 289 PHE B CA 1
ATOM 5755 C C . PHE B 1 289 ? -8.758 17.516 -10.867 1 98.5 289 PHE B C 1
ATOM 5757 O O . PHE B 1 289 ? -8.07 16.781 -10.156 1 98.5 289 PHE B O 1
ATOM 5764 N N . ASN B 1 290 ? -8.438 17.844 -11.992 1 98.19 290 ASN B N 1
ATOM 5765 C CA . ASN B 1 290 ? -7.258 17.281 -12.633 1 98.19 290 ASN B CA 1
ATOM 5766 C C . ASN B 1 290 ? -5.977 17.688 -11.906 1 98.19 290 ASN B C 1
ATOM 5768 O O . ASN B 1 290 ? -5.055 16.875 -11.766 1 98.19 290 ASN B O 1
ATOM 5772 N N . ARG B 1 291 ? -5.887 18.859 -11.453 1 97.81 291 ARG B N 1
ATOM 5773 C CA . ARG B 1 291 ? -4.723 19.344 -10.719 1 97.81 291 ARG B CA 1
ATOM 5774 C C . ARG B 1 291 ? -4.52 18.562 -9.438 1 97.81 291 ARG B C 1
ATOM 5776 O O . ARG B 1 291 ? -3.391 18.219 -9.078 1 97.81 291 ARG B O 1
ATOM 5783 N N . LEU B 1 292 ? -5.625 18.266 -8.781 1 98.31 292 LEU B N 1
ATOM 5784 C CA . LEU B 1 292 ? -5.547 17.547 -7.516 1 98.31 292 LEU B CA 1
ATOM 5785 C C . LEU B 1 292 ? -5.266 16.062 -7.746 1 98.31 292 LEU B C 1
ATOM 5787 O O . LEU B 1 292 ? -4.902 15.344 -6.816 1 98.31 292 LEU B O 1
ATOM 5791 N N . CYS B 1 293 ? -5.402 15.562 -9 1 97.12 293 CYS B N 1
ATOM 5792 C CA . CYS B 1 293 ? -5.055 14.188 -9.352 1 97.12 293 CYS B CA 1
ATOM 5793 C C . CYS B 1 293 ? -3.566 14.062 -9.641 1 97.12 293 CYS B C 1
ATOM 5795 O O . CYS B 1 293 ? -3.027 12.953 -9.664 1 97.12 293 CYS B O 1
ATOM 5797 N N . THR B 1 294 ? -2.926 15.164 -9.828 1 93.31 294 THR B N 1
ATOM 5798 C CA . THR B 1 294 ? -1.564 15.078 -10.336 1 93.31 294 THR B CA 1
ATOM 5799 C C . THR B 1 294 ? -0.569 15.648 -9.336 1 93.31 294 THR B C 1
ATOM 5801 O O . THR B 1 294 ? 0.474 15.047 -9.07 1 93.31 294 THR B O 1
ATOM 5804 N N . ALA B 1 295 ? -0.876 16.797 -8.773 1 93.38 295 ALA B N 1
ATOM 5805 C CA . ALA B 1 295 ? 0.041 17.438 -7.824 1 93.38 295 ALA B CA 1
ATOM 5806 C C . ALA B 1 295 ? 0.081 16.656 -6.508 1 93.38 295 ALA B C 1
ATOM 5808 O O . ALA B 1 295 ? -0.961 16.266 -5.984 1 93.38 295 ALA B O 1
ATOM 5809 N N . ARG B 1 296 ? 1.235 16.5 -6.02 1 93.44 296 ARG B N 1
ATOM 5810 C CA . ARG B 1 296 ? 1.39 15.758 -4.77 1 93.44 296 ARG B CA 1
ATOM 5811 C C . ARG B 1 296 ? 1.558 16.703 -3.59 1 93.44 296 ARG B C 1
ATOM 5813 O O . ARG B 1 296 ? 2.246 17.734 -3.695 1 93.44 296 ARG B O 1
ATOM 5820 N N . ILE B 1 297 ? 0.896 16.375 -2.514 1 95.06 297 ILE B N 1
ATOM 5821 C CA . ILE B 1 297 ? 0.995 17.125 -1.269 1 95.06 297 ILE B CA 1
ATOM 5822 C C . ILE B 1 297 ? 1.786 16.328 -0.24 1 95.06 297 ILE B C 1
ATOM 5824 O O . ILE B 1 297 ? 1.533 15.133 -0.048 1 95.06 297 ILE B O 1
ATOM 5828 N N . LEU B 1 298 ? 2.771 16.969 0.376 1 92.62 298 LEU B N 1
ATOM 5829 C CA . LEU B 1 298 ? 3.625 16.312 1.356 1 92.62 298 LEU B CA 1
ATOM 5830 C C . LEU B 1 298 ? 3.025 16.406 2.756 1 92.62 298 LEU B C 1
ATOM 5832 O O . LEU B 1 298 ? 2.59 17.484 3.174 1 92.62 298 LEU B O 1
ATOM 5836 N N . TYR B 1 299 ? 2.982 15.281 3.42 1 93.56 299 TYR B N 1
ATOM 5837 C CA . TYR B 1 299 ? 2.51 15.188 4.797 1 93.56 299 TYR B CA 1
ATOM 5838 C C . TYR B 1 299 ? 3.586 14.602 5.703 1 93.56 299 TYR B C 1
ATOM 5840 O O . TYR B 1 299 ? 4.348 13.727 5.285 1 93.56 299 TYR B O 1
ATOM 5848 N N . GLN B 1 300 ? 3.623 15.07 6.945 1 90.5 300 GLN B N 1
ATOM 5849 C CA . GLN B 1 300 ? 4.609 14.547 7.887 1 90.5 300 GLN B CA 1
ATOM 5850 C C . GLN B 1 300 ? 4.031 14.445 9.297 1 90.5 300 GLN B C 1
ATOM 5852 O O . GLN B 1 300 ? 3.127 15.203 9.656 1 90.5 300 GLN B O 1
ATOM 5857 N N . ARG B 1 301 ? 4.531 13.539 10.016 1 89.56 301 ARG B N 1
ATOM 5858 C CA . ARG B 1 301 ? 4.219 13.391 11.43 1 89.56 301 ARG B CA 1
ATOM 5859 C C . ARG B 1 301 ? 5.402 12.812 12.195 1 89.56 301 ARG B C 1
ATOM 5861 O O . ARG B 1 301 ? 6.008 11.828 11.766 1 89.56 301 ARG B O 1
ATOM 5868 N N . LYS B 1 302 ? 5.734 13.43 13.25 1 87.12 302 LYS B N 1
ATOM 5869 C CA . LYS B 1 302 ? 6.723 12.914 14.188 1 87.12 302 LYS B CA 1
ATOM 5870 C C . LYS B 1 302 ? 6.047 12.281 15.406 1 87.12 302 LYS B C 1
ATOM 5872 O O . LYS B 1 302 ? 5.086 12.844 15.945 1 87.12 302 LYS B O 1
ATOM 5877 N N . VAL B 1 303 ? 6.453 11.078 15.688 1 83.12 303 VAL B N 1
ATOM 5878 C CA . VAL B 1 303 ? 5.969 10.398 16.875 1 83.12 303 VAL B CA 1
ATOM 5879 C C . VAL B 1 303 ? 7.145 10.086 17.797 1 83.12 303 VAL B C 1
ATOM 5881 O O . VAL B 1 303 ? 8.133 9.477 17.375 1 83.12 303 VAL B O 1
ATOM 5884 N N . THR B 1 304 ? 7.043 10.648 18.938 1 78.88 304 THR B N 1
ATOM 5885 C CA . THR B 1 304 ? 8.062 10.336 19.938 1 78.88 304 THR B CA 1
ATOM 5886 C C . THR B 1 304 ? 7.426 9.797 21.203 1 78.88 304 THR B C 1
ATOM 5888 O O . THR B 1 304 ? 6.672 10.5 21.875 1 78.88 304 THR B O 1
ATOM 5891 N N . ASN B 1 305 ? 7.492 8.602 21.391 1 67.56 305 ASN B N 1
ATOM 5892 C CA . ASN B 1 305 ? 7.078 8.039 22.672 1 67.56 305 ASN B CA 1
ATOM 5893 C C . ASN B 1 305 ? 8.125 7.082 23.234 1 67.56 305 ASN B C 1
ATOM 5895 O O . ASN B 1 305 ? 9.242 7 22.719 1 67.56 305 ASN B O 1
ATOM 5899 N N . HIS B 1 306 ? 7.816 6.672 24.406 1 56.91 306 HIS B N 1
ATOM 5900 C CA . HIS B 1 306 ? 8.758 5.809 25.094 1 56.91 306 HIS B CA 1
ATOM 5901 C C . HIS B 1 306 ? 9.203 4.648 24.219 1 56.91 306 HIS B C 1
ATOM 5903 O O . HIS B 1 306 ? 10.344 4.191 24.312 1 56.91 306 HIS B O 1
ATOM 5909 N N . ASP B 1 307 ? 8.367 4.367 23.312 1 60.28 307 ASP B N 1
ATOM 5910 C CA . ASP B 1 307 ? 8.602 3.111 22.609 1 60.28 307 ASP B CA 1
ATOM 5911 C C . ASP B 1 307 ? 8.992 3.359 21.141 1 60.28 307 ASP B C 1
ATOM 5913 O O . ASP B 1 307 ? 9.5 2.459 20.469 1 60.28 307 ASP B O 1
ATOM 5917 N N . ALA B 1 308 ? 8.758 4.574 20.797 1 68.12 308 ALA B N 1
ATOM 5918 C CA . ALA B 1 308 ? 9 4.727 19.359 1 68.12 308 ALA B CA 1
ATOM 5919 C C . ALA B 1 308 ? 9.414 6.156 19.031 1 68.12 308 ALA B C 1
ATOM 5921 O O . ALA B 1 308 ? 8.922 7.113 19.625 1 68.12 308 ALA B O 1
ATOM 5922 N N . ASP B 1 309 ? 10.398 6.371 18.266 1 83.75 309 ASP B N 1
ATOM 5923 C CA . ASP B 1 309 ? 10.797 7.617 17.609 1 83.75 309 ASP B CA 1
ATOM 5924 C C . ASP B 1 309 ? 10.695 7.5 16.094 1 83.75 309 ASP B C 1
ATOM 5926 O O . ASP B 1 309 ? 11.5 6.809 15.469 1 83.75 309 ASP B O 1
ATOM 5930 N N . LEU B 1 310 ? 9.594 8.109 15.594 1 89.44 310 LEU B N 1
ATOM 5931 C CA . LEU B 1 310 ? 9.312 7.953 14.172 1 89.44 310 LEU B CA 1
ATOM 5932 C C . LEU B 1 310 ? 9.227 9.305 13.484 1 89.44 310 LEU B C 1
ATOM 5934 O O . LEU B 1 310 ? 8.758 10.281 14.078 1 89.44 310 LEU B O 1
ATOM 5938 N N . LYS B 1 311 ? 9.688 9.398 12.375 1 90.31 311 LYS B N 1
ATOM 5939 C CA . LYS B 1 311 ? 9.539 10.523 11.453 1 90.31 311 LYS B CA 1
ATOM 5940 C C . LYS B 1 311 ? 8.938 10.062 10.125 1 90.31 311 LYS B C 1
ATOM 5942 O O . LYS B 1 311 ? 9.672 9.727 9.195 1 90.31 311 LYS B O 1
ATOM 5947 N N . MET B 1 312 ? 7.668 10.078 10.07 1 91.56 312 MET B N 1
ATOM 5948 C CA . MET B 1 312 ? 6.961 9.578 8.891 1 91.56 312 MET B CA 1
ATOM 5949 C C . MET B 1 312 ? 6.676 10.711 7.91 1 91.56 312 MET B C 1
ATOM 5951 O O . MET B 1 312 ? 6.344 11.82 8.32 1 91.56 312 MET B O 1
ATOM 5955 N N . SER B 1 313 ? 6.906 10.492 6.719 1 92.12 313 SER B N 1
ATOM 5956 C CA . SER B 1 313 ? 6.75 11.477 5.652 1 92.12 313 SER B CA 1
ATOM 5957 C C . SER B 1 313 ? 6.402 10.805 4.328 1 92.12 313 SER B C 1
ATOM 5959 O O . SER B 1 313 ? 7.062 9.852 3.92 1 92.12 313 SER B O 1
ATOM 5961 N N . PHE B 1 314 ? 5.324 11.281 3.738 1 92.88 314 PHE B N 1
ATOM 5962 C CA . PHE B 1 314 ? 4.973 10.773 2.42 1 92.88 314 PHE B CA 1
ATOM 5963 C C . PHE B 1 314 ? 4.113 11.773 1.662 1 92.88 314 PHE B C 1
ATOM 5965 O O . PHE B 1 314 ? 3.391 12.57 2.271 1 92.88 314 PHE B O 1
ATOM 5972 N N . SER B 1 315 ? 4.227 11.766 0.353 1 92.75 315 SER B N 1
ATOM 5973 C CA . SER B 1 315 ? 3.43 12.672 -0.464 1 92.75 315 SER B CA 1
ATOM 5974 C C . SER B 1 315 ? 2.391 11.914 -1.28 1 92.75 315 SER B C 1
ATOM 5976 O O . SER B 1 315 ? 2.648 10.797 -1.741 1 92.75 315 SER B O 1
ATOM 5978 N N . HIS B 1 316 ? 1.235 12.492 -1.407 1 94.81 316 HIS B N 1
ATOM 5979 C CA . HIS B 1 316 ? 0.113 11.938 -2.152 1 94.81 316 HIS B CA 1
ATOM 5980 C C . HIS B 1 316 ? -0.559 13 -3.014 1 94.81 316 HIS B C 1
ATOM 5982 O O . HIS B 1 316 ? -0.58 14.18 -2.648 1 94.81 316 HIS B O 1
ATOM 5988 N N . PRO B 1 317 ? -1.107 12.547 -4.203 1 96.25 317 PRO B N 1
ATOM 5989 C CA . PRO B 1 317 ? -2.184 13.406 -4.703 1 96.25 317 PRO B CA 1
ATOM 5990 C C . PRO B 1 317 ? -3.414 13.398 -3.797 1 96.25 317 PRO B C 1
ATOM 5992 O O . PRO B 1 317 ? -3.633 12.438 -3.055 1 96.25 317 PRO B O 1
ATOM 5995 N N . VAL B 1 318 ? -4.133 14.445 -3.844 1 98.31 318 VAL B N 1
ATOM 5996 C CA . VAL B 1 318 ? -5.352 14.5 -3.047 1 98.31 318 VAL B CA 1
ATOM 5997 C C . VAL B 1 318 ? -6.355 13.469 -3.557 1 98.31 318 VAL B C 1
ATOM 5999 O O . VAL B 1 318 ? -7.016 12.797 -2.766 1 98.31 318 VAL B O 1
ATOM 6002 N N . ILE B 1 319 ? -6.461 13.43 -4.879 1 98.25 319 ILE B N 1
ATOM 6003 C CA . ILE B 1 319 ? -7.359 12.484 -5.531 1 98.25 319 ILE B CA 1
ATOM 6004 C C . ILE B 1 319 ? -6.543 11.461 -6.328 1 98.25 319 ILE B C 1
ATOM 6006 O O . ILE B 1 319 ? -5.816 11.828 -7.254 1 98.25 319 ILE B O 1
ATOM 6010 N N . ARG B 1 320 ? -6.695 10.258 -5.973 1 96.31 320 ARG B N 1
ATOM 6011 C CA . ARG B 1 320 ? -6.051 9.188 -6.73 1 96.31 320 ARG B CA 1
ATOM 6012 C C . ARG B 1 320 ? -7.074 8.398 -7.543 1 96.31 320 ARG B C 1
ATOM 6014 O O . ARG B 1 320 ? -8.102 7.98 -7.016 1 96.31 320 ARG B O 1
ATOM 6021 N N . LEU B 1 321 ? -6.734 8.211 -8.773 1 92.69 321 LEU B N 1
ATOM 6022 C CA . LEU B 1 321 ? -7.547 7.391 -9.664 1 92.69 321 LEU B CA 1
ATOM 6023 C C . LEU B 1 321 ? -6.875 6.047 -9.93 1 92.69 321 LEU B C 1
ATOM 6025 O O . LEU B 1 321 ? -5.656 5.922 -9.797 1 92.69 321 LEU B O 1
ATOM 6029 N N . ASP B 1 322 ? -7.664 5.062 -10.172 1 86.94 322 ASP B N 1
ATOM 6030 C CA . ASP B 1 322 ? -7.09 3.795 -10.609 1 86.94 322 ASP B CA 1
ATOM 6031 C C . ASP B 1 322 ? -6.762 3.826 -12.102 1 86.94 322 ASP B C 1
ATOM 6033 O O . ASP B 1 322 ? -6.855 4.875 -12.742 1 86.94 322 ASP B O 1
ATOM 6037 N N . ASP B 1 323 ? -6.289 2.711 -12.648 1 79.81 323 ASP B N 1
ATOM 6038 C CA . ASP B 1 323 ? -5.809 2.641 -14.023 1 79.81 323 ASP B CA 1
ATOM 6039 C C . ASP B 1 323 ? -6.949 2.844 -15.016 1 79.81 323 ASP B C 1
ATOM 6041 O O . ASP B 1 323 ? -6.715 3.123 -16.203 1 79.81 323 ASP B O 1
ATOM 6045 N N . LYS B 1 324 ? -8.211 2.736 -14.555 1 80.44 324 LYS B N 1
ATOM 6046 C CA . LYS B 1 324 ? -9.367 2.92 -15.422 1 80.44 324 LYS B CA 1
ATOM 6047 C C . LYS B 1 324 ? -9.969 4.312 -15.242 1 80.44 324 LYS B C 1
ATOM 6049 O O . LYS B 1 324 ? -11.039 4.605 -15.781 1 80.44 324 LYS B O 1
ATOM 6054 N N . GLY B 1 325 ? -9.398 5.07 -14.445 1 86.12 325 GLY B N 1
ATOM 6055 C CA . GLY B 1 325 ? -9.852 6.438 -14.25 1 86.12 325 GLY B CA 1
ATOM 6056 C C . GLY B 1 325 ? -10.922 6.57 -13.18 1 86.12 325 GLY B C 1
ATOM 6057 O O . GLY B 1 325 ? -11.562 7.613 -13.07 1 86.12 325 GLY B O 1
ATOM 6058 N N . ARG B 1 326 ? -11.102 5.562 -12.398 1 90.25 326 ARG B N 1
ATOM 6059 C CA . ARG B 1 326 ? -12.086 5.621 -11.32 1 90.25 326 ARG B CA 1
ATOM 6060 C C . ARG B 1 326 ? -11.445 6.086 -10.016 1 90.25 326 ARG B C 1
ATOM 6062 O O . ARG B 1 326 ? -10.242 5.914 -9.82 1 90.25 326 ARG B O 1
ATOM 6069 N N . LEU B 1 327 ? -12.32 6.648 -9.117 1 92.81 327 LEU B N 1
ATOM 6070 C CA . LEU B 1 327 ? -11.82 7.117 -7.828 1 92.81 327 LEU B CA 1
ATOM 6071 C C . LEU B 1 327 ? -11.289 5.953 -6.996 1 92.81 327 LEU B C 1
ATOM 6073 O O . LEU B 1 327 ? -11.969 4.938 -6.836 1 92.81 327 LEU B O 1
ATOM 6077 N N . LYS B 1 328 ? -10.125 6.102 -6.488 1 92.62 328 LYS B N 1
ATOM 6078 C CA . LYS B 1 328 ? -9.477 5.039 -5.73 1 92.62 328 LYS B CA 1
ATOM 6079 C C . LYS B 1 328 ? -9.234 5.461 -4.281 1 92.62 328 LYS B C 1
ATOM 6081 O O . LYS B 1 328 ? -9.438 4.668 -3.359 1 92.62 328 LYS B O 1
ATOM 6086 N N . ARG B 1 329 ? -8.797 6.688 -4.121 1 95.44 329 ARG B N 1
ATOM 6087 C CA . ARG B 1 329 ? -8.43 7.129 -2.783 1 95.44 329 ARG B CA 1
ATOM 6088 C C . ARG B 1 329 ? -8.477 8.648 -2.676 1 95.44 329 ARG B C 1
ATOM 6090 O O . ARG B 1 329 ? -8.109 9.352 -3.617 1 95.44 329 ARG B O 1
ATOM 6097 N N . ILE B 1 330 ? -8.867 9.117 -1.524 1 97.56 330 ILE B N 1
ATOM 6098 C CA . ILE B 1 330 ? -8.867 10.539 -1.206 1 97.56 330 ILE B CA 1
ATOM 6099 C C . ILE B 1 330 ? -7.977 10.797 0.01 1 97.56 330 ILE B C 1
ATOM 6101 O O . ILE B 1 330 ? -8.188 10.211 1.074 1 97.56 330 ILE B O 1
ATOM 6105 N N . ILE B 1 331 ? -6.926 11.617 -0.166 1 98.06 331 ILE B N 1
ATOM 6106 C CA . ILE B 1 331 ? -6.043 11.961 0.945 1 98.06 331 ILE B CA 1
ATOM 6107 C C . ILE B 1 331 ? -5.93 13.477 1.071 1 98.06 331 ILE B C 1
ATOM 6109 O O . ILE B 1 331 ? -5.215 14.117 0.297 1 98.06 331 ILE B O 1
ATOM 6113 N N . CYS B 1 332 ? -6.594 13.992 2.008 1 97.56 332 CYS B N 1
ATOM 6114 C CA . CYS B 1 332 ? -6.574 15.43 2.289 1 97.56 332 CYS B CA 1
ATOM 6115 C C . CYS B 1 332 ? -6.547 15.688 3.789 1 97.56 332 CYS B C 1
ATOM 6117 O O . CYS B 1 332 ? -7.41 15.203 4.523 1 97.56 332 CYS B O 1
ATOM 6119 N N . SER B 1 333 ? -5.543 16.391 4.227 1 95.19 333 SER B N 1
ATOM 6120 C CA . SER B 1 333 ? -5.406 16.75 5.637 1 95.19 333 SER B CA 1
ATOM 6121 C C . SER B 1 333 ? -4.633 18.062 5.801 1 95.19 333 SER B C 1
ATOM 6123 O O . SER B 1 333 ? -3.441 18.125 5.492 1 95.19 333 SER B O 1
ATOM 6125 N N . GLU B 1 334 ? -5.301 19.047 6.336 1 90.25 334 GLU B N 1
ATOM 6126 C CA . GLU B 1 334 ? -4.609 20.297 6.633 1 90.25 334 GLU B CA 1
ATOM 6127 C C . GLU B 1 334 ? -3.682 20.141 7.832 1 90.25 334 GLU B C 1
ATOM 6129 O O . GLU B 1 334 ? -2.623 20.766 7.891 1 90.25 334 GLU B O 1
ATOM 6134 N N . LYS B 1 335 ? -4.055 19.297 8.648 1 88 335 LYS B N 1
ATOM 6135 C CA . LYS B 1 335 ? -3.369 19.141 9.922 1 88 335 LYS B CA 1
ATOM 6136 C C . LYS B 1 335 ? -1.935 18.656 9.719 1 88 335 LYS B C 1
ATOM 6138 O O . LYS B 1 335 ? -1.02 19.109 10.414 1 88 335 LYS B O 1
ATOM 6143 N N . TYR B 1 336 ? -1.748 17.828 8.75 1 91.56 336 TYR B N 1
ATOM 6144 C CA . TYR B 1 336 ? -0.446 17.172 8.633 1 91.56 336 TYR B CA 1
ATOM 6145 C C . TYR B 1 336 ? 0.314 17.688 7.418 1 91.56 336 TYR B C 1
ATOM 6147 O O . TYR B 1 336 ? 1.429 17.234 7.137 1 91.56 336 TYR B O 1
ATOM 6155 N N . ARG B 1 337 ? -0.268 18.578 6.707 1 92.75 337 ARG B N 1
ATOM 6156 C CA . ARG B 1 337 ? 0.409 19.172 5.559 1 92.75 337 ARG B CA 1
ATOM 6157 C C . ARG B 1 337 ? 1.611 20 5.996 1 92.75 337 ARG B C 1
ATOM 6159 O O . ARG B 1 337 ? 1.542 20.719 6.988 1 92.75 337 ARG B O 1
ATOM 6166 N N . VAL B 1 338 ? 2.721 19.906 5.207 1 89.81 338 VAL B N 1
ATOM 6167 C CA . VAL B 1 338 ? 3.938 20.594 5.629 1 89.81 338 VAL B CA 1
ATOM 6168 C C . VAL B 1 338 ? 4.211 21.781 4.703 1 89.81 338 VAL B C 1
ATOM 6170 O O . VAL B 1 338 ? 3.375 22.125 3.871 1 89.81 338 VAL B O 1
ATOM 6173 N N . SER B 1 339 ? 5.316 22.438 4.969 1 87.81 339 SER B N 1
ATOM 6174 C CA . SER B 1 339 ? 5.629 23.719 4.34 1 87.81 339 SER B CA 1
ATOM 6175 C C . SER B 1 339 ? 6.367 23.516 3.018 1 87.81 339 SER B C 1
ATOM 6177 O O . SER B 1 339 ? 7.082 24.406 2.559 1 87.81 339 SER B O 1
ATOM 6179 N N . PHE B 1 340 ? 6.266 22.359 2.453 1 88.56 340 PHE B N 1
ATOM 6180 C CA . PHE B 1 340 ? 6.91 22.094 1.173 1 88.56 340 PHE B CA 1
ATOM 6181 C C . PHE B 1 340 ? 5.871 21.906 0.073 1 88.56 340 PHE B C 1
ATOM 6183 O O . PHE B 1 340 ? 4.836 21.266 0.29 1 88.56 340 PHE B O 1
ATOM 6190 N N . VAL B 1 341 ? 6.16 22.531 -0.968 1 87.88 341 VAL B N 1
ATOM 6191 C CA . VAL B 1 341 ? 5.344 22.359 -2.168 1 87.88 341 VAL B CA 1
ATOM 6192 C C . VAL B 1 341 ? 6.234 21.969 -3.346 1 87.88 341 VAL B C 1
ATOM 6194 O O . VAL B 1 341 ? 7.34 22.5 -3.496 1 87.88 341 VAL B O 1
ATOM 6197 N N . ASN B 1 342 ? 5.738 21.031 -4.184 1 86.06 342 ASN B N 1
ATOM 6198 C CA . ASN B 1 342 ? 6.598 20.5 -5.227 1 86.06 342 ASN B CA 1
ATOM 6199 C C . ASN B 1 342 ? 6.027 20.75 -6.617 1 86.06 342 ASN B C 1
ATOM 6201 O O . ASN B 1 342 ? 5.883 19.828 -7.418 1 86.06 342 ASN B O 1
ATOM 6205 N N . VAL B 1 343 ? 5.664 21.922 -6.918 1 91.25 343 VAL B N 1
ATOM 6206 C CA . VAL B 1 343 ? 5.258 22.375 -8.242 1 91.25 343 VAL B CA 1
ATOM 6207 C C . VAL B 1 343 ? 5.953 23.688 -8.594 1 91.25 343 VAL B C 1
ATOM 6209 O O . VAL B 1 343 ? 6.41 24.406 -7.699 1 91.25 343 VAL B O 1
ATOM 6212 N N . PRO B 1 344 ? 6.059 24.016 -9.859 1 92.06 344 PRO B N 1
ATOM 6213 C CA . PRO B 1 344 ? 6.68 25.281 -10.242 1 92.06 344 PRO B CA 1
ATOM 6214 C C . PRO B 1 344 ? 5.926 26.5 -9.688 1 92.06 344 PRO B C 1
ATOM 6216 O O . PRO B 1 344 ? 4.719 26.422 -9.453 1 92.06 344 PRO B O 1
ATOM 6219 N N . PRO B 1 345 ? 6.617 27.578 -9.531 1 93.81 345 PRO B N 1
ATOM 6220 C CA . PRO B 1 345 ? 6.043 28.766 -8.898 1 93.81 345 PRO B CA 1
ATOM 6221 C C . PRO B 1 345 ? 4.734 29.203 -9.555 1 93.81 345 PRO B C 1
ATOM 6223 O O . PRO B 1 345 ? 3.785 29.562 -8.852 1 93.81 345 PRO B O 1
ATOM 6226 N N . ASN B 1 346 ? 4.695 29.094 -10.852 1 92.44 346 ASN B N 1
ATOM 6227 C CA . ASN B 1 346 ? 3.514 29.578 -11.555 1 92.44 346 ASN B CA 1
ATOM 6228 C C . ASN B 1 346 ? 2.305 28.688 -11.305 1 92.44 346 ASN B C 1
ATOM 6230 O O . ASN B 1 346 ? 1.163 29.109 -11.484 1 92.44 346 ASN B O 1
ATOM 6234 N N . GLU B 1 347 ? 2.578 27.5 -10.852 1 94.06 347 GLU B N 1
ATOM 6235 C CA . GLU B 1 347 ? 1.5 26.547 -10.625 1 94.06 347 GLU B CA 1
ATOM 6236 C C . GLU B 1 347 ? 1.024 26.578 -9.18 1 94.06 347 GLU B C 1
ATOM 6238 O O . GLU B 1 347 ? -0.034 26.031 -8.852 1 94.06 347 GLU B O 1
ATOM 6243 N N . VAL B 1 348 ? 1.728 27.219 -8.336 1 95.62 348 VAL B N 1
ATOM 6244 C CA . VAL B 1 348 ? 1.469 27.188 -6.902 1 95.62 348 VAL B CA 1
ATOM 6245 C C . VAL B 1 348 ? 0.112 27.812 -6.602 1 95.62 348 VAL B C 1
ATOM 6247 O O . VAL B 1 348 ? -0.734 27.219 -5.945 1 95.62 348 VAL B O 1
ATOM 6250 N N . PRO B 1 349 ? -0.191 29.047 -7.125 1 96.31 349 PRO B N 1
ATOM 6251 C CA . PRO B 1 349 ? -1.508 29.625 -6.832 1 96.31 349 PRO B CA 1
ATOM 6252 C C . PRO B 1 349 ? -2.654 28.766 -7.352 1 96.31 349 PRO B C 1
ATOM 6254 O O . PRO B 1 349 ? -3.711 28.688 -6.723 1 96.31 349 PRO B O 1
ATOM 6257 N N . LEU B 1 350 ? -2.412 28.156 -8.5 1 96.69 350 LEU B N 1
ATOM 6258 C CA . LEU B 1 350 ? -3.434 27.281 -9.062 1 96.69 350 LEU B CA 1
ATOM 6259 C C . LEU B 1 350 ? -3.676 26.062 -8.164 1 96.69 350 LEU B C 1
ATOM 6261 O O . LEU B 1 350 ? -4.82 25.672 -7.949 1 96.69 350 LEU B O 1
ATOM 6265 N N . LEU B 1 351 ? -2.621 25.484 -7.637 1 97.12 351 LEU B N 1
ATOM 6266 C CA . LEU B 1 351 ? -2.742 24.344 -6.727 1 97.12 351 LEU B CA 1
ATOM 6267 C C . LEU B 1 351 ? -3.482 24.75 -5.457 1 97.12 351 LEU B C 1
ATOM 6269 O O . LEU B 1 351 ? -4.348 24 -4.98 1 97.12 351 LEU B O 1
ATOM 6273 N N . TYR B 1 352 ? -3.156 25.906 -4.938 1 97.5 352 TYR B N 1
ATOM 6274 C CA . TYR B 1 352 ? -3.834 26.375 -3.736 1 97.5 352 TYR B CA 1
ATOM 6275 C C . TYR B 1 352 ? -5.32 26.594 -3.996 1 97.5 352 TYR B C 1
ATOM 6277 O O . TYR B 1 352 ? -6.16 26.25 -3.158 1 97.5 352 TYR B O 1
ATOM 6285 N N . ARG B 1 353 ? -5.633 27.172 -5.105 1 97.88 353 ARG B N 1
ATOM 6286 C CA . ARG B 1 353 ? -7.035 27.359 -5.453 1 97.88 353 ARG B CA 1
ATOM 6287 C C . ARG B 1 353 ? -7.781 26.031 -5.465 1 97.88 353 ARG B C 1
ATOM 6289 O O . ARG B 1 353 ? -8.875 25.922 -4.906 1 97.88 353 ARG B O 1
ATOM 6296 N N . ALA B 1 354 ? -7.152 25.062 -6.129 1 98.38 354 ALA B N 1
ATOM 6297 C CA . ALA B 1 354 ? -7.766 23.734 -6.211 1 98.38 354 ALA B CA 1
ATOM 6298 C C . ALA B 1 354 ? -7.91 23.109 -4.824 1 98.38 354 ALA B C 1
ATOM 6300 O O . ALA B 1 354 ? -8.977 22.594 -4.477 1 98.38 354 ALA B O 1
ATOM 6301 N N . TYR B 1 355 ? -6.852 23.203 -4.066 1 98 355 TYR B N 1
ATOM 6302 C CA . TYR B 1 355 ? -6.832 22.609 -2.729 1 98 355 TYR B CA 1
ATOM 6303 C C . TYR B 1 355 ? -7.871 23.281 -1.832 1 98 355 TYR B C 1
ATOM 6305 O O . TYR B 1 355 ? -8.594 22.609 -1.099 1 98 355 TYR B O 1
ATOM 6313 N N . PHE B 1 356 ? -7.977 24.609 -1.893 1 97.81 356 PHE B N 1
ATOM 6314 C CA . PHE B 1 356 ? -8.93 25.344 -1.073 1 97.81 356 PHE B CA 1
ATOM 6315 C C . PHE B 1 356 ? -10.367 25.016 -1.48 1 97.81 356 PHE B C 1
ATOM 6317 O O . PHE B 1 356 ? -11.242 24.859 -0.626 1 97.81 356 PHE B O 1
ATOM 6324 N N . GLN B 1 357 ? -10.562 24.938 -2.74 1 98.12 357 GLN B N 1
ATOM 6325 C CA . GLN B 1 357 ? -11.906 24.594 -3.195 1 98.12 357 GLN B CA 1
ATOM 6326 C C . GLN B 1 357 ? -12.32 23.219 -2.666 1 98.12 357 GLN B C 1
ATOM 6328 O O . GLN B 1 357 ? -13.445 23.047 -2.174 1 98.12 357 GLN B O 1
ATOM 6333 N N . PHE B 1 358 ? -11.492 22.266 -2.797 1 98.38 358 PHE B N 1
ATOM 6334 C CA . PHE B 1 358 ? -11.766 20.922 -2.293 1 98.38 358 PHE B CA 1
ATOM 6335 C C . PHE B 1 358 ? -12.016 20.953 -0.79 1 98.38 358 PHE B C 1
ATOM 6337 O O . PHE B 1 358 ? -12.969 20.344 -0.304 1 98.38 358 PHE B O 1
ATOM 6344 N N . SER B 1 359 ? -11.188 21.641 -0.088 1 97.56 359 SER B N 1
ATOM 6345 C CA . SER B 1 359 ? -11.297 21.734 1.364 1 97.56 359 SER B CA 1
ATOM 6346 C C . SER B 1 359 ? -12.602 22.406 1.779 1 97.56 359 SER B C 1
ATOM 6348 O O . SER B 1 359 ? -13.195 22.062 2.801 1 97.56 359 SER B O 1
ATOM 6350 N N . ARG B 1 360 ? -12.984 23.375 1.058 1 97.06 360 ARG B N 1
ATOM 6351 C CA . ARG B 1 360 ? -14.258 24.031 1.342 1 97.06 360 ARG B CA 1
ATOM 6352 C C . ARG B 1 360 ? -15.422 23.047 1.179 1 97.06 360 ARG B C 1
ATOM 6354 O O . ARG B 1 360 ? -16.391 23.094 1.948 1 97.06 360 ARG B O 1
ATOM 6361 N N . LEU B 1 361 ? -15.336 22.25 0.171 1 96.56 361 LEU B N 1
ATOM 6362 C CA . LEU B 1 361 ? -16.359 21.219 -0.007 1 96.56 361 LEU B CA 1
ATOM 6363 C C . LEU B 1 361 ? -16.391 20.266 1.177 1 96.56 361 LEU B C 1
ATOM 6365 O O . LEU B 1 361 ? -17.453 19.875 1.64 1 96.56 361 LEU B O 1
ATOM 6369 N N . ILE B 1 362 ? -15.234 19.891 1.667 1 96.69 362 ILE B N 1
ATOM 6370 C CA . ILE B 1 362 ? -15.109 19.016 2.82 1 96.69 362 ILE B CA 1
ATOM 6371 C C . ILE B 1 362 ? -15.789 19.641 4.031 1 96.69 362 ILE B C 1
ATOM 6373 O O . ILE B 1 362 ? -16.391 18.953 4.852 1 96.69 362 ILE B O 1
ATOM 6377 N N . ARG B 1 363 ? -15.742 20.938 4.102 1 94.75 363 ARG B N 1
ATOM 6378 C CA . ARG B 1 363 ? -16.234 21.656 5.266 1 94.75 363 ARG B CA 1
ATOM 6379 C C . ARG B 1 363 ? -17.719 22.016 5.098 1 94.75 363 ARG B C 1
ATOM 6381 O O . ARG B 1 363 ? -18.344 22.531 6.023 1 94.75 363 ARG B O 1
ATOM 6388 N N . ASN B 1 364 ? -18.25 21.781 3.979 1 94.88 364 ASN B N 1
ATOM 6389 C CA . ASN B 1 364 ? -19.641 22.094 3.697 1 94.88 364 ASN B CA 1
ATOM 6390 C C . ASN B 1 364 ? -20.594 21.172 4.449 1 94.88 364 ASN B C 1
ATOM 6392 O O . ASN B 1 364 ? -20.531 19.938 4.277 1 94.88 364 ASN B O 1
ATOM 6396 N N . PRO B 1 365 ? -21.484 21.75 5.211 1 92.38 365 PRO B N 1
ATOM 6397 C CA . PRO B 1 365 ? -22.406 20.922 5.992 1 92.38 365 PRO B CA 1
ATOM 6398 C C . PRO B 1 365 ? -23.297 20.047 5.113 1 92.38 365 PRO B C 1
ATOM 6400 O O . PRO B 1 365 ? -23.797 19.016 5.562 1 92.38 365 PRO B O 1
ATOM 6403 N N . GLY B 1 366 ? -23.484 20.422 3.912 1 92.19 366 GLY B N 1
ATOM 6404 C CA . GLY B 1 366 ? -24.312 19.656 2.996 1 92.19 366 GLY B CA 1
ATOM 6405 C C . GLY B 1 366 ? -23.719 18.312 2.633 1 92.19 366 GLY B C 1
ATOM 6406 O O . GLY B 1 366 ? -24.406 17.438 2.123 1 92.19 366 GLY B O 1
ATOM 6407 N N . TYR B 1 367 ? -22.453 18.141 2.965 1 93.5 367 TYR B N 1
ATOM 6408 C CA . TYR B 1 367 ? -21.797 16.875 2.631 1 93.5 367 TYR B CA 1
ATOM 6409 C C . TYR B 1 367 ? -21.344 16.141 3.891 1 93.5 367 TYR B C 1
ATOM 6411 O O . TYR B 1 367 ? -20.703 15.094 3.812 1 93.5 367 TYR B O 1
ATOM 6419 N N . THR B 1 368 ? -21.703 16.656 5.023 1 93.69 368 THR B N 1
ATOM 6420 C CA . THR B 1 368 ? -21.156 16.125 6.273 1 93.69 368 THR B CA 1
ATOM 6421 C C . THR B 1 368 ? -22.219 15.328 7.023 1 93.69 368 THR B C 1
ATOM 6423 O O . THR B 1 368 ? -23.359 15.781 7.168 1 93.69 368 THR B O 1
ATOM 6426 N N . ILE B 1 369 ? -21.812 14.156 7.445 1 94.19 369 ILE B N 1
ATOM 6427 C CA . ILE B 1 369 ? -22.625 13.367 8.367 1 94.19 369 ILE B CA 1
ATOM 6428 C C . ILE B 1 369 ? -22.094 13.547 9.789 1 94.19 369 ILE B C 1
ATOM 6430 O O . ILE B 1 369 ? -20.906 13.359 10.047 1 94.19 369 ILE B O 1
ATOM 6434 N N . LYS B 1 370 ? -22.969 13.883 10.672 1 92.75 370 LYS B N 1
ATOM 6435 C CA . LYS B 1 370 ? -22.609 14.039 12.078 1 92.75 370 LYS B CA 1
ATOM 6436 C C . LYS B 1 370 ? -23.188 12.922 12.93 1 92.75 370 LYS B C 1
ATOM 6438 O O . LYS B 1 370 ? -24.344 12.516 12.727 1 92.75 370 LYS B O 1
ATOM 6443 N N . HIS B 1 371 ? -22.375 12.43 13.781 1 93.69 371 HIS B N 1
ATOM 6444 C CA . HIS B 1 371 ? -22.828 11.367 14.664 1 93.69 371 HIS B CA 1
ATOM 6445 C C . HIS B 1 371 ? -22.094 11.414 16 1 93.69 371 HIS B C 1
ATOM 6447 O O . HIS B 1 371 ? -20.859 11.391 16.031 1 93.69 371 HIS B O 1
ATOM 6453 N N . LYS B 1 372 ? -22.859 11.5 17.062 1 94.06 372 LYS B N 1
ATOM 6454 C CA . LYS B 1 372 ? -22.25 11.383 18.375 1 94.06 372 LYS B CA 1
ATOM 6455 C C . LYS B 1 372 ? -22.203 9.93 18.844 1 94.06 372 LYS B C 1
ATOM 6457 O O . LYS B 1 372 ? -23.25 9.297 19.047 1 94.06 372 LYS B O 1
ATOM 6462 N N . LEU B 1 373 ? -21.062 9.43 18.984 1 95.38 373 LEU B N 1
ATOM 6463 C CA . LEU B 1 373 ? -20.906 8.039 19.375 1 95.38 373 LEU B CA 1
ATOM 6464 C C . LEU B 1 373 ? -21.297 7.828 20.828 1 95.38 373 LEU B C 1
ATOM 6466 O O . LEU B 1 373 ? -20.984 8.648 21.688 1 95.38 373 LEU B O 1
ATOM 6470 N N . ARG B 1 374 ? -22 6.777 21.031 1 96.12 374 ARG B N 1
ATOM 6471 C CA . ARG B 1 374 ? -22.375 6.359 22.391 1 96.12 374 ARG B CA 1
ATOM 6472 C C . ARG B 1 374 ? -21.484 5.219 22.875 1 96.12 374 ARG B C 1
ATOM 6474 O O . ARG B 1 374 ? -20.844 4.539 22.062 1 96.12 374 ARG B O 1
ATOM 6481 N N . GLU B 1 375 ? -21.469 5.152 24.203 1 97.56 375 GLU B N 1
ATOM 6482 C CA . GLU B 1 375 ? -20.734 4.023 24.781 1 97.56 375 GLU B CA 1
ATOM 6483 C C . GLU B 1 375 ? -21.172 2.707 24.141 1 97.56 375 GLU B C 1
ATOM 6485 O O . GLU B 1 375 ? -22.375 2.416 24.078 1 97.56 375 GLU B O 1
ATOM 6490 N N . GLY B 1 376 ? -20.188 1.986 23.656 1 98.38 376 GLY B N 1
ATOM 6491 C CA . GLY B 1 376 ? -20.484 0.711 23.031 1 98.38 376 GLY B CA 1
ATOM 6492 C C . GLY B 1 376 ? -20.562 0.794 21.516 1 98.38 376 GLY B C 1
ATOM 6493 O O . GLY B 1 376 ? -20.594 -0.232 20.828 1 98.38 376 GLY B O 1
ATOM 6494 N N . ASP B 1 377 ? -20.578 1.987 21 1 98.38 377 ASP B N 1
ATOM 6495 C CA . ASP B 1 377 ? -20.562 2.176 19.562 1 98.38 377 ASP B CA 1
ATOM 6496 C C . ASP B 1 377 ? -19.156 1.975 18.984 1 98.38 377 ASP B C 1
ATOM 6498 O O . ASP B 1 377 ? -18.172 2.398 19.594 1 98.38 377 ASP B O 1
ATOM 6502 N N . ILE B 1 378 ? -19.062 1.307 17.859 1 98.75 378 ILE B N 1
ATOM 6503 C CA . ILE B 1 378 ? -17.828 1.226 17.078 1 98.75 378 ILE B CA 1
ATOM 6504 C C . ILE B 1 378 ? -18.094 1.719 15.656 1 98.75 378 ILE B C 1
ATOM 6506 O O . ILE B 1 378 ? -18.875 1.113 14.914 1 98.75 378 ILE B O 1
ATOM 6510 N N . ILE B 1 379 ? -17.516 2.797 15.336 1 98.19 379 ILE B N 1
ATOM 6511 C CA . ILE B 1 379 ? -17.578 3.25 13.953 1 98.19 379 ILE B CA 1
ATOM 6512 C C . ILE B 1 379 ? -16.469 2.602 13.133 1 98.19 379 ILE B C 1
ATOM 6514 O O . ILE B 1 379 ? -15.336 2.479 13.609 1 98.19 379 ILE B O 1
ATOM 6518 N N . THR B 1 380 ? -16.75 2.035 11.961 1 98.12 380 THR B N 1
ATOM 6519 C CA . THR B 1 380 ? -15.797 1.462 11.023 1 98.12 380 THR B CA 1
ATOM 6520 C C . THR B 1 380 ? -15.82 2.221 9.703 1 98.12 380 THR B C 1
ATOM 6522 O O . THR B 1 380 ? -16.875 2.418 9.109 1 98.12 380 THR B O 1
ATOM 6525 N N . MET B 1 381 ? -14.672 2.609 9.25 1 97.25 381 MET B N 1
ATOM 6526 C CA . MET B 1 381 ? -14.648 3.482 8.078 1 97.25 381 MET B CA 1
ATOM 6527 C C . MET B 1 381 ? -13.547 3.07 7.113 1 97.25 381 MET B C 1
ATOM 6529 O O . MET B 1 381 ? -12.453 2.686 7.535 1 97.25 381 MET B O 1
ATOM 6533 N N . ASP B 1 382 ? -13.82 3.064 5.832 1 95.88 382 ASP B N 1
ATOM 6534 C CA . ASP B 1 382 ? -12.836 2.891 4.766 1 95.88 382 ASP B CA 1
ATOM 6535 C C . ASP B 1 382 ? -11.883 4.078 4.699 1 95.88 382 ASP B C 1
ATOM 6537 O O . ASP B 1 382 ? -12.289 5.191 4.359 1 95.88 382 ASP B O 1
ATOM 6541 N N . THR B 1 383 ? -10.602 3.844 4.902 1 95.94 383 THR B N 1
ATOM 6542 C CA . THR B 1 383 ? -9.617 4.914 5.043 1 95.94 383 THR B CA 1
ATOM 6543 C C . THR B 1 383 ? -9.344 5.582 3.699 1 95.94 383 THR B C 1
ATOM 6545 O O . THR B 1 383 ? -8.789 6.684 3.646 1 95.94 383 THR B O 1
ATOM 6548 N N . ASP B 1 384 ? -9.734 4.965 2.584 1 94.25 384 ASP B N 1
ATOM 6549 C CA . ASP B 1 384 ? -9.469 5.508 1.256 1 94.25 384 ASP B CA 1
ATOM 6550 C C . ASP B 1 384 ? -10.578 6.469 0.824 1 94.25 384 ASP B C 1
ATOM 6552 O O . ASP B 1 384 ? -10.438 7.184 -0.168 1 94.25 384 ASP B O 1
ATOM 6556 N N . ARG B 1 385 ? -11.539 6.492 1.612 1 93.81 385 ARG B N 1
ATOM 6557 C CA . ARG B 1 385 ? -12.719 7.188 1.113 1 93.81 385 ARG B CA 1
ATOM 6558 C C . ARG B 1 385 ? -13.25 8.18 2.145 1 93.81 385 ARG B C 1
ATOM 6560 O O . ARG B 1 385 ? -13.547 9.328 1.814 1 93.81 385 ARG B O 1
ATOM 6567 N N . VAL B 1 386 ? -13.344 7.766 3.332 1 96.38 386 VAL B N 1
ATOM 6568 C CA . VAL B 1 386 ? -14.047 8.547 4.348 1 96.38 386 VAL B CA 1
ATOM 6569 C C . VAL B 1 386 ? -13.055 9.438 5.09 1 96.38 386 VAL B C 1
ATOM 6571 O O . VAL B 1 386 ? -12 8.977 5.531 1 96.38 386 VAL B O 1
ATOM 6574 N N . LEU B 1 387 ? -13.352 10.68 5.176 1 97.5 387 LEU B N 1
ATOM 6575 C CA . LEU B 1 387 ? -12.633 11.641 6.008 1 97.5 387 LEU B CA 1
ATOM 6576 C C . LEU B 1 387 ? -13.359 11.852 7.336 1 97.5 387 LEU B C 1
ATOM 6578 O O . LEU B 1 387 ? -14.586 11.922 7.371 1 97.5 387 LEU B O 1
ATOM 6582 N N . CYS B 1 388 ? -12.594 11.922 8.367 1 96.44 388 CYS B N 1
ATOM 6583 C CA . CYS B 1 388 ? -13.188 11.969 9.695 1 96.44 388 CYS B CA 1
ATOM 6584 C C . CYS B 1 388 ? -12.711 13.195 10.461 1 96.44 388 CYS B C 1
ATOM 6586 O O . CYS B 1 388 ? -11.531 13.555 10.398 1 96.44 388 CYS B O 1
ATOM 6588 N N . GLY B 1 389 ? -13.648 13.859 11.102 1 94.88 389 GLY B N 1
ATOM 6589 C CA . GLY B 1 389 ? -13.391 14.969 12.008 1 94.88 389 GLY B CA 1
ATOM 6590 C C . GLY B 1 389 ? -14.227 14.922 13.273 1 94.88 389 GLY B C 1
ATOM 6591 O O . GLY B 1 389 ? -14.734 13.867 13.648 1 94.88 389 GLY B O 1
ATOM 6592 N N . ARG B 1 390 ? -14.227 16.094 13.945 1 92.69 390 ARG B N 1
ATOM 6593 C CA . ARG B 1 390 ? -14.969 16.172 15.195 1 92.69 390 ARG B CA 1
ATOM 6594 C C . ARG B 1 390 ? -15.398 17.609 15.477 1 92.69 390 ARG B C 1
ATOM 6596 O O . ARG B 1 390 ? -14.633 18.547 15.242 1 92.69 390 ARG B O 1
ATOM 6603 N N . ASP B 1 391 ? -16.578 17.703 15.945 1 92.69 391 ASP B N 1
ATOM 6604 C CA . ASP B 1 391 ? -17.031 19.016 16.391 1 92.69 391 ASP B CA 1
ATOM 6605 C C . ASP B 1 391 ? -16.469 19.344 17.781 1 92.69 391 ASP B C 1
ATOM 6607 O O . ASP B 1 391 ? -16.203 18.453 18.578 1 92.69 391 ASP B O 1
ATOM 6611 N N . ALA B 1 392 ? -16.359 20.609 18.031 1 89.56 392 ALA B N 1
ATOM 6612 C CA . ALA B 1 392 ? -15.93 21.062 19.344 1 89.56 392 ALA B CA 1
ATOM 6613 C C . ALA B 1 392 ? -17.016 20.859 20.391 1 89.56 392 ALA B C 1
ATOM 6615 O O . ALA B 1 392 ? -18.219 20.906 20.062 1 89.56 392 ALA B O 1
ATOM 6616 N N . TYR B 1 393 ? -16.609 20.609 21.562 1 89.69 393 TYR B N 1
ATOM 6617 C CA . TYR B 1 393 ? -17.562 20.609 22.672 1 89.69 393 TYR B CA 1
ATOM 6618 C C . TYR B 1 393 ? -17.906 22.047 23.078 1 89.69 393 TYR B C 1
ATOM 6620 O O . TYR B 1 393 ? -17.109 22.953 22.906 1 89.69 393 TYR B O 1
ATOM 6628 N N . GLY B 1 394 ? -19.125 22.141 23.594 1 87.06 394 GLY B N 1
ATOM 6629 C CA . GLY B 1 394 ? -19.5 23.438 24.141 1 87.06 394 GLY B CA 1
ATOM 6630 C C . GLY B 1 394 ? -18.641 23.844 25.312 1 87.06 394 GLY B C 1
ATOM 6631 O O . GLY B 1 394 ? -18.062 23 26 1 87.06 394 GLY B O 1
ATOM 6632 N N . PRO B 1 395 ? -18.547 25.125 25.531 1 84.25 395 PRO B N 1
ATOM 6633 C CA . PRO B 1 395 ? -17.672 25.656 26.578 1 84.25 395 PRO B CA 1
ATOM 6634 C C . PRO B 1 395 ? -18.062 25.141 27.969 1 84.25 395 PRO B C 1
ATOM 6636 O O . PRO B 1 395 ? -17.219 25.141 28.875 1 84.25 395 PRO B O 1
ATOM 6639 N N . GLU B 1 396 ? -19.281 24.688 28.156 1 85.81 396 GLU B N 1
ATOM 6640 C CA . GLU B 1 396 ? -19.766 24.297 29.469 1 85.81 396 GLU B CA 1
ATOM 6641 C C . GLU B 1 396 ? -19.547 22.797 29.719 1 85.81 396 GLU B C 1
ATOM 6643 O O . GLU B 1 396 ? -19.781 22.297 30.812 1 85.81 396 GLU B O 1
ATOM 6648 N N . VAL B 1 397 ? -19.062 22.172 28.75 1 88.5 397 VAL B N 1
ATOM 6649 C CA . VAL B 1 397 ? -18.922 20.719 28.844 1 88.5 397 VAL B CA 1
ATOM 6650 C C . VAL B 1 397 ? -17.562 20.391 29.453 1 88.5 397 VAL B C 1
ATOM 6652 O O . VAL B 1 397 ? -16.547 20.953 29.062 1 88.5 397 VAL B O 1
ATOM 6655 N N . SER B 1 398 ? -17.531 19.516 30.484 1 88.5 398 SER B N 1
ATOM 6656 C CA . SER B 1 398 ? -16.297 19.016 31.094 1 88.5 398 SER B CA 1
ATOM 6657 C C . SER B 1 398 ? -16.391 17.516 31.391 1 88.5 398 SER B C 1
ATOM 6659 O O . SER B 1 398 ? -17.469 17.016 31.75 1 88.5 398 SER B O 1
ATOM 6661 N N . GLY B 1 399 ? -15.336 16.859 31.188 1 90.69 399 GLY B N 1
ATOM 6662 C CA . GLY B 1 399 ? -15.281 15.43 31.422 1 90.69 399 GLY B CA 1
ATOM 6663 C C . GLY B 1 399 ? -14.289 14.711 30.531 1 90.69 399 GLY B C 1
ATOM 6664 O O . GLY B 1 399 ? -13.414 15.336 29.938 1 90.69 399 GLY B O 1
ATOM 6665 N N . THR B 1 400 ? -14.352 13.391 30.594 1 90.56 400 THR B N 1
ATOM 6666 C CA . THR B 1 400 ? -13.406 12.57 29.844 1 90.56 400 THR B CA 1
ATOM 6667 C C . THR B 1 400 ? -14.141 11.617 28.922 1 90.56 400 THR B C 1
ATOM 6669 O O . THR B 1 400 ? -15.172 11.039 29.297 1 90.56 400 THR B O 1
ATOM 6672 N N . GLU B 1 401 ? -13.734 11.539 27.766 1 93 401 GLU B N 1
ATOM 6673 C CA . GLU B 1 401 ? -14.18 10.469 26.875 1 93 401 GLU B CA 1
ATOM 6674 C C . GLU B 1 401 ? -13.016 9.555 26.484 1 93 401 GLU B C 1
ATOM 6676 O O . GLU B 1 401 ? -11.867 9.992 26.438 1 93 401 GLU B O 1
ATOM 6681 N N . VAL B 1 402 ? -13.305 8.289 26.312 1 95 402 VAL B N 1
ATOM 6682 C CA . VAL B 1 402 ? -12.289 7.277 26.031 1 95 402 VAL B CA 1
ATOM 6683 C C . VAL B 1 402 ? -12.68 6.469 24.797 1 95 402 VAL B C 1
ATOM 6685 O O . VAL B 1 402 ? -13.812 6 24.688 1 95 402 VAL B O 1
ATOM 6688 N N . PHE B 1 403 ? -11.75 6.367 23.922 1 96.12 403 PHE B N 1
ATOM 6689 C CA . PHE B 1 403 ? -11.922 5.551 22.734 1 96.12 403 PHE B CA 1
ATOM 6690 C C . PHE B 1 403 ? -10.852 4.477 22.641 1 96.12 403 PHE B C 1
ATOM 6692 O O . PHE B 1 403 ? -9.797 4.586 23.281 1 96.12 403 PHE B O 1
ATOM 6699 N N . GLU B 1 404 ? -11.148 3.445 21.969 1 97.62 404 GLU B N 1
ATOM 6700 C CA . GLU B 1 404 ? -10.18 2.451 21.531 1 97.62 404 GLU B CA 1
ATOM 6701 C C . GLU B 1 404 ? -10.156 2.35 20 1 97.62 404 GLU B C 1
ATOM 6703 O O . GLU B 1 404 ? -11.203 2.143 19.375 1 97.62 404 GLU B O 1
ATOM 6708 N N . CYS B 1 405 ? -9 2.477 19.438 1 96.94 405 CYS B N 1
ATOM 6709 C CA . CYS B 1 405 ? -8.898 2.533 17.984 1 96.94 405 CYS B CA 1
ATOM 6710 C C . CYS B 1 405 ? -8.031 1.398 17.453 1 96.94 405 CYS B C 1
ATOM 6712 O O . CYS B 1 405 ? -7.18 0.876 18.172 1 96.94 405 CYS B O 1
ATOM 6714 N N . GLY B 1 406 ? -8.266 0.982 16.234 1 96.62 406 GLY B N 1
ATOM 6715 C CA . GLY B 1 406 ? -7.469 -0.001 15.523 1 96.62 406 GLY B CA 1
ATOM 6716 C C . GLY B 1 406 ? -7.652 0.057 14.016 1 96.62 406 GLY B C 1
ATOM 6717 O O . GLY B 1 406 ? -8.555 0.733 13.523 1 96.62 406 GLY B O 1
ATOM 6718 N N . PHE B 1 407 ? -6.711 -0.668 13.352 1 96.5 407 PHE B N 1
ATOM 6719 C CA . PHE B 1 407 ? -6.73 -0.677 11.898 1 96.5 407 PHE B CA 1
ATOM 6720 C C . PHE B 1 407 ? -6.688 -2.104 11.359 1 96.5 407 PHE B C 1
ATOM 6722 O O . PHE B 1 407 ? -6.148 -3 12.016 1 96.5 407 PHE B O 1
ATOM 6729 N N . SER B 1 408 ? -7.285 -2.287 10.273 1 95.69 408 SER B N 1
ATOM 6730 C CA . SER B 1 408 ? -7.113 -3.506 9.492 1 95.69 408 SER B CA 1
ATOM 6731 C C . SER B 1 408 ? -6.656 -3.191 8.07 1 95.69 408 SER B C 1
ATOM 6733 O O . SER B 1 408 ? -6.992 -2.139 7.523 1 95.69 408 SER B O 1
ATOM 6735 N N . ASP B 1 409 ? -5.898 -4.137 7.508 1 93.5 409 ASP B N 1
ATOM 6736 C CA . ASP B 1 409 ? -5.492 -3.986 6.113 1 93.5 409 ASP B CA 1
ATOM 6737 C C . ASP B 1 409 ? -6.656 -4.266 5.168 1 93.5 409 ASP B C 1
ATOM 6739 O O . ASP B 1 409 ? -7.488 -5.137 5.438 1 93.5 409 ASP B O 1
ATOM 6743 N N . LYS B 1 410 ? -6.602 -3.619 4.102 1 91.81 410 LYS B N 1
ATOM 6744 C CA . LYS B 1 410 ? -7.621 -3.854 3.086 1 91.81 410 LYS B CA 1
ATOM 6745 C C . LYS B 1 410 ? -7.598 -5.301 2.602 1 91.81 410 LYS B C 1
ATOM 6747 O O . LYS B 1 410 ? -8.641 -5.875 2.289 1 91.81 410 LYS B O 1
ATOM 6752 N N . ASP B 1 411 ? -6.449 -5.895 2.488 1 92.81 411 ASP B N 1
ATOM 6753 C CA . ASP B 1 411 ? -6.305 -7.285 2.059 1 92.81 411 ASP B CA 1
ATOM 6754 C C . ASP B 1 411 ? -7.094 -8.227 2.967 1 92.81 411 ASP B C 1
ATOM 6756 O O . ASP B 1 411 ? -7.656 -9.219 2.504 1 92.81 411 ASP B O 1
ATOM 6760 N N . MET B 1 412 ? -7.113 -7.863 4.215 1 92.19 412 MET B N 1
ATOM 6761 C CA . MET B 1 412 ? -7.793 -8.727 5.172 1 92.19 412 MET B CA 1
ATOM 6762 C C . MET B 1 412 ? -9.305 -8.594 5.051 1 92.19 412 MET B C 1
ATOM 6764 O O . MET B 1 412 ? -10.031 -9.586 5.109 1 92.19 412 MET B O 1
ATOM 6768 N N . THR B 1 413 ? -9.773 -7.387 4.863 1 92.56 413 THR B N 1
ATOM 6769 C CA . THR B 1 413 ? -11.203 -7.18 4.672 1 92.56 413 THR B CA 1
ATOM 6770 C C . THR B 1 413 ? -11.688 -7.887 3.408 1 92.56 413 THR B C 1
ATOM 6772 O O . THR B 1 413 ? -12.734 -8.539 3.418 1 92.56 413 THR B O 1
ATOM 6775 N N . SER B 1 414 ? -10.914 -7.793 2.402 1 92.12 414 SER B N 1
ATOM 6776 C CA . SER B 1 414 ? -11.258 -8.438 1.142 1 92.12 414 SER B CA 1
ATOM 6777 C C . SER B 1 414 ? -11.227 -9.961 1.27 1 92.12 414 SER B C 1
ATOM 6779 O O . SER B 1 414 ? -12.086 -10.656 0.733 1 92.12 414 SER B O 1
ATOM 6781 N N . SER B 1 415 ? -10.188 -10.422 1.904 1 93.19 415 SER B N 1
ATOM 6782 C CA . SER B 1 415 ? -10.062 -11.852 2.137 1 93.19 415 SER B CA 1
ATOM 6783 C C . SER B 1 415 ? -11.258 -12.391 2.918 1 93.19 415 SER B C 1
ATOM 6785 O O . SER B 1 415 ? -11.836 -13.414 2.545 1 93.19 415 SER B O 1
ATOM 6787 N N . ALA B 1 416 ? -11.617 -11.695 3.975 1 93.31 416 ALA B N 1
ATOM 6788 C CA . ALA B 1 416 ? -12.758 -12.109 4.793 1 93.31 416 ALA B CA 1
ATOM 6789 C C . ALA B 1 416 ? -14.039 -12.133 3.969 1 93.31 416 ALA B C 1
ATOM 6791 O O . ALA B 1 416 ? -14.836 -13.07 4.082 1 93.31 416 ALA B O 1
ATOM 6792 N N . ARG B 1 417 ? -14.227 -11.164 3.219 1 92.56 417 ARG B N 1
ATOM 6793 C CA . ARG B 1 417 ? -15.414 -11.102 2.377 1 92.56 417 ARG B CA 1
ATOM 6794 C C . ARG B 1 417 ? -15.469 -12.289 1.421 1 92.56 417 ARG B C 1
ATOM 6796 O O . ARG B 1 417 ? -16.516 -12.93 1.281 1 92.56 417 ARG B O 1
ATOM 6803 N N . ARG B 1 418 ? -14.375 -12.578 0.755 1 89.88 418 ARG B N 1
ATOM 6804 C CA . ARG B 1 418 ? -14.305 -13.688 -0.187 1 89.88 418 ARG B CA 1
ATOM 6805 C C . ARG B 1 418 ? -14.617 -15.008 0.503 1 89.88 418 ARG B C 1
ATOM 6807 O O . ARG B 1 418 ? -15.352 -15.844 -0.038 1 89.88 418 ARG B O 1
ATOM 6814 N N . LEU B 1 419 ? -14.07 -15.172 1.652 1 90.31 419 LEU B N 1
ATOM 6815 C CA . LEU B 1 419 ? -14.297 -16.391 2.414 1 90.31 419 LEU B CA 1
ATOM 6816 C C . LEU B 1 419 ? -15.773 -16.547 2.771 1 90.31 419 LEU B C 1
ATOM 6818 O O . LEU B 1 419 ? -16.344 -17.625 2.596 1 90.31 419 LEU B O 1
ATOM 6822 N N . LEU B 1 420 ? -16.312 -15.469 3.232 1 91.56 420 LEU B N 1
ATOM 6823 C CA . LEU B 1 420 ? -17.703 -15.492 3.664 1 91.56 420 LEU B CA 1
ATOM 6824 C C . LEU B 1 420 ? -18.641 -15.703 2.477 1 91.56 420 LEU B C 1
ATOM 6826 O O . LEU B 1 420 ? -19.609 -16.438 2.578 1 91.56 420 LEU B O 1
ATOM 6830 N N . GLU B 1 421 ? -18.344 -15.047 1.414 1 88.44 421 GLU B N 1
ATOM 6831 C CA . GLU B 1 421 ? -19.156 -15.234 0.21 1 88.44 421 GLU B CA 1
ATOM 6832 C C . GLU B 1 421 ? -19.125 -16.688 -0.248 1 88.44 421 GLU B C 1
ATOM 6834 O O . GLU B 1 421 ? -20.156 -17.25 -0.622 1 88.44 421 GLU B O 1
ATOM 6839 N N . LYS B 1 422 ? -18 -17.25 -0.208 1 84.94 422 LYS B N 1
ATOM 6840 C CA . LYS B 1 422 ? -17.859 -18.656 -0.605 1 84.94 422 LYS B CA 1
ATOM 6841 C C . LYS B 1 422 ? -18.641 -19.562 0.339 1 84.94 422 LYS B C 1
ATOM 6843 O O . LYS B 1 422 ? -19.359 -20.469 -0.108 1 84.94 422 LYS B O 1
ATOM 6848 N N . ARG B 1 423 ? -18.5 -19.375 1.568 1 86.88 423 ARG B N 1
ATOM 6849 C CA . ARG B 1 423 ? -19.125 -20.234 2.57 1 86.88 423 ARG B CA 1
ATOM 6850 C C . ARG B 1 423 ? -20.641 -20.109 2.529 1 86.88 423 ARG B C 1
ATOM 6852 O O . ARG B 1 423 ? -21.359 -21.094 2.736 1 86.88 423 ARG B O 1
ATOM 6859 N N . LEU B 1 424 ? -21.141 -18.969 2.297 1 90.06 424 LEU B N 1
ATOM 6860 C CA . LEU B 1 424 ? -22.578 -18.703 2.385 1 90.06 424 LEU B CA 1
ATOM 6861 C C . LEU B 1 424 ? -23.266 -18.938 1.042 1 90.06 424 LEU B C 1
ATOM 6863 O O . LEU B 1 424 ? -24.484 -19.078 0.978 1 90.06 424 LEU B O 1
ATOM 6867 N N . SER B 1 425 ? -22.656 -18.719 -0.069 1 75.81 425 SER B N 1
ATOM 6868 C CA . SER B 1 425 ? -23.266 -19.031 -1.359 1 75.81 425 SER B CA 1
ATOM 6869 C C . SER B 1 425 ? -23.484 -20.531 -1.532 1 75.81 425 SER B C 1
ATOM 6871 O O . SER B 1 425 ? -24.266 -20.953 -2.377 1 75.81 425 SER B O 1
ATOM 6873 N N . GLY B 1 426 ? -23.406 -21.25 -0.412 1 59.41 426 GLY B N 1
ATOM 6874 C CA . GLY B 1 426 ? -23.547 -22.688 -0.613 1 59.41 426 GLY B CA 1
ATOM 6875 C C . GLY B 1 426 ? -22.781 -23.188 -1.826 1 59.41 426 GLY B C 1
ATOM 6876 O O . GLY B 1 426 ? -22.312 -24.328 -1.835 1 59.41 426 GLY B O 1
ATOM 6877 N N . GLU B 1 427 ? -23.203 -22.734 -3.152 1 44.91 427 GLU B N 1
ATOM 6878 C CA . GLU B 1 427 ? -22.859 -23.172 -4.5 1 44.91 427 GLU B CA 1
ATOM 6879 C C . GLU B 1 427 ? -21.516 -22.594 -4.934 1 44.91 427 GLU B C 1
ATOM 6881 O O . GLU B 1 427 ? -21.094 -21.547 -4.43 1 44.91 427 GLU B O 1
ATOM 6886 N N . GLY B 1 428 ? -20.562 -23.266 -5.48 1 41.41 428 GLY B N 1
ATOM 6887 C CA . GLY B 1 428 ? -19.281 -23.141 -6.145 1 41.41 428 GLY B CA 1
ATOM 6888 C C . GLY B 1 428 ? -19.125 -21.828 -6.906 1 41.41 428 GLY B C 1
ATOM 6889 O O . GLY B 1 428 ? -18.312 -21.734 -7.824 1 41.41 428 GLY B O 1
ATOM 6890 N N . THR B 1 429 ? -20.125 -20.938 -6.887 1 39.56 429 THR B N 1
ATOM 6891 C CA . THR B 1 429 ? -20.219 -19.953 -7.965 1 39.56 429 THR B CA 1
ATOM 6892 C C . THR B 1 429 ? -19.141 -18.875 -7.812 1 39.56 429 THR B C 1
ATOM 6894 O O . THR B 1 429 ? -18.969 -18.031 -8.688 1 39.56 429 THR B O 1
ATOM 6897 N N . GLY B 1 430 ? -18.625 -18.609 -6.777 1 41.09 430 GLY B N 1
ATOM 6898 C CA . GLY B 1 430 ? -17.797 -17.406 -6.75 1 41.09 430 GLY B CA 1
ATOM 6899 C C . GLY B 1 430 ? -16.438 -17.609 -7.379 1 41.09 430 GLY B C 1
ATOM 6900 O O . GLY B 1 430 ? -16.125 -18.703 -7.84 1 41.09 430 GLY B O 1
ATOM 6901 N N . PHE B 1 431 ? -15.727 -16.438 -7.656 1 44.28 431 PHE B N 1
ATOM 6902 C CA . PHE B 1 431 ? -14.344 -16.5 -8.109 1 44.28 431 PHE B CA 1
ATOM 6903 C C . PHE B 1 431 ? -13.602 -17.656 -7.441 1 44.28 431 PHE B C 1
ATOM 6905 O O . PHE B 1 431 ? -13.344 -17.609 -6.238 1 44.28 431 PHE B O 1
ATOM 6912 N N . GLU B 1 432 ? -14.016 -18.844 -7.902 1 47.28 432 GLU B N 1
ATOM 6913 C CA . GLU B 1 432 ? -13.359 -20 -7.316 1 47.28 432 GLU B CA 1
ATOM 6914 C C . GLU B 1 432 ? -11.836 -19.875 -7.395 1 47.28 432 GLU B C 1
ATOM 6916 O O . GLU B 1 432 ? -11.289 -19.594 -8.461 1 47.28 432 GLU B O 1
ATOM 6921 N N . PHE B 1 433 ? -11.297 -19.516 -6.266 1 52.66 433 PHE B N 1
ATOM 6922 C CA . PHE B 1 433 ? -9.875 -19.844 -6.215 1 52.66 433 PHE B CA 1
ATOM 6923 C C . PHE B 1 433 ? -9.594 -21.156 -6.945 1 52.66 433 PHE B C 1
ATOM 6925 O O . PHE B 1 433 ? -10.5 -21.969 -7.141 1 52.66 433 PHE B O 1
ATOM 6932 N N . ASP B 1 434 ? -8.703 -21.109 -7.773 1 48.66 434 ASP B N 1
ATOM 6933 C CA . ASP B 1 434 ? -8.32 -22.344 -8.445 1 48.66 434 ASP B CA 1
ATOM 6934 C C . ASP B 1 434 ? -8.578 -23.562 -7.551 1 48.66 434 ASP B C 1
ATOM 6936 O O . ASP B 1 434 ? -7.637 -24.203 -7.086 1 48.66 434 ASP B O 1
ATOM 6940 N N . GLU B 1 435 ? -9.758 -23.484 -6.777 1 43.5 435 GLU B N 1
ATOM 6941 C CA . GLU B 1 435 ? -10.047 -24.672 -5.977 1 43.5 435 GLU B CA 1
ATOM 6942 C C . GLU B 1 435 ? -10.289 -25.891 -6.867 1 43.5 435 GLU B C 1
ATOM 6944 O O . GLU B 1 435 ? -10.773 -25.766 -7.992 1 43.5 435 GLU B O 1
ATOM 6949 N N . PRO B 1 436 ? -9.68 -27.031 -6.426 1 33.09 436 PRO B N 1
ATOM 6950 C CA . PRO B 1 436 ? -9.945 -28.281 -7.141 1 33.09 436 PRO B CA 1
ATOM 6951 C C . PRO B 1 436 ? -11.438 -28.547 -7.336 1 33.09 436 PRO B C 1
ATOM 6953 O O . PRO B 1 436 ? -12.242 -28.25 -6.445 1 33.09 436 PRO B O 1
ATOM 6956 N N . VAL B 1 437 ? -11.984 -28.312 -8.547 1 27.52 437 VAL B N 1
ATOM 6957 C CA . VAL B 1 437 ? -13.258 -28.984 -8.781 1 27.52 437 VAL B CA 1
ATOM 6958 C C . VAL B 1 437 ? -13.219 -30.391 -8.188 1 27.52 437 VAL B C 1
ATOM 6960 O O . VAL B 1 437 ? -12.383 -31.203 -8.555 1 27.52 437 VAL B O 1
ATOM 6963 N N . LEU B 1 438 ? -13.609 -30.516 -7 1 24.25 438 LEU B N 1
ATOM 6964 C CA . LEU B 1 438 ? -13.898 -31.906 -6.648 1 24.25 438 LEU B CA 1
ATOM 6965 C C . LEU B 1 438 ? -14.883 -32.531 -7.629 1 24.25 438 LEU B C 1
ATOM 6967 O O . LEU B 1 438 ? -15.859 -31.875 -8.023 1 24.25 438 LEU B O 1
#

Sequence (876 aa):
MSLQRLFYRGIRSNIKGLSNTLVKCLTSSPDHTRLLQAKEIERNLGDGLLSVTWRDGSSSRYPFIYLRDICRCPQCFHRSSLQRALDPVRELDPSLVASKAELSHDRKQITLTWPNGHVSCFDCDWLFERRLPDSNGQQFEEQSFIREDAQLLGLGADIPTISFDDVLQDERTQLTWLKLIGSHGLVLINGAGSDAGQVKKLGDVLGYLKTMWFGETYPVVNKIGSEDTGASPASIACVPKATCPYKEYRGGLHMIHCRQELGGEGGEHTFVDGFNIAKQLKKEDPENFNRLCTARILYQRKVTNHDADLKMSFSHPVIRLDDKGRLKRIICSEKYRVSFVNVPPNEVPLLYRAYFQFSRLIRNPGYTIKHKLREGDIITMDTDRVLCGRDAYGPEVSGTEVFECGFSDKDMTSSARRLLEKRLSGEGTGFEFDEPVLMSLQRLFYRGIRSNIKGLSNTLVKCLTSSPDHTRLLQAKEIERNLGDGLLSVTWRDGSSSRYPFIYLRDICRCPQCFHRSSLQRALDPVRELDPSLVASKAELSHDRKQITLTWPNGHVSCFDCDWLFERRLPDSNGQQFEEQSFIREDAQLLGLGADIPTISFDDVLQDERTQLTWLKLIGSHGLVLINGAGSDAGQVKKLGDVLGYLKTMWFGETYPVVNKIGSEDTGASPASIACVPKATCPYKEYRGGLHMIHCRQELGGEGGEHTFVDGFNIAKQLKKEDPENFNRLCTARILYQRKVTNHDADLKMSFSHPVIRLDDKGRLKRIICSEKYRVSFVNVPPNEVPLLYRAYFQFSRLIRNPGYTIKHKLREGDIITMDTDRVLCGRDAYGPEVSGTEVFECGFSDKDMTSSARRLLEKRLSGEGTGFEFDEPVL

Organism: Nematostella vectensis (NCBI:txid45351)

Nearest PDB structures (foldseek):
  3o2g-assembly1_A  TM=9.061E-01  e=3.295E-39  Homo sapiens
  3n6w-assembly1_A-2  TM=9.211E-01  e=4.236E-35  Homo sapiens
  6npb-assembly1_A  TM=8.644E-01  e=3.709E-32  Leisingera caerulea
  6npc-assembly1_B  TM=8.922E-01  e=3.219E-31  Leisingera caerulea
  7n7v-assembly1_B  TM=6.029E-01  e=4.705E-11  Streptomyces griseochromogenes

Secondary structure (DSSP, 8-state):
--TTSGGGSGGGGGGGGS-THHHHTTT----------EEEEEEETTTTEEEEEETTS-EEEEEHHHHHHT--STTTEETTTTEE-S-HHHH--TT---SEEEE-TTSSEEEEE-TTS-EEEEEHHHHHHTPPP-TT--------S--TT-----TTPPPPEEEHHHHHH-HHHHHHHHHHHHHHSEEEEE---S-TTHHHHHHHHHS-PBPBTTBSEEEEEEEES-SSSS--GGGS-EEEE-S-TT-S---SEEEEEEEE---SSB--EEEEEHHHHHHHHHHH-HHHHHHHHHSEEEEEEEEE-SS-EEEEEEEEESEEE-TTS-EEEE---TTTEEEEE-S-GGGHHHHHHHHHHHHHHHH-GGGEEEE-PPTT-EEEEETTTEEEEEPPBPTT--EEEEEEEEEE-HHHHHHHHHHHHHHHS-STTS---S----/--TTSGGGSGGGGGG--S-THHHHTTT----------EEEEEEETTTTEEEEEETTS-EEEEEHHHHHHT--STTTEETTTTEE-S-HHHH--TT---SEEEE-TTSSEEEEE-TTS-EEEEEHHHHHTTPPP-TT--------S--TT-----TTPPPPEEEHHHHHH-HHHHHHHHHHHHHHSEEEEE---S-TTHHHHHHHHHS-PBPBTTBSEEEEEEEES-SSSS--GGGS-EEEE-S-TTSS---SEEEEEEEE---SSB--EEEEEHHHHHHHHHHH-HHHHHHHHHSEEEEEEEEE-SS-EEEEEEEEESEEE-TTS-EEEE---TTTEEEEE-S-GGGHHHHHHHHHHHHHHHH-GGGEEEE-PPTT-EEEEETTTEEEEEPPBPTT--EEEEEEEEEE-HHHHHHHHHHHHHHHS-STTS---S----

pLDDT: mean 83.34, std 21.71, range [19.05, 98.75]

Radius of gyration: 30.14 Å; Cα contacts (8 Å, |Δi|>4): 1754; chains: 2; bounding box: 92×87×81 Å

Foldseek 3Di:
DPPPPPPPPDPPPDVPPPDPVVVVVVPCPPVPVPLKFWPDWDFDLVVQWIWTQTPVRDIFIGRVLRQVQLFPPVCFADQVVRDGNDDCVPPHDSSFHFPDWDADPVRQKIWTAGPVGDIGIDGPLRVVLVGDDDPPDDNDPPPPLQPVQADFAWPPDDAAEDELVCCLPPLVSVLVVLNCCSRDQKHKYFDQAQDPPSVQSNQVLLPGFDQDLCGQKDKDKDFQQDPPDDGGPLQAWWQFFFAPLLDPARFFKKKKAWNFAFDAPWWWKKKFFLLVLLVVCCVVPVPLSVLLQPFKFKFWDFDDDPRDTDIGIDIDRQFHADPVRHTDAGGDDPPGTDPDGDDDPVCVVVNVVSNVSSSVSSVDNRRMDIGRDDNRMMMMGTSRTMTMITIGGDNPTGDMIMMMMTGHHPVSSSVSNVVSCCVPVVDCPPPPSSNPPD/DPPPPPPPPDPPPPVPPPDPVVVVVVPPPPVPVVLKFWPDWDFDLVVQWIWTQTPVRDIFIGRVLRQVQLFPPVCFADQVVRDGNDDCVPPHDSSFHFPDWDADPVRQKIWTAGPVGDIGIDGPLRVVLVGDDDPPDDNDPPPPLQPVQADFAWPPDDAAEDELVCCLPPLVSVLVVLNCCSRHQKHKYFDQAQDPCSVQSNQVLLPGFDQDLCGQKDKDKDFQQDPPDDGGPLQAWWQFFFAPLLDPARFFKKKKAWNFAFDAPWWWKKKFWLLVLLVVCCVVPVPLSVLLQPFKFKFWDFDDDPRDTDIGIDIDRQFHADPVRHTDAGGDDPVGTDPDGDDDPVCVVVNVVSNVSSSVSSVDNRRMDIGRDDNRMMMMGTSRTMTMITIGGDNPTGDMIMMMMTGHHPVSSSVSNVVSCCVPVVDCPPPPSSNPPD

Solvent-accessible surface area (backbone atoms only — not comparable to full-atom values): 47106 Å² total; per-residue (Å²): 138,78,90,77,72,72,84,74,65,72,81,68,58,81,70,60,72,71,58,70,65,71,60,53,71,67,55,74,59,66,81,57,80,58,75,39,36,48,66,47,74,43,82,37,72,92,79,32,26,35,36,36,31,33,69,87,68,50,70,44,56,44,30,32,40,58,54,61,70,54,31,66,45,78,77,30,22,37,58,91,76,54,28,65,58,52,54,55,72,8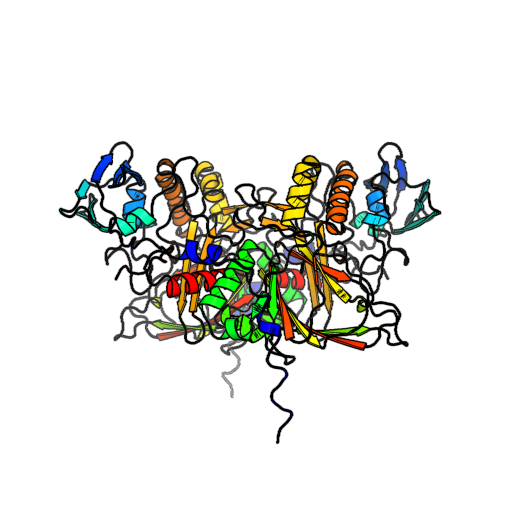1,72,53,53,54,80,39,56,62,70,42,79,46,68,40,94,83,21,39,35,39,39,36,30,33,82,87,65,51,69,37,72,39,48,33,49,63,49,58,76,52,50,44,16,53,93,86,49,79,63,74,65,70,79,50,57,74,43,98,64,47,47,70,48,31,49,85,53,77,70,50,70,45,53,36,64,46,43,76,73,30,67,70,47,36,40,49,52,51,51,39,34,30,31,47,25,41,35,36,30,36,72,56,46,51,60,84,63,54,67,55,55,56,20,51,69,34,52,53,47,34,51,53,98,70,38,51,51,43,77,44,77,40,59,33,60,63,76,83,58,69,81,38,78,66,44,45,58,39,74,60,20,30,61,57,56,22,38,84,78,62,54,26,35,40,36,44,30,26,37,33,52,59,80,65,60,54,53,25,33,30,37,28,34,37,61,44,49,51,52,50,39,39,72,75,36,51,65,42,38,51,47,35,47,64,49,53,47,40,17,44,46,75,45,78,52,99,79,34,78,41,44,33,62,25,67,40,33,36,37,35,58,46,97,84,68,43,85,60,33,36,45,50,46,77,69,38,47,54,78,55,61,77,48,31,45,86,46,43,45,57,50,47,46,32,51,37,52,52,51,51,51,64,68,30,67,70,36,34,34,74,46,68,70,42,60,6,25,29,43,36,32,27,37,40,34,36,19,49,26,29,42,33,45,41,89,84,36,65,48,54,30,32,34,40,34,37,34,25,40,49,56,34,51,52,10,35,41,52,49,40,49,48,65,66,55,74,53,85,73,52,92,61,59,75,58,60,82,123,139,78,90,77,71,71,87,77,65,74,83,67,57,82,74,57,74,71,58,68,65,70,58,52,72,66,54,74,58,67,81,55,79,58,77,38,35,48,66,46,75,44,83,36,72,91,77,32,27,36,38,37,30,32,68,87,68,51,72,44,55,42,31,31,40,58,56,62,70,54,31,65,45,78,77,30,23,36,58,91,77,53,29,65,58,52,55,54,71,82,74,51,53,54,79,39,56,63,72,42,79,44,70,41,93,83,21,40,36,41,37,37,31,34,82,88,65,52,72,40,71,40,48,32,48,63,49,58,77,52,50,44,16,52,93,87,48,79,66,73,66,71,78,48,56,74,43,100,66,46,47,69,49,31,49,84,53,76,70,50,70,46,52,35,64,45,43,77,74,30,66,68,45,37,40,48,53,51,52,40,36,30,31,48,25,42,34,36,31,35,72,56,46,50,59,85,61,55,66,55,55,54,20,50,70,34,51,52,47,35,52,51,98,69,39,51,51,43,77,46,77,41,60,34,61,65,74,83,59,68,81,38,76,66,45,45,58,38,75,59,20,30,61,59,56,23,35,83,76,62,55,25,34,41,36,43,31,26,37,35,52,57,79,66,58,53,52,25,34,31,39,29,34,38,62,44,51,52,52,51,38,40,73,75,36,50,66,42,38,51,47,34,48,63,49,54,48,40,18,45,48,76,44,78,52,99,80,35,78,42,44,32,62,25,66,41,33,36,37,35,59,46,100,84,68,42,84,59,33,36,43,50,45,78,68,36,47,54,78,55,63,78,49,31,46,86,46,45,45,57,49,46,45,32,51,36,53,53,51,50,50,65,68,30,67,70,34,34,33,74,47,66,70,43,60,7,25,29,43,37,32,27,36,39,35,36,20,48,25,29,42,31,46,41,90,85,37,66,48,56,30,34,34,41,34,36,32,26,41,48,56,32,52,51,11,35,40,52,49,40,50,50,66,68,54,73,55,86,73,52,91,61,59,76,58,60,81,124